Protein AF-0000000077142389 (afdb_homodimer)

pLDDT: mean 87.4, std 12.43, range [19.78, 98.19]

Secondary structure (DSSP, 8-state):
-HHHHHHHHHHHH-HHHHHHHHHHHHHHHHHHHHHHHHSPPPB---TTPBPSS-EE-SSBEE-HHHHHHHHHHHHHHPPPPEEE-HHHHHHHHHHHHHHHHHHHHHHHS-S-HHHHHHHHHHH-SS---HHHHHHHHHS-HHHHHHHHHHHHHHHHHHHTS---TTTHHHHHHHHHHHHHHSSS-TTTHHHHHHHHHHH----EEE-HHHHHHHHHHHHHHPPPPEEPTT-EEE-TTSBPPHHHHHHHHHTT-BTT-----HHHHHHHHHHHHHHHHHHHHHHHHH---HHHHHHHHHHHHHHHHHHHHHHHHHHTT-GGGS-TTHHHHHHHHHT-HHHHHHHHHHHHHHHHHHTTT-HHHHHHHHHHHHHHHHHTSS--SHHHHHHHHHHHHHHHHHHHHHHHHHHBS-HHHHHHHHHHHHHHHHHHHHHHHHHHHHHHHHHT---HHHHHHHT-TTSHHHHHHHHH-HHHHHHHHHHHHHHHHHHHHHTS-HHHHHHHHHHTTGGGGGSGGGSGGG--SS--GGGGS-HHHHHHHHHHHHHHHHHHHHHTT--HHHHHHHHHTTTT-B-HHHHHHHHHT-SS---GGGGB---PPP-SHHHHHHHHHHHHHHHHHT-SS--HHHHHHHHHHHHHHHHHTTTTTTS--BHHHHHHHHHHHHHHHHHHHHHHHT----------STT-/-HHHHHHHHHHHH-HHHHHHHHHHHHHHHHHHHHHHHHSPPPB---TTPBPSS-EE-SSBEE-HHHHHHHHHHHHHHPPPPEEE-HHHHHHHHHHHHHHHHHHHHHHHS-S-HHHHHHHHHHH-SS---HHHHHHHHHS-HHHHHHHHHHHHHHHHHHHTS---TTTHHHHHHHHHHHHHHSSS-TTTHHHHHHHHHHH----EEE-HHHHHHHHHHHHHHPPPPEEPTT-EEE-TTSBPPHHHHHHHHHTT-BTT-----HHHHHHHHHHHHHHHHHHHHHHHHH---HHHHHHHHHHHHHHHHHHHHHHHHHHTT-GGGS-TTHHHHHHHHHT-HHHHHHHHHHHHHHHHHHTT--HHHHHHHHHHHHHHHHHTSS--SHHHHHHHHHHHHHHHHHHHHHHHHHHBS-HHHHHHHHHHHHHHHHHHHHHHHHHHHHHHHHHT---HHHHHHHT-TTSHHHHHHHHH-HHHHHHHHHHHHHHHHHHHHHTS-HHHHHHHHHHTTGGGGGSGGGSGGG--SS--GGGGS-HHHHHHHHHHHHHHHHHHHHHTT--HHHHHHHHHTTTT-B-HHHHHHHHHT-SS---GGGGB---PPP-SHHHHHHHHHHHHHHHHHT-SS--HHHHHHHHHHHHHHHHHTTTTTTS--BHHHHHHHHHHHHHHHHHHHHHHHT----------TTT-

Organism: Thermoanaerobacter italicus (strain DSM 9252 / Ab9) (NCBI:txid580331)

Radius of gyration: 52.57 Å; Cα contacts (8 Å, |Δi|>4): 1943; chains: 2; bounding box: 152×154×106 Å

Structure (mmCIF, N/CA/C/O backbone):
data_AF-0000000077142389-model_v1
#
loop_
_entity.id
_entity.type
_entity.pdbx_description
1 polymer '7TM receptor with intracellular metal dependent phosphohydrolase'
#
loop_
_atom_site.group_PDB
_atom_site.id
_atom_site.type_symbol
_atom_site.label_atom_id
_atom_site.label_alt_id
_atom_site.label_comp_id
_atom_site.label_asym_id
_atom_site.label_entity_id
_atom_site.label_seq_id
_atom_site.pdbx_PDB_ins_code
_atom_site.Cartn_x
_atom_site.Cartn_y
_atom_site.Cartn_z
_atom_site.occupancy
_atom_site.B_iso_or_equiv
_atom_site.auth_seq_id
_atom_site.auth_comp_id
_atom_site.auth_asym_id
_atom_site.auth_atom_id
_atom_site.pdbx_PDB_model_num
ATOM 1 N N . MET A 1 1 ? 1.376 25.281 -39.562 1 39.75 1 MET A N 1
ATOM 2 C CA . MET A 1 1 ? 2.404 25.109 -38.531 1 39.75 1 MET A CA 1
ATOM 3 C C . MET A 1 1 ? 2.197 26.094 -37.375 1 39.75 1 MET A C 1
ATOM 5 O O . MET A 1 1 ? 2.518 25.781 -36.25 1 39.75 1 MET A O 1
ATOM 9 N N . LYS A 1 2 ? 1.855 27.297 -37.75 1 49.44 2 LYS A N 1
ATOM 10 C CA . LYS A 1 2 ? 1.671 28.359 -36.781 1 49.44 2 LYS A CA 1
ATOM 11 C C . LYS A 1 2 ? 0.353 28.203 -36 1 49.44 2 LYS A C 1
ATOM 13 O O . LYS A 1 2 ? 0.276 28.5 -34.812 1 49.44 2 LYS A O 1
ATOM 18 N N . LYS A 1 3 ? -0.659 27.953 -36.75 1 49.72 3 LYS A N 1
ATOM 19 C CA . LYS A 1 3 ? -1.957 27.781 -36.125 1 49.72 3 LYS A CA 1
ATOM 20 C C . LYS A 1 3 ? -1.981 26.516 -35.25 1 49.72 3 LYS A C 1
ATOM 22 O O . LYS A 1 3 ? -2.674 26.469 -34.219 1 49.72 3 LYS A O 1
ATOM 27 N N . LEU A 1 4 ? -1.353 25.422 -35.781 1 48.75 4 LEU A N 1
ATOM 28 C CA . LEU A 1 4 ? -1.172 24.234 -34.969 1 48.75 4 LEU A CA 1
ATOM 29 C C . LEU A 1 4 ? -0.355 24.562 -33.719 1 48.75 4 LEU A C 1
ATOM 31 O O . LEU A 1 4 ? -0.64 24.047 -32.625 1 48.75 4 LEU A O 1
ATOM 35 N N . ASP A 1 5 ? 0.55 25.469 -33.875 1 48.94 5 ASP A N 1
ATOM 36 C CA . ASP A 1 5 ? 1.398 25.906 -32.781 1 48.94 5 ASP A CA 1
ATOM 37 C C . ASP A 1 5 ? 0.584 26.641 -31.719 1 48.94 5 ASP A C 1
ATOM 39 O O . ASP A 1 5 ? 0.793 26.453 -30.516 1 48.94 5 ASP A O 1
ATOM 43 N N . LYS A 1 6 ? -0.222 27.484 -32.219 1 52.03 6 LYS A N 1
ATOM 44 C CA . LYS A 1 6 ? -0.989 28.266 -31.25 1 52.03 6 LYS A CA 1
ATOM 45 C C . LYS A 1 6 ? -1.994 27.375 -30.5 1 52.03 6 LYS A C 1
ATOM 47 O O . LYS A 1 6 ? -2.193 27.531 -29.297 1 52.03 6 LYS A O 1
ATOM 52 N N . HIS A 1 7 ? -2.668 26.594 -31.203 1 49.22 7 HIS A N 1
ATOM 53 C CA . HIS A 1 7 ? -3.611 25.672 -30.578 1 49.22 7 HIS A CA 1
ATOM 54 C C . HIS A 1 7 ? -2.896 24.672 -29.672 1 49.22 7 HIS A C 1
ATOM 56 O O . HIS A 1 7 ? -3.395 24.359 -28.594 1 49.22 7 HIS A O 1
ATOM 62 N N . ILE A 1 8 ? -1.736 24.25 -30.094 1 49.56 8 ILE A N 1
ATOM 63 C CA . ILE A 1 8 ? -0.907 23.422 -29.219 1 49.56 8 ILE A CA 1
ATOM 64 C C . ILE A 1 8 ? -0.468 24.234 -28 1 49.56 8 ILE A C 1
ATOM 66 O O . ILE A 1 8 ? -0.469 23.719 -26.875 1 49.56 8 ILE A O 1
ATOM 70 N N . LYS A 1 9 ? -0.142 25.422 -28.219 1 53.97 9 LYS A N 1
ATOM 71 C CA . LYS A 1 9 ? 0.261 26.297 -27.109 1 53.97 9 LYS A CA 1
ATOM 72 C C . LYS A 1 9 ? -0.905 26.562 -26.172 1 53.97 9 LYS A C 1
ATOM 74 O O . LYS A 1 9 ? -0.727 26.594 -24.953 1 53.97 9 LYS A O 1
ATOM 79 N N . ASN A 1 10 ? -1.984 26.812 -26.672 1 54.31 10 ASN A N 1
ATOM 80 C CA . ASN A 1 10 ? -3.156 27.031 -25.844 1 54.31 10 ASN A CA 1
ATOM 81 C C . ASN A 1 10 ? -3.604 25.734 -25.156 1 54.31 10 ASN A C 1
ATOM 83 O O . ASN A 1 10 ? -4.09 25.766 -24.031 1 54.31 10 ASN A O 1
ATOM 87 N N . ILE A 1 11 ? -3.592 24.703 -25.875 1 51.25 11 ILE A N 1
ATOM 88 C CA . ILE A 1 11 ? -3.893 23.375 -25.328 1 51.25 11 ILE A CA 1
ATOM 89 C C . ILE A 1 11 ? -2.881 23.031 -24.25 1 51.25 11 ILE A C 1
ATOM 91 O O . ILE A 1 11 ? -3.248 22.484 -23.203 1 51.25 11 ILE A O 1
ATOM 95 N N . ILE A 1 12 ? -1.571 23.406 -24.516 1 55.09 12 ILE A N 1
ATOM 96 C CA . ILE A 1 12 ? -0.504 23.25 -23.531 1 55.09 12 ILE A CA 1
ATOM 97 C C . ILE A 1 12 ? -0.762 24.156 -22.344 1 55.09 12 ILE A C 1
ATOM 99 O O . ILE A 1 12 ? -0.407 23.812 -21.203 1 55.09 12 ILE A O 1
ATOM 103 N N . LYS A 1 13 ? -1.5 25.156 -22.594 1 60.75 13 LYS A N 1
ATOM 104 C CA . LYS A 1 13 ? -1.763 26.109 -21.516 1 60.75 13 LYS A CA 1
ATOM 105 C C . LYS A 1 13 ? -2.906 25.625 -20.625 1 60.75 13 LYS A C 1
ATOM 107 O O . LYS A 1 13 ? -3.021 26.047 -19.469 1 60.75 13 LYS A O 1
ATOM 112 N N . ASN A 1 14 ? -3.713 24.719 -21.203 1 72.69 14 ASN A N 1
ATOM 113 C CA . ASN A 1 14 ? -4.793 24.234 -20.359 1 72.69 14 ASN A CA 1
ATOM 114 C C . ASN A 1 14 ? -4.344 23.062 -19.5 1 72.69 14 ASN A C 1
ATOM 116 O O . ASN A 1 14 ? -4.09 21.969 -20 1 72.69 14 ASN A O 1
ATOM 120 N N . GLU A 1 15 ? -4.094 23.266 -18.312 1 80.5 15 GLU A N 1
ATOM 121 C CA . GLU A 1 15 ? -3.57 22.312 -17.328 1 80.5 15 GLU A CA 1
ATOM 122 C C . GLU A 1 15 ? -4.363 21 -17.359 1 80.5 15 GLU A C 1
ATOM 124 O O . GLU A 1 15 ? -3.793 19.922 -17.219 1 80.5 15 GLU A O 1
ATOM 129 N N . ARG A 1 16 ? -5.625 21.047 -17.719 1 82.38 16 ARG A N 1
ATOM 130 C CA . ARG A 1 16 ? -6.469 19.859 -17.75 1 82.38 16 ARG A CA 1
ATOM 131 C C . ARG A 1 16 ? -6.156 19 -18.969 1 82.38 16 ARG A C 1
ATOM 133 O O . ARG A 1 16 ? -6.133 17.766 -18.875 1 82.38 16 ARG A O 1
ATOM 140 N N . LEU A 1 17 ? -5.91 19.609 -20.094 1 83.62 17 LEU A N 1
ATOM 141 C CA . LEU A 1 17 ? -5.605 18.875 -21.328 1 83.62 17 LEU A CA 1
ATOM 142 C C . LEU A 1 17 ? -4.25 18.188 -21.219 1 83.62 17 LEU A C 1
ATOM 144 O O . LEU A 1 17 ? -4.059 17.109 -21.766 1 83.62 17 LEU A O 1
ATOM 148 N N . ILE A 1 18 ? -3.352 18.797 -20.547 1 84.69 18 ILE A N 1
ATOM 149 C CA . ILE A 1 18 ? -2.031 18.203 -20.359 1 84.69 18 ILE A CA 1
ATOM 150 C C . ILE A 1 18 ? -2.139 16.953 -19.5 1 84.69 18 ILE A C 1
ATOM 152 O O . ILE A 1 18 ? -1.475 15.953 -19.75 1 84.69 18 ILE A O 1
ATOM 156 N N . ILE A 1 19 ? -2.961 17.094 -18.5 1 85.44 19 ILE A N 1
ATOM 157 C CA . ILE A 1 19 ? -3.172 15.945 -17.625 1 85.44 19 ILE A CA 1
ATOM 158 C C . ILE A 1 19 ? -3.762 14.781 -18.422 1 85.44 19 ILE A C 1
ATOM 160 O O . ILE A 1 19 ? -3.303 13.648 -18.297 1 85.44 19 ILE A O 1
ATOM 164 N N . ILE A 1 20 ? -4.711 15.07 -19.281 1 86.38 20 ILE A N 1
ATOM 165 C CA . ILE A 1 20 ? -5.363 14.047 -20.094 1 86.38 20 ILE A CA 1
ATOM 166 C C . ILE A 1 20 ? -4.363 13.461 -21.094 1 86.38 20 ILE A C 1
ATOM 168 O O . ILE A 1 20 ? -4.348 12.25 -21.328 1 86.38 20 ILE A O 1
ATOM 172 N N . PHE A 1 21 ? -3.559 14.305 -21.609 1 88.31 21 PHE A N 1
ATOM 173 C CA . PHE A 1 21 ? -2.547 13.852 -22.562 1 88.31 21 PHE A CA 1
ATOM 174 C C . PHE A 1 21 ? -1.601 12.852 -21.906 1 88.31 21 PHE A C 1
ATOM 176 O O . PHE A 1 21 ? -1.345 11.781 -22.453 1 88.31 21 PHE A O 1
ATOM 183 N N . PHE A 1 22 ? -1.1 13.195 -20.781 1 86.94 22 PHE A N 1
ATOM 184 C CA . PHE A 1 22 ? -0.139 12.328 -20.109 1 86.94 22 PHE A CA 1
ATOM 185 C C . PHE A 1 22 ? -0.806 11.047 -19.641 1 86.94 22 PHE A C 1
ATOM 187 O O . PHE A 1 22 ? -0.187 9.977 -19.641 1 86.94 22 PHE A O 1
ATOM 194 N N . ALA A 1 23 ? -2.041 11.156 -19.234 1 88 23 ALA A N 1
ATOM 195 C CA . ALA A 1 23 ? -2.773 9.961 -18.828 1 88 23 ALA A CA 1
ATOM 196 C C . ALA A 1 23 ? -2.965 9.008 -20 1 88 23 ALA A C 1
ATOM 198 O O . ALA A 1 23 ? -2.756 7.801 -19.859 1 88 23 ALA A O 1
ATOM 199 N N . VAL A 1 24 ? -3.334 9.531 -21.125 1 90.31 24 VAL A N 1
ATOM 200 C CA . VAL A 1 24 ? -3.559 8.719 -22.328 1 90.31 24 VAL A CA 1
ATOM 201 C C . VAL A 1 24 ? -2.227 8.172 -22.828 1 90.31 24 VAL A C 1
ATOM 203 O O . VAL A 1 24 ? -2.135 7.012 -23.234 1 90.31 24 VAL A O 1
ATOM 206 N N . PHE A 1 25 ? -1.287 9.062 -22.812 1 90.88 25 PHE A N 1
ATOM 207 C CA . PHE A 1 25 ? 0.049 8.656 -23.234 1 90.88 25 PHE A CA 1
ATOM 208 C C . PHE A 1 25 ? 0.56 7.512 -22.359 1 90.88 25 PHE A C 1
ATOM 210 O O . PHE A 1 25 ? 1.09 6.523 -22.875 1 90.88 25 PHE A O 1
ATOM 217 N N . TYR A 1 26 ? 0.434 7.656 -21.078 1 90.88 26 TYR A N 1
ATOM 218 C CA . TYR A 1 26 ? 0.847 6.609 -20.141 1 90.88 26 TYR A CA 1
ATOM 219 C C . TYR A 1 26 ? 0.082 5.316 -20.406 1 90.88 26 TYR A C 1
ATOM 221 O O . TYR A 1 26 ? 0.668 4.23 -20.406 1 90.88 26 TYR A O 1
ATOM 229 N N . PHE A 1 27 ? -1.165 5.453 -20.641 1 92.56 27 PHE A N 1
ATOM 230 C CA . PHE A 1 27 ? -2.006 4.281 -20.844 1 92.56 27 PHE A CA 1
ATOM 231 C C . PHE A 1 27 ? -1.594 3.521 -22.094 1 92.56 27 PHE A C 1
ATOM 233 O O . PHE A 1 27 ? -1.421 2.301 -22.062 1 92.56 27 PHE A O 1
ATOM 240 N N . ILE A 1 28 ? -1.375 4.172 -23.141 1 93.44 28 ILE A N 1
ATOM 241 C CA . ILE A 1 28 ? -1.044 3.547 -24.406 1 93.44 28 ILE A CA 1
ATOM 242 C C . ILE A 1 28 ? 0.341 2.91 -24.328 1 93.44 28 ILE A C 1
ATOM 244 O O . ILE A 1 28 ? 0.534 1.771 -24.766 1 93.44 28 ILE A O 1
ATOM 248 N N . PHE A 1 29 ? 1.239 3.609 -23.766 1 93.31 29 PHE A N 1
ATOM 249 C CA . PHE A 1 29 ? 2.607 3.115 -23.672 1 93.31 29 PHE A CA 1
ATOM 250 C C . PHE A 1 29 ? 2.682 1.906 -22.75 1 93.31 29 PHE A C 1
ATOM 252 O O . PHE A 1 29 ? 3.336 0.912 -23.062 1 93.31 29 PHE A O 1
ATOM 259 N N . SER A 1 30 ? 2.086 2.064 -21.578 1 93.19 30 SER A N 1
ATOM 260 C CA . SER A 1 30 ? 2.088 0.957 -20.625 1 93.19 30 SER A CA 1
ATOM 261 C C . SER A 1 30 ? 1.374 -0.264 -21.203 1 93.19 30 SER A C 1
ATOM 263 O O . SER A 1 30 ? 1.812 -1.398 -21 1 93.19 30 SER A O 1
ATOM 265 N N . TYR A 1 31 ? 0.297 0.008 -21.891 1 94 31 TYR A N 1
ATOM 266 C CA . TYR A 1 31 ? -0.438 -1.087 -22.516 1 94 31 TYR A CA 1
ATOM 267 C C . TYR A 1 31 ? 0.435 -1.827 -23.516 1 94 31 TYR A C 1
ATOM 269 O O . TYR A 1 31 ? 0.456 -3.061 -23.547 1 94 31 TYR A O 1
ATOM 277 N N . ALA A 1 32 ? 1.124 -1.112 -24.312 1 93.19 32 ALA A N 1
ATOM 278 C CA . ALA A 1 32 ? 1.985 -1.713 -25.328 1 93.19 32 ALA A CA 1
ATOM 279 C C . ALA A 1 32 ? 3.094 -2.541 -24.688 1 93.19 32 ALA A C 1
ATOM 281 O O . ALA A 1 32 ? 3.375 -3.66 -25.125 1 93.19 32 ALA A O 1
ATOM 282 N N . LEU A 1 33 ? 3.654 -2.041 -23.641 1 92.62 33 LEU A N 1
ATOM 283 C CA . LEU A 1 33 ? 4.766 -2.725 -22.984 1 92.62 33 LEU A CA 1
ATOM 284 C C . LEU A 1 33 ? 4.289 -3.986 -22.281 1 92.62 33 LEU A C 1
ATOM 286 O O . LEU A 1 33 ? 4.918 -5.039 -22.375 1 92.62 33 LEU A O 1
ATOM 290 N N . VAL A 1 34 ? 3.176 -3.902 -21.578 1 92.69 34 VAL A N 1
ATOM 291 C CA . VAL A 1 34 ? 2.664 -5.047 -20.828 1 92.69 34 VAL A CA 1
ATOM 292 C C . VAL A 1 34 ? 2.113 -6.094 -21.797 1 92.69 34 VAL A C 1
ATOM 294 O O . VAL A 1 34 ? 2.316 -7.293 -21.609 1 92.69 34 VAL A O 1
ATOM 297 N N . TYR A 1 35 ? 1.464 -5.609 -22.812 1 90.81 35 TYR A N 1
ATOM 298 C CA . TYR A 1 35 ? 0.887 -6.516 -23.797 1 90.81 35 TYR A CA 1
ATOM 299 C C . TYR A 1 35 ? 1.968 -7.363 -24.453 1 90.81 35 TYR A C 1
ATOM 301 O O . TYR A 1 35 ? 1.815 -8.578 -24.594 1 90.81 35 TYR A O 1
ATOM 309 N N . THR A 1 36 ? 3.016 -6.758 -24.844 1 87.75 36 THR A N 1
ATOM 310 C CA . THR A 1 36 ? 4.098 -7.473 -25.516 1 87.75 36 THR A CA 1
ATOM 311 C C . THR A 1 36 ? 4.77 -8.453 -24.562 1 87.75 36 THR A C 1
ATOM 313 O O . THR A 1 36 ? 5.305 -9.477 -24.984 1 87.75 36 THR A O 1
ATOM 316 N N . SER A 1 37 ? 4.652 -8.133 -23.312 1 87.69 37 SER A N 1
ATOM 317 C CA . SER A 1 37 ? 5.316 -8.969 -22.312 1 87.69 37 SER A CA 1
ATOM 318 C C . SER A 1 37 ? 4.445 -10.156 -21.922 1 87.69 37 SER A C 1
ATOM 320 O O . SER A 1 37 ? 4.957 -11.195 -21.484 1 87.69 37 SER A O 1
ATOM 322 N N . VAL A 1 38 ? 3.166 -10.016 -21.953 1 85.81 38 VAL A N 1
ATOM 323 C CA . VAL A 1 38 ? 2.258 -11.039 -21.469 1 85.81 38 VAL A CA 1
ATOM 324 C C . VAL A 1 38 ? 1.832 -11.953 -22.609 1 85.81 38 VAL A C 1
ATOM 326 O O . VAL A 1 38 ? 1.479 -13.109 -22.391 1 85.81 38 VAL A O 1
ATOM 329 N N . THR A 1 39 ? 1.9 -11.484 -23.828 1 84 39 THR A N 1
ATOM 330 C CA . THR A 1 39 ? 1.477 -12.266 -24.984 1 84 39 THR A CA 1
ATOM 331 C C . THR A 1 39 ? 2.449 -13.406 -25.25 1 84 39 THR A C 1
ATOM 333 O O . THR A 1 39 ? 3.654 -13.188 -25.375 1 84 39 THR A O 1
ATOM 336 N N . PRO A 1 40 ? 1.908 -14.602 -25.266 1 80.62 40 PRO A N 1
ATOM 337 C CA . PRO A 1 40 ? 2.758 -15.766 -25.547 1 80.62 40 PRO A CA 1
ATOM 338 C C . PRO A 1 40 ? 3.225 -15.805 -27 1 80.62 40 PRO A C 1
ATOM 340 O O . PRO A 1 40 ? 2.57 -15.234 -27.875 1 80.62 40 PRO A O 1
ATOM 343 N N . PRO A 1 41 ? 4.289 -16.422 -27.219 1 80.12 41 PRO A N 1
ATOM 344 C CA . PRO A 1 41 ? 4.766 -16.562 -28.594 1 80.12 41 PRO A CA 1
ATOM 345 C C . PRO A 1 41 ? 3.881 -17.484 -29.438 1 80.12 41 PRO A C 1
ATOM 347 O O . PRO A 1 41 ? 3.234 -18.375 -28.891 1 80.12 41 PRO A O 1
ATOM 350 N N . LYS A 1 42 ? 3.824 -17.281 -30.672 1 84.56 42 LYS A N 1
ATOM 351 C CA . LYS A 1 42 ? 3.07 -18.125 -31.609 1 84.56 42 LYS A CA 1
ATOM 352 C C . LYS A 1 42 ? 3.967 -19.172 -32.25 1 84.56 42 LYS A C 1
ATOM 354 O O . LYS A 1 42 ? 5.164 -18.938 -32.438 1 84.56 42 LYS A O 1
ATOM 359 N N . PHE A 1 43 ? 3.35 -20.281 -32.5 1 84.94 43 PHE A N 1
ATOM 360 C CA . PHE A 1 43 ? 4.102 -21.422 -33.031 1 84.94 43 PHE A CA 1
ATOM 361 C C . PHE A 1 43 ? 3.574 -21.844 -34.406 1 84.94 43 PHE A C 1
ATOM 363 O O . PHE A 1 43 ? 2.395 -21.641 -34.688 1 84.94 43 PHE A O 1
ATOM 370 N N . ASP A 1 44 ? 4.473 -22.25 -35.219 1 83.88 44 ASP A N 1
ATOM 371 C CA . ASP A 1 44 ? 4.105 -22.828 -36.5 1 83.88 44 ASP A CA 1
ATOM 372 C C . ASP A 1 44 ? 4.082 -24.344 -36.438 1 83.88 44 ASP A C 1
ATOM 374 O O . ASP A 1 44 ? 5.117 -25 -36.625 1 83.88 44 ASP A O 1
ATOM 378 N N . LEU A 1 45 ? 2.898 -24.875 -36.062 1 86.88 45 LEU A N 1
ATOM 379 C CA . LEU A 1 45 ? 2.76 -26.312 -35.906 1 86.88 45 LEU A CA 1
ATOM 380 C C . LEU A 1 45 ? 1.526 -26.828 -36.625 1 86.88 45 LEU A C 1
ATOM 382 O O . LEU A 1 45 ? 0.499 -26.156 -36.688 1 86.88 45 LEU A O 1
ATOM 386 N N . LYS A 1 46 ? 1.66 -27.953 -37.281 1 85.56 46 LYS A N 1
ATOM 387 C CA . LYS A 1 46 ? 0.56 -28.688 -37.906 1 85.56 46 LYS A CA 1
ATOM 388 C C . LYS A 1 46 ? 0.433 -30.094 -37.344 1 85.56 46 LYS A C 1
ATOM 390 O O . LYS A 1 46 ? 1.377 -30.609 -36.75 1 85.56 46 LYS A O 1
ATOM 395 N N . ALA A 1 47 ? -0.75 -30.562 -37.469 1 89.12 47 ALA A N 1
ATOM 396 C CA . ALA A 1 47 ? -0.954 -31.938 -37.031 1 89.12 47 ALA A CA 1
ATOM 397 C C . ALA A 1 47 ? -0.015 -32.875 -37.75 1 89.12 47 ALA A C 1
ATOM 399 O O . ALA A 1 47 ? 0.128 -32.812 -38.969 1 89.12 47 ALA A O 1
ATOM 400 N N . GLY A 1 48 ? 0.679 -33.688 -36.969 1 84.44 48 GLY A N 1
ATOM 401 C CA . GLY A 1 48 ? 1.622 -34.625 -37.562 1 84.44 48 GLY A CA 1
ATOM 402 C C . GLY A 1 48 ? 3.068 -34.188 -37.375 1 84.44 48 GLY A C 1
ATOM 403 O O . GLY A 1 48 ? 3.979 -35.031 -37.5 1 84.44 48 GLY A O 1
ATOM 404 N N . ASP A 1 49 ? 3.258 -32.938 -37.125 1 86.62 49 ASP A N 1
ATOM 405 C CA . ASP A 1 49 ? 4.605 -32.438 -36.906 1 86.62 49 ASP A CA 1
ATOM 406 C C . ASP A 1 49 ? 5.176 -32.938 -35.594 1 86.62 49 ASP A C 1
ATOM 408 O O . ASP A 1 49 ? 4.422 -33.281 -34.656 1 86.62 49 ASP A O 1
ATOM 412 N N . VAL A 1 50 ? 6.441 -33.125 -35.5 1 85 50 VAL A N 1
ATOM 413 C CA . VAL A 1 50 ? 7.105 -33.406 -34.25 1 85 50 VAL A CA 1
ATOM 414 C C . VAL A 1 50 ? 7.438 -32.125 -33.5 1 85 50 VAL A C 1
ATOM 416 O O . VAL A 1 50 ? 8.109 -31.25 -34.062 1 85 50 VAL A O 1
ATOM 419 N N . ALA A 1 51 ? 6.926 -32.031 -32.375 1 84.5 51 ALA A N 1
ATOM 420 C CA . ALA A 1 51 ? 7.117 -30.797 -31.609 1 84.5 51 ALA A CA 1
ATOM 421 C C . ALA A 1 51 ? 8.578 -30.609 -31.234 1 84.5 51 ALA A C 1
ATOM 423 O O . ALA A 1 51 ? 9.227 -31.547 -30.75 1 84.5 51 ALA A O 1
ATOM 424 N N . THR A 1 52 ? 9.133 -29.453 -31.469 1 79.88 52 THR A N 1
ATOM 425 C CA . THR A 1 52 ? 10.531 -29.156 -31.188 1 79.88 52 THR A CA 1
ATOM 426 C C . THR A 1 52 ? 10.695 -28.625 -29.75 1 79.88 52 THR A C 1
ATOM 428 O O . THR A 1 52 ? 11.805 -28.625 -29.219 1 79.88 52 THR A O 1
ATOM 431 N N . GLN A 1 53 ? 9.586 -28.141 -29.203 1 82.69 53 GLN A N 1
ATOM 432 C CA . GLN A 1 53 ? 9.609 -27.625 -27.844 1 82.69 53 GLN A CA 1
ATOM 433 C C . GLN A 1 53 ? 8.297 -27.922 -27.109 1 82.69 53 GLN A C 1
ATOM 435 O O . GLN A 1 53 ? 7.289 -28.234 -27.75 1 82.69 53 GLN A O 1
ATOM 440 N N . ASP A 1 54 ? 8.398 -27.891 -25.797 1 81.81 54 ASP A N 1
ATOM 441 C CA . ASP A 1 54 ? 7.18 -28.016 -25 1 81.81 54 ASP A CA 1
ATOM 442 C C . ASP A 1 54 ? 6.324 -26.75 -25.109 1 81.81 54 ASP A C 1
ATOM 444 O O . ASP A 1 54 ? 6.852 -25.641 -25.141 1 81.81 54 ASP A O 1
ATOM 448 N N . ILE A 1 55 ? 5.125 -26.969 -25.344 1 85.69 55 ILE A N 1
ATOM 449 C CA . ILE A 1 55 ? 4.191 -25.844 -25.375 1 85.69 55 ILE A CA 1
ATOM 450 C C . ILE A 1 55 ? 3.203 -25.969 -24.203 1 85.69 55 ILE A C 1
ATOM 452 O O . ILE A 1 55 ? 2.412 -26.922 -24.156 1 85.69 55 ILE A O 1
ATOM 456 N N . LYS A 1 56 ? 3.27 -25.062 -23.328 1 81.56 56 LYS A N 1
ATOM 457 C CA . LYS A 1 56 ? 2.406 -25.047 -22.141 1 81.56 56 LYS A CA 1
ATOM 458 C C . LYS A 1 56 ? 1.212 -24.125 -22.344 1 81.56 56 LYS A C 1
ATOM 460 O O . LYS A 1 56 ? 1.295 -23.156 -23.094 1 81.56 56 LYS A O 1
ATOM 465 N N . ALA A 1 57 ? 0.126 -24.516 -21.734 1 78.69 57 ALA A N 1
ATOM 466 C CA . ALA A 1 57 ? -1.074 -23.688 -21.797 1 78.69 57 ALA A CA 1
ATOM 467 C C . ALA A 1 57 ? -0.866 -22.359 -21.047 1 78.69 57 ALA A C 1
ATOM 469 O O . ALA A 1 57 ? -0.545 -22.359 -19.859 1 78.69 57 ALA A O 1
ATOM 470 N N . PRO A 1 58 ? -1.033 -21.297 -21.828 1 78.62 58 PRO A N 1
ATOM 471 C CA . PRO A 1 58 ? -0.868 -20 -21.156 1 78.62 58 PRO A CA 1
ATOM 472 C C . PRO A 1 58 ? -2.047 -19.656 -20.266 1 78.62 58 PRO A C 1
ATOM 474 O O . PRO A 1 58 ? -1.929 -18.766 -19.406 1 78.62 58 PRO A O 1
ATOM 477 N N . LYS A 1 59 ? -3.186 -20.266 -20.469 1 80.88 59 LYS A N 1
ATOM 478 C CA . LYS A 1 59 ? -4.391 -20.094 -19.672 1 80.88 59 LYS A CA 1
ATOM 479 C C . LYS A 1 59 ? -5.246 -21.344 -19.672 1 80.88 59 LYS A C 1
ATOM 481 O O . LYS A 1 59 ? -4.969 -22.297 -20.422 1 80.88 59 LYS A O 1
ATOM 486 N N . ASP A 1 60 ? -6.215 -21.297 -18.766 1 78.06 60 ASP A N 1
ATOM 487 C CA . ASP A 1 60 ? -7.145 -22.422 -18.75 1 78.06 60 ASP A CA 1
ATOM 488 C C . ASP A 1 60 ? -7.926 -22.5 -20.062 1 78.06 60 ASP A C 1
ATOM 490 O O . ASP A 1 60 ? -8.344 -21.469 -20.594 1 78.06 60 ASP A O 1
ATOM 494 N N . VAL A 1 61 ? -7.941 -23.703 -20.656 1 79.94 61 VAL A N 1
ATOM 495 C CA . VAL A 1 61 ? -8.648 -23.859 -21.922 1 79.94 61 VAL A CA 1
ATOM 496 C C . VAL A 1 61 ? -9.391 -25.203 -21.938 1 79.94 61 VAL A C 1
ATOM 498 O O . VAL A 1 61 ? -8.883 -26.203 -21.438 1 79.94 61 VAL A O 1
ATOM 501 N N . VAL A 1 62 ? -10.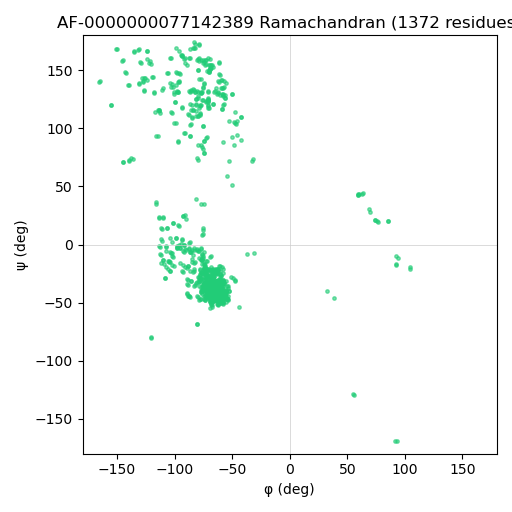633 -25.109 -22.453 1 82.94 62 VAL A N 1
ATOM 502 C CA . VAL A 1 62 ? -11.43 -26.328 -22.562 1 82.94 62 VAL A CA 1
ATOM 503 C C . VAL A 1 62 ? -11.023 -27.094 -23.828 1 82.94 62 VAL A C 1
ATOM 505 O O . VAL A 1 62 ? -10.883 -26.5 -24.906 1 82.94 62 VAL A O 1
ATOM 508 N N . ASP A 1 63 ? -10.703 -28.25 -23.609 1 84.94 63 ASP A N 1
ATOM 509 C CA . ASP A 1 63 ? -10.523 -29.141 -24.75 1 84.94 63 ASP A CA 1
ATOM 510 C C . ASP A 1 63 ? -11.875 -29.562 -25.328 1 84.94 63 ASP A C 1
ATOM 512 O O . ASP A 1 63 ? -12.484 -30.531 -24.859 1 84.94 63 ASP A O 1
ATOM 516 N N . ILE A 1 64 ? -12.203 -28.953 -26.359 1 85 64 ILE A N 1
ATOM 517 C CA . ILE A 1 64 ? -13.539 -29.141 -26.922 1 85 64 ILE A CA 1
ATOM 518 C C . ILE A 1 64 ? -13.695 -30.562 -27.438 1 85 64 ILE A C 1
ATOM 520 O O . ILE A 1 64 ? -14.727 -31.203 -27.203 1 85 64 ILE A O 1
ATOM 524 N N . ILE A 1 65 ? -12.656 -31.094 -28.016 1 87.12 65 ILE A N 1
ATOM 525 C CA . ILE A 1 65 ? -12.734 -32.438 -28.625 1 87.12 65 ILE A CA 1
ATOM 526 C C . ILE A 1 65 ? -12.812 -33.469 -27.516 1 87.12 65 ILE A C 1
ATOM 528 O O . ILE A 1 65 ? -13.664 -34.375 -27.562 1 87.12 65 ILE A O 1
ATOM 532 N N . ALA A 1 66 ? -11.977 -33.312 -26.562 1 87 66 ALA A N 1
ATOM 533 C CA . ALA A 1 66 ? -11.992 -34.281 -25.453 1 87 66 ALA A CA 1
ATOM 534 C C . ALA A 1 66 ? -13.297 -34.188 -24.672 1 87 66 ALA A C 1
ATOM 536 O O . ALA A 1 66 ? -13.812 -35.188 -24.188 1 87 66 ALA A O 1
ATOM 537 N N . THR A 1 67 ? -13.797 -33.031 -24.578 1 88.38 67 THR A N 1
ATOM 538 C CA . THR A 1 67 ? -15.047 -32.844 -23.859 1 88.38 67 THR A CA 1
ATOM 539 C C . THR A 1 67 ? -16.219 -33.469 -24.625 1 88.38 67 THR A C 1
ATOM 541 O O . THR A 1 67 ? -17.078 -34.094 -24.016 1 88.38 67 THR A O 1
ATOM 544 N N . GLN A 1 68 ? -16.25 -33.25 -25.875 1 89.56 68 GLN A N 1
ATOM 545 C CA . GLN A 1 68 ? -17.312 -33.812 -26.688 1 89.56 68 GLN A CA 1
ATOM 546 C C . GLN A 1 68 ? -17.266 -35.344 -26.656 1 89.56 68 GLN A C 1
ATOM 548 O O . GLN A 1 68 ? -18.312 -36 -26.641 1 89.56 68 GLN A O 1
ATOM 553 N N . LYS A 1 69 ? -16.078 -35.812 -26.656 1 88.81 69 LYS A N 1
ATOM 554 C CA . LYS A 1 69 ? -15.938 -37.25 -26.562 1 88.81 69 LYS A CA 1
ATOM 555 C C . LYS A 1 69 ? -16.469 -37.781 -25.219 1 88.81 69 LYS A C 1
ATOM 557 O O . LYS A 1 69 ? -17.156 -38.781 -25.172 1 88.81 69 LYS A O 1
ATOM 562 N N . LYS A 1 70 ? -16.172 -37.062 -24.234 1 89.19 70 LYS A N 1
ATOM 563 C CA . LYS A 1 70 ? -16.641 -37.438 -22.906 1 89.19 70 LYS A CA 1
ATOM 564 C C . LYS A 1 70 ? -18.172 -37.312 -22.812 1 89.19 70 LYS A C 1
ATOM 566 O O . LYS A 1 70 ? -18.812 -38.156 -22.172 1 89.19 70 LYS A O 1
ATOM 571 N N . ILE A 1 71 ? -18.672 -36.375 -23.422 1 91 71 ILE A N 1
ATOM 572 C CA . ILE A 1 71 ? -20.125 -36.156 -23.438 1 91 71 ILE A CA 1
ATOM 573 C C . ILE A 1 71 ? -20.781 -37.312 -24.203 1 91 71 ILE A C 1
ATOM 575 O O . ILE A 1 71 ? -21.781 -37.875 -23.734 1 91 71 ILE A O 1
ATOM 579 N N . GLN A 1 72 ? -20.203 -37.656 -25.328 1 90.75 72 GLN A N 1
ATOM 580 C CA . GLN A 1 72 ? -20.75 -38.75 -26.125 1 90.75 72 GLN A CA 1
ATOM 581 C C . GLN A 1 72 ? -20.703 -40.062 -25.375 1 90.75 72 GLN A C 1
ATOM 583 O O . GLN A 1 72 ? -21.656 -40.875 -25.406 1 90.75 72 GLN A O 1
ATOM 588 N N . GLU A 1 73 ? -19.672 -40.219 -24.656 1 90.38 73 GLU A N 1
ATOM 589 C CA . GLU A 1 73 ? -19.547 -41.406 -23.859 1 90.38 73 GLU A CA 1
ATOM 590 C C . GLU A 1 73 ? -20.594 -41.469 -22.75 1 90.38 73 GLU A C 1
ATOM 592 O O . GLU A 1 73 ? -21.188 -42.5 -22.484 1 90.38 73 GLU A O 1
ATOM 597 N N . ALA A 1 74 ? -20.844 -40.375 -22.156 1 89.5 74 ALA A N 1
ATOM 598 C CA . ALA A 1 74 ? -21.828 -40.281 -21.078 1 89.5 74 ALA A CA 1
ATOM 599 C C . ALA A 1 74 ? -23.234 -40.469 -21.625 1 89.5 74 ALA A C 1
ATOM 601 O O . ALA A 1 74 ? -24.062 -41.156 -20.984 1 89.5 74 ALA A O 1
ATOM 602 N N . VAL A 1 75 ? -23.453 -39.906 -22.719 1 91.19 75 VAL A N 1
ATOM 603 C CA . VAL A 1 75 ? -24.766 -40.031 -23.344 1 91.19 75 VAL A CA 1
ATOM 604 C C . VAL A 1 75 ? -25.016 -41.469 -23.781 1 91.19 75 VAL A C 1
ATOM 606 O O . VAL A 1 75 ? -26.109 -42 -23.594 1 91.19 75 VAL A O 1
ATOM 609 N N . ASN A 1 76 ? -23.938 -42.125 -24.281 1 89.69 76 ASN A N 1
ATOM 610 C CA . ASN A 1 76 ? -24.047 -43.5 -24.734 1 89.69 76 ASN A CA 1
ATOM 611 C C . ASN A 1 76 ? -24.172 -44.469 -23.578 1 89.69 76 ASN A C 1
ATOM 613 O O . ASN A 1 76 ? -24.688 -45.562 -23.75 1 89.69 76 ASN A O 1
ATOM 617 N N . ALA A 1 77 ? -23.781 -44 -22.453 1 89.38 77 ALA A N 1
ATOM 618 C CA . ALA A 1 77 ? -23.812 -44.875 -21.281 1 89.38 77 ALA A CA 1
ATOM 619 C C . ALA A 1 77 ? -25.188 -44.844 -20.625 1 89.38 77 ALA A C 1
ATOM 621 O O . ALA A 1 77 ? -25.484 -45.719 -19.781 1 89.38 77 ALA A O 1
ATOM 622 N N . VAL A 1 78 ? -26.031 -44.031 -21.062 1 90.69 78 VAL A N 1
ATOM 623 C CA . VAL A 1 78 ? -27.375 -43.969 -20.5 1 90.69 78 VAL A CA 1
ATOM 624 C C . VAL A 1 78 ? -28.219 -45.125 -20.984 1 90.69 78 VAL A C 1
ATOM 626 O O . VAL A 1 78 ? -28.344 -45.344 -22.188 1 90.69 78 VAL A O 1
ATOM 629 N N . ASN A 1 79 ? -28.781 -45.906 -20.031 1 88.25 79 ASN A N 1
ATOM 630 C CA . ASN A 1 79 ? -29.656 -47 -20.375 1 88.25 79 ASN A CA 1
ATOM 631 C C . ASN A 1 79 ? -31.047 -46.5 -20.797 1 88.25 79 ASN A C 1
ATOM 633 O O . ASN A 1 79 ? -31.594 -45.594 -20.172 1 88.25 79 ASN A O 1
ATOM 637 N N . PRO A 1 80 ? -31.516 -47.094 -21.875 1 87 80 PRO A N 1
ATOM 638 C CA . PRO A 1 80 ? -32.875 -46.719 -22.266 1 87 80 PRO A CA 1
ATOM 639 C C . PRO A 1 80 ? -33.906 -46.969 -21.156 1 87 80 PRO A C 1
ATOM 641 O O . PRO A 1 80 ? -33.812 -47.969 -20.422 1 87 80 PRO A O 1
ATOM 644 N N . LYS A 1 81 ? -34.844 -46 -21.047 1 88.94 81 LYS A N 1
ATOM 645 C CA . LYS A 1 81 ? -35.906 -46.094 -20.047 1 88.94 81 LYS A CA 1
ATOM 646 C C . LYS A 1 81 ? -37.188 -46.656 -20.672 1 88.94 81 LYS A C 1
ATOM 648 O O . LYS A 1 81 ? -37.5 -46.375 -21.828 1 88.94 81 LYS A O 1
ATOM 653 N N . TYR A 1 82 ? -37.938 -47.594 -19.875 1 88.69 82 TYR A N 1
ATOM 654 C CA . TYR A 1 82 ? -39.156 -48.25 -20.328 1 88.69 82 TYR A CA 1
ATOM 655 C C . TYR A 1 82 ? -40.281 -48.094 -19.312 1 88.69 82 TYR A C 1
ATOM 657 O O . TYR A 1 82 ? -40.031 -47.969 -18.109 1 88.69 82 TYR A O 1
ATOM 665 N N . ASP A 1 83 ? -41.5 -47.938 -19.797 1 88.88 83 ASP A N 1
ATOM 666 C CA . ASP A 1 83 ? -42.688 -47.906 -18.953 1 88.88 83 ASP A CA 1
ATOM 667 C C . ASP A 1 83 ? -43.438 -49.219 -19.031 1 88.88 83 ASP A C 1
ATOM 669 O O . ASP A 1 83 ? -43.625 -49.781 -20.109 1 88.88 83 ASP A O 1
ATOM 673 N N . TYR A 1 84 ? -43.875 -49.719 -17.812 1 88.12 84 TYR A N 1
ATOM 674 C CA . TYR A 1 84 ? -44.688 -50.938 -17.734 1 88.12 84 TYR A CA 1
ATOM 675 C C . TYR A 1 84 ? -46.125 -50.688 -18.078 1 88.12 84 TYR A C 1
ATOM 677 O O . TYR A 1 84 ? -46.75 -49.75 -17.531 1 88.12 84 TYR A O 1
ATOM 685 N N . ASN A 1 85 ? -46.656 -51.312 -19.156 1 87.19 85 ASN A N 1
ATOM 686 C CA . ASN A 1 85 ? -48.062 -51.219 -19.516 1 87.19 85 ASN A CA 1
ATOM 687 C C . ASN A 1 85 ? -48.844 -52.438 -19.047 1 87.19 85 ASN A C 1
ATOM 689 O O . ASN A 1 85 ? -48.812 -53.5 -19.672 1 87.19 85 ASN A O 1
ATOM 693 N N . GLU A 1 86 ? -49.625 -52.281 -17.969 1 84.81 86 GLU A N 1
ATOM 694 C CA . GLU A 1 86 ? -50.375 -53.344 -17.359 1 84.81 86 GLU A CA 1
ATOM 695 C C . GLU A 1 86 ? -51.5 -53.844 -18.281 1 84.81 86 GLU A C 1
ATOM 697 O O . GLU A 1 86 ? -51.938 -54.969 -18.203 1 84.81 86 GLU A O 1
ATOM 702 N N . ASN A 1 87 ? -51.969 -52.938 -19.125 1 90.5 87 ASN A N 1
ATOM 703 C CA . ASN A 1 87 ? -53.094 -53.281 -20 1 90.5 87 ASN A CA 1
ATOM 704 C C . ASN A 1 87 ? -52.719 -54.344 -21.016 1 90.5 87 ASN A C 1
ATOM 706 O O . ASN A 1 87 ? -53.562 -55.125 -21.453 1 90.5 87 ASN A O 1
ATOM 710 N N . ILE A 1 88 ? -51.438 -54.375 -21.328 1 90.81 88 ILE A N 1
ATOM 711 C CA . ILE A 1 88 ? -50.969 -55.344 -22.312 1 90.81 88 ILE A CA 1
ATOM 712 C C . ILE A 1 88 ? -51.094 -56.75 -21.734 1 90.81 88 ILE A C 1
ATOM 714 O O . ILE A 1 88 ? -51.562 -57.688 -22.422 1 90.81 88 ILE A O 1
ATOM 718 N N . ALA A 1 89 ? -50.812 -56.969 -20.5 1 88.19 89 ALA A N 1
ATOM 719 C CA . ALA A 1 89 ? -50.938 -58.281 -19.844 1 88.19 89 ALA A CA 1
ATOM 720 C C . ALA A 1 89 ? -52.406 -58.688 -19.719 1 88.19 89 ALA A C 1
ATOM 722 O O . ALA A 1 89 ? -52.75 -59.844 -19.938 1 88.19 89 ALA A O 1
ATOM 723 N N . LYS A 1 90 ? -53.25 -57.719 -19.422 1 90.12 90 LYS A N 1
ATOM 724 C CA . LYS A 1 90 ? -54.688 -58 -19.297 1 90.12 90 LYS A CA 1
ATOM 725 C C . LYS A 1 90 ? -55.281 -58.406 -20.641 1 90.12 90 LYS A C 1
ATOM 727 O O . LYS A 1 90 ? -56.094 -59.344 -20.703 1 90.12 90 LYS A O 1
ATOM 732 N N . GLU A 1 91 ? -54.844 -57.656 -21.594 1 91.81 91 GLU A N 1
ATOM 733 C CA . GLU A 1 91 ? -55.344 -57.938 -22.938 1 91.81 91 GLU A CA 1
ATOM 734 C C . GLU A 1 91 ? -54.875 -59.312 -23.406 1 91.81 91 GLU A C 1
ATOM 736 O O . GLU A 1 91 ? -55.656 -60.062 -24 1 91.81 91 GLU A O 1
ATOM 741 N N . SER A 1 92 ? -53.688 -59.656 -23.141 1 91.94 92 SER A N 1
ATOM 742 C CA . SER A 1 92 ? -53.156 -60.969 -23.484 1 91.94 92 SER A CA 1
ATOM 743 C C . SER A 1 92 ? -53.938 -62.062 -22.766 1 91.94 92 SER A C 1
ATOM 745 O O . SER A 1 92 ? -54.344 -63.062 -23.391 1 91.94 92 SER A O 1
ATOM 747 N N . TYR A 1 93 ? -54.25 -61.938 -21.516 1 92.25 93 TYR A N 1
ATOM 748 C CA . TYR A 1 93 ? -54.969 -62.906 -20.719 1 92.25 93 TYR A CA 1
ATOM 749 C C . TYR A 1 93 ? -56.406 -63.031 -21.219 1 92.25 93 TYR A C 1
ATOM 751 O O . TYR A 1 93 ? -56.906 -64.188 -21.359 1 92.25 93 TYR A O 1
ATOM 759 N N . SER A 1 94 ? -56.969 -61.875 -21.5 1 92.88 94 SER A N 1
ATOM 760 C CA . SER A 1 94 ? -58.344 -61.875 -22 1 92.88 94 SER A CA 1
ATOM 761 C C . SER A 1 94 ? -58.469 -62.594 -23.344 1 92.88 94 SER A C 1
ATOM 763 O O . SER A 1 94 ? -59.406 -63.312 -23.594 1 92.88 94 SER A O 1
ATOM 765 N N . LYS A 1 95 ? -57.469 -62.344 -24.125 1 93.88 95 LYS A N 1
ATOM 766 C CA . LYS A 1 95 ? -57.438 -63 -25.438 1 93.88 95 LYS A CA 1
ATOM 767 C C . LYS A 1 95 ? -57.375 -64.5 -25.297 1 93.88 95 LYS A C 1
ATOM 769 O O . LYS A 1 95 ? -58.031 -65.25 -26.031 1 93.88 95 LYS A O 1
ATOM 774 N N . LEU A 1 96 ? -56.688 -65 -24.344 1 93.62 96 LEU A N 1
ATOM 775 C CA . LEU A 1 96 ? -56.531 -66.438 -24.078 1 93.62 96 LEU A CA 1
ATOM 776 C C . LEU A 1 96 ? -57.844 -67 -23.531 1 93.62 96 LEU A C 1
ATOM 778 O O . LEU A 1 96 ? -58.281 -68.062 -23.953 1 93.62 96 LEU A O 1
ATOM 782 N N . VAL A 1 97 ? -58.438 -66.312 -22.641 1 93.31 97 VAL A N 1
ATOM 783 C CA . VAL A 1 97 ? -59.719 -66.75 -22.062 1 93.31 97 VAL A CA 1
ATOM 784 C C . VAL A 1 97 ? -60.781 -66.812 -23.141 1 93.31 97 VAL A C 1
ATOM 786 O O . VAL A 1 97 ? -61.531 -67.75 -23.219 1 93.31 97 VAL A O 1
ATOM 789 N N . ASP A 1 98 ? -60.781 -65.75 -23.953 1 94.19 98 ASP A N 1
ATOM 790 C CA . ASP A 1 98 ? -61.719 -65.75 -25.062 1 94.19 98 ASP A CA 1
ATOM 791 C C . ASP A 1 98 ? -61.469 -66.875 -26.031 1 94.19 98 ASP A C 1
ATOM 793 O O . ASP A 1 98 ? -62.438 -67.5 -26.547 1 94.19 98 ASP A O 1
ATOM 797 N N . PHE A 1 99 ? -60.281 -67.188 -26.219 1 95 99 PHE A N 1
ATOM 798 C CA . PHE A 1 99 ? -59.875 -68.312 -27.078 1 95 99 PHE A CA 1
ATOM 799 C C . PHE A 1 99 ? -60.469 -69.625 -26.578 1 95 99 PHE A C 1
ATOM 801 O O . PHE A 1 99 ? -61.125 -70.312 -27.312 1 95 99 PHE A O 1
ATOM 808 N N . PHE A 1 100 ? -60.406 -69.938 -25.344 1 95 100 PHE A N 1
ATOM 809 C CA . PHE A 1 100 ? -60.844 -71.188 -24.766 1 95 100 PHE A CA 1
ATOM 810 C C . PHE A 1 100 ? -62.375 -71.188 -24.625 1 95 100 PHE A C 1
ATOM 812 O O . PHE A 1 100 ? -63 -72.25 -24.781 1 95 100 PHE A O 1
ATOM 819 N N . ASN A 1 101 ? -62.969 -70 -24.406 1 93.5 101 ASN A N 1
ATOM 820 C CA . ASN A 1 101 ? -64.438 -69.938 -24.359 1 93.5 101 ASN A CA 1
ATOM 821 C C . ASN A 1 101 ? -65.062 -70.188 -25.703 1 93.5 101 ASN A C 1
ATOM 823 O O . ASN A 1 101 ? -66 -71 -25.797 1 93.5 101 ASN A O 1
ATOM 827 N N . LYS A 1 102 ? -64.438 -69.688 -26.672 1 94.31 102 LYS A N 1
ATOM 828 C CA . LYS A 1 102 ? -65 -69.875 -28.016 1 94.31 102 LYS A CA 1
ATOM 829 C C . LYS A 1 102 ? -64.75 -71.312 -28.453 1 94.31 102 LYS A C 1
ATOM 831 O O . LYS A 1 102 ? -65.625 -71.938 -29.109 1 94.31 102 LYS A O 1
ATOM 836 N N . LEU A 1 103 ? -63.656 -71.812 -28.016 1 93.81 103 LEU A N 1
ATOM 837 C CA . LEU A 1 103 ? -63.375 -73.25 -28.297 1 93.81 103 LEU A CA 1
ATOM 838 C C . LEU A 1 103 ? -64.438 -74.125 -27.641 1 93.81 103 LEU A C 1
ATOM 840 O O . LEU A 1 103 ? -64.938 -75.062 -28.281 1 93.81 103 LEU A O 1
ATOM 844 N N . ARG A 1 104 ? -64.812 -73.875 -26.438 1 92.12 104 ARG A N 1
ATOM 845 C CA . ARG A 1 104 ? -65.812 -74.625 -25.703 1 92.12 104 ARG A CA 1
ATOM 846 C C . ARG A 1 104 ? -67.188 -74.5 -26.328 1 92.12 104 ARG A C 1
ATOM 848 O O . ARG A 1 104 ? -67.938 -75.5 -26.422 1 92.12 104 ARG A O 1
ATOM 855 N N . GLU A 1 105 ? -67.438 -73.375 -26.828 1 91.19 105 GLU A N 1
ATOM 856 C CA . GLU A 1 105 ? -68.75 -73.125 -27.453 1 91.19 105 GLU A CA 1
ATOM 857 C C . GLU A 1 105 ? -68.875 -73.875 -28.766 1 91.19 105 GLU A C 1
ATOM 859 O O . GLU A 1 105 ? -69.938 -74.5 -29 1 91.19 105 GLU A O 1
ATOM 864 N N . ILE A 1 106 ? -67.875 -73.875 -29.453 1 92.81 106 ILE A N 1
ATOM 865 C CA . ILE A 1 106 ? -67.938 -74.562 -30.734 1 92.81 106 ILE A CA 1
ATOM 866 C C . ILE A 1 106 ? -67.938 -76.062 -30.516 1 92.81 106 ILE A C 1
ATOM 868 O O . ILE A 1 106 ? -68.562 -76.812 -31.25 1 92.81 106 ILE A O 1
ATOM 872 N N . ARG A 1 107 ? -67.25 -76.5 -29.516 1 91.5 107 ARG A N 1
ATOM 873 C CA . ARG A 1 107 ? -67.188 -77.938 -29.203 1 91.5 107 ARG A CA 1
ATOM 874 C C . ARG A 1 107 ? -68.562 -78.438 -28.766 1 91.5 107 ARG A C 1
ATOM 876 O O . ARG A 1 107 ? -68.875 -79.625 -29.016 1 91.5 107 ARG A O 1
ATOM 883 N N . LYS A 1 108 ? -69.375 -77.625 -28.203 1 87 108 LYS A N 1
ATOM 884 C CA . LYS A 1 108 ? -70.688 -78 -27.719 1 87 108 LYS A CA 1
ATOM 885 C C . LYS A 1 108 ? -71.75 -78 -28.844 1 87 108 LYS A C 1
ATOM 887 O O . LYS A 1 108 ? -72.812 -78.562 -28.703 1 87 108 LYS A O 1
ATOM 892 N N . SER A 1 109 ? -71.375 -77.375 -29.875 1 85.31 109 SER A N 1
ATOM 893 C CA . SER A 1 109 ? -72.312 -77.312 -30.984 1 85.31 109 SER A CA 1
ATOM 894 C C . SER A 1 109 ? -72.5 -78.625 -31.656 1 85.31 109 SER A C 1
ATOM 896 O O . SER A 1 109 ? -71.625 -79.5 -31.625 1 85.31 109 SER A O 1
ATOM 898 N N . GLN A 1 110 ? -73.75 -78.875 -32.219 1 81.5 110 GLN A N 1
ATOM 899 C CA . GLN A 1 110 ? -74.125 -80.125 -32.844 1 81.5 110 GLN A CA 1
ATOM 900 C C . GLN A 1 110 ? -73.812 -80.125 -34.344 1 81.5 110 GLN A C 1
ATOM 902 O O . GLN A 1 110 ? -74.188 -81.062 -35.062 1 81.5 110 GLN A O 1
ATOM 907 N N . GLU A 1 111 ? -72.938 -79.312 -34.781 1 80.94 111 GLU A N 1
ATOM 908 C CA . GLU A 1 111 ? -72.625 -79.188 -36.219 1 80.94 111 GLU A CA 1
ATOM 909 C C . GLU A 1 111 ? -71.625 -80.25 -36.625 1 80.94 111 GLU A C 1
ATOM 911 O O . GLU A 1 111 ? -71.062 -80.938 -35.781 1 80.94 111 GLU A O 1
ATOM 916 N N . ALA A 1 112 ? -71.438 -80.375 -37.969 1 85.25 112 ALA A N 1
ATOM 917 C CA . ALA A 1 112 ? -70.438 -81.312 -38.531 1 85.25 112 ALA A CA 1
ATOM 918 C C . ALA A 1 112 ? -69.062 -80.812 -38.188 1 85.25 112 ALA A C 1
ATOM 920 O O . ALA A 1 112 ? -68.812 -79.625 -38 1 85.25 112 ALA A O 1
ATOM 921 N N . GLU A 1 113 ? -68.062 -81.75 -38.062 1 82.44 113 GLU A N 1
ATOM 922 C CA . GLU A 1 113 ? -66.688 -81.438 -37.656 1 82.44 113 GLU A CA 1
ATOM 923 C C . GLU A 1 113 ? -66 -80.5 -38.594 1 82.44 113 GLU A C 1
ATOM 925 O O . GLU A 1 113 ? -65.25 -79.562 -38.156 1 82.44 113 GLU A O 1
ATOM 930 N N . GLU A 1 114 ? -66.312 -80.562 -39.844 1 84.06 114 GLU A N 1
ATOM 931 C CA . GLU A 1 114 ? -65.688 -79.688 -40.812 1 84.06 114 GLU A CA 1
ATOM 932 C C . GLU A 1 114 ? -66.25 -78.25 -40.656 1 84.06 114 GLU A C 1
ATOM 934 O O . GLU A 1 114 ? -65.438 -77.312 -40.781 1 84.06 114 GLU A O 1
ATOM 939 N N . LYS A 1 115 ? -67.438 -78.062 -40.312 1 86.94 115 LYS A N 1
ATOM 940 C CA . LYS A 1 115 ? -68 -76.75 -40.094 1 86.94 115 LYS A CA 1
ATOM 941 C C . LYS A 1 115 ? -67.5 -76.188 -38.781 1 86.94 115 LYS A C 1
ATOM 943 O O . LYS A 1 115 ? -67.25 -74.938 -38.688 1 86.94 115 LYS A O 1
ATOM 948 N N . LYS A 1 116 ? -67.375 -77 -37.781 1 90.12 116 LYS A N 1
ATOM 949 C CA . LYS A 1 116 ? -66.812 -76.562 -36.5 1 90.12 116 LYS A CA 1
ATOM 950 C C . LYS A 1 116 ? -65.438 -75.938 -36.688 1 90.12 116 LYS A C 1
ATOM 952 O O . LYS A 1 116 ? -65.062 -74.938 -36.125 1 90.12 116 LYS A O 1
ATOM 957 N N . LEU A 1 117 ? -64.625 -76.625 -37.5 1 90.88 117 LEU A N 1
ATOM 958 C CA . LEU A 1 117 ? -63.25 -76.125 -37.781 1 90.88 117 LEU A CA 1
ATOM 959 C C . LEU A 1 117 ? -63.312 -74.812 -38.469 1 90.88 117 LEU A C 1
ATOM 961 O O . LEU A 1 117 ? -62.562 -73.875 -38.062 1 90.88 117 LEU A O 1
ATOM 965 N N . GLN A 1 118 ? -64.125 -74.562 -39.438 1 87.19 118 GLN A N 1
ATOM 966 C CA . GLN A 1 118 ? -64.25 -73.312 -40.188 1 87.19 118 GLN A CA 1
ATOM 967 C C . GLN A 1 118 ? -64.812 -72.188 -39.312 1 87.19 118 GLN A C 1
ATOM 969 O O . GLN A 1 118 ? -64.375 -71.062 -39.344 1 87.19 118 GLN A O 1
ATOM 974 N N . ASP A 1 119 ? -65.688 -72.562 -38.469 1 88.75 119 ASP A N 1
ATOM 975 C CA . ASP A 1 119 ? -66.312 -71.562 -37.562 1 88.75 119 ASP A CA 1
ATOM 976 C C . ASP A 1 119 ? -65.312 -71.062 -36.531 1 88.75 119 ASP A C 1
ATOM 978 O O . ASP A 1 119 ? -65.25 -69.875 -36.25 1 88.75 119 ASP A O 1
ATOM 982 N N . PHE A 1 120 ? -64.562 -72.062 -36.031 1 91.69 120 PHE A N 1
ATOM 983 C CA . PHE A 1 120 ? -63.594 -71.688 -35.031 1 91.69 120 PHE A CA 1
ATOM 984 C C . PHE A 1 120 ? -62.5 -70.875 -35.625 1 91.69 120 PHE A C 1
ATOM 986 O O . PHE A 1 120 ? -62.031 -69.875 -35.031 1 91.69 120 PHE A O 1
ATOM 993 N N . LYS A 1 121 ? -61.969 -71.25 -36.719 1 90.19 121 LYS A N 1
ATOM 994 C CA . LYS A 1 121 ? -60.938 -70.5 -37.406 1 90.19 121 LYS A CA 1
ATOM 995 C C . LYS A 1 121 ? -61.406 -69.062 -37.688 1 90.19 121 LYS A C 1
ATOM 997 O O . LYS A 1 121 ? -60.625 -68.125 -37.594 1 90.19 121 LYS A O 1
ATOM 1002 N N . ALA A 1 122 ? -62.656 -68.938 -37.875 1 84.75 122 ALA A N 1
ATOM 1003 C CA . ALA A 1 122 ? -63.219 -67.625 -38.219 1 84.75 122 ALA A CA 1
ATOM 1004 C C . ALA A 1 122 ? -63.344 -66.75 -36.938 1 84.75 122 ALA A C 1
ATOM 1006 O O . ALA A 1 122 ? -63.188 -65.562 -37 1 84.75 122 ALA A O 1
ATOM 1007 N N . ILE A 1 123 ? -63.5 -67.375 -35.844 1 86.25 123 ILE A N 1
ATOM 1008 C CA . ILE A 1 123 ? -63.844 -66.562 -34.656 1 86.25 123 ILE A CA 1
ATOM 1009 C C . ILE A 1 123 ? -62.688 -66.5 -33.688 1 86.25 123 ILE A C 1
ATOM 1011 O O . ILE A 1 123 ? -62.656 -65.688 -32.781 1 86.25 123 ILE A O 1
ATOM 1015 N N . SER A 1 124 ? -61.812 -67.375 -33.875 1 87.44 124 SER A N 1
ATOM 1016 C CA . SER A 1 124 ? -60.719 -67.5 -32.906 1 87.44 124 SER A CA 1
ATOM 1017 C C . SER A 1 124 ? -59.844 -66.25 -32.875 1 87.44 124 SER A C 1
ATOM 1019 O O . SER A 1 124 ? -59.438 -65.75 -33.938 1 87.44 124 SER A O 1
ATOM 1021 N N . PRO A 1 125 ? -59.5 -65.75 -31.672 1 86.94 125 PRO A N 1
ATOM 1022 C CA . PRO A 1 125 ? -58.625 -64.562 -31.547 1 86.94 125 PRO A CA 1
ATOM 1023 C C . PRO A 1 125 ? -57.156 -64.938 -31.75 1 86.94 125 PRO A C 1
ATOM 1025 O O . PRO A 1 125 ? -56.312 -64 -31.891 1 86.94 125 PRO A O 1
ATOM 1028 N N . ILE A 1 126 ? -56.875 -66.188 -31.766 1 90.56 126 ILE A N 1
ATOM 1029 C CA . ILE A 1 126 ? -55.5 -66.688 -31.938 1 90.56 126 ILE A CA 1
ATOM 1030 C C . ILE A 1 126 ? -55.438 -67.5 -33.188 1 90.56 126 ILE A C 1
ATOM 1032 O O . ILE A 1 126 ? -56.25 -68.438 -33.406 1 90.56 126 ILE A O 1
ATOM 1036 N N . GLY A 1 127 ? -54.469 -67.25 -34.031 1 86.38 127 GLY A N 1
ATOM 1037 C CA . GLY A 1 127 ? -54.312 -67.938 -35.281 1 86.38 127 GLY A CA 1
ATOM 1038 C C . GLY A 1 127 ? -53.531 -69.25 -35.094 1 86.38 127 GLY A C 1
ATOM 1039 O O . GLY A 1 127 ? -52.406 -69.25 -34.656 1 86.38 127 GLY A O 1
ATOM 1040 N N . LEU A 1 128 ? -54.25 -70.375 -35.375 1 90.62 128 LEU A N 1
ATOM 1041 C CA . LEU A 1 128 ? -53.656 -71.75 -35.344 1 90.62 128 LEU A CA 1
ATOM 1042 C C . LEU A 1 128 ? -53.781 -72.438 -36.656 1 90.62 128 LEU A C 1
ATOM 1044 O O . LEU A 1 128 ? -54.656 -72.125 -37.469 1 90.62 128 LEU A O 1
ATOM 1048 N N . GLU A 1 129 ? -53.031 -73.312 -36.875 1 91.12 129 GLU A N 1
ATOM 1049 C CA . GLU A 1 129 ? -53.125 -74.125 -38.062 1 91.12 129 GLU A CA 1
ATOM 1050 C C . GLU A 1 129 ? -54.281 -75.125 -37.969 1 91.12 129 GLU A C 1
ATOM 1052 O O . GLU A 1 129 ? -54.75 -75.438 -36.875 1 91.12 129 GLU A O 1
ATOM 1057 N N . GLU A 1 130 ? -54.688 -75.5 -39.062 1 90.62 130 GLU A N 1
ATOM 1058 C CA . GLU A 1 130 ? -55.844 -76.375 -39.156 1 90.62 130 GLU A CA 1
ATOM 1059 C C . GLU A 1 130 ? -55.656 -77.688 -38.375 1 90.62 130 GLU A C 1
ATOM 1061 O O . GLU A 1 130 ? -56.562 -78.125 -37.688 1 90.62 130 GLU A O 1
ATOM 1066 N N . ASP A 1 131 ? -54.406 -78.062 -38.469 1 92 131 ASP A N 1
ATOM 1067 C CA . ASP A 1 131 ? -54.125 -79.312 -37.781 1 92 131 ASP A CA 1
ATOM 1068 C C . ASP A 1 131 ? -54.219 -79.125 -36.25 1 92 131 ASP A C 1
ATOM 1070 O O . ASP A 1 131 ? -54.719 -80 -35.562 1 92 131 ASP A O 1
ATOM 1074 N N . ASP A 1 132 ? -53.844 -78 -35.875 1 92.81 132 ASP A N 1
ATOM 1075 C CA . ASP A 1 132 ? -53.875 -77.688 -34.438 1 92.81 132 ASP A CA 1
ATOM 1076 C C . ASP A 1 132 ? -55.312 -77.5 -33.969 1 92.81 132 ASP A C 1
ATOM 1078 O O . ASP A 1 132 ? -55.688 -78 -32.875 1 92.81 132 ASP A O 1
ATOM 1082 N N . ILE A 1 133 ? -56.156 -77 -34.75 1 93.19 133 ILE A N 1
ATOM 1083 C CA . ILE A 1 133 ? -57.562 -76.75 -34.406 1 93.19 133 ILE A CA 1
ATOM 1084 C C . ILE A 1 133 ? -58.281 -78.062 -34.375 1 93.19 133 ILE A C 1
ATOM 1086 O O . ILE A 1 133 ? -59.094 -78.312 -33.438 1 93.19 133 ILE A O 1
ATOM 1090 N N . THR A 1 134 ? -58 -78.875 -35.375 1 92.56 134 THR A N 1
ATOM 1091 C CA . THR A 1 134 ? -58.625 -80.188 -35.406 1 92.56 134 THR A CA 1
ATOM 1092 C C . THR A 1 134 ? -58.312 -81 -34.156 1 92.56 134 THR A C 1
ATOM 1094 O O . THR A 1 134 ? -59.188 -81.625 -33.562 1 92.56 134 THR A O 1
ATOM 1097 N N . LEU A 1 135 ? -57.125 -80.875 -33.812 1 93.88 135 LEU A N 1
ATOM 1098 C CA . LEU A 1 135 ? -56.719 -81.5 -32.594 1 93.88 135 LEU A CA 1
ATOM 1099 C C . LEU A 1 135 ? -57.5 -81.062 -31.391 1 93.88 135 LEU A C 1
ATOM 1101 O O . LEU A 1 135 ? -57.969 -81.812 -30.578 1 93.88 135 LEU A O 1
ATOM 1105 N N . LEU A 1 136 ? -57.688 -79.75 -31.219 1 93.75 136 LEU A N 1
ATOM 1106 C CA . LEU A 1 136 ? -58.375 -79.188 -30.078 1 93.75 136 LEU A CA 1
ATOM 1107 C C . LEU A 1 136 ? -59.844 -79.5 -30.062 1 93.75 136 LEU A C 1
ATOM 1109 O O . LEU A 1 136 ? -60.469 -79.625 -29 1 93.75 136 LEU A O 1
ATOM 1113 N N . LEU A 1 137 ? -60.406 -79.875 -31.203 1 91.75 137 LEU A N 1
ATOM 1114 C CA . LEU A 1 137 ? -61.812 -80.25 -31.312 1 91.75 137 LEU A CA 1
ATOM 1115 C C . LEU A 1 137 ? -62 -81.688 -31 1 91.75 137 LEU A C 1
ATOM 1117 O O . LEU A 1 137 ? -63.094 -82.125 -30.578 1 91.75 137 LEU A O 1
ATOM 1121 N N . GLU A 1 138 ? -60.969 -82.5 -31.125 1 89.75 138 GLU A N 1
ATOM 1122 C CA . GLU A 1 138 ? -61.125 -83.938 -31.016 1 89.75 138 GLU A CA 1
ATOM 1123 C C . GLU A 1 138 ? -60.688 -84.438 -29.625 1 89.75 138 GLU A C 1
ATOM 1125 O O . GLU A 1 138 ? -61.094 -85.5 -29.203 1 89.75 138 GLU A O 1
ATOM 1130 N N . ILE A 1 139 ? -59.938 -83.688 -28.906 1 91.44 139 ILE A N 1
ATOM 1131 C CA . ILE A 1 139 ? -59.406 -84.125 -27.625 1 91.44 139 ILE A CA 1
ATOM 1132 C C . ILE A 1 139 ? -60.5 -84.25 -26.594 1 91.44 139 ILE A C 1
ATOM 1134 O O . ILE A 1 139 ? -61.562 -83.625 -26.766 1 91.44 139 ILE A O 1
ATOM 1138 N N . ASP A 1 140 ? -60.25 -85.062 -25.469 1 90.94 140 ASP A N 1
ATOM 1139 C CA . ASP A 1 140 ? -61.281 -85.25 -24.422 1 90.94 140 ASP A CA 1
ATOM 1140 C C . ASP A 1 140 ? -61.375 -84 -23.562 1 90.94 140 ASP A C 1
ATOM 1142 O O . ASP A 1 140 ? -60.438 -83.188 -23.5 1 90.94 140 ASP A O 1
ATOM 1146 N N . ASP A 1 141 ? -62.469 -83.812 -22.891 1 90.25 141 ASP A N 1
ATOM 1147 C CA . ASP A 1 141 ? -62.781 -82.625 -22.109 1 90.25 141 ASP A CA 1
ATOM 1148 C C . ASP A 1 141 ? -61.781 -82.438 -20.969 1 90.25 141 ASP A C 1
ATOM 1150 O O . ASP A 1 141 ? -61.375 -81.312 -20.656 1 90.25 141 ASP A O 1
ATOM 1154 N N . ASN A 1 142 ? -61.344 -83.5 -20.406 1 91.88 142 ASN A N 1
ATOM 1155 C CA . ASN A 1 142 ? -60.406 -83.438 -19.297 1 91.88 142 ASN A CA 1
ATOM 1156 C C . ASN A 1 142 ? -59.031 -82.875 -19.75 1 91.88 142 ASN A C 1
ATOM 1158 O O . ASN A 1 142 ? -58.406 -82.062 -19.078 1 91.88 142 ASN A O 1
ATOM 1162 N N . THR A 1 143 ? -58.656 -83.312 -20.906 1 92.81 143 THR A N 1
ATOM 1163 C CA . THR A 1 143 ? -57.375 -82.875 -21.469 1 92.81 143 THR A CA 1
ATOM 1164 C C . THR A 1 143 ? -57.406 -81.438 -21.844 1 92.81 143 THR A C 1
ATOM 1166 O O . THR A 1 143 ? -56.469 -80.688 -21.594 1 92.81 143 THR A O 1
ATOM 1169 N N . LEU A 1 144 ? -58.5 -81 -22.359 1 94 144 LEU A N 1
ATOM 1170 C CA . LEU A 1 144 ? -58.688 -79.562 -22.734 1 94 144 LEU A CA 1
ATOM 1171 C C . LEU A 1 144 ? -58.688 -78.688 -21.5 1 94 144 LEU A C 1
ATOM 1173 O O . LEU A 1 144 ? -58.062 -77.625 -21.5 1 94 144 LEU A O 1
ATOM 1177 N N . ILE A 1 145 ? -59.312 -79.125 -20.453 1 93.62 145 ILE A N 1
ATOM 1178 C CA . ILE A 1 145 ? -59.375 -78.375 -19.219 1 93.62 145 ILE A CA 1
ATOM 1179 C C . ILE A 1 145 ? -58 -78.25 -18.594 1 93.62 145 ILE A C 1
ATOM 1181 O O . ILE A 1 145 ? -57.594 -77.188 -18.125 1 93.62 145 ILE A O 1
ATOM 1185 N N . ASN A 1 146 ? -57.219 -79.312 -18.641 1 93.56 146 ASN A N 1
ATOM 1186 C CA . ASN A 1 146 ? -55.875 -79.312 -18.094 1 93.56 146 ASN A CA 1
ATOM 1187 C C . ASN A 1 146 ? -54.969 -78.375 -18.906 1 93.56 146 ASN A C 1
ATOM 1189 O O . ASN A 1 146 ? -54.156 -77.625 -18.344 1 93.56 146 ASN A O 1
ATOM 1193 N N . MET A 1 147 ? -55.031 -78.438 -20.234 1 94.38 147 MET A N 1
ATOM 1194 C CA . MET A 1 147 ? -54.25 -77.562 -21.109 1 94.38 147 MET A CA 1
ATOM 1195 C C . MET A 1 147 ? -54.594 -76.125 -20.844 1 94.38 147 MET A C 1
ATOM 1197 O O . MET A 1 147 ? -53.688 -75.25 -20.719 1 94.38 147 MET A O 1
ATOM 1201 N N . GLU A 1 148 ? -55.906 -75.875 -20.766 1 94.5 148 GLU A N 1
ATOM 1202 C CA . GLU A 1 148 ? -56.344 -74.5 -20.484 1 94.5 148 GLU A CA 1
ATOM 1203 C C . GLU A 1 148 ? -55.781 -74 -19.172 1 94.5 148 GLU A C 1
ATOM 1205 O O . GLU A 1 148 ? -55.281 -72.875 -19.109 1 94.5 148 GLU A O 1
ATOM 1210 N N . SER A 1 149 ? -55.812 -74.812 -18.188 1 94.19 149 SER A N 1
ATOM 1211 C CA . SER A 1 149 ? -55.312 -74.438 -16.875 1 94.19 149 SER A CA 1
ATOM 1212 C C . SER A 1 149 ? -53.844 -74.125 -16.922 1 94.19 149 SER A C 1
ATOM 1214 O O . SER A 1 149 ? -53.375 -73.062 -16.391 1 94.19 149 SER A O 1
ATOM 1216 N N . VAL A 1 150 ? -53.062 -74.938 -17.609 1 94.5 150 VAL A N 1
ATOM 1217 C CA . VAL A 1 150 ? -51.625 -74.75 -17.688 1 94.5 150 VAL A CA 1
ATOM 1218 C C . VAL A 1 150 ? -51.312 -73.5 -18.531 1 94.5 150 VAL A C 1
ATOM 1220 O O . VAL A 1 150 ? -50.438 -72.688 -18.156 1 94.5 150 VAL A O 1
ATOM 1223 N N . VAL A 1 151 ? -51.938 -73.312 -19.703 1 95.62 151 VAL A N 1
ATOM 1224 C CA . VAL A 1 151 ? -51.688 -72.188 -20.609 1 95.62 151 VAL A CA 1
ATOM 1225 C C . VAL A 1 151 ? -52.031 -70.875 -19.906 1 95.62 151 VAL A C 1
ATOM 1227 O O . VAL A 1 151 ? -51.25 -69.938 -19.938 1 95.62 151 VAL A O 1
ATOM 1230 N N . LEU A 1 152 ? -53.188 -70.875 -19.188 1 94.5 152 LEU A N 1
ATOM 1231 C CA . LEU A 1 152 ? -53.625 -69.688 -18.484 1 94.5 152 LEU A CA 1
ATOM 1232 C C . LEU A 1 152 ? -52.688 -69.312 -17.328 1 94.5 152 LEU A C 1
ATOM 1234 O O . LEU A 1 152 ? -52.312 -68.188 -17.125 1 94.5 152 LEU A O 1
ATOM 1238 N N . SER A 1 153 ? -52.312 -70.312 -16.562 1 93.81 153 SER A N 1
ATOM 1239 C CA . SER A 1 153 ? -51.406 -70.125 -15.43 1 93.81 153 SER A CA 1
ATOM 1240 C C . SER A 1 153 ? -50.031 -69.688 -15.883 1 93.81 153 SER A C 1
ATOM 1242 O O . SER A 1 153 ? -49.406 -68.812 -15.266 1 93.81 153 SER A O 1
ATOM 1244 N N . THR A 1 154 ? -49.531 -70.25 -16.953 1 94 154 THR A N 1
ATOM 1245 C CA . THR A 1 154 ? -48.219 -69.938 -17.484 1 94 154 THR A CA 1
ATOM 1246 C C . THR A 1 154 ? -48.219 -68.5 -18.031 1 94 154 THR A C 1
ATOM 1248 O O . THR A 1 154 ? -47.281 -67.75 -17.781 1 94 154 THR A O 1
ATOM 1251 N N . GLU A 1 155 ? -49.219 -68.188 -18.812 1 93.81 155 GLU A N 1
ATOM 1252 C CA . GLU A 1 155 ? -49.344 -66.812 -19.344 1 93.81 155 GLU A CA 1
ATOM 1253 C C . GLU A 1 155 ? -49.344 -65.812 -18.219 1 93.81 155 GLU A C 1
ATOM 1255 O O . GLU A 1 155 ? -48.656 -64.75 -18.297 1 93.81 155 GLU A O 1
ATOM 1260 N N . LYS A 1 156 ? -50.156 -66 -17.188 1 92.12 156 LYS A N 1
ATOM 1261 C CA . LYS A 1 156 ? -50.25 -65.125 -16.062 1 92.12 156 LYS A CA 1
ATOM 1262 C C . LYS A 1 156 ? -48.906 -64.938 -15.359 1 92.12 156 LYS A C 1
ATOM 1264 O O . LYS A 1 156 ? -48.531 -63.812 -15.008 1 92.12 156 LYS A O 1
ATOM 1269 N N . ALA A 1 157 ? -48.188 -66 -15.234 1 90.56 157 ALA A N 1
ATOM 1270 C CA . ALA A 1 157 ? -46.906 -66 -14.562 1 90.56 157 ALA A CA 1
ATOM 1271 C C . ALA A 1 157 ? -45.875 -65.25 -15.398 1 90.56 157 ALA A C 1
ATOM 1273 O O . ALA A 1 157 ? -45.062 -64.438 -14.859 1 90.56 157 ALA A O 1
ATOM 1274 N N . ILE A 1 158 ? -45.875 -65.438 -16.656 1 91.81 158 ILE A N 1
ATOM 1275 C CA . ILE A 1 158 ? -44.875 -64.812 -17.547 1 91.81 158 ILE A CA 1
ATOM 1276 C C . ILE A 1 158 ? -45.156 -63.344 -17.75 1 91.81 158 ILE A C 1
ATOM 1278 O O . ILE A 1 158 ? -44.25 -62.531 -17.672 1 91.81 158 ILE A O 1
ATOM 1282 N N . MET A 1 159 ? -46.406 -63.031 -17.969 1 91.12 159 MET A N 1
ATOM 1283 C CA . MET A 1 159 ? -46.781 -61.656 -18.297 1 91.12 159 MET A CA 1
ATOM 1284 C C . MET A 1 159 ? -46.719 -60.781 -17.047 1 91.12 159 MET A C 1
ATOM 1286 O O . MET A 1 159 ? -46.812 -59.531 -17.141 1 91.12 159 MET A O 1
ATOM 1290 N N . ALA A 1 160 ? -46.5 -61.312 -15.898 1 87.5 160 ALA A N 1
ATOM 1291 C CA . ALA A 1 160 ? -46.281 -60.562 -14.664 1 87.5 160 ALA A CA 1
ATOM 1292 C C . ALA A 1 160 ? -44.875 -60 -14.609 1 87.5 160 ALA A C 1
ATOM 1294 O O . ALA A 1 160 ? -44.594 -59.094 -13.852 1 87.5 160 ALA A O 1
ATOM 1295 N N . ARG A 1 161 ? -44.062 -60.469 -15.469 1 87.06 161 ARG A N 1
ATOM 1296 C CA . ARG A 1 161 ? -42.656 -60.031 -15.539 1 87.06 161 ARG A CA 1
ATOM 1297 C C . ARG A 1 161 ? -42.531 -58.844 -16.5 1 87.06 161 ARG A C 1
ATOM 1299 O O . ARG A 1 161 ? -43.438 -58.562 -17.297 1 87.06 161 ARG A O 1
ATOM 1306 N N . GLN A 1 162 ? -41.406 -58.125 -16.312 1 86.88 162 GLN A N 1
ATOM 1307 C CA . GLN A 1 162 ? -41.062 -57.031 -17.266 1 86.88 162 GLN A CA 1
ATOM 1308 C C . GLN A 1 162 ? -40.406 -57.594 -18.516 1 86.88 162 GLN A C 1
ATOM 1310 O O . GLN A 1 162 ? -39.281 -58.156 -18.453 1 86.88 162 GLN A O 1
ATOM 1315 N N . ILE A 1 163 ? -41.156 -57.5 -19.609 1 90.31 163 ILE A N 1
ATOM 1316 C CA . ILE A 1 163 ? -40.688 -58.094 -20.844 1 90.31 163 ILE A CA 1
ATOM 1317 C C . ILE A 1 163 ? -40.406 -56.969 -21.859 1 90.31 163 ILE A C 1
ATOM 1319 O O . ILE A 1 163 ? -41.344 -56.281 -22.266 1 90.31 163 ILE A O 1
ATOM 1323 N N . THR A 1 164 ? -39.125 -56.875 -22.219 1 87.19 164 THR A N 1
ATOM 1324 C CA . THR A 1 164 ? -38.75 -55.969 -23.281 1 87.19 164 THR A CA 1
ATOM 1325 C C . THR A 1 164 ? -38.594 -56.688 -24.609 1 87.19 164 THR A C 1
ATOM 1327 O O . THR A 1 164 ? -38.688 -57.906 -24.656 1 87.19 164 THR A O 1
ATOM 1330 N N . GLU A 1 165 ? -38.469 -55.906 -25.75 1 87.38 165 GLU A N 1
ATOM 1331 C CA . GLU A 1 165 ? -38.312 -56.5 -27.078 1 87.38 165 GLU A CA 1
ATOM 1332 C C . GLU A 1 165 ? -37.062 -57.406 -27.125 1 87.38 165 GLU A C 1
ATOM 1334 O O . GLU A 1 165 ? -37.094 -58.469 -27.734 1 87.38 165 GLU A O 1
ATOM 1339 N N . ASP A 1 166 ? -36.094 -57 -26.359 1 85 166 ASP A N 1
ATOM 1340 C CA . ASP A 1 166 ? -34.812 -57.75 -26.375 1 85 166 ASP A CA 1
ATOM 1341 C C . ASP A 1 166 ? -34.906 -59.031 -25.562 1 85 166 ASP A C 1
ATOM 1343 O O . ASP A 1 166 ? -34.25 -60 -25.875 1 85 166 ASP A O 1
ATOM 1347 N N . THR A 1 167 ? -35.844 -59.062 -24.562 1 88.81 167 THR A N 1
ATOM 1348 C CA . THR A 1 167 ? -35.938 -60.188 -23.672 1 88.81 167 THR A CA 1
ATOM 1349 C C . THR A 1 167 ? -37.031 -61.156 -24.109 1 88.81 167 THR A C 1
ATOM 1351 O O . THR A 1 167 ? -37.188 -62.25 -23.562 1 88.81 167 THR A O 1
ATOM 1354 N N . LEU A 1 168 ? -37.781 -60.875 -25.141 1 90.75 168 LEU A N 1
ATOM 1355 C CA . LEU A 1 168 ? -38.969 -61.625 -25.578 1 90.75 168 LEU A CA 1
ATOM 1356 C C . LEU A 1 168 ? -38.562 -63.031 -25.984 1 90.75 168 LEU A C 1
ATOM 1358 O O . LEU A 1 168 ? -39.188 -64 -25.547 1 90.75 168 LEU A O 1
ATOM 1362 N N . PRO A 1 169 ? -37.406 -63.219 -26.688 1 91.31 169 PRO A N 1
ATOM 1363 C CA . PRO A 1 169 ? -37.031 -64.562 -27.078 1 91.31 169 PRO A CA 1
ATOM 1364 C C . PRO A 1 169 ? -36.719 -65.438 -25.891 1 91.31 169 PRO A C 1
ATOM 1366 O O . PRO A 1 169 ? -37.094 -66.625 -25.859 1 91.31 169 PRO A O 1
ATOM 1369 N N . THR A 1 170 ? -36.188 -64.875 -24.938 1 91.62 170 THR A N 1
ATOM 1370 C CA . THR A 1 170 ? -35.812 -65.625 -23.75 1 91.62 170 THR A CA 1
ATOM 1371 C C . THR A 1 170 ? -37.062 -65.938 -22.938 1 91.62 170 THR A C 1
ATOM 1373 O O . THR A 1 170 ? -37.188 -67.062 -22.422 1 91.62 170 THR A O 1
ATOM 1376 N N . VAL A 1 171 ? -38 -65.125 -22.891 1 92.56 171 VAL A N 1
ATOM 1377 C CA . VAL A 1 171 ? -39.25 -65.312 -22.141 1 92.56 171 VAL A CA 1
ATOM 1378 C C . VAL A 1 171 ? -40.094 -66.375 -22.828 1 92.56 171 VAL A C 1
ATOM 1380 O O . VAL A 1 171 ? -40.719 -67.188 -22.172 1 92.56 171 VAL A O 1
ATOM 1383 N N . LEU A 1 172 ? -40.125 -66.375 -24.141 1 93.31 172 LEU A N 1
ATOM 1384 C CA . LEU A 1 172 ? -40.844 -67.375 -24.906 1 93.31 172 LEU A CA 1
ATOM 1385 C C . LEU A 1 172 ? -40.25 -68.75 -24.703 1 93.31 172 LEU A C 1
ATOM 1387 O O . LEU A 1 172 ? -41 -69.75 -24.594 1 93.31 172 LEU A O 1
ATOM 1391 N N . GLU A 1 173 ? -38.969 -68.75 -24.547 1 92.44 173 GLU A N 1
ATOM 1392 C CA . GLU A 1 173 ? -38.312 -70.062 -24.25 1 92.44 173 GLU A CA 1
ATOM 1393 C C . GLU A 1 173 ? -38.625 -70.5 -22.844 1 92.44 173 GLU A C 1
ATOM 1395 O O . GLU A 1 173 ? -38.812 -71.688 -22.609 1 92.44 173 GLU A O 1
ATOM 1400 N N . ASP A 1 174 ? -38.75 -69.562 -22 1 92.81 174 ASP A N 1
ATOM 1401 C CA . ASP A 1 174 ? -39.156 -69.938 -20.641 1 92.81 174 ASP A CA 1
ATOM 1402 C C . ASP A 1 174 ? -40.594 -70.5 -20.609 1 92.81 174 ASP A C 1
ATOM 1404 O O . ASP A 1 174 ? -40.844 -71.5 -19.922 1 92.81 174 ASP A O 1
ATOM 1408 N N . ALA A 1 175 ? -41.5 -69.938 -21.344 1 93.44 175 ALA A N 1
ATOM 1409 C CA . ALA A 1 175 ? -42.875 -70.438 -21.438 1 93.44 175 ALA A CA 1
ATOM 1410 C C . ALA A 1 175 ? -42.938 -71.875 -22.016 1 93.44 175 ALA A C 1
ATOM 1412 O O . ALA A 1 175 ? -43.688 -72.688 -21.516 1 93.44 175 ALA A O 1
ATOM 1413 N N . LYS A 1 176 ? -42.188 -72.062 -23.016 1 93.5 176 LYS A N 1
ATOM 1414 C CA . LYS A 1 176 ? -42.094 -73.375 -23.609 1 93.5 176 LYS A CA 1
ATOM 1415 C C . LYS A 1 176 ? -41.625 -74.438 -22.594 1 93.5 176 LYS A C 1
ATOM 1417 O O . LYS A 1 176 ? -42.188 -75.5 -22.5 1 93.5 176 LYS A O 1
ATOM 1422 N N . SER A 1 177 ? -40.656 -74 -21.875 1 93.25 177 SER A N 1
ATOM 1423 C CA . SER A 1 177 ? -40.062 -74.875 -20.875 1 93.25 177 SER A CA 1
ATOM 1424 C C . SER A 1 177 ? -41.094 -75.25 -19.797 1 93.25 177 SER A C 1
ATOM 1426 O O . SER A 1 177 ? -41.188 -76.375 -19.359 1 93.25 177 SER A O 1
ATOM 1428 N N . VAL A 1 178 ? -41.906 -74.312 -19.422 1 93.56 178 VAL A N 1
ATOM 1429 C CA . VAL A 1 178 ? -42.906 -74.5 -18.406 1 93.56 178 VAL A CA 1
ATOM 1430 C C . VAL A 1 178 ? -43.969 -75.5 -18.922 1 93.56 178 VAL A C 1
ATOM 1432 O O . VAL A 1 178 ? -44.375 -76.438 -18.203 1 93.56 178 VAL A O 1
ATOM 1435 N N . VAL A 1 179 ? -44.375 -75.375 -20.203 1 94 179 VAL A N 1
ATOM 1436 C CA . VAL A 1 179 ? -45.406 -76.25 -20.812 1 94 179 VAL A CA 1
ATOM 1437 C C . VAL A 1 179 ? -44.844 -77.625 -21 1 94 179 VAL A C 1
ATOM 1439 O O . VAL A 1 179 ? -45.531 -78.625 -20.719 1 94 179 VAL A O 1
ATOM 1442 N N . GLU A 1 180 ? -43.562 -77.688 -21.297 1 92.62 180 GLU A N 1
ATOM 1443 C CA . GLU A 1 180 ? -42.938 -79 -21.516 1 92.62 180 GLU A CA 1
ATOM 1444 C C . GLU A 1 180 ? -42.781 -79.75 -20.203 1 92.62 180 GLU A C 1
ATOM 1446 O O . GLU A 1 180 ? -42.844 -81 -20.188 1 92.62 180 GLU A O 1
ATOM 1451 N N . SER A 1 181 ? -42.656 -79.062 -19.172 1 91.12 181 SER A N 1
ATOM 1452 C CA . SER A 1 181 ? -42.469 -79.688 -17.875 1 91.12 181 SER A CA 1
ATOM 1453 C C . SER A 1 181 ? -43.812 -79.938 -17.172 1 91.12 181 SER A C 1
ATOM 1455 O O . SER A 1 181 ? -43.844 -80.562 -16.109 1 91.12 181 SER A O 1
ATOM 1457 N N . SER A 1 182 ? -44.844 -79.5 -17.766 1 90.56 182 SER A N 1
ATOM 1458 C CA . SER A 1 182 ? -46.156 -79.688 -17.156 1 90.56 182 SER A CA 1
ATOM 1459 C C . SER A 1 182 ? -46.688 -81.062 -17.359 1 90.56 182 SER A C 1
ATOM 1461 O O . SER A 1 182 ? -46.094 -81.875 -18.094 1 90.56 182 SER A O 1
ATOM 1463 N N . ASP A 1 183 ? -47.875 -81.5 -16.719 1 88.44 183 ASP A N 1
ATOM 1464 C CA . ASP A 1 183 ? -48.406 -82.812 -16.719 1 88.44 183 ASP A CA 1
ATOM 1465 C C . ASP A 1 183 ? -49.5 -83 -17.797 1 88.44 183 ASP A C 1
ATOM 1467 O O . ASP A 1 183 ? -50.25 -83.938 -17.781 1 88.44 183 ASP A O 1
ATOM 1471 N N . ILE A 1 184 ? -49.5 -82.062 -18.734 1 91.19 184 ILE A N 1
ATOM 1472 C CA . ILE A 1 184 ? -50.5 -82.188 -19.766 1 91.19 184 ILE A CA 1
ATOM 1473 C C . ILE A 1 184 ? -50.062 -83.188 -20.797 1 91.19 184 ILE A C 1
ATOM 1475 O O . ILE A 1 184 ? -48.875 -83.5 -20.875 1 91.19 184 ILE A O 1
ATOM 1479 N N . SER A 1 185 ? -51.062 -83.688 -21.5 1 91.5 185 SER A N 1
ATOM 1480 C CA . SER A 1 185 ? -50.781 -84.75 -22.469 1 91.5 185 SER A CA 1
ATOM 1481 C C . SER A 1 185 ? -49.781 -84.25 -23.531 1 91.5 185 SER A C 1
ATOM 1483 O O . SER A 1 185 ? -49.812 -83.125 -23.953 1 91.5 185 SER A O 1
ATOM 1485 N N . ALA A 1 186 ? -48.875 -85.125 -23.922 1 91.69 186 ALA A N 1
ATOM 1486 C CA . ALA A 1 186 ? -47.812 -84.812 -24.859 1 91.69 186 ALA A CA 1
ATOM 1487 C C . ALA A 1 186 ? -48.375 -84.375 -26.203 1 91.69 186 ALA A C 1
ATOM 1489 O O . ALA A 1 186 ? -47.75 -83.562 -26.906 1 91.69 186 ALA A O 1
ATOM 1490 N N . GLU A 1 187 ? -49.562 -84.75 -26.484 1 90.12 187 GLU A N 1
ATOM 1491 C CA . GLU A 1 187 ? -50.156 -84.5 -27.781 1 90.12 187 GLU A CA 1
ATOM 1492 C C . GLU A 1 187 ? -50.594 -83 -27.875 1 90.12 187 GLU A C 1
ATOM 1494 O O . GLU A 1 187 ? -50.625 -82.438 -28.969 1 90.12 187 GLU A O 1
ATOM 1499 N N . VAL A 1 188 ? -50.844 -82.375 -26.766 1 93.75 188 VAL A N 1
ATOM 1500 C CA . VAL A 1 188 ? -51.375 -81 -26.812 1 93.75 188 VAL A CA 1
ATOM 1501 C C . VAL A 1 188 ? -50.281 -80 -26.484 1 93.75 188 VAL A C 1
ATOM 1503 O O . VAL A 1 188 ? -50.5 -78.812 -26.609 1 93.75 188 VAL A O 1
ATOM 1506 N N . LYS A 1 189 ? -49.094 -80.5 -26.094 1 94.69 189 LYS A N 1
ATOM 1507 C CA . LYS A 1 189 ? -48 -79.625 -25.656 1 94.69 189 LYS A CA 1
ATOM 1508 C C . LYS A 1 189 ? -47.562 -78.688 -26.766 1 94.69 189 LYS A C 1
ATOM 1510 O O . LYS A 1 189 ? -47.469 -77.438 -26.562 1 94.69 189 LYS A O 1
ATOM 1515 N N . PRO A 1 190 ? -47.406 -79.188 -28.016 1 94.44 190 PRO A N 1
ATOM 1516 C CA . PRO A 1 190 ? -47 -78.25 -29.078 1 94.44 190 PRO A CA 1
ATOM 1517 C C . PRO A 1 190 ? -48.031 -77.188 -29.359 1 94.44 190 PRO A C 1
ATOM 1519 O O . PRO A 1 190 ? -47.688 -76.062 -29.656 1 94.44 190 PRO A O 1
ATOM 1522 N N . VAL A 1 191 ? -49.312 -77.5 -29.25 1 94.31 191 VAL A N 1
ATOM 1523 C CA . VAL A 1 191 ? -50.406 -76.562 -29.5 1 94.31 191 VAL A CA 1
ATOM 1524 C C . VAL A 1 191 ? -50.438 -75.5 -28.375 1 94.31 191 VAL A C 1
ATOM 1526 O O . VAL A 1 191 ? -50.656 -74.312 -28.609 1 94.31 191 VAL A O 1
ATOM 1529 N N . ALA A 1 192 ? -50.188 -76 -27.156 1 95.44 192 ALA A N 1
ATOM 1530 C CA . ALA A 1 192 ? -50.156 -75.125 -26 1 95.44 192 ALA A CA 1
ATOM 1531 C C . ALA A 1 192 ? -49.062 -74.062 -26.125 1 95.44 192 ALA A C 1
ATOM 1533 O O . ALA A 1 192 ? -49.281 -72.875 -25.844 1 95.44 192 ALA A O 1
ATOM 1534 N N . ILE A 1 193 ? -47.906 -74.5 -26.609 1 94.94 193 ILE A N 1
ATOM 1535 C CA . ILE A 1 193 ? -46.781 -73.625 -26.781 1 94.94 193 ILE A CA 1
ATOM 1536 C C . ILE A 1 193 ? -47.094 -72.562 -27.859 1 94.94 193 ILE A C 1
ATOM 1538 O O . ILE A 1 193 ? -46.781 -71.375 -27.703 1 94.94 193 ILE A O 1
ATOM 1542 N N . LYS A 1 194 ? -47.719 -73 -28.922 1 94.25 194 LYS A N 1
ATOM 1543 C CA . LYS A 1 194 ? -48.094 -72.062 -30 1 94.25 194 LYS A CA 1
ATOM 1544 C C . LYS A 1 194 ? -49.094 -71.062 -29.547 1 94.25 194 LYS A C 1
ATOM 1546 O O . LYS A 1 194 ? -49 -69.875 -29.891 1 94.25 194 LYS A O 1
ATOM 1551 N N . VAL A 1 195 ? -50.031 -71.5 -28.75 1 94.38 195 VAL A N 1
ATOM 1552 C CA . VAL A 1 195 ? -51.062 -70.562 -28.219 1 94.38 195 VAL A CA 1
ATOM 1553 C C . VAL A 1 195 ? -50.406 -69.562 -27.312 1 94.38 195 VAL A C 1
ATOM 1555 O O . VAL A 1 195 ? -50.625 -68.312 -27.469 1 94.38 195 VAL A O 1
ATOM 1558 N N . LEU A 1 196 ? -49.562 -70 -26.469 1 94.19 196 LEU A N 1
ATOM 1559 C CA . LEU A 1 196 ? -48.875 -69.125 -25.547 1 94.19 196 LEU A CA 1
ATOM 1560 C C . LEU A 1 196 ? -47.969 -68.125 -26.281 1 94.19 196 LEU A C 1
ATOM 1562 O O . LEU A 1 196 ? -47.969 -66.938 -25.969 1 94.19 196 LEU A O 1
ATOM 1566 N N . SER A 1 197 ? -47.219 -68.625 -27.219 1 93.19 197 SER A N 1
ATOM 1567 C CA . SER A 1 197 ? -46.281 -67.75 -27.969 1 93.19 197 SER A CA 1
ATOM 1568 C C . SER A 1 197 ? -47 -66.688 -28.75 1 93.19 197 SER A C 1
ATOM 1570 O O . SER A 1 197 ? -46.438 -65.625 -29 1 93.19 197 SER A O 1
ATOM 1572 N N . SER A 1 198 ? -48.25 -66.938 -29.094 1 91.56 198 SER A N 1
ATOM 1573 C CA . SER A 1 198 ? -49.031 -65.938 -29.875 1 91.56 198 SER A CA 1
ATOM 1574 C C . SER A 1 198 ? -49.531 -64.812 -29.016 1 91.56 198 SER A C 1
ATOM 1576 O O . SER A 1 198 ? -49.844 -63.719 -29.516 1 91.56 198 SER A O 1
ATOM 1578 N N . VAL A 1 199 ? -49.625 -65 -27.766 1 92.62 199 VAL A N 1
ATOM 1579 C CA . VAL A 1 199 ? -50.25 -64 -26.922 1 92.62 199 VAL A CA 1
ATOM 1580 C C . VAL A 1 199 ? -49.188 -63.25 -26.109 1 92.62 199 VAL A C 1
ATOM 1582 O O . VAL A 1 199 ? -49.406 -62.156 -25.641 1 92.62 199 VAL A O 1
ATOM 1585 N N . ILE A 1 200 ? -48.031 -63.812 -25.922 1 92.31 200 ILE A N 1
ATOM 1586 C CA . ILE A 1 200 ? -46.969 -63.219 -25.125 1 92.31 200 ILE A CA 1
ATOM 1587 C C . ILE A 1 200 ? -46.281 -62.125 -25.953 1 92.31 200 ILE A C 1
ATOM 1589 O O . ILE A 1 200 ? -45.688 -62.406 -26.984 1 92.31 200 ILE A O 1
ATOM 1593 N N . VAL A 1 201 ? -46.438 -60.844 -25.562 1 90.56 201 VAL A N 1
ATOM 1594 C CA . VAL A 1 201 ? -45.875 -59.688 -26.219 1 90.56 201 VAL A CA 1
ATOM 1595 C C . VAL A 1 201 ? -45.156 -58.812 -25.203 1 90.56 201 VAL A C 1
ATOM 1597 O O . VAL A 1 201 ? -45.406 -58.938 -24 1 90.56 201 VAL A O 1
ATOM 1600 N N . PRO A 1 202 ? -44.156 -57.969 -25.672 1 91 202 PRO A N 1
ATOM 1601 C CA . PRO A 1 202 ? -43.469 -57.062 -24.734 1 91 202 PRO A CA 1
ATOM 1602 C C . PRO A 1 202 ? -44.438 -56.125 -24.031 1 91 202 PRO A C 1
ATOM 1604 O O . PRO A 1 202 ? -45.344 -55.562 -24.688 1 91 202 PRO A O 1
ATOM 1607 N N . ASN A 1 203 ? -44.344 -56.094 -22.625 1 91.12 203 ASN A N 1
ATOM 1608 C CA . ASN A 1 203 ? -45.188 -55.219 -21.844 1 91.12 203 ASN A CA 1
ATOM 1609 C C . ASN A 1 203 ? -44.438 -53.969 -21.359 1 91.12 203 ASN A C 1
ATOM 1611 O O . ASN A 1 203 ? -44.969 -53.156 -20.609 1 91.12 203 ASN A O 1
ATOM 1615 N N . MET A 1 204 ? -43.125 -53.812 -21.75 1 89.06 204 MET A N 1
ATOM 1616 C CA . MET A 1 204 ? -42.312 -52.625 -21.5 1 89.06 204 MET A CA 1
ATOM 1617 C C . MET A 1 204 ? -42.188 -51.75 -22.766 1 89.06 204 MET A C 1
ATOM 1619 O O . MET A 1 204 ? -41.625 -52.219 -23.766 1 89.06 204 MET A O 1
ATOM 1623 N N . ILE A 1 205 ? -42.781 -50.531 -22.734 1 86.5 205 ILE A N 1
ATOM 1624 C CA . ILE A 1 205 ? -42.75 -49.656 -23.891 1 86.5 205 ILE A CA 1
ATOM 1625 C C . ILE A 1 205 ? -41.625 -48.625 -23.75 1 86.5 205 ILE A C 1
ATOM 1627 O O . ILE A 1 205 ? -41.469 -48 -22.688 1 86.5 205 ILE A O 1
ATOM 1631 N N . TYR A 1 206 ? -40.812 -48.5 -24.844 1 88.5 206 TYR A N 1
ATOM 1632 C CA . TYR A 1 206 ? -39.719 -47.531 -24.859 1 88.5 206 TYR A CA 1
ATOM 1633 C C . TYR A 1 206 ? -40.219 -46.125 -24.641 1 88.5 206 TYR A C 1
ATOM 1635 O O . TYR A 1 206 ? -41.094 -45.656 -25.328 1 88.5 206 TYR A O 1
ATOM 1643 N N . ASN A 1 207 ? -39.75 -45.531 -23.5 1 88.06 207 ASN A N 1
ATOM 1644 C CA . ASN A 1 207 ? -40.062 -44.156 -23.203 1 88.06 207 ASN A CA 1
ATOM 1645 C C . ASN A 1 207 ? -39 -43.188 -23.766 1 88.06 207 ASN A C 1
ATOM 1647 O O . ASN A 1 207 ? -38 -42.938 -23.109 1 88.06 207 ASN A O 1
ATOM 1651 N N . ALA A 1 208 ? -39.25 -42.656 -24.922 1 89 208 ALA A N 1
ATOM 1652 C CA . ALA A 1 208 ? -38.281 -41.781 -25.625 1 89 208 ALA A CA 1
ATOM 1653 C C . ALA A 1 208 ? -38.062 -40.5 -24.859 1 89 208 ALA A C 1
ATOM 1655 O O . ALA A 1 208 ? -36.938 -40 -24.797 1 89 208 ALA A O 1
ATOM 1656 N N . TYR A 1 209 ? -39.062 -40.062 -24.266 1 88.38 209 TYR A N 1
ATOM 1657 C CA . TYR A 1 209 ? -39 -38.781 -23.562 1 88.38 209 TYR A CA 1
ATOM 1658 C C . TYR A 1 209 ? -38.062 -38.906 -22.344 1 88.38 209 TYR A C 1
ATOM 1660 O O . TYR A 1 209 ? -37.125 -38.125 -22.188 1 88.38 209 TYR A O 1
ATOM 1668 N N . GLU A 1 210 ? -38.312 -39.875 -21.484 1 89.5 210 GLU A N 1
ATOM 1669 C CA . GLU A 1 210 ? -37.5 -40.062 -20.281 1 89.5 210 GLU A CA 1
ATOM 1670 C C . GLU A 1 210 ? -36.062 -40.438 -20.625 1 89.5 210 GLU A C 1
ATOM 1672 O O . GLU A 1 210 ? -35.125 -40.031 -19.922 1 89.5 210 GLU A O 1
ATOM 1677 N N . THR A 1 211 ? -35.969 -41.156 -21.641 1 89.12 211 THR A N 1
ATOM 1678 C CA . THR A 1 211 ? -34.625 -41.5 -22.094 1 89.12 211 THR A CA 1
ATOM 1679 C C . THR A 1 211 ? -33.875 -40.25 -22.547 1 89.12 211 THR A C 1
ATOM 1681 O O . THR A 1 211 ? -32.719 -40.062 -22.188 1 89.12 211 THR A O 1
ATOM 1684 N N . ASN A 1 212 ? -34.5 -39.438 -23.344 1 90.88 212 ASN A N 1
ATOM 1685 C CA . ASN A 1 212 ? -33.844 -38.219 -23.812 1 90.88 212 ASN A CA 1
ATOM 1686 C C . ASN A 1 212 ? -33.562 -37.281 -22.672 1 90.88 212 ASN A C 1
ATOM 1688 O O . ASN A 1 212 ? -32.531 -36.562 -22.688 1 90.88 212 ASN A O 1
ATOM 1692 N N . LEU A 1 213 ? -34.469 -37.25 -21.766 1 90.12 213 LEU A N 1
ATOM 1693 C CA . LEU A 1 213 ? -34.25 -36.406 -20.594 1 90.12 213 LEU A CA 1
ATOM 1694 C C . LEU A 1 213 ? -33.031 -36.906 -19.812 1 90.12 213 LEU A C 1
ATOM 1696 O O . LEU A 1 213 ? -32.25 -36.094 -19.312 1 90.12 213 LEU A O 1
ATOM 1700 N N . ALA A 1 214 ? -32.938 -38.156 -19.688 1 89.5 214 ALA A N 1
ATOM 1701 C CA . ALA A 1 214 ? -31.797 -38.75 -18.984 1 89.5 214 ALA A CA 1
ATOM 1702 C C . ALA A 1 214 ? -30.5 -38.469 -19.734 1 89.5 214 ALA A C 1
ATOM 1704 O O . ALA A 1 214 ? -29.469 -38.219 -19.109 1 89.5 214 ALA A O 1
ATOM 1705 N N . LYS A 1 215 ? -30.578 -38.531 -21 1 89.81 215 LYS A N 1
ATOM 1706 C CA . LYS A 1 215 ? -29.422 -38.219 -21.828 1 89.81 215 LYS A CA 1
ATOM 1707 C C . LYS A 1 215 ? -29 -36.781 -21.672 1 89.81 215 LYS A C 1
ATOM 1709 O O . LYS A 1 215 ? -27.812 -36.469 -21.547 1 89.81 215 LYS A O 1
ATOM 1714 N N . LYS A 1 216 ? -29.922 -35.969 -21.656 1 90.06 216 LYS A N 1
ATOM 1715 C CA . LYS A 1 216 ? -29.641 -34.531 -21.484 1 90.06 216 LYS A CA 1
ATOM 1716 C C . LYS A 1 216 ? -29.031 -34.281 -20.109 1 90.06 216 LYS A C 1
ATOM 1718 O O . LYS A 1 216 ? -28.109 -33.438 -19.984 1 90.06 216 LYS A O 1
ATOM 1723 N N . GLU A 1 217 ? -29.531 -34.906 -19.172 1 90.31 217 GLU A N 1
ATOM 1724 C CA . GLU A 1 217 ? -28.984 -34.781 -17.812 1 90.31 217 GLU A CA 1
ATOM 1725 C C . GLU A 1 217 ? -27.547 -35.281 -17.75 1 90.31 217 GLU A C 1
ATOM 1727 O O . GLU A 1 217 ? -26.703 -34.688 -17.062 1 90.31 217 GLU A O 1
ATOM 1732 N N . ALA A 1 218 ? -27.359 -36.344 -18.406 1 87.88 218 ALA A N 1
ATOM 1733 C CA . ALA A 1 218 ? -26.016 -36.906 -18.453 1 87.88 218 ALA A CA 1
ATOM 1734 C C . ALA A 1 218 ? -25.047 -35.938 -19.141 1 87.88 218 ALA A C 1
ATOM 1736 O O . ALA A 1 218 ? -23.891 -35.812 -18.734 1 87.88 218 ALA A O 1
ATOM 1737 N N . GLU A 1 219 ? -25.5 -35.344 -20.172 1 90.12 219 GLU A N 1
ATOM 1738 C CA . GLU A 1 219 ? -24.703 -34.344 -20.875 1 90.12 219 GLU A CA 1
ATOM 1739 C C . GLU A 1 219 ? -24.344 -33.188 -19.969 1 90.12 219 GLU A C 1
ATOM 1741 O O . GLU A 1 219 ? -23.203 -32.719 -19.984 1 90.12 219 GLU A O 1
ATOM 1746 N N . GLU A 1 220 ? -25.297 -32.75 -19.219 1 87.5 220 GLU A N 1
ATOM 1747 C CA . GLU A 1 220 ? -25.125 -31.578 -18.391 1 87.5 220 GLU A CA 1
ATOM 1748 C C . GLU A 1 220 ? -24.219 -31.875 -17.188 1 87.5 220 GLU A C 1
ATOM 1750 O O . GLU A 1 220 ? -23.547 -30.969 -16.672 1 87.5 220 GLU A O 1
ATOM 1755 N N . LYS A 1 221 ? -24.125 -33.062 -16.828 1 86.19 221 LYS A N 1
ATOM 1756 C CA . LYS A 1 221 ? -23.375 -33.438 -15.641 1 86.19 221 LYS A CA 1
ATOM 1757 C C . LYS A 1 221 ? -21.891 -33.594 -15.969 1 86.19 221 LYS A C 1
ATOM 1759 O O . LYS A 1 221 ? -21.047 -33.594 -15.078 1 86.19 221 LYS A O 1
ATOM 1764 N N . VAL A 1 222 ? -21.562 -33.688 -17.266 1 84.94 222 VAL A N 1
ATOM 1765 C CA . VAL A 1 222 ? -20.172 -33.906 -17.672 1 84.94 222 VAL A CA 1
ATOM 1766 C C . VAL A 1 222 ? -19.359 -32.656 -17.453 1 84.94 222 VAL A C 1
ATOM 1768 O O . VAL A 1 222 ? -19.734 -31.562 -17.922 1 84.94 222 VAL A O 1
ATOM 1771 N N . GLN A 1 223 ? -18.297 -32.781 -16.672 1 82.81 223 GLN A N 1
ATOM 1772 C CA . GLN A 1 223 ? -17.375 -31.672 -16.484 1 82.81 223 GLN A CA 1
ATOM 1773 C C . GLN A 1 223 ? -16.422 -31.547 -17.672 1 82.81 223 GLN A C 1
ATOM 1775 O O . GLN A 1 223 ? -15.883 -32.562 -18.141 1 82.81 223 GLN A O 1
ATOM 1780 N N . PRO A 1 224 ? -16.297 -30.391 -18.156 1 82.62 224 PRO A N 1
ATOM 1781 C CA . PRO A 1 224 ? -15.398 -30.219 -19.312 1 82.62 224 PRO A CA 1
ATOM 1782 C C . PRO A 1 224 ? -13.953 -30.578 -18.984 1 82.62 224 PRO A C 1
ATOM 1784 O O . PRO A 1 224 ? -13.492 -30.375 -17.859 1 82.62 224 PRO A O 1
ATOM 1787 N N . VAL A 1 225 ? -13.344 -31.219 -19.969 1 80.81 225 VAL A N 1
ATOM 1788 C CA . VAL A 1 225 ? -11.922 -31.531 -19.859 1 80.81 225 VAL A CA 1
ATOM 1789 C C . VAL A 1 225 ? -11.109 -30.266 -20.156 1 80.81 225 VAL A C 1
ATOM 1791 O O . VAL A 1 225 ? -11.25 -29.672 -21.234 1 80.81 225 VAL A O 1
ATOM 1794 N N . MET A 1 226 ? -10.352 -29.859 -19.203 1 81.69 226 MET A N 1
ATOM 1795 C CA . MET A 1 226 ? -9.641 -28.609 -19.406 1 81.69 226 MET A CA 1
ATOM 1796 C C . MET A 1 226 ? -8.141 -28.797 -19.219 1 81.69 226 MET A C 1
ATOM 1798 O O . MET A 1 226 ? -7.715 -29.672 -18.453 1 81.69 226 MET A O 1
ATOM 1802 N N . TYR A 1 227 ? -7.344 -28.062 -20.109 1 76.5 227 TYR A N 1
ATOM 1803 C CA . TYR A 1 227 ? -5.934 -27.828 -19.812 1 76.5 227 TYR A CA 1
ATOM 1804 C C . TYR A 1 227 ? -5.75 -26.672 -18.844 1 76.5 227 TYR A C 1
ATOM 1806 O O . TYR A 1 227 ? -6.25 -25.578 -19.078 1 76.5 227 TYR A O 1
ATOM 1814 N N . LYS A 1 228 ? -5.121 -27.047 -17.703 1 76.69 228 LYS A N 1
ATOM 1815 C CA . LYS A 1 228 ? -4.871 -25.984 -16.719 1 76.69 228 LYS A CA 1
ATOM 1816 C C . LYS A 1 228 ? -3.652 -25.156 -17.109 1 76.69 228 LYS A C 1
ATOM 1818 O O . LYS A 1 228 ? -2.76 -25.641 -17.812 1 76.69 228 LYS A O 1
ATOM 1823 N N . LYS A 1 229 ? -3.686 -23.906 -16.719 1 75.94 229 LYS A N 1
ATOM 1824 C CA . LYS A 1 229 ? -2.553 -23.031 -16.984 1 75.94 229 LYS A CA 1
ATOM 1825 C C . LYS A 1 229 ? -1.242 -23.672 -16.531 1 75.94 229 LYS A C 1
ATOM 1827 O O . LYS A 1 229 ? -1.142 -24.156 -15.398 1 75.94 229 LYS A O 1
ATOM 1832 N N . GLY A 1 230 ? -0.265 -23.688 -17.438 1 73.31 230 GLY A N 1
ATOM 1833 C CA . GLY A 1 230 ? 1.046 -24.234 -17.125 1 73.31 230 GLY A CA 1
ATOM 1834 C C . GLY A 1 230 ? 1.184 -25.688 -17.531 1 73.31 230 GLY A C 1
ATOM 1835 O O . GLY A 1 230 ? 2.293 -26.234 -17.562 1 73.31 230 GLY A O 1
ATOM 1836 N N . GLN A 1 231 ? 0.058 -26.266 -17.859 1 71.56 231 GLN A N 1
ATOM 1837 C CA . GLN A 1 231 ? 0.075 -27.672 -18.266 1 71.56 231 GLN A CA 1
ATOM 1838 C C . GLN A 1 231 ? 0.578 -27.828 -19.703 1 71.56 231 GLN A C 1
ATOM 1840 O O . GLN A 1 231 ? 0.271 -27 -20.562 1 71.56 231 GLN A O 1
ATOM 1845 N N . ASN A 1 232 ? 1.326 -28.859 -19.953 1 78.81 232 ASN A N 1
ATOM 1846 C CA . ASN A 1 232 ? 1.821 -29.109 -21.312 1 78.81 232 ASN A CA 1
ATOM 1847 C C . ASN A 1 232 ? 0.698 -29.547 -22.234 1 78.81 232 ASN A C 1
ATOM 1849 O O . ASN A 1 232 ? -0.017 -30.516 -21.953 1 78.81 232 ASN A O 1
ATOM 1853 N N . ILE A 1 233 ? 0.586 -28.828 -23.266 1 85.19 233 ILE A N 1
ATOM 1854 C CA . ILE A 1 233 ? -0.328 -29.234 -24.328 1 85.19 233 ILE A CA 1
ATOM 1855 C C . ILE A 1 233 ? 0.391 -30.172 -25.297 1 85.19 233 ILE A C 1
ATOM 1857 O O . ILE A 1 233 ? -0.157 -31.203 -25.688 1 85.19 233 ILE A O 1
ATOM 1861 N N . VAL A 1 234 ? 1.648 -29.672 -25.578 1 85.38 234 VAL A N 1
ATOM 1862 C CA . VAL A 1 234 ? 2.508 -30.438 -26.469 1 85.38 234 VAL A CA 1
ATOM 1863 C C . VAL A 1 234 ? 3.857 -30.688 -25.812 1 85.38 234 VAL A C 1
ATOM 1865 O O . VAL A 1 234 ? 4.398 -29.797 -25.141 1 85.38 234 VAL A O 1
ATOM 1868 N N . VAL A 1 235 ? 4.324 -31.906 -25.844 1 79.31 235 VAL A N 1
ATOM 1869 C CA . VAL A 1 235 ? 5.617 -32.281 -25.266 1 79.31 235 VAL A CA 1
ATOM 1870 C C . VAL A 1 235 ? 6.648 -32.438 -26.391 1 79.31 235 VAL A C 1
ATOM 1872 O O . VAL A 1 235 ? 6.344 -32.969 -27.453 1 79.31 235 VAL A O 1
ATOM 1875 N N . SER A 1 236 ? 7.805 -31.953 -26.172 1 81.38 236 SER A N 1
ATOM 1876 C CA . SER A 1 236 ? 8.883 -32 -27.156 1 81.38 236 SER A CA 1
ATOM 1877 C C . SER A 1 236 ? 9.18 -33.438 -27.578 1 81.38 236 SER A C 1
ATOM 1879 O O . SER A 1 236 ? 9.219 -34.344 -26.734 1 81.38 236 SER A O 1
ATOM 1881 N N . GLY A 1 237 ? 9.32 -33.594 -28.812 1 75.75 237 GLY A N 1
ATOM 1882 C CA . GLY A 1 237 ? 9.672 -34.906 -29.344 1 75.75 237 GLY A CA 1
ATOM 1883 C C . GLY A 1 237 ? 8.461 -35.719 -29.719 1 75.75 237 GLY A C 1
ATOM 1884 O O . GLY A 1 237 ? 8.586 -36.719 -30.453 1 75.75 237 GLY A O 1
ATOM 1885 N N . GLU A 1 238 ? 7.328 -35.312 -29.203 1 79.62 238 GLU A N 1
ATOM 1886 C CA . GLU A 1 238 ? 6.113 -36.094 -29.5 1 79.62 238 GLU A CA 1
ATOM 1887 C C . GLU A 1 238 ? 5.426 -35.562 -30.75 1 79.62 238 GLU A C 1
ATOM 1889 O O . GLU A 1 238 ? 5.633 -34.406 -31.141 1 79.62 238 GLU A O 1
ATOM 1894 N N . VAL A 1 239 ? 4.652 -36.438 -31.391 1 84.31 239 VAL A N 1
ATOM 1895 C CA . VAL A 1 239 ? 3.879 -36.031 -32.562 1 84.31 239 VAL A CA 1
ATOM 1896 C C . VAL A 1 239 ? 2.639 -35.25 -32.125 1 84.31 239 VAL A C 1
ATOM 1898 O O . VAL A 1 239 ? 1.894 -35.719 -31.25 1 84.31 239 VAL A O 1
ATOM 1901 N N . VAL A 1 240 ? 2.496 -34.188 -32.719 1 88.94 240 VAL A N 1
ATOM 1902 C CA . VAL A 1 240 ? 1.391 -33.312 -32.344 1 88.94 240 VAL A CA 1
ATOM 1903 C C . VAL A 1 240 ? 0.085 -33.844 -32.906 1 88.94 240 VAL A C 1
ATOM 1905 O O . VAL A 1 240 ? 0.004 -34.156 -34.094 1 88.94 240 VAL A O 1
ATOM 1908 N N . THR A 1 241 ? -0.924 -33.938 -32.094 1 88.81 241 THR A N 1
ATOM 1909 C CA . THR A 1 241 ? -2.209 -34.5 -32.5 1 88.81 241 THR A CA 1
ATOM 1910 C C . THR A 1 241 ? -3.15 -33.406 -32.969 1 88.81 241 THR A C 1
ATOM 1912 O O . THR A 1 241 ? -2.895 -32.219 -32.719 1 88.81 241 THR A O 1
ATOM 1915 N N . GLN A 1 242 ? -4.211 -33.844 -33.688 1 87.25 242 GLN A N 1
ATOM 1916 C CA . GLN A 1 242 ? -5.223 -32.875 -34.156 1 87.25 242 GLN A CA 1
ATOM 1917 C C . GLN A 1 242 ? -5.938 -32.25 -32.969 1 87.25 242 GLN A C 1
ATOM 1919 O O . GLN A 1 242 ? -6.309 -31.062 -33 1 87.25 242 GLN A O 1
ATOM 1924 N N . GLN A 1 243 ? -6.125 -33 -32 1 89.44 243 GLN A N 1
ATOM 1925 C CA . GLN A 1 243 ? -6.738 -32.5 -30.781 1 89.44 243 GLN A CA 1
ATOM 1926 C C . GLN A 1 243 ? -5.902 -31.359 -30.172 1 89.44 243 GLN A C 1
ATOM 1928 O O . GLN A 1 243 ? -6.441 -30.328 -29.766 1 89.44 243 GLN A O 1
ATOM 1933 N N . GLN A 1 244 ? -4.672 -31.594 -30.156 1 90.5 244 GLN A N 1
ATOM 1934 C CA . GLN A 1 244 ? -3.76 -30.594 -29.594 1 90.5 244 GLN A CA 1
ATOM 1935 C C . GLN A 1 244 ? -3.734 -29.328 -30.438 1 90.5 244 GLN A C 1
ATOM 1937 O O . GLN A 1 244 ? -3.67 -28.219 -29.906 1 90.5 244 GLN A O 1
ATOM 1942 N N . ILE A 1 245 ? -3.797 -29.5 -31.719 1 87.94 245 ILE A N 1
ATOM 1943 C CA . ILE A 1 245 ? -3.795 -28.375 -32.625 1 87.94 245 ILE A CA 1
ATOM 1944 C C . ILE A 1 245 ? -5.047 -27.531 -32.406 1 87.94 245 ILE A C 1
ATOM 1946 O O . ILE A 1 245 ? -4.988 -26.297 -32.469 1 87.94 245 ILE A O 1
ATOM 1950 N N . GLU A 1 246 ? -6.172 -28.172 -32.25 1 86.5 246 GLU A N 1
ATOM 1951 C CA . GLU A 1 246 ? -7.41 -27.438 -31.984 1 86.5 246 GLU A CA 1
ATOM 1952 C C . GLU A 1 246 ? -7.332 -26.656 -30.688 1 86.5 246 GLU A C 1
ATOM 1954 O O . GLU A 1 246 ? -7.871 -25.547 -30.594 1 86.5 246 GLU A O 1
ATOM 1959 N N . VAL A 1 247 ? -6.738 -27.25 -29.75 1 87.94 247 VAL A N 1
ATOM 1960 C CA . VAL A 1 247 ? -6.543 -26.562 -28.469 1 87.94 247 VAL A CA 1
ATOM 1961 C C . VAL A 1 247 ? -5.633 -25.359 -28.672 1 87.94 247 VAL A C 1
ATOM 1963 O O . VAL A 1 247 ? -5.926 -24.266 -28.172 1 87.94 247 VAL A O 1
ATOM 1966 N N . LEU A 1 248 ? -4.551 -25.531 -29.391 1 87.25 248 LEU A N 1
ATOM 1967 C CA . LEU A 1 248 ? -3.607 -24.453 -29.656 1 87.25 248 LEU A CA 1
ATOM 1968 C C . LEU A 1 248 ? -4.266 -23.344 -30.469 1 87.25 248 LEU A C 1
ATOM 1970 O O . LEU A 1 248 ? -4.004 -22.156 -30.234 1 87.25 248 LEU A O 1
ATOM 1974 N N . LYS A 1 249 ? -5.09 -23.719 -31.406 1 85 249 LYS A N 1
ATOM 1975 C CA . LYS A 1 249 ? -5.836 -22.766 -32.219 1 85 249 LYS A CA 1
ATOM 1976 C C . LYS A 1 249 ? -6.789 -21.938 -31.359 1 85 249 LYS A C 1
ATOM 1978 O O . LYS A 1 249 ? -6.906 -20.719 -31.547 1 85 249 LYS A O 1
ATOM 1983 N N . SER A 1 250 ? -7.453 -22.656 -30.453 1 82.69 250 SER A N 1
ATOM 1984 C CA . SER A 1 250 ? -8.398 -21.969 -29.578 1 82.69 250 SER A CA 1
ATOM 1985 C C . SER A 1 250 ? -7.68 -20.969 -28.672 1 82.69 250 SER A C 1
ATOM 1987 O O . SER A 1 250 ? -8.266 -19.984 -28.234 1 82.69 250 SER A O 1
ATOM 1989 N N . LEU A 1 251 ? -6.422 -21.219 -28.453 1 82.38 251 LEU A N 1
ATOM 1990 C CA . LEU A 1 251 ? -5.617 -20.359 -27.594 1 82.38 251 LEU A CA 1
ATOM 1991 C C . LEU A 1 251 ? -4.91 -19.281 -28.406 1 82.38 251 LEU A C 1
ATOM 1993 O O . LEU A 1 251 ? -4.281 -18.391 -27.844 1 82.38 251 LEU A O 1
ATOM 1997 N N . GLY A 1 252 ? -5.031 -19.359 -29.703 1 79.62 252 GLY A N 1
ATOM 1998 C CA . GLY A 1 252 ? -4.387 -18.406 -30.594 1 79.62 252 GLY A CA 1
ATOM 1999 C C . GLY A 1 252 ? -2.875 -18.547 -30.625 1 79.62 252 GLY A C 1
ATOM 2000 O O . GLY A 1 252 ? -2.158 -17.562 -30.797 1 79.62 252 GLY A O 1
ATOM 2001 N N . LEU A 1 253 ? -2.35 -19.688 -30.391 1 84.38 253 LEU A N 1
ATOM 2002 C CA . LEU A 1 253 ? -0.913 -19.891 -30.281 1 84.38 253 LEU A CA 1
ATOM 2003 C C . LEU A 1 253 ? -0.316 -20.328 -31.609 1 84.38 253 LEU A C 1
ATOM 2005 O O . LEU A 1 253 ? 0.894 -20.547 -31.719 1 84.38 253 LEU A O 1
ATOM 2009 N N . LEU A 1 254 ? -1.198 -20.422 -32.531 1 84.94 254 LEU A N 1
ATOM 2010 C CA . LEU A 1 254 ? -0.728 -20.844 -33.844 1 84.94 254 LEU A CA 1
ATOM 2011 C C . LEU A 1 254 ? -0.583 -19.641 -34.781 1 84.94 254 LEU A C 1
ATOM 2013 O O . LEU A 1 254 ? -1.432 -18.75 -34.781 1 84.94 254 LEU A O 1
ATOM 2017 N N . LYS A 1 255 ? 0.53 -19.531 -35.406 1 80.31 255 LYS A N 1
ATOM 2018 C CA . LYS A 1 255 ? 0.777 -18.438 -36.375 1 80.31 255 LYS A CA 1
ATOM 2019 C C . LYS A 1 255 ? -0.245 -18.453 -37.5 1 80.31 255 LYS A C 1
ATOM 2021 O O . LYS A 1 255 ? -0.585 -17.406 -38.031 1 80.31 255 LYS A O 1
ATOM 2026 N N . SER A 1 256 ? -0.686 -19.625 -37.812 1 73.69 256 SER A N 1
ATOM 2027 C CA . SER A 1 256 ? -1.624 -19.781 -38.938 1 73.69 256 SER A CA 1
ATOM 2028 C C . SER A 1 256 ? -3.014 -19.281 -38.531 1 73.69 256 SER A C 1
ATOM 2030 O O . SER A 1 256 ? -3.826 -18.969 -39.406 1 73.69 256 SER A O 1
ATOM 2032 N N . SER A 1 257 ? -3.312 -19.297 -37.281 1 66.81 257 SER A N 1
ATOM 2033 C CA . SER A 1 257 ? -4.629 -18.828 -36.875 1 66.81 257 SER A CA 1
ATOM 2034 C C . SER A 1 257 ? -4.605 -17.344 -36.5 1 66.81 257 SER A C 1
ATOM 2036 O O . SER A 1 257 ? -3.689 -16.891 -35.812 1 66.81 257 SER A O 1
ATOM 2038 N N . SER A 1 258 ? -5.363 -16.594 -37.25 1 67.56 258 SER A N 1
ATOM 2039 C CA . SER A 1 258 ? -5.473 -15.172 -37 1 67.56 258 SER A CA 1
ATOM 2040 C C . SER A 1 258 ? -6.359 -14.898 -35.781 1 67.56 258 SER A C 1
ATOM 2042 O O . SER A 1 258 ? -6.781 -13.758 -35.562 1 67.56 258 SER A O 1
ATOM 2044 N N . LYS A 1 259 ? -6.625 -15.945 -35.062 1 74.75 259 LYS A N 1
ATOM 2045 C CA . LYS A 1 259 ? -7.543 -15.695 -33.969 1 74.75 259 LYS A CA 1
ATOM 2046 C C . LYS A 1 259 ? -6.887 -14.844 -32.875 1 74.75 259 LYS A C 1
ATOM 2048 O O . LYS A 1 259 ? -5.754 -15.109 -32.469 1 74.75 259 LYS A O 1
ATOM 2053 N N . ILE A 1 260 ? -7.539 -13.695 -32.75 1 76.5 260 ILE A N 1
ATOM 2054 C CA . ILE A 1 260 ? -7.09 -12.734 -31.75 1 76.5 260 ILE A CA 1
ATOM 2055 C C . ILE A 1 260 ? -7.664 -13.109 -30.375 1 76.5 260 ILE A C 1
ATOM 2057 O O . ILE A 1 260 ? -8.812 -13.531 -30.266 1 76.5 260 ILE A O 1
ATOM 2061 N N . ASP A 1 261 ? -6.812 -13.141 -29.359 1 81.75 261 ASP A N 1
ATOM 2062 C CA . ASP A 1 261 ? -7.258 -13.383 -28 1 81.75 261 ASP A CA 1
ATOM 2063 C C . ASP A 1 261 ? -7.895 -12.125 -27.406 1 81.75 261 ASP A C 1
ATOM 2065 O O . ASP A 1 261 ? -7.25 -11.398 -26.641 1 81.75 261 ASP A O 1
ATOM 2069 N N . TYR A 1 262 ? -9.156 -11.922 -27.641 1 83.69 262 TYR A N 1
ATOM 2070 C CA . TYR A 1 262 ? -9.875 -10.75 -27.172 1 83.69 262 TYR A CA 1
ATOM 2071 C C . TYR A 1 262 ? -9.93 -10.719 -25.641 1 83.69 262 TYR A C 1
ATOM 2073 O O . TYR A 1 262 ? -9.953 -9.641 -25.047 1 83.69 262 TYR A O 1
ATOM 2081 N N . GLY A 1 263 ? -9.992 -11.922 -25.078 1 85.31 263 GLY A N 1
ATOM 2082 C CA . GLY A 1 263 ? -9.992 -11.984 -23.625 1 85.31 263 GLY A CA 1
ATOM 2083 C C . GLY A 1 263 ? -8.773 -11.32 -23 1 85.31 263 GLY A C 1
ATOM 2084 O O . GLY A 1 263 ? -8.891 -10.555 -22.047 1 85.31 263 GLY A O 1
ATOM 2085 N N . MET A 1 264 ? -7.703 -11.57 -23.562 1 87.56 264 MET A N 1
ATOM 2086 C CA . MET A 1 264 ? -6.457 -11 -23.047 1 87.56 264 MET A CA 1
ATOM 2087 C C . MET A 1 264 ? -6.43 -9.484 -23.266 1 87.56 264 MET A C 1
ATOM 2089 O O . MET A 1 264 ? -6.016 -8.742 -22.375 1 87.56 264 MET A O 1
ATOM 2093 N N . ILE A 1 265 ? -6.875 -9.023 -24.406 1 90.44 265 ILE A N 1
ATOM 2094 C CA . ILE A 1 265 ? -6.855 -7.605 -24.734 1 90.44 265 ILE A CA 1
ATOM 2095 C C . ILE A 1 265 ? -7.77 -6.84 -23.781 1 90.44 265 ILE A C 1
ATOM 2097 O O . ILE A 1 265 ? -7.363 -5.832 -23.203 1 90.44 265 ILE A O 1
ATOM 2101 N N . ILE A 1 266 ? -8.922 -7.344 -23.594 1 93.12 266 ILE A N 1
ATOM 2102 C CA . ILE A 1 266 ? -9.898 -6.668 -22.75 1 93.12 266 ILE A CA 1
ATOM 2103 C C . ILE A 1 266 ? -9.461 -6.754 -21.297 1 93.12 266 ILE A C 1
ATOM 2105 O O . ILE A 1 266 ? -9.617 -5.793 -20.531 1 93.12 266 ILE A O 1
ATOM 2109 N N . GLY A 1 267 ? -9.039 -7.938 -20.969 1 93.62 267 GLY A N 1
ATOM 2110 C CA . GLY A 1 267 ? -8.57 -8.094 -19.594 1 93.62 267 GLY A CA 1
ATOM 2111 C C . GLY A 1 267 ? -7.465 -7.121 -19.234 1 93.62 267 GLY A C 1
ATOM 2112 O O . GLY A 1 267 ? -7.508 -6.5 -18.172 1 93.62 267 GLY A O 1
ATOM 2113 N N . LEU A 1 268 ? -6.512 -6.98 -20.094 1 93.88 268 LEU A N 1
ATOM 2114 C CA . LEU A 1 268 ? -5.406 -6.062 -19.859 1 93.88 268 LEU A CA 1
ATOM 2115 C C . LEU A 1 268 ? -5.891 -4.617 -19.844 1 93.88 268 LEU A C 1
ATOM 2117 O O . LEU A 1 268 ? -5.41 -3.799 -19.062 1 93.88 268 LEU A O 1
ATOM 2121 N N . PHE A 1 269 ? -6.785 -4.301 -20.703 1 95.12 269 PHE A N 1
ATOM 2122 C CA . PHE A 1 269 ? -7.375 -2.969 -20.75 1 95.12 269 PHE A CA 1
ATOM 2123 C C . PHE A 1 269 ? -8.055 -2.629 -19.438 1 95.12 269 PHE A C 1
ATOM 2125 O O . PHE A 1 269 ? -7.906 -1.519 -18.922 1 95.12 269 PHE A O 1
ATOM 2132 N N . LEU A 1 270 ? -8.742 -3.553 -18.891 1 95.25 270 LEU A N 1
ATOM 2133 C CA . LEU A 1 270 ? -9.469 -3.34 -17.641 1 95.25 270 LEU A CA 1
ATOM 2134 C C . LEU A 1 270 ? -8.508 -3.139 -16.484 1 95.25 270 LEU A C 1
ATOM 2136 O O . LEU A 1 270 ? -8.695 -2.234 -15.664 1 95.25 270 LEU A O 1
ATOM 2140 N N . ILE A 1 271 ? -7.52 -3.961 -16.422 1 95.38 271 ILE A N 1
ATOM 2141 C CA . ILE A 1 271 ? -6.582 -3.893 -15.312 1 95.38 271 ILE A CA 1
ATOM 2142 C C . ILE A 1 271 ? -5.789 -2.592 -15.383 1 95.38 271 ILE A C 1
ATOM 2144 O O . ILE A 1 271 ? -5.586 -1.925 -14.367 1 95.38 271 ILE A O 1
ATOM 2148 N N . LEU A 1 272 ? -5.344 -2.238 -16.562 1 94.94 272 LEU A N 1
ATOM 2149 C CA . LEU A 1 272 ? -4.598 -0.995 -16.719 1 94.94 272 LEU A CA 1
ATOM 2150 C C . LEU A 1 272 ? -5.504 0.214 -16.516 1 94.94 272 LEU A C 1
ATOM 2152 O O . LEU A 1 272 ? -5.074 1.223 -15.945 1 94.94 272 LEU A O 1
ATOM 2156 N N . GLY A 1 273 ? -6.672 0.09 -17.031 1 94.44 273 GLY A N 1
ATOM 2157 C CA . GLY A 1 273 ? -7.637 1.151 -16.797 1 94.44 273 GLY A CA 1
ATOM 2158 C C . GLY A 1 273 ? -7.945 1.356 -15.328 1 94.44 273 GLY A C 1
ATOM 2159 O O . GLY A 1 273 ? -8.023 2.492 -14.852 1 94.44 273 GLY A O 1
ATOM 2160 N N . LEU A 1 274 ? -8.156 0.273 -14.648 1 94.88 274 LEU A N 1
ATOM 2161 C CA . LEU A 1 274 ? -8.406 0.336 -13.211 1 94.88 274 LEU A CA 1
ATOM 2162 C C . LEU A 1 274 ? -7.211 0.939 -12.477 1 94.88 274 LEU A C 1
ATOM 2164 O O . LEU A 1 274 ? -7.383 1.748 -11.562 1 94.88 274 LEU A O 1
ATOM 2168 N N . SER A 1 275 ? -6.023 0.503 -12.867 1 93.12 275 SER A N 1
ATOM 2169 C CA . SER A 1 275 ? -4.801 1.021 -12.266 1 93.12 275 SER A CA 1
ATOM 2170 C C . SER A 1 275 ? -4.688 2.531 -12.453 1 93.12 275 SER A C 1
ATOM 2172 O O . SER A 1 275 ? -4.297 3.248 -11.523 1 93.12 275 SER A O 1
ATOM 2174 N N . LEU A 1 276 ? -4.973 3.006 -13.625 1 90.88 276 LEU A N 1
ATOM 2175 C CA . LEU A 1 276 ? -4.945 4.438 -13.914 1 90.88 276 LEU A CA 1
ATOM 2176 C C . LEU A 1 276 ? -6.012 5.172 -13.109 1 90.88 276 LEU A C 1
ATOM 2178 O O . LEU A 1 276 ? -5.762 6.262 -12.586 1 90.88 276 LEU A O 1
ATOM 2182 N N . PHE A 1 277 ? -7.141 4.633 -13.039 1 92.38 277 PHE A N 1
ATOM 2183 C CA . PHE A 1 277 ? -8.242 5.23 -12.289 1 92.38 277 PHE A CA 1
ATOM 2184 C C . PHE A 1 277 ? -7.867 5.391 -10.82 1 92.38 277 PHE A C 1
ATOM 2186 O O . PHE A 1 277 ? -8.062 6.461 -10.234 1 92.38 277 PHE A O 1
ATOM 2193 N N . LEU A 1 278 ? -7.367 4.316 -10.227 1 92.75 278 LEU A N 1
ATOM 2194 C CA . LEU A 1 278 ? -7.004 4.352 -8.812 1 92.75 278 LEU A CA 1
ATOM 2195 C C . LEU A 1 278 ? -5.898 5.367 -8.562 1 92.75 278 LEU A C 1
ATOM 2197 O O . LEU A 1 278 ? -5.938 6.105 -7.57 1 92.75 278 LEU A O 1
ATOM 2201 N N . SER A 1 279 ? -4.914 5.426 -9.453 1 88.75 279 SER A N 1
ATOM 2202 C CA . SER A 1 279 ? -3.824 6.391 -9.32 1 88.75 279 SER A CA 1
ATOM 2203 C C . SER A 1 279 ? -4.344 7.82 -9.375 1 88.75 279 SER A C 1
ATOM 2205 O O . SER A 1 279 ? -3.951 8.664 -8.562 1 88.75 279 SER A O 1
ATOM 2207 N N . MET A 1 280 ? -5.203 8.078 -10.273 1 85.38 280 MET A N 1
ATOM 2208 C CA . MET A 1 280 ? -5.773 9.414 -10.422 1 85.38 280 MET A CA 1
ATOM 2209 C C . MET A 1 280 ? -6.668 9.758 -9.234 1 85.38 280 MET A C 1
ATOM 2211 O O . MET A 1 280 ? -6.656 10.898 -8.758 1 85.38 280 MET A O 1
ATOM 2215 N N . TYR A 1 281 ? -7.457 8.836 -8.867 1 86.88 281 TYR A N 1
ATOM 2216 C CA . TYR A 1 281 ? -8.359 9.039 -7.742 1 86.88 281 TYR A CA 1
ATOM 2217 C C . TYR A 1 281 ? -7.586 9.43 -6.488 1 86.88 281 TYR A C 1
ATOM 2219 O O . TYR A 1 281 ? -7.98 10.344 -5.766 1 86.88 281 TYR A O 1
ATOM 2227 N N . TYR A 1 282 ? -6.562 8.773 -6.285 1 83.69 282 TYR A N 1
ATOM 2228 C CA . TYR A 1 282 ? -5.766 9.008 -5.086 1 83.69 282 TYR A CA 1
ATOM 2229 C C . TYR A 1 282 ? -5.105 10.375 -5.125 1 83.69 282 TYR A C 1
ATOM 2231 O O . TYR A 1 282 ? -5.047 11.078 -4.109 1 83.69 282 TYR A O 1
ATOM 2239 N N . ILE A 1 283 ? -4.621 10.812 -6.223 1 81.06 283 ILE A N 1
ATOM 2240 C CA . ILE A 1 283 ? -3.967 12.109 -6.371 1 81.06 283 ILE A CA 1
ATOM 2241 C C . ILE A 1 283 ? -4.977 13.227 -6.137 1 81.06 283 ILE A C 1
ATOM 2243 O O . ILE A 1 283 ? -4.664 14.227 -5.484 1 81.06 283 ILE A O 1
ATOM 2247 N N . ILE A 1 284 ? -6.141 13 -6.617 1 79.06 284 ILE A N 1
ATOM 2248 C CA . ILE A 1 284 ? -7.18 14.016 -6.492 1 79.06 284 ILE A CA 1
ATOM 2249 C C . ILE A 1 284 ? -7.617 14.125 -5.031 1 79.06 284 ILE A C 1
ATOM 2251 O O . ILE A 1 284 ? -7.879 15.227 -4.539 1 79.06 284 ILE A O 1
ATOM 2255 N N . LYS A 1 285 ? -7.66 13.039 -4.402 1 76.69 285 LYS A N 1
ATOM 2256 C CA . LYS A 1 285 ? -8.117 13.031 -3.016 1 76.69 285 LYS A CA 1
ATOM 2257 C C . LYS A 1 285 ? -7.047 13.586 -2.08 1 76.69 285 LYS A C 1
ATOM 2259 O O . LYS A 1 285 ? -7.367 14.18 -1.047 1 76.69 285 LYS A O 1
ATOM 2264 N N . LEU A 1 286 ? -5.836 13.43 -2.404 1 68.25 286 LEU A N 1
ATOM 2265 C CA . LEU A 1 286 ? -4.746 13.844 -1.529 1 68.25 286 LEU A CA 1
ATOM 2266 C C . LEU A 1 286 ? -4.496 15.344 -1.648 1 68.25 286 LEU A C 1
ATOM 2268 O O . LEU A 1 286 ? -4.121 15.992 -0.671 1 68.25 286 LEU A O 1
ATOM 2272 N N . ASP A 1 287 ? -4.465 15.922 -2.824 1 64.62 287 ASP A N 1
ATOM 2273 C CA . ASP A 1 287 ? -4.09 17.328 -3.012 1 64.62 287 ASP A CA 1
ATOM 2274 C C . ASP A 1 287 ? -5.156 18.078 -3.807 1 64.62 287 ASP A C 1
ATOM 2276 O O . ASP A 1 287 ? -5.676 17.562 -4.801 1 64.62 287 ASP A O 1
ATOM 2280 N N . LYS A 1 288 ? -5.312 19.203 -3.322 1 62.41 288 LYS A N 1
ATOM 2281 C CA . LYS A 1 288 ? -6.395 19.969 -3.918 1 62.41 288 LYS A CA 1
ATOM 2282 C C . LYS A 1 288 ? -5.867 20.906 -5.012 1 62.41 288 LYS A C 1
ATOM 2284 O O . LYS A 1 288 ? -6.617 21.312 -5.902 1 62.41 288 LYS A O 1
ATOM 2289 N N . LYS A 1 289 ? -4.598 21.188 -5.102 1 68.12 289 LYS A N 1
ATOM 2290 C CA . LYS A 1 289 ? -4.121 22.156 -6.078 1 68.12 289 LYS A CA 1
ATOM 2291 C C . LYS A 1 289 ? -3.867 21.5 -7.43 1 68.12 289 LYS A C 1
ATOM 2293 O O . LYS A 1 289 ? -3.184 20.469 -7.512 1 68.12 289 LYS A O 1
ATOM 2298 N N . ILE A 1 290 ? -4.363 22.125 -8.438 1 60.69 290 ILE A N 1
ATOM 2299 C CA . ILE A 1 290 ? -4.305 21.562 -9.789 1 60.69 290 ILE A CA 1
ATOM 2300 C C . ILE A 1 290 ? -2.861 21.547 -10.281 1 60.69 290 ILE A C 1
ATOM 2302 O O . ILE A 1 290 ? -2.436 20.609 -10.953 1 60.69 290 ILE A O 1
ATOM 2306 N N . THR A 1 291 ? -2.188 22.609 -10.047 1 65.44 291 THR A N 1
ATOM 2307 C CA . THR A 1 291 ? -0.812 22.719 -10.516 1 65.44 291 THR A CA 1
ATOM 2308 C C . THR A 1 291 ? 0.045 21.578 -9.961 1 65.44 291 THR A C 1
ATOM 2310 O O . THR A 1 291 ? 0.868 21.016 -10.68 1 65.44 291 THR A O 1
ATOM 2313 N N . THR A 1 292 ? -0.276 21.406 -8.805 1 75.12 292 THR A N 1
ATOM 2314 C CA . THR A 1 292 ? 0.474 20.312 -8.18 1 75.12 292 THR A CA 1
ATOM 2315 C C . THR A 1 292 ? 0.055 18.969 -8.75 1 75.12 292 THR A C 1
ATOM 2317 O O . THR A 1 292 ? 0.888 18.078 -8.93 1 75.12 292 THR A O 1
ATOM 2320 N N . LYS A 1 293 ? -1.151 18.969 -9.18 1 76.12 293 LYS A N 1
ATOM 2321 C CA . LYS A 1 293 ? -1.662 17.719 -9.75 1 76.12 293 LYS A CA 1
ATOM 2322 C C . LYS A 1 293 ? -1.029 17.438 -11.109 1 76.12 293 LYS A C 1
ATOM 2324 O O . LYS A 1 293 ? -0.741 16.297 -11.438 1 76.12 293 LYS A O 1
ATOM 2329 N N . LYS A 1 294 ? -0.909 18.516 -11.82 1 83.56 294 LYS A N 1
ATOM 2330 C CA . LYS A 1 294 ? -0.292 18.375 -13.133 1 83.56 294 LYS A CA 1
ATOM 2331 C C . LYS A 1 294 ? 1.126 17.828 -13.023 1 83.56 294 LYS A C 1
ATOM 2333 O O . LYS A 1 294 ? 1.486 16.875 -13.719 1 83.56 294 LYS A O 1
ATOM 2338 N N . ILE A 1 295 ? 1.903 18.344 -12.156 1 85.94 295 ILE A N 1
ATOM 2339 C CA . ILE A 1 295 ? 3.289 17.922 -11.969 1 85.94 295 ILE A CA 1
ATOM 2340 C C . ILE A 1 295 ? 3.328 16.484 -11.461 1 85.94 295 ILE A C 1
ATOM 2342 O O . ILE A 1 295 ? 4.145 15.68 -11.922 1 85.94 295 ILE A O 1
ATOM 2346 N N . TYR A 1 296 ? 2.398 16.203 -10.531 1 85.75 296 TYR A N 1
ATOM 2347 C CA . TYR A 1 296 ? 2.342 14.859 -9.977 1 85.75 296 TYR A CA 1
ATOM 2348 C C . TYR A 1 296 ? 2.025 13.836 -11.062 1 85.75 296 TYR A C 1
ATOM 2350 O O . TYR A 1 296 ? 2.627 12.758 -11.102 1 85.75 296 TYR A O 1
ATOM 2358 N N . MET A 1 297 ? 1.114 14.227 -11.938 1 86.38 297 MET A N 1
ATOM 2359 C CA . MET A 1 297 ? 0.705 13.305 -12.992 1 86.38 297 MET A CA 1
ATOM 2360 C C . MET A 1 297 ? 1.83 13.102 -14.008 1 86.38 297 MET A C 1
ATOM 2362 O O . MET A 1 297 ? 2.057 11.984 -14.469 1 86.38 297 MET A O 1
ATOM 2366 N N . GLU A 1 298 ? 2.496 14.172 -14.328 1 89.94 298 GLU A N 1
ATOM 2367 C CA . GLU A 1 298 ? 3.617 14.07 -15.25 1 89.94 298 GLU A CA 1
ATOM 2368 C C . GLU A 1 298 ? 4.73 13.195 -14.688 1 89.94 298 GLU A C 1
ATOM 2370 O O . GLU A 1 298 ? 5.277 12.344 -15.391 1 89.94 298 GLU A O 1
ATOM 2375 N N . LEU A 1 299 ? 4.984 13.43 -13.453 1 91.25 299 LEU A N 1
ATOM 2376 C CA . LEU A 1 299 ? 6.039 12.672 -12.789 1 91.25 299 LEU A CA 1
ATOM 2377 C C . LEU A 1 299 ? 5.684 11.188 -12.711 1 91.25 299 LEU A C 1
ATOM 2379 O O . LEU A 1 299 ? 6.527 10.328 -12.977 1 91.25 299 LEU A O 1
ATOM 2383 N N . LEU A 1 300 ? 4.469 10.891 -12.328 1 90.88 300 LEU A N 1
ATOM 2384 C CA . LEU A 1 300 ? 4.031 9.508 -12.18 1 90.88 300 LEU A CA 1
ATOM 2385 C C . LEU A 1 300 ? 4.059 8.781 -13.531 1 90.88 300 LEU A C 1
ATOM 2387 O O . LEU A 1 300 ? 4.453 7.621 -13.609 1 90.88 300 LEU A O 1
ATOM 2391 N N . CYS A 1 301 ? 3.656 9.484 -14.555 1 91.56 301 CYS A N 1
ATOM 2392 C CA . CYS A 1 301 ? 3.633 8.898 -15.891 1 91.56 301 CYS A CA 1
ATOM 2393 C C . CYS A 1 301 ? 5.047 8.602 -16.375 1 91.56 301 CYS A C 1
ATOM 2395 O O . CYS A 1 301 ? 5.332 7.488 -16.812 1 91.56 301 CYS A O 1
ATOM 2397 N N . LEU A 1 302 ? 5.914 9.586 -16.234 1 94 302 LEU A N 1
ATOM 2398 C CA . LEU A 1 302 ? 7.262 9.438 -16.766 1 94 302 LEU A CA 1
ATOM 2399 C C . LEU A 1 302 ? 8.07 8.453 -15.945 1 94 302 LEU A C 1
ATOM 2401 O O . LEU A 1 302 ? 8.812 7.637 -16.5 1 94 302 LEU A O 1
ATOM 2405 N N . THR A 1 303 ? 7.988 8.547 -14.641 1 95.12 303 THR A N 1
ATOM 2406 C CA . THR A 1 303 ? 8.711 7.602 -13.797 1 95.12 303 THR A CA 1
ATOM 2407 C C . THR A 1 303 ? 8.148 6.191 -13.969 1 95.12 303 THR A C 1
ATOM 2409 O O . THR A 1 303 ? 8.891 5.211 -13.906 1 95.12 303 THR A O 1
ATOM 2412 N N . GLY A 1 304 ? 6.816 6.102 -14.156 1 95.06 304 GLY A N 1
ATOM 2413 C CA . GLY A 1 304 ? 6.199 4.809 -14.43 1 95.06 304 GLY A CA 1
ATOM 2414 C C . GLY A 1 304 ? 6.695 4.168 -15.711 1 95.06 304 GLY A C 1
ATOM 2415 O O . GLY A 1 304 ? 6.996 2.975 -15.734 1 95.06 304 GLY A O 1
ATOM 2416 N N . ILE A 1 305 ? 6.77 4.965 -16.734 1 94.56 305 ILE A N 1
ATOM 2417 C CA . ILE A 1 305 ? 7.262 4.473 -18.016 1 94.56 305 ILE A CA 1
ATOM 2418 C C . ILE A 1 305 ? 8.727 4.062 -17.891 1 94.56 305 ILE A C 1
ATOM 2420 O O . ILE A 1 305 ? 9.133 3.021 -18.406 1 94.56 305 ILE A O 1
ATOM 2424 N N . PHE A 1 306 ? 9.508 4.883 -17.219 1 95.62 306 PHE A N 1
ATOM 2425 C CA . PHE A 1 306 ? 10.906 4.578 -16.953 1 95.62 306 PHE A CA 1
ATOM 2426 C C . PHE A 1 306 ? 11.047 3.229 -16.266 1 95.62 306 PHE A C 1
ATOM 2428 O O . PHE A 1 306 ? 11.867 2.4 -16.656 1 95.62 306 PHE A O 1
ATOM 2435 N N . TYR A 1 307 ? 10.25 2.998 -15.273 1 96.81 307 TYR A N 1
ATOM 2436 C CA . TYR A 1 307 ? 10.289 1.749 -14.516 1 96.81 307 TYR A CA 1
ATOM 2437 C C . TYR A 1 307 ? 9.883 0.571 -15.398 1 96.81 307 TYR A C 1
ATOM 2439 O O . TYR A 1 307 ? 10.508 -0.49 -15.352 1 96.81 307 TYR A O 1
ATOM 2447 N N . LEU A 1 308 ? 8.82 0.705 -16.188 1 96.25 308 LEU A N 1
ATOM 2448 C CA . LEU A 1 308 ? 8.359 -0.386 -17.031 1 96.25 308 LEU A CA 1
ATOM 2449 C C . LEU A 1 308 ? 9.414 -0.739 -18.078 1 96.25 308 LEU A C 1
ATOM 2451 O O . LEU A 1 308 ? 9.555 -1.905 -18.453 1 96.25 308 LEU A O 1
ATOM 2455 N N . LEU A 1 309 ? 10.148 0.243 -18.531 1 95.56 309 LEU A N 1
ATOM 2456 C CA . LEU A 1 309 ? 11.234 -0.018 -19.469 1 95.56 309 LEU A CA 1
ATOM 2457 C C . LEU A 1 309 ? 12.344 -0.83 -18.812 1 95.56 309 LEU A C 1
ATOM 2459 O O . LEU A 1 309 ? 12.93 -1.721 -19.422 1 95.56 309 LEU A O 1
ATOM 2463 N N . LEU A 1 310 ? 12.633 -0.519 -17.562 1 95.56 310 LEU A N 1
ATOM 2464 C CA . LEU A 1 310 ? 13.602 -1.302 -16.797 1 95.56 310 LEU A CA 1
ATOM 2465 C C . LEU A 1 310 ? 13.141 -2.746 -16.656 1 95.56 310 LEU A C 1
ATOM 2467 O O . LEU A 1 310 ? 13.938 -3.676 -16.766 1 95.56 310 LEU A O 1
ATOM 2471 N N . VAL A 1 311 ? 11.867 -2.887 -16.406 1 96.62 311 VAL A N 1
ATOM 2472 C CA . VAL A 1 311 ? 11.297 -4.219 -16.234 1 96.62 311 VAL A CA 1
ATOM 2473 C C . VAL A 1 311 ? 11.492 -5.035 -17.5 1 96.62 311 VAL A C 1
ATOM 2475 O O . VAL A 1 311 ? 11.922 -6.191 -17.438 1 96.62 311 VAL A O 1
ATOM 2478 N N . VAL A 1 312 ? 11.188 -4.461 -18.656 1 94.5 312 VAL A N 1
ATOM 2479 C CA . VAL A 1 312 ? 11.305 -5.156 -19.938 1 94.5 312 VAL A CA 1
ATOM 2480 C C . VAL A 1 312 ? 12.766 -5.516 -20.188 1 94.5 312 VAL A C 1
ATOM 2482 O O . VAL A 1 312 ? 13.062 -6.578 -20.734 1 94.5 312 VAL A O 1
ATOM 2485 N N . ALA A 1 313 ? 13.656 -4.727 -19.719 1 92.81 313 ALA A N 1
ATOM 2486 C CA . ALA A 1 313 ? 15.086 -4.945 -19.938 1 92.81 313 ALA A CA 1
ATOM 2487 C C . ALA A 1 313 ? 15.602 -6.102 -19.078 1 92.81 313 ALA A C 1
ATOM 2489 O O . ALA A 1 313 ? 16.453 -6.875 -19.531 1 92.81 313 ALA A O 1
ATOM 2490 N N . PHE A 1 314 ? 15.023 -6.27 -17.859 1 94 314 PHE A N 1
ATOM 2491 C CA . PHE A 1 314 ? 15.617 -7.207 -16.922 1 94 314 PHE A CA 1
ATOM 2492 C C . PHE A 1 314 ? 14.805 -8.492 -16.844 1 94 314 PHE A C 1
ATOM 2494 O O . PHE A 1 314 ? 15.32 -9.539 -16.453 1 94 314 PHE A O 1
ATOM 2501 N N . LYS A 1 315 ? 13.562 -8.461 -17.188 1 92.5 315 LYS A N 1
ATOM 2502 C CA . LYS A 1 315 ? 12.68 -9.594 -16.953 1 92.5 315 LYS A CA 1
ATOM 2503 C C . LYS A 1 315 ? 13.172 -10.828 -17.703 1 92.5 315 LYS A C 1
ATOM 2505 O O . LYS A 1 315 ? 12.938 -11.961 -17.281 1 92.5 315 LYS A O 1
ATOM 2510 N N . GLU A 1 316 ? 13.852 -10.594 -18.891 1 88.38 316 GLU A N 1
ATOM 2511 C CA . GLU A 1 316 ? 14.32 -11.711 -19.719 1 88.38 316 GLU A CA 1
ATOM 2512 C C . GLU A 1 316 ? 15.57 -12.352 -19.125 1 88.38 316 GLU A C 1
ATOM 2514 O O . GLU A 1 316 ? 15.859 -13.516 -19.375 1 88.38 316 GLU A O 1
ATOM 2519 N N . ILE A 1 317 ? 16.297 -11.609 -18.344 1 91.19 317 ILE A N 1
ATOM 2520 C CA . ILE A 1 317 ? 17.484 -12.133 -17.672 1 91.19 317 ILE A CA 1
ATOM 2521 C C . ILE A 1 317 ? 17.078 -12.914 -16.422 1 91.19 317 ILE A C 1
ATOM 2523 O O . ILE A 1 317 ? 17.234 -14.133 -16.375 1 91.19 317 ILE A O 1
ATOM 2527 N N . GLU A 1 318 ? 16.578 -12.281 -15.438 1 92.56 318 GLU A N 1
ATOM 2528 C CA . GLU A 1 318 ? 16.078 -12.836 -14.188 1 92.56 318 GLU A CA 1
ATOM 2529 C C . GLU A 1 318 ? 15.039 -11.906 -13.555 1 92.56 318 GLU A C 1
ATOM 2531 O O . GLU A 1 318 ? 15.344 -10.766 -13.219 1 92.56 318 GLU A O 1
ATOM 2536 N N . PRO A 1 319 ? 13.859 -12.461 -13.391 1 94.12 319 PRO A N 1
ATOM 2537 C CA . PRO A 1 319 ? 12.812 -11.609 -12.828 1 94.12 319 PRO A CA 1
ATOM 2538 C C . PRO A 1 319 ? 13.195 -11.016 -11.477 1 94.12 319 PRO A C 1
ATOM 2540 O O . PRO A 1 319 ? 12.828 -9.883 -11.172 1 94.12 319 PRO A O 1
ATOM 2543 N N . LEU A 1 320 ? 13.961 -11.75 -10.656 1 96.31 320 LEU A N 1
ATOM 2544 C CA . LEU A 1 320 ? 14.289 -11.305 -9.305 1 96.31 320 LEU A CA 1
ATOM 2545 C C . LEU A 1 320 ? 15.375 -10.234 -9.336 1 96.31 320 LEU A C 1
ATOM 2547 O O . LEU A 1 320 ? 15.633 -9.578 -8.328 1 96.31 320 LEU A O 1
ATOM 2551 N N . LEU A 1 321 ? 15.891 -9.93 -10.57 1 95.62 321 LEU A N 1
ATOM 2552 C CA . LEU A 1 321 ? 16.906 -8.906 -10.766 1 95.62 321 LEU A CA 1
ATOM 2553 C C . LEU A 1 321 ? 16.281 -7.543 -10.992 1 95.62 321 LEU A C 1
ATOM 2555 O O . LEU A 1 321 ? 16.938 -6.512 -10.875 1 95.62 321 LEU A O 1
ATOM 2559 N N . ILE A 1 322 ? 15.031 -7.508 -11.344 1 97.25 322 ILE A N 1
ATOM 2560 C CA . ILE A 1 322 ? 14.328 -6.262 -11.609 1 97.25 322 ILE A CA 1
ATOM 2561 C C . ILE A 1 322 ? 14.43 -5.34 -10.391 1 97.25 322 ILE A C 1
ATOM 2563 O O . ILE A 1 322 ? 14.133 -5.75 -9.266 1 97.25 322 ILE A O 1
ATOM 2567 N N . PRO A 1 323 ? 14.891 -4.125 -10.539 1 97.62 323 PRO A N 1
ATOM 2568 C CA . PRO A 1 323 ? 14.953 -3.18 -9.422 1 97.62 323 PRO A CA 1
ATOM 2569 C C . PRO A 1 323 ? 13.586 -2.629 -9.039 1 97.62 323 PRO A C 1
ATOM 2571 O O . PRO A 1 323 ? 13.312 -1.445 -9.242 1 97.62 323 PRO A O 1
ATOM 2574 N N . SER A 1 324 ? 12.883 -3.428 -8.344 1 96.81 324 SER A N 1
ATOM 2575 C CA . SER A 1 324 ? 11.453 -3.189 -8.141 1 96.81 324 SER A CA 1
ATOM 2576 C C . SER A 1 324 ? 11.219 -2.055 -7.148 1 96.81 324 SER A C 1
ATOM 2578 O O . SER A 1 324 ? 10.164 -1.422 -7.16 1 96.81 324 SER A O 1
ATOM 2580 N N . ALA A 1 325 ? 12.203 -1.711 -6.281 1 97.88 325 ALA A N 1
ATOM 2581 C CA . ALA A 1 325 ? 12 -0.682 -5.262 1 97.88 325 ALA A CA 1
ATOM 2582 C C . ALA A 1 325 ? 12.328 0.704 -5.809 1 97.88 325 ALA A C 1
ATOM 2584 O O . ALA A 1 325 ? 12.086 1.714 -5.145 1 97.88 325 ALA A O 1
ATOM 2585 N N . THR A 1 326 ? 12.812 0.794 -7.062 1 97.88 326 THR A N 1
ATOM 2586 C CA . THR A 1 326 ? 13.227 2.059 -7.656 1 97.88 326 THR A CA 1
ATOM 2587 C C . THR A 1 326 ? 12.055 3.033 -7.734 1 97.88 326 THR A C 1
ATOM 2589 O O . THR A 1 326 ? 12.164 4.18 -7.293 1 97.88 326 THR A O 1
ATOM 2592 N N . LEU A 1 327 ? 10.969 2.533 -8.219 1 97.44 327 LEU A N 1
ATOM 2593 C CA . LEU A 1 327 ? 9.828 3.412 -8.477 1 97.44 327 LEU A CA 1
ATOM 2594 C C . LEU A 1 327 ? 9.242 3.934 -7.164 1 97.44 327 LEU A C 1
ATOM 2596 O O . LEU A 1 327 ? 9.094 5.145 -6.988 1 97.44 327 LEU A O 1
ATOM 2600 N N . PRO A 1 328 ? 8.922 3.049 -6.172 1 96.94 328 PRO A N 1
ATOM 2601 C CA . PRO A 1 328 ? 8.375 3.578 -4.922 1 96.94 328 PRO A CA 1
ATOM 2602 C C . PRO A 1 328 ? 9.352 4.492 -4.191 1 96.94 328 PRO A C 1
ATOM 2604 O O . PRO A 1 328 ? 8.938 5.488 -3.586 1 96.94 328 PRO A O 1
ATOM 2607 N N . MET A 1 329 ? 10.609 4.219 -4.238 1 96.62 329 MET A N 1
ATOM 2608 C CA . MET A 1 329 ? 11.594 5.078 -3.584 1 96.62 329 MET A CA 1
ATOM 2609 C C . MET A 1 329 ? 11.672 6.438 -4.266 1 96.62 329 MET A C 1
ATOM 2611 O O . MET A 1 329 ? 11.727 7.473 -3.596 1 96.62 329 MET A O 1
ATOM 2615 N N . LEU A 1 330 ? 11.641 6.465 -5.551 1 95.69 330 LEU A N 1
ATOM 2616 C CA . LEU A 1 330 ? 11.672 7.707 -6.312 1 95.69 330 LEU A CA 1
ATOM 2617 C C . LEU A 1 330 ? 10.453 8.57 -5.992 1 95.69 330 LEU A C 1
ATOM 2619 O O . LEU A 1 330 ? 10.586 9.773 -5.746 1 95.69 330 LEU A O 1
ATOM 2623 N N . ILE A 1 331 ? 9.312 7.941 -6.012 1 94.31 331 ILE A N 1
ATOM 2624 C CA . ILE A 1 331 ? 8.07 8.672 -5.773 1 94.31 331 ILE A CA 1
ATOM 2625 C C . ILE A 1 331 ? 8.039 9.18 -4.332 1 94.31 331 ILE A C 1
ATOM 2627 O O . ILE A 1 331 ? 7.52 10.266 -4.059 1 94.31 331 ILE A O 1
ATOM 2631 N N . SER A 1 332 ? 8.586 8.398 -3.447 1 93.25 332 SER A N 1
ATOM 2632 C CA . SER A 1 332 ? 8.625 8.812 -2.049 1 93.25 332 SER A CA 1
ATOM 2633 C C . SER A 1 332 ? 9.445 10.086 -1.866 1 93.25 332 SER A C 1
ATOM 2635 O O . SER A 1 332 ? 9.055 10.984 -1.116 1 93.25 332 SER A O 1
ATOM 2637 N N . VAL A 1 333 ? 10.5 10.227 -2.57 1 91.31 333 VAL A N 1
ATOM 2638 C CA . VAL A 1 333 ? 11.406 11.359 -2.436 1 91.31 333 VAL A CA 1
ATOM 2639 C C . VAL A 1 333 ? 10.875 12.555 -3.225 1 91.31 333 VAL A C 1
ATOM 2641 O O . VAL A 1 333 ? 10.977 13.695 -2.777 1 91.31 333 VAL A O 1
ATOM 2644 N N . LEU A 1 334 ? 10.258 12.273 -4.336 1 90.44 334 LEU A N 1
ATOM 2645 C CA . LEU A 1 334 ? 9.898 13.336 -5.266 1 90.44 334 LEU A CA 1
ATOM 2646 C C . LEU A 1 334 ? 8.516 13.891 -4.941 1 90.44 334 LEU A C 1
ATOM 2648 O O . LEU A 1 334 ? 8.234 15.07 -5.191 1 90.44 334 LEU A O 1
ATOM 2652 N N . ILE A 1 335 ? 7.652 12.992 -4.477 1 89.25 335 ILE A N 1
ATOM 2653 C CA . ILE A 1 335 ? 6.27 13.406 -4.293 1 89.25 335 ILE A CA 1
ATOM 2654 C C . ILE A 1 335 ? 5.867 13.242 -2.828 1 89.25 335 ILE A C 1
ATOM 2656 O O . ILE A 1 335 ? 5.797 14.219 -2.08 1 89.25 335 ILE A O 1
ATOM 2660 N N . ASP A 1 336 ? 5.543 11.945 -2.459 1 88.5 336 ASP A N 1
ATOM 2661 C CA . ASP A 1 336 ? 5.035 11.633 -1.125 1 88.5 336 ASP A CA 1
ATOM 2662 C C . ASP A 1 336 ? 5.098 10.133 -0.849 1 88.5 336 ASP A C 1
ATOM 2664 O O . ASP A 1 336 ? 4.836 9.32 -1.741 1 88.5 336 ASP A O 1
ATOM 2668 N N . PRO A 1 337 ? 5.473 9.812 0.394 1 89.12 337 PRO A N 1
ATOM 2669 C CA . PRO A 1 337 ? 5.562 8.383 0.716 1 89.12 337 PRO A CA 1
ATOM 2670 C C . PRO A 1 337 ? 4.215 7.672 0.601 1 89.12 337 PRO A C 1
ATOM 2672 O O . PRO A 1 337 ? 4.168 6.488 0.262 1 89.12 337 PRO A O 1
ATOM 2675 N N . TYR A 1 338 ? 3.125 8.375 0.856 1 87.69 338 TYR A N 1
ATOM 2676 C CA . TYR A 1 338 ? 1.8 7.77 0.775 1 87.69 338 TYR A CA 1
ATOM 2677 C C . TYR A 1 338 ? 1.466 7.379 -0.659 1 87.69 338 TYR A C 1
ATOM 2679 O O . TYR A 1 338 ? 0.994 6.266 -0.911 1 87.69 338 TYR A O 1
ATOM 2687 N N . ILE A 1 339 ? 1.776 8.219 -1.577 1 90.5 339 ILE A N 1
ATOM 2688 C CA . ILE A 1 339 ? 1.555 7.949 -2.992 1 90.5 339 ILE A CA 1
ATOM 2689 C C . ILE A 1 339 ? 2.502 6.844 -3.459 1 90.5 339 ILE A C 1
ATOM 2691 O O . ILE A 1 339 ? 2.129 6.004 -4.285 1 90.5 339 ILE A O 1
ATOM 2695 N N . ALA A 1 340 ? 3.688 6.902 -2.898 1 94.44 340 ALA A N 1
ATOM 2696 C CA . ALA A 1 340 ? 4.695 5.91 -3.258 1 94.44 340 ALA A CA 1
ATOM 2697 C C . ALA A 1 340 ? 4.211 4.496 -2.947 1 94.44 340 ALA A C 1
ATOM 2699 O O . ALA A 1 340 ? 4.398 3.578 -3.748 1 94.44 340 ALA A O 1
ATOM 2700 N N . ILE A 1 341 ? 3.59 4.27 -1.825 1 94 341 ILE A N 1
ATOM 2701 C CA . ILE A 1 341 ? 3.123 2.949 -1.414 1 94 341 ILE A CA 1
ATOM 2702 C C . ILE A 1 341 ? 1.975 2.502 -2.314 1 94 341 ILE A C 1
ATOM 2704 O O . ILE A 1 341 ? 1.9 1.335 -2.703 1 94 341 ILE A O 1
ATOM 2708 N N . MET A 1 342 ? 1.078 3.385 -2.648 1 93.38 342 MET A N 1
ATOM 2709 C CA . MET A 1 342 ? -0.032 3.066 -3.543 1 93.38 342 MET A CA 1
ATOM 2710 C C . MET A 1 342 ? 0.48 2.65 -4.918 1 93.38 342 MET A C 1
ATOM 2712 O O . MET A 1 342 ? 0.009 1.663 -5.488 1 93.38 342 MET A O 1
ATOM 2716 N N . ILE A 1 343 ? 1.438 3.396 -5.387 1 94.19 343 ILE A N 1
ATOM 2717 C CA . ILE A 1 343 ? 2.023 3.105 -6.691 1 94.19 343 ILE A CA 1
ATOM 2718 C C . ILE A 1 343 ? 2.771 1.776 -6.637 1 94.19 343 ILE A C 1
ATOM 2720 O O . ILE A 1 343 ? 2.783 1.024 -7.617 1 94.19 343 ILE A O 1
ATOM 2724 N N . ASP A 1 344 ? 3.363 1.511 -5.484 1 96.75 344 ASP A N 1
ATOM 2725 C CA . ASP A 1 344 ? 4.043 0.234 -5.293 1 96.75 344 ASP A CA 1
ATOM 2726 C C . ASP A 1 344 ? 3.084 -0.936 -5.5 1 96.75 344 ASP A C 1
ATOM 2728 O O . ASP A 1 344 ? 3.432 -1.924 -6.148 1 96.75 344 ASP A O 1
ATOM 2732 N N . ILE A 1 345 ? 1.887 -0.817 -4.977 1 97.25 345 ILE A N 1
ATOM 2733 C CA . ILE A 1 345 ? 0.875 -1.861 -5.098 1 97.25 345 ILE A CA 1
ATOM 2734 C C . ILE A 1 345 ? 0.5 -2.047 -6.566 1 97.25 345 ILE A C 1
ATOM 2736 O O . ILE A 1 345 ? 0.524 -3.166 -7.086 1 97.25 345 ILE A O 1
ATOM 2740 N N . ILE A 1 346 ? 0.273 -0.995 -7.242 1 96 346 ILE A N 1
ATOM 2741 C CA . ILE A 1 346 ? -0.218 -1.013 -8.617 1 96 346 ILE A CA 1
ATOM 2742 C C . ILE A 1 346 ? 0.848 -1.604 -9.539 1 96 346 ILE A C 1
ATOM 2744 O O . ILE A 1 346 ? 0.568 -2.525 -10.312 1 96 346 ILE A O 1
ATOM 2748 N N . TYR A 1 347 ? 2.037 -1.155 -9.398 1 96.38 347 TYR A N 1
ATOM 2749 C CA . TYR A 1 347 ? 3.08 -1.564 -10.336 1 96.38 347 TYR A CA 1
ATOM 2750 C C . TYR A 1 347 ? 3.598 -2.959 -10 1 96.38 347 TYR A C 1
ATOM 2752 O O . TYR A 1 347 ? 4.02 -3.701 -10.891 1 96.38 347 TYR A O 1
ATOM 2760 N N . SER A 1 348 ? 3.584 -3.305 -8.68 1 97.62 348 SER A N 1
ATOM 2761 C CA . SER A 1 348 ? 3.961 -4.672 -8.336 1 97.62 348 SER A CA 1
ATOM 2762 C C . SER A 1 348 ? 3.012 -5.684 -8.969 1 97.62 348 SER A C 1
ATOM 2764 O O . SER A 1 348 ? 3.439 -6.754 -9.414 1 97.62 348 SER A O 1
ATOM 2766 N N . LEU A 1 349 ? 1.737 -5.324 -9.023 1 96.62 349 LEU A N 1
ATOM 2767 C CA . LEU A 1 349 ? 0.741 -6.195 -9.633 1 96.62 349 LEU A CA 1
ATOM 2768 C C . LEU A 1 349 ? 0.916 -6.246 -11.148 1 96.62 349 LEU A C 1
ATOM 2770 O O . LEU A 1 349 ? 0.873 -7.32 -11.75 1 96.62 349 LEU A O 1
ATOM 2774 N N . LEU A 1 350 ? 1.127 -5.105 -11.742 1 95.19 350 LEU A N 1
ATOM 2775 C CA . LEU A 1 350 ? 1.292 -5.039 -13.195 1 95.19 350 LEU A CA 1
ATOM 2776 C C . LEU A 1 350 ? 2.525 -5.82 -13.633 1 95.19 350 LEU A C 1
ATOM 2778 O O . LEU A 1 350 ? 2.461 -6.602 -14.586 1 95.19 350 LEU A O 1
ATOM 2782 N N . VAL A 1 351 ? 3.623 -5.586 -12.945 1 96.31 351 VAL A N 1
ATOM 2783 C CA . VAL A 1 351 ? 4.863 -6.273 -13.305 1 96.31 351 VAL A CA 1
ATOM 2784 C C . VAL A 1 351 ? 4.742 -7.758 -12.977 1 96.31 351 VAL A C 1
ATOM 2786 O O . VAL A 1 351 ? 5.32 -8.602 -13.672 1 96.31 351 VAL A O 1
ATOM 2789 N N . GLY A 1 352 ? 3.984 -8.016 -11.859 1 95.38 352 GLY A N 1
ATOM 2790 C CA . GLY A 1 352 ? 3.701 -9.414 -11.57 1 95.38 352 GLY A CA 1
ATOM 2791 C C . GLY A 1 352 ? 3.102 -10.148 -12.75 1 95.38 352 GLY A C 1
ATOM 2792 O O . GLY A 1 352 ? 3.457 -11.305 -13.016 1 95.38 352 GLY A O 1
ATOM 2793 N N . LEU A 1 353 ? 2.225 -9.539 -13.477 1 92.56 353 LEU A N 1
ATOM 2794 C CA . LEU A 1 353 ? 1.62 -10.133 -14.664 1 92.56 353 LEU A CA 1
ATOM 2795 C C . LEU A 1 353 ? 2.666 -10.359 -15.75 1 92.56 353 LEU A C 1
ATOM 2797 O O . LEU A 1 353 ? 2.613 -11.359 -16.469 1 92.56 353 LEU A O 1
ATOM 2801 N N . MET A 1 354 ? 3.623 -9.477 -15.828 1 92.69 354 MET A N 1
ATOM 2802 C CA . MET A 1 354 ? 4.633 -9.516 -16.891 1 92.69 354 MET A CA 1
ATOM 2803 C C . MET A 1 354 ? 5.625 -10.648 -16.641 1 92.69 354 MET A C 1
ATOM 2805 O O . MET A 1 354 ? 6.266 -11.125 -17.594 1 92.69 354 MET A O 1
ATOM 2809 N N . VAL A 1 355 ? 5.762 -11.047 -15.367 1 92.88 355 VAL A N 1
ATOM 2810 C CA . VAL A 1 355 ? 6.781 -12.047 -15.062 1 92.88 355 VAL A CA 1
ATOM 2811 C C . VAL A 1 355 ? 6.113 -13.367 -14.68 1 92.88 355 VAL A C 1
ATOM 2813 O O . VAL A 1 355 ? 6.676 -14.156 -13.922 1 92.88 355 VAL A O 1
ATOM 2816 N N . GLY A 1 356 ? 4.895 -13.594 -15.102 1 87.94 356 GLY A N 1
ATOM 2817 C CA . GLY A 1 356 ? 4.191 -14.844 -14.875 1 87.94 356 GLY A CA 1
ATOM 2818 C C . GLY A 1 356 ? 3.719 -15.008 -13.438 1 87.94 356 GLY A C 1
ATOM 2819 O O . GLY A 1 356 ? 3.633 -16.125 -12.938 1 87.94 356 GLY A O 1
ATOM 2820 N N . PHE A 1 357 ? 3.594 -13.844 -12.695 1 90.69 357 PHE A N 1
ATOM 2821 C CA . PHE A 1 357 ? 3.088 -13.789 -11.328 1 90.69 357 PHE A CA 1
ATOM 2822 C C . PHE A 1 357 ? 3.951 -14.633 -10.398 1 90.69 357 PHE A C 1
ATOM 2824 O O . PHE A 1 357 ? 3.43 -15.422 -9.609 1 90.69 357 PHE A O 1
ATOM 2831 N N . ASN A 1 358 ? 5.285 -14.469 -10.609 1 91.56 358 ASN A N 1
ATOM 2832 C CA . ASN A 1 358 ? 6.266 -15.086 -9.719 1 91.56 358 ASN A CA 1
ATOM 2833 C C . ASN A 1 358 ? 6.066 -14.648 -8.273 1 91.56 358 ASN A C 1
ATOM 2835 O O . ASN A 1 358 ? 6.105 -13.453 -7.969 1 91.56 358 ASN A O 1
ATOM 2839 N N . GLN A 1 359 ? 5.824 -15.625 -7.371 1 93.75 359 GLN A N 1
ATOM 2840 C CA . GLN A 1 359 ? 5.48 -15.32 -5.988 1 93.75 359 GLN A CA 1
ATOM 2841 C C . GLN A 1 359 ? 6.621 -14.594 -5.285 1 93.75 359 GLN A C 1
ATOM 2843 O O . GLN A 1 359 ? 6.395 -13.641 -4.543 1 93.75 359 GLN A O 1
ATOM 2848 N N . GLU A 1 360 ? 7.875 -15.07 -5.523 1 95.69 360 GLU A N 1
ATOM 2849 C CA . GLU A 1 360 ? 9.039 -14.445 -4.906 1 95.69 360 GLU A CA 1
ATOM 2850 C C . GLU A 1 360 ? 9.156 -12.977 -5.309 1 95.69 360 GLU A C 1
ATOM 2852 O O . GLU A 1 360 ? 9.43 -12.117 -4.469 1 95.69 360 GLU A O 1
ATOM 2857 N N . PHE A 1 361 ? 8.922 -12.734 -6.594 1 96.69 361 PHE A N 1
ATOM 2858 C CA . PHE A 1 361 ? 9 -11.359 -7.078 1 96.69 361 PHE A CA 1
ATOM 2859 C C . PHE A 1 361 ? 7.926 -10.492 -6.43 1 96.69 361 PHE A C 1
ATOM 2861 O O . PHE A 1 361 ? 8.195 -9.359 -6.027 1 96.69 361 PHE A O 1
ATOM 2868 N N . ILE A 1 362 ? 6.684 -10.969 -6.383 1 97.25 362 ILE A N 1
ATOM 2869 C CA . ILE A 1 362 ? 5.57 -10.195 -5.855 1 97.25 362 ILE A CA 1
ATOM 2870 C C . ILE A 1 362 ? 5.844 -9.828 -4.395 1 97.25 362 ILE A C 1
ATOM 2872 O O . ILE A 1 362 ? 5.652 -8.68 -3.992 1 97.25 362 ILE A O 1
ATOM 2876 N N . PHE A 1 363 ? 6.324 -10.75 -3.598 1 97.62 363 PHE A N 1
ATOM 2877 C CA . PHE A 1 363 ? 6.629 -10.492 -2.195 1 97.62 363 PHE A CA 1
ATOM 2878 C C . PHE A 1 363 ? 7.754 -9.477 -2.068 1 97.62 363 PHE A C 1
ATOM 2880 O O . PHE A 1 363 ? 7.637 -8.508 -1.313 1 97.62 363 PHE A O 1
ATOM 2887 N N . MET A 1 364 ? 8.836 -9.68 -2.814 1 97.5 364 MET A N 1
ATOM 2888 C CA . MET A 1 364 ? 9.969 -8.773 -2.678 1 97.5 364 MET A CA 1
ATOM 2889 C C . MET A 1 364 ? 9.609 -7.379 -3.186 1 97.5 364 MET A C 1
ATOM 2891 O O . MET A 1 364 ? 10.047 -6.375 -2.623 1 97.5 364 MET A O 1
ATOM 2895 N N . SER A 1 365 ? 8.828 -7.328 -4.297 1 97.88 365 SER A N 1
ATOM 2896 C CA . SER A 1 365 ? 8.461 -6.039 -4.871 1 97.88 365 SER A CA 1
ATOM 2897 C C . SER A 1 365 ? 7.559 -5.25 -3.926 1 97.88 365 SER A C 1
ATOM 2899 O O . SER A 1 365 ? 7.777 -4.059 -3.699 1 97.88 365 SER A O 1
ATOM 2901 N N . LEU A 1 366 ? 6.551 -5.906 -3.32 1 98.19 366 LEU A N 1
ATOM 2902 C CA . LEU A 1 366 ? 5.59 -5.23 -2.453 1 98.19 366 LEU A CA 1
ATOM 2903 C C . LEU A 1 366 ? 6.227 -4.863 -1.119 1 98.19 366 LEU A C 1
ATOM 2905 O O . LEU A 1 366 ? 6.117 -3.719 -0.669 1 98.19 366 LEU A O 1
ATOM 2909 N N . LEU A 1 367 ? 6.914 -5.82 -0.507 1 97.75 367 LEU A N 1
ATOM 2910 C CA . LEU A 1 367 ? 7.48 -5.574 0.813 1 97.75 367 LEU A CA 1
ATOM 2911 C C . LEU A 1 367 ? 8.742 -4.719 0.712 1 97.75 367 LEU A C 1
ATOM 2913 O O . LEU A 1 367 ? 8.977 -3.854 1.559 1 97.75 367 LEU A O 1
ATOM 2917 N N . GLY A 1 368 ? 9.555 -5.02 -0.301 1 97.31 368 GLY A N 1
ATOM 2918 C CA . GLY A 1 368 ? 10.727 -4.191 -0.533 1 97.31 368 GLY A CA 1
ATOM 2919 C C . GLY A 1 368 ? 10.383 -2.76 -0.898 1 97.31 368 GLY A C 1
ATOM 2920 O O . GLY A 1 368 ? 11.016 -1.819 -0.41 1 97.31 368 GLY A O 1
ATOM 2921 N N . GLY A 1 369 ? 9.43 -2.637 -1.827 1 96.94 369 GLY A N 1
ATOM 2922 C CA . GLY A 1 369 ? 8.961 -1.302 -2.166 1 96.94 369 GLY A CA 1
ATOM 2923 C C . GLY A 1 369 ? 8.398 -0.545 -0.978 1 96.94 369 GLY A C 1
ATOM 2924 O O . GLY A 1 369 ? 8.594 0.666 -0.857 1 96.94 369 GLY A O 1
ATOM 2925 N N . LEU A 1 370 ? 7.695 -1.259 -0.114 1 95.69 370 LEU A N 1
ATOM 2926 C CA . LEU A 1 370 ? 7.09 -0.664 1.072 1 95.69 370 LEU A CA 1
ATOM 2927 C C . LEU A 1 370 ? 8.164 -0.095 1.999 1 95.69 370 LEU A C 1
ATOM 2929 O O . LEU A 1 370 ? 8.102 1.077 2.379 1 95.69 370 LEU A O 1
ATOM 2933 N N . ILE A 1 371 ? 9.172 -0.866 2.355 1 95.88 371 ILE A N 1
ATOM 2934 C CA . ILE A 1 371 ? 10.18 -0.417 3.303 1 95.88 371 ILE A CA 1
ATOM 2935 C C . ILE A 1 371 ? 11.039 0.676 2.664 1 95.88 371 ILE A C 1
ATOM 2937 O O . ILE A 1 371 ? 11.5 1.59 3.352 1 95.88 371 ILE A O 1
ATOM 2941 N N . GLY A 1 372 ? 11.297 0.529 1.354 1 95.56 372 GLY A N 1
ATOM 2942 C CA . GLY A 1 372 ? 12.031 1.569 0.657 1 95.56 372 GLY A CA 1
ATOM 2943 C C . GLY A 1 372 ? 11.336 2.916 0.68 1 95.56 372 GLY A C 1
ATOM 2944 O O . GLY A 1 372 ? 11.969 3.943 0.944 1 95.56 372 GLY A O 1
ATOM 2945 N N . ALA A 1 373 ? 10.039 2.9 0.418 1 94.38 373 ALA A N 1
ATOM 2946 C CA . ALA A 1 373 ? 9.25 4.129 0.41 1 94.38 373 ALA A CA 1
ATOM 2947 C C . ALA A 1 373 ? 9.219 4.77 1.795 1 94.38 373 ALA A C 1
ATOM 2949 O O . ALA A 1 373 ? 9.328 5.992 1.924 1 94.38 373 ALA A O 1
ATOM 2950 N N . VAL A 1 374 ? 9.078 3.99 2.836 1 91.62 374 VAL A N 1
ATOM 2951 C CA . VAL A 1 374 ? 8.945 4.5 4.195 1 91.62 374 VAL A CA 1
ATOM 2952 C C . VAL A 1 374 ? 10.297 5.027 4.684 1 91.62 374 VAL A C 1
ATOM 2954 O O . VAL A 1 374 ? 10.359 6.074 5.332 1 91.62 374 VAL A O 1
ATOM 2957 N N . LYS A 1 375 ? 11.32 4.344 4.371 1 91.56 375 LYS A N 1
ATOM 2958 C CA . LYS A 1 375 ? 12.648 4.738 4.844 1 91.56 375 LYS A CA 1
ATOM 2959 C C . LYS A 1 375 ? 13.094 6.039 4.188 1 91.56 375 LYS A C 1
ATOM 2961 O O . LYS A 1 375 ? 13.805 6.84 4.805 1 91.56 375 LYS A O 1
ATOM 2966 N N . LEU A 1 376 ? 12.609 6.324 2.998 1 90.88 376 LEU A N 1
ATOM 2967 C CA . LEU A 1 376 ? 13.039 7.516 2.275 1 90.88 376 LEU A CA 1
ATOM 2968 C C . LEU A 1 376 ? 12.008 8.625 2.389 1 90.88 376 LEU A C 1
ATOM 2970 O O . LEU A 1 376 ? 11.984 9.555 1.571 1 90.88 376 LEU A O 1
ATOM 2974 N N . SER A 1 377 ? 11.164 8.578 3.291 1 84.69 377 SER A N 1
ATOM 2975 C CA . SER A 1 377 ? 10.141 9.602 3.473 1 84.69 377 SER A CA 1
ATOM 2976 C C . SER A 1 377 ? 10.75 10.906 3.971 1 84.69 377 SER A C 1
ATOM 2978 O O . SER A 1 377 ? 10.297 11.992 3.594 1 84.69 377 SER A O 1
ATOM 2980 N N . HIS A 1 378 ? 11.797 10.898 4.859 1 79.5 378 HIS A N 1
ATOM 2981 C CA . HIS A 1 378 ? 12.422 12.117 5.363 1 79.5 378 HIS A CA 1
ATOM 2982 C C . HIS A 1 378 ? 13.914 11.922 5.574 1 79.5 378 HIS A C 1
ATOM 2984 O O . HIS A 1 378 ? 14.406 12.023 6.703 1 79.5 378 HIS A O 1
ATOM 2990 N N . PRO A 1 379 ? 14.547 11.828 4.375 1 82.38 379 PRO A N 1
ATOM 2991 C CA . PRO A 1 379 ? 15.992 11.648 4.543 1 82.38 379 PRO A CA 1
ATOM 2992 C C . PRO A 1 379 ? 16.703 12.93 4.965 1 82.38 379 PRO A C 1
ATOM 2994 O O . PRO A 1 379 ? 16.359 14.016 4.488 1 82.38 379 PRO A O 1
ATOM 2997 N N . LYS A 1 380 ? 17.625 12.875 5.855 1 76.62 380 LYS A N 1
ATOM 2998 C CA . LYS A 1 380 ? 18.344 14.039 6.383 1 76.62 380 LYS A CA 1
ATOM 2999 C C . LYS A 1 380 ? 19.781 14.07 5.879 1 76.62 380 LYS A C 1
ATOM 3001 O O . LYS A 1 380 ? 20.406 15.133 5.836 1 76.62 380 LYS A O 1
ATOM 3006 N N . GLN A 1 381 ? 20.328 12.844 5.609 1 83.38 381 GLN A N 1
ATOM 3007 C CA . GLN A 1 381 ? 21.719 12.734 5.168 1 83.38 381 GLN A CA 1
ATOM 3008 C C . GLN A 1 381 ? 21.844 11.758 4.004 1 83.38 381 GLN A C 1
ATOM 3010 O O . GLN A 1 381 ? 20.922 10.984 3.729 1 83.38 381 GLN A O 1
ATOM 3015 N N . ARG A 1 382 ? 22.906 11.766 3.363 1 82.5 382 ARG A N 1
ATOM 3016 C CA . ARG A 1 382 ? 23.188 10.883 2.23 1 82.5 382 ARG A CA 1
ATOM 3017 C C . ARG A 1 382 ? 23.172 9.422 2.662 1 82.5 382 ARG A C 1
ATOM 3019 O O . ARG A 1 382 ? 22.766 8.547 1.9 1 82.5 382 ARG A O 1
ATOM 3026 N N . LEU A 1 383 ? 23.641 9.258 3.809 1 88.62 383 LEU A N 1
ATOM 3027 C CA . LEU A 1 383 ? 23.719 7.906 4.34 1 88.62 383 LEU A CA 1
ATOM 3028 C C . LEU A 1 383 ? 22.344 7.281 4.469 1 88.62 383 LEU A C 1
ATOM 3030 O O . LEU A 1 383 ? 22.203 6.059 4.453 1 88.62 383 LEU A O 1
ATOM 3034 N N . ASP A 1 384 ? 21.328 8.047 4.535 1 89.56 384 ASP A N 1
ATOM 3035 C CA . ASP A 1 384 ? 19.953 7.543 4.645 1 89.56 384 ASP A CA 1
ATOM 3036 C C . ASP A 1 384 ? 19.531 6.84 3.359 1 89.56 384 ASP A C 1
ATOM 3038 O O . ASP A 1 384 ? 18.734 5.895 3.398 1 89.56 384 ASP A O 1
ATOM 3042 N N . PHE A 1 385 ? 20.078 7.289 2.299 1 91.06 385 PHE A N 1
ATOM 3043 C CA . PHE A 1 385 ? 19.781 6.641 1.026 1 91.06 385 PHE A CA 1
ATOM 3044 C C . PHE A 1 385 ? 20.422 5.258 0.966 1 91.06 385 PHE A C 1
ATOM 3046 O O . PHE A 1 385 ? 19.781 4.285 0.578 1 91.06 385 PHE A O 1
ATOM 3053 N N . VAL A 1 386 ? 21.625 5.203 1.436 1 92.62 386 VAL A N 1
ATOM 3054 C CA . VAL A 1 386 ? 22.359 3.936 1.439 1 92.62 386 VAL A CA 1
ATOM 3055 C C . VAL A 1 386 ? 21.656 2.949 2.381 1 92.62 386 VAL A C 1
ATOM 3057 O O . VAL A 1 386 ? 21.5 1.774 2.045 1 92.62 386 VAL A O 1
ATOM 3060 N N . LYS A 1 387 ? 21.266 3.41 3.488 1 94.69 387 LYS A N 1
ATOM 3061 C CA . LYS A 1 387 ? 20.562 2.561 4.441 1 94.69 387 LYS A CA 1
ATOM 3062 C C . LYS A 1 387 ? 19.266 2.027 3.84 1 94.69 387 LYS A C 1
ATOM 3064 O O . LYS A 1 387 ? 18.875 0.88 4.086 1 94.69 387 LYS A O 1
ATOM 3069 N N . ALA A 1 388 ? 18.594 2.896 3.113 1 95.19 388 ALA A N 1
ATOM 3070 C CA . ALA A 1 388 ? 17.359 2.459 2.463 1 95.19 388 ALA A CA 1
ATOM 3071 C C . ALA A 1 388 ? 17.625 1.288 1.52 1 95.19 388 ALA A C 1
ATOM 3073 O O . ALA A 1 388 ? 16.844 0.328 1.479 1 95.19 388 ALA A O 1
ATOM 3074 N N . GLY A 1 389 ? 18.719 1.36 0.749 1 95.94 389 GLY A N 1
ATOM 3075 C CA . GLY A 1 389 ? 19.109 0.263 -0.125 1 95.94 389 GLY A CA 1
ATOM 3076 C C . GLY A 1 389 ? 19.375 -1.027 0.623 1 95.94 389 GLY A C 1
ATOM 3077 O O . GLY A 1 389 ? 19 -2.109 0.165 1 95.94 389 GLY A O 1
ATOM 3078 N N . LEU A 1 390 ? 20.016 -0.912 1.73 1 96.19 390 LEU A N 1
ATOM 3079 C CA . LEU A 1 390 ? 20.328 -2.074 2.553 1 96.19 390 LEU A CA 1
ATOM 3080 C C . LEU A 1 390 ? 19.062 -2.701 3.115 1 96.19 390 LEU A C 1
ATOM 3082 O O . LEU A 1 390 ? 18.938 -3.928 3.16 1 96.19 390 LEU A O 1
ATOM 3086 N N . TYR A 1 391 ? 18.156 -1.854 3.58 1 96.5 391 TYR A N 1
ATOM 3087 C CA . TYR A 1 391 ? 16.891 -2.352 4.098 1 96.5 391 TYR A CA 1
ATOM 3088 C C . TYR A 1 391 ? 16.109 -3.088 3.016 1 96.5 391 TYR A C 1
ATOM 3090 O O . TYR A 1 391 ? 15.547 -4.156 3.266 1 96.5 391 TYR A O 1
ATOM 3098 N N . VAL A 1 392 ? 16.078 -2.498 1.851 1 97.88 392 VAL A N 1
ATOM 3099 C CA . VAL A 1 392 ? 15.375 -3.133 0.745 1 97.88 392 VAL A CA 1
ATOM 3100 C C . VAL A 1 392 ? 16.031 -4.473 0.413 1 97.88 392 VAL A C 1
ATOM 3102 O O . VAL A 1 392 ? 15.336 -5.477 0.219 1 97.88 392 VAL A O 1
ATOM 3105 N N . SER A 1 393 ? 17.359 -4.504 0.351 1 98.06 393 SER A N 1
ATOM 3106 C CA . SER A 1 393 ? 18.094 -5.734 0.068 1 98.06 393 SER A CA 1
ATOM 3107 C C . SER A 1 393 ? 17.797 -6.805 1.116 1 98.06 393 SER A C 1
ATOM 3109 O O . SER A 1 393 ? 17.625 -7.977 0.782 1 98.06 393 SER A O 1
ATOM 3111 N N . GLY A 1 394 ? 17.781 -6.402 2.318 1 97.38 394 GLY A N 1
ATOM 3112 C CA . GLY A 1 394 ? 17.469 -7.328 3.395 1 97.38 394 GLY A CA 1
ATOM 3113 C C . GLY A 1 394 ? 16.062 -7.895 3.299 1 97.38 394 GLY A C 1
ATOM 3114 O O . GLY A 1 394 ? 15.859 -9.102 3.467 1 97.38 394 GLY A O 1
ATOM 3115 N N . VAL A 1 395 ? 15.086 -7.078 3.07 1 97.75 395 VAL A N 1
ATOM 3116 C CA . VAL A 1 395 ? 13.695 -7.504 2.953 1 97.75 395 VAL A CA 1
ATOM 3117 C C . VAL A 1 395 ? 13.531 -8.422 1.744 1 97.75 395 VAL A C 1
ATOM 3119 O O . VAL A 1 395 ? 12.805 -9.414 1.804 1 97.75 395 VAL A O 1
ATOM 3122 N N . ASN A 1 396 ? 14.219 -8.047 0.61 1 97.94 396 ASN A N 1
ATOM 3123 C CA . ASN A 1 396 ? 14.195 -8.914 -0.564 1 97.94 396 ASN A CA 1
ATOM 3124 C C . ASN A 1 396 ? 14.734 -10.305 -0.247 1 97.94 396 ASN A C 1
ATOM 3126 O O . ASN A 1 396 ? 14.148 -11.312 -0.642 1 97.94 396 ASN A O 1
ATOM 3130 N N . LEU A 1 397 ? 15.852 -10.312 0.452 1 97.44 397 LEU A N 1
ATOM 3131 C CA . LEU A 1 397 ? 16.5 -11.57 0.818 1 97.44 397 LEU A CA 1
ATOM 3132 C C . LEU A 1 397 ? 15.547 -12.445 1.632 1 97.44 397 LEU A C 1
ATOM 3134 O O . LEU A 1 397 ? 15.328 -13.609 1.297 1 97.44 397 LEU A O 1
ATOM 3138 N N . VAL A 1 398 ? 14.938 -11.914 2.643 1 97.31 398 VAL A N 1
ATOM 3139 C CA . VAL A 1 398 ? 14.07 -12.672 3.539 1 97.31 398 VAL A CA 1
ATOM 3140 C C . VAL A 1 398 ? 12.805 -13.102 2.795 1 97.31 398 VAL A C 1
ATOM 3142 O O . VAL A 1 398 ? 12.312 -14.219 2.99 1 97.31 398 VAL A O 1
ATOM 3145 N N . SER A 1 399 ? 12.273 -12.227 1.96 1 97.56 399 SER A N 1
ATOM 3146 C CA . SER A 1 399 ? 11.078 -12.547 1.189 1 97.56 399 SER A CA 1
ATOM 3147 C C . SER A 1 399 ? 11.328 -13.719 0.246 1 97.56 399 SER A C 1
ATOM 3149 O O . SER A 1 399 ? 10.523 -14.656 0.188 1 97.56 399 SER A O 1
ATOM 3151 N N . ILE A 1 400 ? 12.453 -13.656 -0.483 1 96.94 400 ILE A N 1
ATOM 3152 C CA . ILE A 1 400 ? 12.758 -14.68 -1.475 1 96.94 400 ILE A CA 1
ATOM 3153 C C . ILE A 1 400 ? 13.07 -16 -0.774 1 96.94 400 ILE A C 1
ATOM 3155 O O . ILE A 1 400 ? 12.594 -17.062 -1.192 1 96.94 400 ILE A O 1
ATOM 3159 N N . VAL A 1 401 ? 13.812 -15.93 0.311 1 96.38 401 VAL A N 1
ATOM 3160 C CA . VAL A 1 401 ? 14.148 -17.156 1.043 1 96.38 401 VAL A CA 1
ATOM 3161 C C . VAL A 1 401 ? 12.891 -17.734 1.672 1 96.38 401 VAL A C 1
ATOM 3163 O O . VAL A 1 401 ? 12.672 -18.953 1.614 1 96.38 401 VAL A O 1
ATOM 3166 N N . GLY A 1 402 ? 12.109 -16.922 2.275 1 95.81 402 GLY A N 1
ATOM 3167 C CA . GLY A 1 402 ? 10.883 -17.391 2.893 1 95.81 402 GLY A CA 1
ATOM 3168 C C . GLY A 1 402 ? 9.953 -18.094 1.916 1 95.81 402 GLY A C 1
ATOM 3169 O O . GLY A 1 402 ? 9.539 -19.219 2.148 1 95.81 402 GLY A O 1
ATOM 3170 N N . ILE A 1 403 ? 9.664 -17.469 0.802 1 94.38 403 ILE A N 1
ATOM 3171 C CA . ILE A 1 403 ? 8.75 -18.016 -0.192 1 94.38 403 ILE A CA 1
ATOM 3172 C C . ILE A 1 403 ? 9.406 -19.188 -0.913 1 94.38 403 ILE A C 1
ATOM 3174 O O . ILE A 1 403 ? 8.75 -20.188 -1.235 1 94.38 403 ILE A O 1
ATOM 3178 N N . GLY A 1 404 ? 10.711 -19.016 -1.227 1 92.31 404 GLY A N 1
ATOM 3179 C CA . GLY A 1 404 ? 11.438 -20.094 -1.872 1 92.31 404 GLY A CA 1
ATOM 3180 C C . GLY A 1 404 ? 11.391 -21.391 -1.092 1 92.31 404 GLY A C 1
ATOM 3181 O O . GLY A 1 404 ? 11.219 -22.469 -1.673 1 92.31 404 GLY A O 1
ATOM 3182 N N . LEU A 1 405 ? 11.484 -21.312 0.2 1 89.88 405 LEU A N 1
ATOM 3183 C CA . LEU A 1 405 ? 11.461 -22.484 1.049 1 89.88 405 LEU A CA 1
ATOM 3184 C C . LEU A 1 405 ? 10.055 -23.094 1.106 1 89.88 405 LEU A C 1
ATOM 3186 O O . LEU A 1 405 ? 9.898 -24.297 1.3 1 89.88 405 LEU A O 1
ATOM 3190 N N . LEU A 1 406 ? 9.094 -22.297 0.896 1 87.81 406 LEU A N 1
ATOM 3191 C CA . LEU A 1 406 ? 7.715 -22.781 0.881 1 87.81 406 LEU A CA 1
ATOM 3192 C C . LEU A 1 406 ? 7.402 -23.484 -0.429 1 87.81 406 LEU A C 1
ATOM 3194 O O . LEU A 1 406 ? 6.59 -24.422 -0.455 1 87.81 406 LEU A O 1
ATOM 3198 N N . ASN A 1 407 ? 8.102 -23.047 -1.475 1 86.31 407 ASN A N 1
ATOM 3199 C CA . ASN A 1 407 ? 7.723 -23.5 -2.803 1 86.31 407 ASN A CA 1
ATOM 3200 C C . ASN A 1 407 ? 8.703 -24.547 -3.334 1 86.31 407 ASN A C 1
ATOM 3202 O O . ASN A 1 407 ? 8.43 -25.219 -4.332 1 86.31 407 ASN A O 1
ATOM 3206 N N . SER A 1 408 ? 9.875 -24.672 -2.701 1 82.25 408 SER A N 1
ATOM 3207 C CA . SER A 1 408 ? 10.883 -25.578 -3.219 1 82.25 408 SER A CA 1
ATOM 3208 C C . SER A 1 408 ? 11.633 -26.281 -2.086 1 82.25 408 SER A C 1
ATOM 3210 O O . SER A 1 408 ? 11.805 -25.703 -1.008 1 82.25 408 SER A O 1
ATOM 3212 N N . ASN A 1 409 ? 12.047 -27.5 -2.336 1 80.5 409 ASN A N 1
ATOM 3213 C CA . ASN A 1 409 ? 12.852 -28.234 -1.364 1 80.5 409 ASN A CA 1
ATOM 3214 C C . ASN A 1 409 ? 14.344 -28.109 -1.661 1 80.5 409 ASN A C 1
ATOM 3216 O O . ASN A 1 409 ? 15.18 -28.578 -0.887 1 80.5 409 ASN A O 1
ATOM 3220 N N . ASP A 1 410 ? 14.672 -27.406 -2.777 1 79.75 410 ASP A N 1
ATOM 3221 C CA . ASP A 1 410 ? 16.062 -27.156 -3.129 1 79.75 410 ASP A CA 1
ATOM 3222 C C . ASP A 1 410 ? 16.578 -25.906 -2.441 1 79.75 410 ASP A C 1
ATOM 3224 O O . ASP A 1 410 ? 16.547 -24.812 -3.02 1 79.75 410 ASP A O 1
ATOM 3228 N N . ILE A 1 411 ? 17.172 -26.062 -1.323 1 85 411 ILE A N 1
ATOM 3229 C CA . ILE A 1 411 ? 17.594 -24.953 -0.478 1 85 411 ILE A CA 1
ATOM 3230 C C . ILE A 1 411 ? 18.703 -24.156 -1.176 1 85 411 ILE A C 1
ATOM 3232 O O . ILE A 1 411 ? 18.75 -22.938 -1.086 1 85 411 ILE A O 1
ATOM 3236 N N . ILE A 1 412 ? 19.609 -24.844 -1.892 1 86.75 412 ILE A N 1
ATOM 3237 C CA . ILE A 1 412 ? 20.734 -24.203 -2.549 1 86.75 412 ILE A CA 1
ATOM 3238 C C . ILE A 1 412 ? 20.234 -23.281 -3.66 1 86.75 412 ILE A C 1
ATOM 3240 O O . ILE A 1 412 ? 20.703 -22.156 -3.803 1 86.75 412 ILE A O 1
ATOM 3244 N N . SER A 1 413 ? 19.312 -23.781 -4.387 1 86.31 413 SER A N 1
ATOM 3245 C CA . SER A 1 413 ? 18.734 -22.969 -5.449 1 86.31 413 SER A CA 1
ATOM 3246 C C . SER A 1 413 ? 18.016 -21.75 -4.883 1 86.31 413 SER A C 1
ATOM 3248 O O . SER A 1 413 ? 18.062 -20.656 -5.473 1 86.31 413 SER A O 1
ATOM 3250 N N . VAL A 1 414 ? 17.359 -21.938 -3.746 1 91.25 414 VAL A N 1
ATOM 3251 C CA . VAL A 1 414 ? 16.641 -20.844 -3.1 1 91.25 414 VAL A CA 1
ATOM 3252 C C . VAL A 1 414 ? 17.625 -19.781 -2.631 1 91.25 414 VAL A C 1
ATOM 3254 O O . VAL A 1 414 ? 17.406 -18.594 -2.84 1 91.25 414 VAL A O 1
ATOM 3257 N N . LEU A 1 415 ? 18.719 -20.172 -2.07 1 93 415 LEU A N 1
ATOM 3258 C CA . LEU A 1 415 ? 19.719 -19.25 -1.563 1 93 415 LEU A CA 1
ATOM 3259 C C . LEU A 1 415 ? 20.391 -18.5 -2.707 1 93 415 LEU A C 1
ATOM 3261 O O . LEU A 1 415 ? 20.672 -17.297 -2.594 1 93 415 LEU A O 1
ATOM 3265 N N . LYS A 1 416 ? 20.609 -19.219 -3.797 1 91.94 416 LYS A N 1
ATOM 3266 C CA . LYS A 1 416 ? 21.188 -18.562 -4.969 1 91.94 416 LYS A CA 1
ATOM 3267 C C . LYS A 1 416 ? 20.25 -17.5 -5.535 1 91.94 416 LYS A C 1
ATOM 3269 O O . LYS A 1 416 ? 20.688 -16.422 -5.926 1 91.94 416 LYS A O 1
ATOM 3274 N N . SER A 1 417 ? 19 -17.812 -5.543 1 92.94 417 SER A N 1
ATOM 3275 C CA . SER A 1 417 ? 18 -16.875 -6.035 1 92.94 417 SER A CA 1
ATOM 3276 C C . SER A 1 417 ? 17.922 -15.641 -5.141 1 92.94 417 SER A C 1
ATOM 3278 O O . SER A 1 417 ? 17.625 -14.539 -5.617 1 92.94 417 SER A O 1
ATOM 3280 N N . SER A 1 418 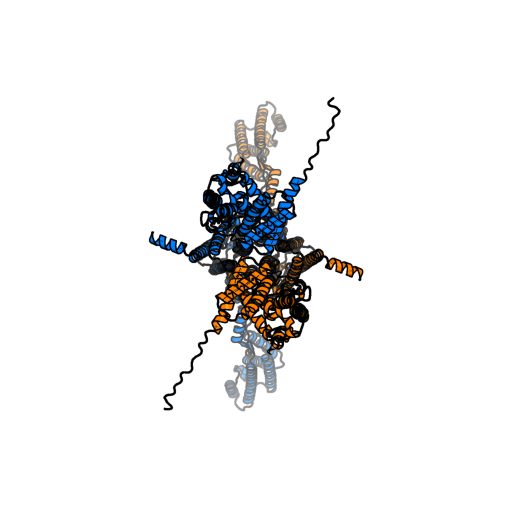? 18.094 -15.852 -3.84 1 95.38 418 SER A N 1
ATOM 3281 C CA . SER A 1 418 ? 17.984 -14.75 -2.891 1 95.38 418 SER A CA 1
ATOM 3282 C C . SER A 1 418 ? 19.078 -13.719 -3.107 1 95.38 418 SER A C 1
ATOM 3284 O O . SER A 1 418 ? 18.922 -12.547 -2.771 1 95.38 418 SER A O 1
ATOM 3286 N N . LEU A 1 419 ? 20.172 -14.102 -3.732 1 95.62 419 LEU A N 1
ATOM 3287 C CA . LEU A 1 419 ? 21.234 -13.164 -4.055 1 95.62 419 LEU A CA 1
ATOM 3288 C C . LEU A 1 419 ? 20.781 -12.156 -5.102 1 95.62 419 LEU A C 1
ATOM 3290 O O . LEU A 1 419 ? 21.203 -10.992 -5.07 1 95.62 419 LEU A O 1
ATOM 3294 N N . TRP A 1 420 ? 20 -12.617 -5.977 1 94.81 420 TRP A N 1
ATOM 3295 C CA . TRP A 1 420 ? 19.438 -11.695 -6.957 1 94.81 420 TRP A CA 1
ATOM 3296 C C . TRP A 1 420 ? 18.609 -10.609 -6.273 1 94.81 420 TRP A C 1
ATOM 3298 O O . TRP A 1 420 ? 18.562 -9.469 -6.742 1 94.81 420 TRP A O 1
ATOM 3308 N N . GLY A 1 421 ? 17.953 -11 -5.145 1 96.12 421 GLY A N 1
ATOM 3309 C CA . GLY A 1 421 ? 17.203 -10.016 -4.383 1 96.12 421 GLY A CA 1
ATOM 3310 C C . GLY A 1 421 ? 18.078 -8.93 -3.781 1 96.12 421 GLY A C 1
ATOM 3311 O O . GLY A 1 421 ? 17.688 -7.758 -3.748 1 96.12 421 GLY A O 1
ATOM 3312 N N . ILE A 1 422 ? 19.234 -9.32 -3.354 1 96.81 422 ILE A N 1
ATOM 3313 C CA . ILE A 1 422 ? 20.172 -8.367 -2.789 1 96.81 422 ILE A CA 1
ATOM 3314 C C . ILE A 1 422 ? 20.656 -7.406 -3.879 1 96.81 422 ILE A C 1
ATOM 3316 O O . ILE A 1 422 ? 20.688 -6.191 -3.674 1 96.81 422 ILE A O 1
ATOM 3320 N N . VAL A 1 423 ? 20.953 -7.949 -5 1 96.44 423 VAL A N 1
ATOM 3321 C CA . VAL A 1 423 ? 21.422 -7.148 -6.125 1 96.44 423 VAL A CA 1
ATOM 3322 C C . VAL A 1 423 ? 20.312 -6.191 -6.574 1 96.44 423 VAL A C 1
ATOM 3324 O O . VAL A 1 423 ? 20.594 -5.023 -6.871 1 96.44 423 VAL A O 1
ATOM 3327 N N . SER A 1 424 ? 19.156 -6.664 -6.613 1 97.06 424 SER A N 1
ATOM 3328 C CA . SER A 1 424 ? 18 -5.844 -7 1 97.06 424 SER A CA 1
ATOM 3329 C C . SER A 1 424 ? 17.844 -4.648 -6.07 1 97.06 424 SER A C 1
ATOM 3331 O O . SER A 1 424 ? 17.609 -3.529 -6.523 1 97.06 424 SER A O 1
ATOM 3333 N N . GLY A 1 425 ? 17.953 -4.906 -4.77 1 97.06 425 GLY A N 1
ATOM 3334 C CA . GLY A 1 425 ? 17.844 -3.832 -3.799 1 97.06 425 GLY A CA 1
ATOM 3335 C C . GLY A 1 425 ? 18.938 -2.795 -3.924 1 97.06 425 GLY A C 1
ATOM 3336 O O . GLY A 1 425 ? 18.672 -1.592 -3.906 1 97.06 425 GLY A O 1
ATOM 3337 N N . THR A 1 426 ? 20.125 -3.252 -4.094 1 96.31 426 THR A N 1
ATOM 3338 C CA . THR A 1 426 ? 21.281 -2.363 -4.242 1 96.31 426 THR A CA 1
ATOM 3339 C C . THR A 1 426 ? 21.188 -1.569 -5.543 1 96.31 426 THR A C 1
ATOM 3341 O O . THR A 1 426 ? 21.422 -0.361 -5.559 1 96.31 426 THR A O 1
ATOM 3344 N N . PHE A 1 427 ? 20.797 -2.262 -6.496 1 96.75 427 PHE A N 1
ATOM 3345 C CA . PHE A 1 427 ? 20.672 -1.612 -7.797 1 96.75 427 PHE A CA 1
ATOM 3346 C C . PHE A 1 427 ? 19.562 -0.573 -7.781 1 96.75 427 PHE A C 1
ATOM 3348 O O . PHE A 1 427 ? 19.672 0.469 -8.43 1 96.75 427 PHE A O 1
ATOM 3355 N N . SER A 1 428 ? 18.516 -0.847 -7.102 1 97.75 428 SER A N 1
ATOM 3356 C CA . SER A 1 428 ? 17.391 0.089 -7.004 1 97.75 428 SER A CA 1
ATOM 3357 C C . SER A 1 428 ? 17.844 1.426 -6.422 1 97.75 428 SER A C 1
ATOM 3359 O O . SER A 1 428 ? 17.484 2.486 -6.938 1 97.75 428 SER A O 1
ATOM 3361 N N . ILE A 1 429 ? 18.656 1.388 -5.363 1 96.38 429 ILE A N 1
ATOM 3362 C CA . ILE A 1 429 ? 19.062 2.627 -4.707 1 96.38 429 ILE A CA 1
ATOM 3363 C C . ILE A 1 429 ? 20.062 3.367 -5.586 1 96.38 429 ILE A C 1
ATOM 3365 O O . ILE A 1 429 ? 20.094 4.602 -5.613 1 96.38 429 ILE A O 1
ATOM 3369 N N . ILE A 1 430 ? 20.875 2.66 -6.293 1 95.88 430 ILE A N 1
ATOM 3370 C CA . ILE A 1 430 ? 21.828 3.266 -7.219 1 95.88 430 ILE A CA 1
ATOM 3371 C C . ILE A 1 430 ? 21.078 4.023 -8.312 1 95.88 430 ILE A C 1
ATOM 3373 O O . ILE A 1 430 ? 21.438 5.145 -8.664 1 95.88 430 ILE A O 1
ATOM 3377 N N . LEU A 1 431 ? 20.062 3.426 -8.781 1 96.31 431 LEU A N 1
ATOM 3378 C CA . LEU A 1 431 ? 19.25 4.066 -9.82 1 96.31 431 LEU A CA 1
ATOM 3379 C C . LEU A 1 431 ? 18.547 5.297 -9.266 1 96.31 431 LEU A C 1
ATOM 3381 O O . LEU A 1 431 ? 18.406 6.309 -9.969 1 96.31 431 LEU A O 1
ATOM 3385 N N . VAL A 1 432 ? 18.062 5.227 -8.047 1 96 432 VAL A N 1
ATOM 3386 C CA . VAL A 1 432 ? 17.391 6.359 -7.426 1 96 432 VAL A CA 1
ATOM 3387 C C . VAL A 1 432 ? 18.344 7.531 -7.289 1 96 432 VAL A C 1
ATOM 3389 O O . VAL A 1 432 ? 18.062 8.641 -7.758 1 96 432 VAL A O 1
ATOM 3392 N N . ILE A 1 433 ? 19.5 7.285 -6.719 1 92.62 433 ILE A N 1
ATOM 3393 C CA . ILE A 1 433 ? 20.5 8.328 -6.496 1 92.62 433 ILE A CA 1
ATOM 3394 C C . ILE A 1 433 ? 20.984 8.867 -7.836 1 92.62 433 ILE A C 1
ATOM 3396 O O . ILE A 1 433 ? 21.141 10.078 -8.008 1 92.62 433 ILE A O 1
ATOM 3400 N N . GLY A 1 434 ? 21.156 7.988 -8.781 1 93.25 434 GLY A N 1
ATOM 3401 C CA . GLY A 1 434 ? 21.719 8.359 -10.07 1 93.25 434 GLY A CA 1
ATOM 3402 C C . GLY A 1 434 ? 20.75 9.156 -10.93 1 93.25 434 GLY A C 1
ATOM 3403 O O . GLY A 1 434 ? 21.172 10.016 -11.703 1 93.25 434 GLY A O 1
ATOM 3404 N N . THR A 1 435 ? 19.406 8.953 -10.789 1 94.88 435 THR A N 1
ATOM 3405 C CA . THR A 1 435 ? 18.453 9.594 -11.688 1 94.88 435 THR A CA 1
ATOM 3406 C C . THR A 1 435 ? 17.797 10.797 -11 1 94.88 435 THR A C 1
ATOM 3408 O O . THR A 1 435 ? 17.188 11.633 -11.664 1 94.88 435 THR A O 1
ATOM 3411 N N . LEU A 1 436 ? 18 10.938 -9.797 1 91.69 436 LEU A N 1
ATOM 3412 C CA . LEU A 1 436 ? 17.328 11.961 -9.016 1 91.69 436 LEU A CA 1
ATOM 3413 C C . LEU A 1 436 ? 17.625 13.359 -9.555 1 91.69 436 LEU A C 1
ATOM 3415 O O . LEU A 1 436 ? 16.734 14.188 -9.695 1 91.69 436 LEU A O 1
ATOM 3419 N N . PRO A 1 437 ? 18.922 13.672 -9.852 1 88.88 437 PRO A N 1
ATOM 3420 C CA . PRO A 1 437 ? 19.234 15.008 -10.359 1 88.88 437 PRO A CA 1
ATOM 3421 C C . PRO A 1 437 ? 18.484 15.328 -11.656 1 88.88 437 PRO A C 1
ATOM 3423 O O . PRO A 1 437 ? 18.141 16.484 -11.898 1 88.88 437 PRO A O 1
ATOM 3426 N N . PHE A 1 438 ? 18.281 14.312 -12.406 1 92.06 438 PHE A N 1
ATOM 3427 C CA . PHE A 1 438 ? 17.531 14.492 -13.648 1 92.06 438 PHE A CA 1
ATOM 3428 C C . PHE A 1 438 ? 16.094 14.922 -13.367 1 92.06 438 PHE A C 1
ATOM 3430 O O . PHE A 1 438 ? 15.609 15.891 -13.953 1 92.06 438 PHE A O 1
ATOM 3437 N N . TRP A 1 439 ? 15.406 14.312 -12.461 1 91.88 439 TRP A N 1
ATOM 3438 C CA . TRP A 1 439 ? 14.023 14.633 -12.109 1 91.88 439 TRP A CA 1
ATOM 3439 C C . TRP A 1 439 ? 13.93 16 -11.453 1 91.88 439 TRP A C 1
ATOM 3441 O O . TRP A 1 439 ? 12.984 16.75 -11.703 1 91.88 439 TRP A O 1
ATOM 3451 N N . GLU A 1 440 ? 14.953 16.297 -10.68 1 88.19 440 GLU A N 1
ATOM 3452 C CA . GLU A 1 440 ? 15.016 17.594 -10.008 1 88.19 440 GLU A CA 1
ATOM 3453 C C . GLU A 1 440 ? 15.109 18.734 -11.016 1 88.19 440 GLU A C 1
ATOM 3455 O O . GLU A 1 440 ? 14.414 19.75 -10.883 1 88.19 440 GLU A O 1
ATOM 3460 N N . ALA A 1 441 ? 15.891 18.516 -11.961 1 86.5 441 ALA A N 1
ATOM 3461 C CA . ALA A 1 441 ? 16.156 19.562 -12.953 1 86.5 441 ALA A CA 1
ATOM 3462 C C . ALA A 1 441 ? 14.969 19.75 -13.883 1 86.5 441 ALA A C 1
ATOM 3464 O O . ALA A 1 441 ? 14.602 20.891 -14.195 1 86.5 441 ALA A O 1
ATOM 3465 N N . VAL A 1 442 ? 14.312 18.703 -14.289 1 87.75 442 VAL A N 1
ATOM 3466 C CA . VAL A 1 442 ? 13.25 18.75 -15.289 1 87.75 442 VAL A CA 1
ATOM 3467 C C . VAL A 1 442 ? 11.984 19.328 -14.664 1 87.75 442 VAL A C 1
ATOM 3469 O O . VAL A 1 442 ? 11.266 20.094 -15.312 1 87.75 442 VAL A O 1
ATOM 3472 N N . PHE A 1 443 ? 11.75 19.062 -13.391 1 87.62 443 PHE A N 1
ATOM 3473 C CA . PHE A 1 443 ? 10.477 19.469 -12.797 1 87.62 443 PHE A CA 1
ATOM 3474 C C . PHE A 1 443 ? 10.688 20.547 -11.75 1 87.62 443 PHE A C 1
ATOM 3476 O O . PHE A 1 443 ? 9.727 21.047 -11.156 1 87.62 443 PHE A O 1
ATOM 3483 N N . ASP A 1 444 ? 11.93 20.922 -11.516 1 83.94 444 ASP A N 1
ATOM 3484 C CA . ASP A 1 444 ? 12.281 21.969 -10.555 1 83.94 444 ASP A CA 1
ATOM 3485 C C . ASP A 1 444 ? 11.797 21.594 -9.148 1 83.94 444 ASP A C 1
ATOM 3487 O O . ASP A 1 444 ? 11.109 22.375 -8.5 1 83.94 444 ASP A O 1
ATOM 3491 N N . ILE A 1 445 ? 12.016 20.328 -8.828 1 86.75 445 ILE A N 1
ATOM 3492 C CA . ILE A 1 445 ? 11.641 19.844 -7.508 1 86.75 445 ILE A CA 1
ATOM 3493 C C . ILE A 1 445 ? 12.859 19.859 -6.59 1 86.75 445 ILE A C 1
ATOM 3495 O O . ILE A 1 445 ? 13.961 19.469 -6.996 1 86.75 445 ILE A O 1
ATOM 3499 N N . LEU A 1 446 ? 12.656 20.391 -5.477 1 87.56 446 LEU A N 1
ATOM 3500 C CA . LEU A 1 446 ? 13.719 20.438 -4.477 1 87.56 446 LEU A CA 1
ATOM 3501 C C . LEU A 1 446 ? 13.695 19.172 -3.609 1 87.56 446 LEU A C 1
ATOM 3503 O O . LEU A 1 446 ? 12.734 18.938 -2.881 1 87.56 446 LEU A O 1
ATOM 3507 N N . THR A 1 447 ? 14.688 18.344 -3.715 1 87.75 447 THR A N 1
ATOM 3508 C CA . THR A 1 447 ? 14.805 17.125 -2.928 1 87.75 447 THR A CA 1
ATOM 3509 C C . THR A 1 447 ? 15.828 17.297 -1.807 1 87.75 447 THR A C 1
ATOM 3511 O O . THR A 1 447 ? 16.625 18.234 -1.835 1 87.75 447 THR A O 1
ATOM 3514 N N . PRO A 1 448 ? 15.758 16.438 -0.795 1 86.38 448 PRO A N 1
ATOM 3515 C CA . PRO A 1 448 ? 16.75 16.484 0.28 1 86.38 448 PRO A CA 1
ATOM 3516 C C . PRO A 1 448 ? 18.188 16.312 -0.229 1 86.38 448 PRO A C 1
ATOM 3518 O O . PRO A 1 448 ? 19.109 16.922 0.31 1 86.38 448 PRO A O 1
ATOM 3521 N N . LEU A 1 449 ? 18.359 15.633 -1.232 1 84.88 449 LEU A N 1
ATOM 3522 C CA . LEU A 1 449 ? 19.688 15.453 -1.791 1 84.88 449 LEU A CA 1
ATOM 3523 C C . LEU A 1 449 ? 20.219 16.75 -2.393 1 84.88 449 LEU A C 1
ATOM 3525 O O . LEU A 1 449 ? 21.406 17.078 -2.258 1 84.88 449 LEU A O 1
ATOM 3529 N N . LYS A 1 450 ? 19.344 17.406 -3.057 1 88.25 450 LYS A N 1
ATOM 3530 C CA . LYS A 1 450 ? 19.719 18.703 -3.604 1 88.25 450 LYS A CA 1
ATOM 3531 C C . LYS A 1 450 ? 20.031 19.703 -2.492 1 88.25 450 LYS A C 1
ATOM 3533 O O . LYS A 1 450 ? 20.953 20.5 -2.613 1 88.25 450 LYS A O 1
ATOM 3538 N N . LEU A 1 451 ? 19.281 19.656 -1.498 1 90.81 451 LEU A N 1
ATOM 3539 C CA . LEU A 1 451 ? 19.516 20.516 -0.345 1 90.81 451 LEU A CA 1
ATOM 3540 C C . LEU A 1 451 ? 20.875 20.219 0.283 1 90.81 451 LEU A C 1
ATOM 3542 O O . LEU A 1 451 ? 21.594 21.141 0.683 1 90.81 451 LEU A O 1
ATOM 3546 N N . LEU A 1 452 ? 21.203 19.016 0.322 1 86 452 LEU A N 1
ATOM 3547 C CA . LEU A 1 452 ? 22.484 18.609 0.874 1 86 452 LEU A CA 1
ATOM 3548 C C . LEU A 1 452 ? 23.641 19.094 -0.007 1 86 452 LEU A C 1
ATOM 3550 O O . LEU A 1 452 ? 24.688 19.5 0.498 1 86 452 LEU A O 1
ATOM 3554 N N . GLU A 1 453 ? 23.453 19.094 -1.224 1 87.38 453 GLU A N 1
ATOM 3555 C CA . GLU A 1 453 ? 24.438 19.625 -2.156 1 87.38 453 GLU A CA 1
ATOM 3556 C C . GLU A 1 453 ? 24.625 21.125 -1.967 1 87.38 453 GLU A C 1
ATOM 3558 O O . GLU A 1 453 ? 25.75 21.625 -2.023 1 87.38 453 GLU A O 1
ATOM 3563 N N . LEU A 1 454 ? 23.5 21.797 -1.756 1 91.25 454 LEU A N 1
ATOM 3564 C CA . LEU A 1 454 ? 23.531 23.25 -1.585 1 91.25 454 LEU A CA 1
ATOM 3565 C C . LEU A 1 454 ? 24.125 23.625 -0.231 1 91.25 454 LEU A C 1
ATOM 3567 O O . LEU A 1 454 ? 24.594 24.75 -0.045 1 91.25 454 LEU A O 1
ATOM 3571 N N . SER A 1 455 ? 24.078 22.688 0.681 1 90.56 455 SER A N 1
ATOM 3572 C CA . SER A 1 455 ? 24.594 22.938 2.025 1 90.56 455 SER A CA 1
ATOM 3573 C C . SER A 1 455 ? 26.109 22.797 2.076 1 90.56 455 SER A C 1
ATOM 3575 O O . SER A 1 455 ? 26.734 23.172 3.066 1 90.56 455 SER A O 1
ATOM 3577 N N . ASN A 1 456 ? 26.672 22.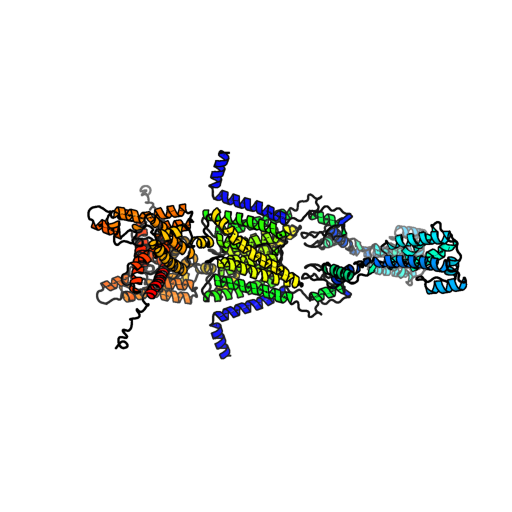391 0.966 1 86.88 456 ASN A N 1
ATOM 3578 C CA . ASN A 1 456 ? 28.125 22.219 0.892 1 86.88 456 ASN A CA 1
ATOM 3579 C C . ASN A 1 456 ? 28.844 23.562 0.904 1 86.88 456 ASN A C 1
ATOM 3581 O O . ASN A 1 456 ? 28.562 24.438 0.072 1 86.88 456 ASN A O 1
ATOM 3585 N N . PRO A 1 457 ? 29.797 23.766 1.847 1 82.94 457 PRO A N 1
ATOM 3586 C CA . PRO A 1 457 ? 30.516 25.031 1.952 1 82.94 457 PRO A CA 1
ATOM 3587 C C . PRO A 1 457 ? 31.297 25.375 0.688 1 82.94 457 PRO A C 1
ATOM 3589 O O . PRO A 1 457 ? 31.625 26.531 0.453 1 82.94 457 PRO A O 1
ATOM 3592 N N . ASN A 1 458 ? 31.547 24.328 -0.16 1 85.75 458 ASN A N 1
ATOM 3593 C CA . ASN A 1 458 ? 32.312 24.547 -1.377 1 85.75 458 ASN A CA 1
ATOM 3594 C C . ASN A 1 458 ? 31.438 24.984 -2.539 1 85.75 458 ASN A C 1
ATOM 3596 O O . ASN A 1 458 ? 31.922 25.203 -3.648 1 85.75 458 ASN A O 1
ATOM 3600 N N . ASN A 1 459 ? 30.203 25.125 -2.24 1 90.25 459 ASN A N 1
ATOM 3601 C CA . ASN A 1 459 ? 29.328 25.672 -3.264 1 90.25 459 ASN A CA 1
ATOM 3602 C C . ASN A 1 459 ? 29.781 27.078 -3.691 1 90.25 459 ASN A C 1
ATOM 3604 O O . ASN A 1 459 ? 30.156 27.891 -2.852 1 90.25 459 ASN A O 1
ATOM 3608 N N . PRO A 1 460 ? 29.844 27.391 -4.883 1 91.75 460 PRO A N 1
ATOM 3609 C CA . PRO A 1 460 ? 30.438 28.625 -5.398 1 91.75 460 PRO A CA 1
ATOM 3610 C C . PRO A 1 460 ? 29.812 29.875 -4.762 1 91.75 460 PRO A C 1
ATOM 3612 O O . PRO A 1 460 ? 30.547 30.812 -4.406 1 91.75 460 PRO A O 1
ATOM 3615 N N . LEU A 1 461 ? 28.562 29.844 -4.633 1 94.06 461 LEU A N 1
ATOM 3616 C CA . LEU A 1 461 ? 27.906 31.031 -4.09 1 94.06 461 LEU A CA 1
ATOM 3617 C C . LEU A 1 461 ? 28.172 31.172 -2.596 1 94.06 461 LEU A C 1
ATOM 3619 O O . LEU A 1 461 ? 28.344 32.281 -2.086 1 94.06 461 LEU A O 1
ATOM 3623 N N . LEU A 1 462 ? 28.172 30.078 -1.896 1 91.25 462 LEU A N 1
ATOM 3624 C CA . LEU A 1 462 ? 28.484 30.109 -0.47 1 91.25 462 LEU A CA 1
ATOM 3625 C C . LEU A 1 462 ? 29.938 30.484 -0.233 1 91.25 462 LEU A C 1
ATOM 3627 O O . LEU A 1 462 ? 30.25 31.188 0.729 1 91.25 462 LEU A O 1
ATOM 3631 N N . LYS A 1 463 ? 30.828 30.016 -1.1 1 89.19 463 LYS A N 1
ATOM 3632 C CA . LYS A 1 463 ? 32.25 30.391 -1.028 1 89.19 463 LYS A CA 1
ATOM 3633 C C . LYS A 1 463 ? 32.438 31.891 -1.266 1 89.19 463 LYS A C 1
ATOM 3635 O O . LYS A 1 463 ? 33.25 32.531 -0.595 1 89.19 463 LYS A O 1
ATOM 3640 N N . ARG A 1 464 ? 31.703 32.344 -2.191 1 93.25 464 ARG A N 1
ATOM 3641 C CA . ARG A 1 464 ? 31.75 33.75 -2.471 1 93.25 464 ARG A CA 1
ATOM 3642 C C . ARG A 1 464 ? 31.281 34.562 -1.264 1 93.25 464 ARG A C 1
ATOM 3644 O O . ARG A 1 464 ? 31.875 35.594 -0.932 1 93.25 464 ARG A O 1
ATOM 3651 N N . LEU A 1 465 ? 30.25 34.094 -0.636 1 94.12 465 LEU A N 1
ATOM 3652 C CA . LEU A 1 465 ? 29.766 34.781 0.565 1 94.12 465 LEU A CA 1
ATOM 3653 C C . LEU A 1 465 ? 30.812 34.75 1.663 1 94.12 465 LEU A C 1
ATOM 3655 O O . LEU A 1 465 ? 31.047 35.781 2.316 1 94.12 465 LEU A O 1
ATOM 3659 N N . MET A 1 466 ? 31.5 33.688 1.816 1 89.38 466 MET A N 1
ATOM 3660 C CA . MET A 1 466 ? 32.531 33.5 2.838 1 89.38 466 MET A CA 1
ATOM 3661 C C . MET A 1 466 ? 33.719 34.438 2.578 1 89.38 466 MET A C 1
ATOM 3663 O O . MET A 1 466 ? 34.281 35 3.514 1 89.38 466 MET A O 1
ATOM 3667 N N . MET A 1 467 ? 33.938 34.688 1.34 1 89.81 467 MET A N 1
ATOM 3668 C CA . MET A 1 467 ? 35.125 35.469 0.967 1 89.81 467 MET A CA 1
ATOM 3669 C C . MET A 1 467 ? 34.812 36.969 0.955 1 89.81 467 MET A C 1
ATOM 3671 O O . MET A 1 467 ? 35.562 37.781 1.494 1 89.81 467 MET A O 1
ATOM 3675 N N . ASP A 1 468 ? 33.688 37.312 0.423 1 91.5 468 ASP A N 1
ATOM 3676 C CA . ASP A 1 468 ? 33.344 38.688 0.188 1 91.5 468 ASP A CA 1
ATOM 3677 C C . ASP A 1 468 ? 32.656 39.312 1.413 1 91.5 468 ASP A C 1
ATOM 3679 O O . ASP A 1 468 ? 32.781 40.531 1.644 1 91.5 468 ASP A O 1
ATOM 3683 N N . ALA A 1 469 ? 31.969 38.531 2.133 1 92.5 469 ALA A N 1
ATOM 3684 C CA . ALA A 1 469 ? 31.266 39 3.316 1 92.5 469 ALA A CA 1
ATOM 3685 C C . ALA A 1 469 ? 31.359 38 4.457 1 92.5 469 ALA A C 1
ATOM 3687 O O . ALA A 1 469 ? 30.359 37.406 4.855 1 92.5 469 ALA A O 1
ATOM 3688 N N . PRO A 1 470 ? 32.5 37.875 5.059 1 88.75 470 PRO A N 1
ATOM 3689 C CA . PRO A 1 470 ? 32.75 36.844 6.066 1 88.75 470 PRO A CA 1
ATOM 3690 C C . PRO A 1 470 ? 31.859 37.031 7.309 1 88.75 470 PRO A C 1
ATOM 3692 O O . PRO A 1 470 ? 31.438 36.031 7.91 1 88.75 470 PRO A O 1
ATOM 3695 N N . GLY A 1 471 ? 31.672 38.25 7.738 1 88.19 471 GLY A N 1
ATOM 3696 C CA . GLY A 1 471 ? 30.781 38.469 8.867 1 88.19 471 GLY A CA 1
ATOM 3697 C C . GLY A 1 471 ? 29.375 37.969 8.625 1 88.19 471 GLY A C 1
ATOM 3698 O O . GLY A 1 471 ? 28.766 37.375 9.523 1 88.19 471 GLY A O 1
ATOM 3699 N N . THR A 1 472 ? 28.891 38.281 7.402 1 93.81 472 THR A N 1
ATOM 3700 C CA . THR A 1 472 ? 27.562 37.812 7.02 1 93.81 472 THR A CA 1
ATOM 3701 C C . THR A 1 472 ? 27.516 36.281 6.965 1 93.81 472 THR A C 1
ATOM 3703 O O . THR A 1 472 ? 26.516 35.688 7.344 1 93.81 472 THR A O 1
ATOM 3706 N N . TYR A 1 473 ? 28.625 35.688 6.484 1 91.19 473 TYR A N 1
ATOM 3707 C CA . TYR A 1 473 ? 28.703 34.25 6.422 1 91.19 473 TYR A CA 1
ATOM 3708 C C . TYR A 1 473 ? 28.578 33.625 7.812 1 91.19 473 TYR A C 1
ATOM 3710 O O . TYR A 1 473 ? 27.812 32.688 8.008 1 91.19 473 TYR A O 1
ATOM 3718 N N . HIS A 1 474 ? 29.281 34.156 8.734 1 85.94 474 HIS A N 1
ATOM 3719 C CA . HIS A 1 474 ? 29.234 33.625 10.102 1 85.94 474 HIS A CA 1
ATOM 3720 C C . HIS A 1 474 ? 27.844 33.812 10.703 1 85.94 474 HIS A C 1
ATOM 3722 O O . HIS A 1 474 ? 27.328 32.906 11.367 1 85.94 474 HIS A O 1
ATOM 3728 N N . HIS A 1 475 ? 27.312 35 10.492 1 91 475 HIS A N 1
ATOM 3729 C CA . HIS A 1 475 ? 25.953 35.25 10.922 1 91 475 HIS A CA 1
ATOM 3730 C C . HIS A 1 475 ? 24.984 34.219 10.367 1 91 475 HIS A C 1
ATOM 3732 O O . HIS A 1 475 ? 24.156 33.688 11.109 1 91 475 HIS A O 1
ATOM 3738 N N . SER A 1 476 ? 25.078 33.938 9.102 1 95.5 476 SER A N 1
ATOM 3739 C CA . SER A 1 476 ? 24.188 33 8.422 1 95.5 476 SER A CA 1
ATOM 3740 C C . SER A 1 476 ? 24.312 31.609 9.016 1 95.5 476 SER A C 1
ATOM 3742 O O . SER A 1 476 ? 23.328 30.875 9.109 1 95.5 476 SER A O 1
ATOM 3744 N N . MET A 1 477 ? 25.516 31.25 9.477 1 90.19 477 MET A N 1
ATOM 3745 C CA . MET A 1 477 ? 25.75 29.922 10.062 1 90.19 477 MET A CA 1
ATOM 3746 C C . MET A 1 477 ? 25.062 29.812 11.422 1 90.19 477 MET A C 1
ATOM 3748 O O . MET A 1 477 ? 24.484 28.781 11.742 1 90.19 477 MET A O 1
ATOM 3752 N N . VAL A 1 478 ? 25.156 30.828 12.18 1 90.06 478 VAL A N 1
ATOM 3753 C CA . VAL A 1 478 ? 24.516 30.828 13.492 1 90.06 478 VAL A CA 1
ATOM 3754 C C . VAL A 1 478 ? 23 30.797 13.336 1 90.06 478 VAL A C 1
ATOM 3756 O O . VAL A 1 478 ? 22.312 30.062 14.031 1 90.06 478 VAL A O 1
ATOM 3759 N N . VAL A 1 479 ? 22.516 31.625 12.383 1 95.81 479 VAL A N 1
ATOM 3760 C CA . VAL A 1 479 ? 21.094 31.641 12.094 1 95.81 479 VAL A CA 1
ATOM 3761 C C . VAL A 1 479 ? 20.625 30.25 11.672 1 95.81 479 VAL A C 1
ATOM 3763 O O . VAL A 1 479 ? 19.531 29.812 12.055 1 95.81 479 VAL A O 1
ATOM 3766 N N . ALA A 1 480 ? 21.469 29.578 10.867 1 95.38 480 ALA A N 1
ATOM 3767 C CA . ALA A 1 480 ? 21.141 28.25 10.398 1 95.38 480 ALA A CA 1
ATOM 3768 C C . ALA A 1 480 ? 20.984 27.266 11.562 1 95.38 480 ALA A C 1
ATOM 3770 O O . ALA A 1 480 ? 20.062 26.438 11.562 1 95.38 480 ALA A O 1
ATOM 3771 N N . ASN A 1 481 ? 21.828 27.391 12.531 1 90.19 481 ASN A N 1
ATOM 3772 C CA . ASN A 1 481 ? 21.766 26.516 13.695 1 90.19 481 ASN A CA 1
ATOM 3773 C C . ASN A 1 481 ? 20.484 26.75 14.5 1 90.19 481 ASN A C 1
ATOM 3775 O O . ASN A 1 481 ? 19.828 25.797 14.93 1 90.19 481 ASN A O 1
ATOM 3779 N N . LEU A 1 482 ? 20.172 28 14.734 1 94.75 482 LEU A N 1
ATOM 3780 C CA . LEU A 1 482 ? 18.969 28.359 15.469 1 94.75 482 LEU A CA 1
ATOM 3781 C C . LEU A 1 482 ? 17.719 27.875 14.734 1 94.75 482 LEU A C 1
ATOM 3783 O O . LEU A 1 482 ? 16.844 27.234 15.328 1 94.75 482 LEU A O 1
ATOM 3787 N N . ALA A 1 483 ? 17.688 28.188 13.43 1 97 483 ALA A N 1
ATOM 3788 C CA . ALA A 1 483 ? 16.531 27.875 12.617 1 97 483 ALA A CA 1
ATOM 3789 C C . ALA A 1 483 ? 16.344 26.359 12.484 1 97 483 ALA A C 1
ATOM 3791 O O . ALA A 1 483 ? 15.211 25.859 12.492 1 97 483 ALA A O 1
ATOM 3792 N N . GLU A 1 484 ? 17.484 25.656 12.344 1 93.25 484 GLU A N 1
ATOM 3793 C CA . GLU A 1 484 ? 17.422 24.203 12.234 1 93.25 484 GLU A CA 1
ATOM 3794 C C . GLU A 1 484 ? 16.875 23.578 13.516 1 93.25 484 GLU A C 1
ATOM 3796 O O . GLU A 1 484 ? 16.016 22.703 13.469 1 93.25 484 GLU A O 1
ATOM 3801 N N . ALA A 1 485 ? 17.328 23.984 14.641 1 92.31 485 ALA A N 1
ATOM 3802 C CA . ALA A 1 485 ? 16.891 23.453 15.93 1 92.31 485 ALA A CA 1
ATOM 3803 C C . ALA A 1 485 ? 15.398 23.719 16.141 1 92.31 485 ALA A C 1
ATOM 3805 O O . ALA A 1 485 ? 14.672 22.844 16.625 1 92.31 485 ALA A O 1
ATOM 3806 N N . ALA A 1 486 ? 14.992 24.922 15.828 1 96.31 486 ALA A N 1
ATOM 3807 C CA . ALA A 1 486 ? 13.586 25.281 15.977 1 96.31 486 ALA A CA 1
ATOM 3808 C C . ALA A 1 486 ? 12.711 24.469 15.031 1 96.31 486 ALA A C 1
ATOM 3810 O O . ALA A 1 486 ? 11.617 24.031 15.398 1 96.31 486 ALA A O 1
ATOM 3811 N N . SER A 1 487 ? 13.188 24.312 13.797 1 95.19 487 SER A N 1
ATOM 3812 C CA . SER A 1 487 ? 12.445 23.547 12.812 1 95.19 487 SER A CA 1
ATOM 3813 C C . SER A 1 487 ? 12.297 22.094 13.242 1 95.19 487 SER A C 1
ATOM 3815 O O . SER A 1 487 ? 11.227 21.484 13.078 1 95.19 487 SER A O 1
ATOM 3817 N N . ASP A 1 488 ? 13.305 21.531 13.781 1 90.38 488 ASP A N 1
ATOM 3818 C CA . ASP A 1 488 ? 13.266 20.156 14.273 1 90.38 488 ASP A CA 1
ATOM 3819 C C . ASP A 1 488 ? 12.258 20.016 15.414 1 90.38 488 ASP A C 1
ATOM 3821 O O . ASP A 1 488 ? 11.547 19.016 15.5 1 90.38 488 ASP A O 1
ATOM 3825 N N . ALA A 1 489 ? 12.195 21 16.234 1 90.06 489 ALA A N 1
ATOM 3826 C CA . ALA A 1 489 ? 11.344 20.969 17.422 1 90.06 489 ALA A CA 1
ATOM 3827 C C . ALA A 1 489 ? 9.867 20.969 17.047 1 90.06 489 ALA A C 1
ATOM 3829 O O . ALA A 1 489 ? 9.039 20.375 17.734 1 90.06 489 ALA A O 1
ATOM 3830 N N . ILE A 1 490 ? 9.594 21.609 15.922 1 90.25 490 ILE A N 1
ATOM 3831 C CA . ILE A 1 490 ? 8.172 21.734 15.594 1 90.25 490 ILE A CA 1
ATOM 3832 C C . ILE A 1 490 ? 7.828 20.812 14.43 1 90.25 490 ILE A C 1
ATOM 3834 O O . ILE A 1 490 ? 6.691 20.812 13.945 1 90.25 490 ILE A O 1
ATOM 3838 N N . GLY A 1 491 ? 8.828 20.125 13.906 1 85.25 491 GLY A N 1
ATOM 3839 C CA . GLY A 1 491 ? 8.594 19.141 12.859 1 85.25 491 GLY A CA 1
ATOM 3840 C C . GLY A 1 491 ? 8.562 19.75 11.469 1 85.25 491 GLY A C 1
ATOM 3841 O O . GLY A 1 491 ? 7.918 19.203 10.57 1 85.25 491 GLY A O 1
ATOM 3842 N N . ALA A 1 492 ? 9.133 20.938 11.289 1 89.94 492 ALA A N 1
ATOM 3843 C CA . ALA A 1 492 ? 9.266 21.562 9.977 1 89.94 492 ALA A CA 1
ATOM 3844 C C . ALA A 1 492 ? 10.484 21.016 9.234 1 89.94 492 ALA A C 1
ATOM 3846 O O . ALA A 1 492 ? 11.203 20.156 9.75 1 89.94 492 ALA A O 1
ATOM 3847 N N . ASN A 1 493 ? 10.617 21.391 7.996 1 90.12 493 ASN A N 1
ATOM 3848 C CA . ASN A 1 493 ? 11.742 20.938 7.18 1 90.12 493 ASN A CA 1
ATOM 3849 C C . ASN A 1 493 ? 13.047 21.609 7.609 1 90.12 493 ASN A C 1
ATOM 3851 O O . ASN A 1 493 ? 13.43 22.641 7.066 1 90.12 493 ASN A O 1
ATOM 3855 N N . SER A 1 494 ? 13.75 20.938 8.5 1 92.81 494 SER A N 1
ATOM 3856 C CA . SER A 1 494 ? 14.93 21.531 9.125 1 92.81 494 SER A CA 1
ATOM 3857 C C . SER A 1 494 ? 16.047 21.719 8.109 1 92.81 494 SER A C 1
ATOM 3859 O O . SER A 1 494 ? 16.781 22.703 8.156 1 92.81 494 SER A O 1
ATOM 3861 N N . LEU A 1 495 ? 16.125 20.797 7.164 1 90.62 495 LEU A N 1
ATOM 3862 C CA . LEU A 1 495 ? 17.172 20.891 6.16 1 90.62 495 LEU A CA 1
ATOM 3863 C C . LEU A 1 495 ? 16.953 22.078 5.23 1 90.62 495 LEU A C 1
ATOM 3865 O O . LEU A 1 495 ? 17.891 22.781 4.879 1 90.62 495 LEU A O 1
ATOM 3869 N N . LEU A 1 496 ? 15.734 22.25 4.863 1 94.19 496 LEU A N 1
ATOM 3870 C CA . LEU A 1 496 ? 15.391 23.375 4.004 1 94.19 496 LEU A CA 1
ATOM 3871 C C . LEU A 1 496 ? 15.711 24.703 4.691 1 94.19 496 LEU A C 1
ATOM 3873 O O . LEU A 1 496 ? 16.266 25.609 4.066 1 94.19 496 LEU A O 1
ATOM 3877 N N . VAL A 1 497 ? 15.336 24.812 5.945 1 96.19 497 VAL A N 1
ATOM 3878 C CA . VAL A 1 497 ? 15.539 26.047 6.691 1 96.19 497 VAL A CA 1
ATOM 3879 C C . VAL A 1 497 ? 17.031 26.297 6.891 1 96.19 497 VAL A C 1
ATOM 3881 O O . VAL A 1 497 ? 17.5 27.438 6.812 1 96.19 497 VAL A O 1
ATOM 3884 N N . ARG A 1 498 ? 17.781 25.266 7.129 1 94.5 498 ARG A N 1
ATOM 3885 C CA . ARG A 1 498 ? 19.219 25.391 7.293 1 94.5 498 ARG A CA 1
ATOM 3886 C C . ARG A 1 498 ? 19.875 25.938 6.027 1 94.5 498 ARG A C 1
ATOM 3888 O O . ARG A 1 498 ? 20.641 26.906 6.086 1 94.5 498 ARG A O 1
ATOM 3895 N N . VAL A 1 499 ? 19.547 25.359 4.949 1 95.62 499 VAL A N 1
ATOM 3896 C CA . VAL A 1 499 ? 20.141 25.781 3.68 1 95.62 499 VAL A CA 1
ATOM 3897 C C . VAL A 1 499 ? 19.641 27.172 3.322 1 95.62 499 VAL A C 1
ATOM 3899 O O . VAL A 1 499 ? 20.406 28 2.822 1 95.62 499 VAL A O 1
ATOM 3902 N N . GLY A 1 500 ? 18.344 27.406 3.537 1 97.12 500 GLY A N 1
ATOM 3903 C CA . GLY A 1 500 ? 17.828 28.75 3.344 1 97.12 500 GLY A CA 1
ATOM 3904 C C . GLY A 1 500 ? 18.562 29.797 4.145 1 97.12 500 GLY A C 1
ATOM 3905 O O . GLY A 1 500 ? 18.797 30.906 3.662 1 97.12 500 GLY A O 1
ATOM 3906 N N . ALA A 1 501 ? 18.891 29.469 5.363 1 97.38 501 ALA A N 1
ATOM 3907 C CA . ALA A 1 501 ? 19.625 30.375 6.238 1 97.38 501 ALA A CA 1
ATOM 3908 C C . ALA A 1 501 ? 21.016 30.656 5.684 1 97.38 501 ALA A C 1
ATOM 3910 O O . ALA A 1 501 ? 21.547 31.781 5.832 1 97.38 501 ALA A O 1
ATOM 3911 N N . TYR A 1 502 ? 21.656 29.688 5.047 1 96.38 502 TYR A N 1
ATOM 3912 C CA . TYR A 1 502 ? 22.969 29.875 4.449 1 96.38 502 TYR A CA 1
ATOM 3913 C C . TYR A 1 502 ? 22.922 30.953 3.373 1 96.38 502 TYR A C 1
ATOM 3915 O O . TYR A 1 502 ? 23.891 31.703 3.205 1 96.38 502 TYR A O 1
ATOM 3923 N N . TYR A 1 503 ? 21.766 31.031 2.727 1 97.38 503 TYR A N 1
ATOM 3924 C CA . TYR A 1 503 ? 21.75 31.828 1.504 1 97.38 503 TYR A CA 1
ATOM 3925 C C . TYR A 1 503 ? 20.906 33.094 1.682 1 97.38 503 TYR A C 1
ATOM 3927 O O . TYR A 1 503 ? 20.859 33.938 0.802 1 97.38 503 TYR A O 1
ATOM 3935 N N . HIS A 1 504 ? 20.172 33.219 2.799 1 98.06 504 HIS A N 1
ATOM 3936 C CA . HIS A 1 504 ? 19.156 34.25 2.922 1 98.06 504 HIS A CA 1
ATOM 3937 C C . HIS A 1 504 ? 19.766 35.656 2.766 1 98.06 504 HIS A C 1
ATOM 3939 O O . HIS A 1 504 ? 19.109 36.562 2.275 1 98.06 504 HIS A O 1
ATOM 3945 N N . ASP A 1 505 ? 21.047 35.844 3.08 1 97.38 505 ASP A N 1
ATOM 3946 C CA . ASP A 1 505 ? 21.703 37.125 3.113 1 97.38 505 ASP A CA 1
ATOM 3947 C C . ASP A 1 505 ? 22.766 37.25 2.031 1 97.38 505 ASP A C 1
ATOM 3949 O O . ASP A 1 505 ? 23.672 38.094 2.125 1 97.38 505 ASP A O 1
ATOM 3953 N N . ILE A 1 506 ? 22.734 36.531 0.986 1 97.25 506 ILE A N 1
ATOM 3954 C CA . ILE A 1 506 ? 23.766 36.5 -0.048 1 97.25 506 ILE A CA 1
ATOM 3955 C C . ILE A 1 506 ? 23.781 37.844 -0.791 1 97.25 506 ILE A C 1
ATOM 3957 O O . ILE A 1 506 ? 24.797 38.188 -1.395 1 97.25 506 ILE A O 1
ATOM 3961 N N . GLY A 1 507 ? 22.734 38.531 -0.77 1 97.19 507 GLY A N 1
ATOM 3962 C CA . GLY A 1 507 ? 22.688 39.812 -1.426 1 97.19 507 GLY A CA 1
ATOM 3963 C C . GLY A 1 507 ? 23.625 40.844 -0.822 1 97.19 507 GLY A C 1
ATOM 3964 O O . GLY A 1 507 ? 23.984 41.812 -1.47 1 97.19 507 GLY A O 1
ATOM 3965 N N . LYS A 1 508 ? 24.031 40.656 0.388 1 95.94 508 LYS A N 1
ATOM 3966 C CA . LYS A 1 508 ? 24.922 41.594 1.082 1 95.94 508 LYS A CA 1
ATOM 3967 C C . LYS A 1 508 ? 26.312 41.562 0.458 1 95.94 508 LYS A C 1
ATOM 3969 O O . LYS A 1 508 ? 27.125 42.469 0.719 1 95.94 508 LYS A O 1
ATOM 3974 N N . ILE A 1 509 ? 26.547 40.625 -0.382 1 94.81 509 ILE A N 1
ATOM 3975 C CA . ILE A 1 509 ? 27.828 40.5 -1.066 1 94.81 509 ILE A CA 1
ATOM 3976 C C . ILE A 1 509 ? 28.062 41.719 -1.948 1 94.81 509 ILE A C 1
ATOM 3978 O O . ILE A 1 509 ? 29.203 42.125 -2.146 1 94.81 509 ILE A O 1
ATOM 3982 N N . LYS A 1 510 ? 26.984 42.25 -2.43 1 94.06 510 LYS A N 1
ATOM 3983 C CA . LYS A 1 510 ? 27.109 43.375 -3.361 1 94.06 510 LYS A CA 1
ATOM 3984 C C . LYS A 1 510 ? 27.688 44.594 -2.676 1 94.06 510 LYS A C 1
ATOM 3986 O O . LYS A 1 510 ? 28.391 45.406 -3.309 1 94.06 510 LYS A O 1
ATOM 3991 N N . ARG A 1 511 ? 27.266 44.844 -1.427 1 92.38 511 ARG A N 1
ATOM 3992 C CA . ARG A 1 511 ? 27.766 45.969 -0.63 1 92.38 511 ARG A CA 1
ATOM 3993 C C . ARG A 1 511 ? 28.016 45.531 0.81 1 92.38 511 ARG A C 1
ATOM 3995 O O . ARG A 1 511 ? 27.375 46 1.736 1 92.38 511 ARG A O 1
ATOM 4002 N N . PRO A 1 512 ? 29.094 44.781 1.018 1 91.56 512 PRO A N 1
ATOM 4003 C CA . PRO A 1 512 ? 29.297 44.156 2.324 1 91.56 512 PRO A CA 1
ATOM 4004 C C . PRO A 1 512 ? 29.609 45.156 3.422 1 91.56 512 PRO A C 1
ATOM 4006 O O . PRO A 1 512 ? 29.188 45 4.566 1 91.56 512 PRO A O 1
ATOM 4009 N N . TYR A 1 513 ? 30.188 46.312 3.082 1 87.88 513 TYR A N 1
ATOM 4010 C CA . TYR A 1 513 ? 30.688 47.25 4.09 1 87.88 513 TYR A CA 1
ATOM 4011 C C . TYR A 1 513 ? 29.562 48.125 4.613 1 87.88 513 TYR A C 1
ATOM 4013 O O . TYR A 1 513 ? 29.766 48.875 5.578 1 87.88 513 TYR A O 1
ATOM 4021 N N . PHE A 1 514 ? 28.422 48 4.07 1 89.94 514 PHE A N 1
ATOM 4022 C CA . PHE A 1 514 ? 27.266 48.75 4.57 1 89.94 514 PHE A CA 1
ATOM 4023 C C . PHE A 1 514 ? 26.578 48 5.699 1 89.94 514 PHE A C 1
ATOM 4025 O O . PHE A 1 514 ? 25.719 48.562 6.379 1 89.94 514 PHE A O 1
ATOM 4032 N N . PHE A 1 515 ? 27.016 46.844 5.934 1 90 515 PHE A N 1
ATOM 4033 C CA . PHE A 1 515 ? 26.438 46.031 6.992 1 90 515 PHE A CA 1
ATOM 4034 C C . PHE A 1 515 ? 27.406 45.844 8.148 1 90 515 PHE A C 1
ATOM 4036 O O . PHE A 1 515 ? 28.578 45.5 7.941 1 90 515 PHE A O 1
ATOM 4043 N N . LYS A 1 516 ? 26.922 46.031 9.32 1 82.81 516 LYS A N 1
ATOM 4044 C CA . LYS A 1 516 ? 27.734 46.156 10.523 1 82.81 516 LYS A CA 1
ATOM 4045 C C . LYS A 1 516 ? 28.594 44.938 10.742 1 82.81 516 LYS A C 1
ATOM 4047 O O . LYS A 1 516 ? 29.734 45.062 11.234 1 82.81 516 LYS A O 1
ATOM 4052 N N . GLU A 1 517 ? 28.188 43.781 10.352 1 84.94 517 GLU A N 1
ATOM 4053 C CA . GLU A 1 517 ? 28.906 42.562 10.609 1 84.94 517 GLU A CA 1
ATOM 4054 C C . GLU A 1 517 ? 30.125 42.406 9.703 1 84.94 517 GLU A C 1
ATOM 4056 O O . GLU A 1 517 ? 31.016 41.625 9.984 1 84.94 517 GLU A O 1
ATOM 4061 N N . ASN A 1 518 ? 30.125 43.25 8.711 1 86.44 518 ASN A N 1
ATOM 4062 C CA . ASN A 1 518 ? 31.234 43.156 7.766 1 86.44 518 ASN A CA 1
ATOM 4063 C C . ASN A 1 518 ? 32.156 44.375 7.863 1 86.44 518 ASN A C 1
ATOM 4065 O O . ASN A 1 518 ? 33.094 44.5 7.082 1 86.44 518 ASN A O 1
ATOM 4069 N N . GLN A 1 519 ? 31.812 45.188 8.789 1 78.06 519 GLN A N 1
ATOM 4070 C CA . GLN A 1 519 ? 32.625 46.406 8.922 1 78.06 519 GLN A CA 1
ATOM 4071 C C . GLN A 1 519 ? 33.875 46.156 9.758 1 78.06 519 GLN A C 1
ATOM 4073 O O . GLN A 1 519 ? 33.812 45.469 10.781 1 78.06 519 GLN A O 1
ATOM 4078 N N . LEU A 1 520 ? 35 46.281 9.148 1 61.31 520 LEU A N 1
ATOM 4079 C CA . LEU A 1 520 ? 36.281 46.094 9.82 1 61.31 520 LEU A CA 1
ATOM 4080 C C . LEU A 1 520 ? 36.656 47.312 10.641 1 61.31 520 LEU A C 1
ATOM 4082 O O . LEU A 1 520 ? 37.25 47.188 11.719 1 61.31 520 LEU A O 1
ATOM 4086 N N . SER A 1 521 ? 36.5 48.562 9.922 1 63.91 521 SER A N 1
ATOM 4087 C CA . SER A 1 521 ? 37.031 49.781 10.539 1 63.91 521 SER A CA 1
ATOM 4088 C C . SER A 1 521 ? 35.938 50.531 11.289 1 63.91 521 SER A C 1
ATOM 4090 O O . SER A 1 521 ? 34.75 50.25 11.109 1 63.91 521 SER A O 1
ATOM 4092 N N . GLY A 1 522 ? 36.125 51.156 12.5 1 62 522 GLY A N 1
ATOM 4093 C CA . GLY A 1 522 ? 35.375 51.969 13.422 1 62 522 GLY A CA 1
ATOM 4094 C C . GLY A 1 522 ? 34.438 52.938 12.727 1 62 522 GLY A C 1
ATOM 4095 O O . GLY A 1 522 ? 33.625 53.594 13.367 1 62 522 GLY A O 1
ATOM 4096 N N . GLU A 1 523 ? 34.469 53.125 11.289 1 69.62 523 GLU A N 1
ATOM 4097 C CA . GLU A 1 523 ? 33.625 54.156 10.695 1 69.62 523 GLU A CA 1
ATOM 4098 C C . GLU A 1 523 ? 32.344 53.531 10.117 1 69.62 523 GLU A C 1
ATOM 4100 O O . GLU A 1 523 ? 32.406 52.531 9.406 1 69.62 523 GLU A O 1
ATOM 4105 N N . ASN A 1 524 ? 31.172 53.906 10.484 1 78.06 524 ASN A N 1
ATOM 4106 C CA . ASN A 1 524 ? 29.859 53.5 9.961 1 78.06 524 ASN A CA 1
ATOM 4107 C C . ASN A 1 524 ? 29.469 54.344 8.734 1 78.06 524 ASN A C 1
ATOM 4109 O O . ASN A 1 524 ? 29.234 55.531 8.844 1 78.06 524 ASN A O 1
ATOM 4113 N N . LEU A 1 525 ? 29.453 53.781 7.535 1 82.81 525 LEU A N 1
ATOM 4114 C CA . LEU A 1 525 ? 29.156 54.438 6.262 1 82.81 525 LEU A CA 1
ATOM 4115 C C . LEU A 1 525 ? 27.766 55.062 6.285 1 82.81 525 LEU A C 1
ATOM 4117 O O . LEU A 1 525 ? 27.5 56 5.535 1 82.81 525 LEU A O 1
ATOM 4121 N N . HIS A 1 526 ? 26.953 54.656 7.145 1 87.38 526 HIS A N 1
ATOM 4122 C CA . HIS A 1 526 ? 25.578 55.156 7.219 1 87.38 526 HIS A CA 1
ATOM 4123 C C . HIS A 1 526 ? 25.531 56.531 7.832 1 87.38 526 HIS A C 1
ATOM 4125 O O . HIS A 1 526 ? 24.547 57.25 7.668 1 87.38 526 HIS A O 1
ATOM 4131 N N . ASP A 1 527 ? 26.625 56.875 8.492 1 83.75 527 ASP A N 1
ATOM 4132 C CA . ASP A 1 527 ? 26.688 58.219 9.109 1 83.75 527 ASP A CA 1
ATOM 4133 C C . ASP A 1 527 ? 26.875 59.312 8.055 1 83.75 527 ASP A C 1
ATOM 4135 O O . ASP A 1 527 ? 26.609 60.469 8.305 1 83.75 527 ASP A O 1
ATOM 4139 N N . LYS A 1 528 ? 27.297 58.875 6.914 1 84.62 528 LYS A N 1
ATOM 4140 C CA . LYS A 1 528 ? 27.641 59.844 5.859 1 84.62 528 LYS A CA 1
ATOM 4141 C C . LYS A 1 528 ? 26.469 60 4.883 1 84.62 528 LYS A C 1
ATOM 4143 O O . LYS A 1 528 ? 26.547 60.812 3.963 1 84.62 528 LYS A O 1
ATOM 4148 N N . ILE A 1 529 ? 25.406 59.25 5.137 1 88.62 529 ILE A N 1
ATOM 4149 C CA . ILE A 1 529 ? 24.281 59.312 4.203 1 88.62 529 ILE A CA 1
ATOM 4150 C C . ILE A 1 529 ? 22.969 59.5 4.973 1 88.62 529 ILE A C 1
ATOM 4152 O O . ILE A 1 529 ? 22.938 59.344 6.195 1 88.62 529 ILE A O 1
ATOM 4156 N N . SER A 1 530 ? 21.906 59.844 4.184 1 88.38 530 SER A N 1
ATOM 4157 C CA . SER A 1 530 ? 20.609 60.094 4.805 1 88.38 530 SER A CA 1
ATOM 4158 C C . SER A 1 530 ? 19.953 58.781 5.258 1 88.38 530 SER A C 1
ATOM 4160 O O . SER A 1 530 ? 20.234 57.719 4.699 1 88.38 530 SER A O 1
ATOM 4162 N N . PRO A 1 531 ? 19.125 58.906 6.207 1 90.12 531 PRO A N 1
ATOM 4163 C CA . PRO A 1 531 ? 18.422 57.719 6.68 1 90.12 531 PRO A CA 1
ATOM 4164 C C . PRO A 1 531 ? 17.609 57.031 5.578 1 90.12 531 PRO A C 1
ATOM 4166 O O . PRO A 1 531 ? 17.5 55.812 5.566 1 90.12 531 PRO A O 1
ATOM 4169 N N . ASP A 1 532 ? 17.062 57.781 4.652 1 88.94 532 ASP A N 1
ATOM 4170 C CA . ASP A 1 532 ? 16.297 57.219 3.537 1 88.94 532 ASP A CA 1
ATOM 4171 C C . ASP A 1 532 ? 17.188 56.375 2.631 1 88.94 532 ASP A C 1
ATOM 4173 O O . ASP A 1 532 ? 16.812 55.281 2.238 1 88.94 532 ASP A O 1
ATOM 4177 N N . LEU A 1 533 ? 18.359 57 2.371 1 89.75 533 LEU A N 1
ATOM 4178 C CA . LEU A 1 533 ? 19.297 56.281 1.519 1 89.75 533 LEU A CA 1
ATOM 4179 C C . LEU A 1 533 ? 19.859 55.031 2.232 1 89.75 533 LEU A C 1
ATOM 4181 O O . LEU A 1 533 ? 20.062 54 1.609 1 89.75 533 LEU A O 1
ATOM 4185 N N . SER A 1 534 ? 20.078 55.219 3.525 1 91.94 534 SER A N 1
ATOM 4186 C CA . SER A 1 534 ? 20.547 54.062 4.316 1 91.94 534 SER A CA 1
ATOM 4187 C C . SER A 1 534 ? 19.531 52.938 4.289 1 91.94 534 SER A C 1
ATOM 4189 O O . SER A 1 534 ? 19.891 51.781 4.148 1 91.94 534 SER A O 1
ATOM 4191 N N . THR A 1 535 ? 18.266 53.281 4.418 1 93.06 535 THR A N 1
ATOM 4192 C CA . THR A 1 535 ? 17.188 52.281 4.383 1 93.06 535 THR A CA 1
ATOM 4193 C C . THR A 1 535 ? 17.141 51.594 3.025 1 93.06 535 THR A C 1
ATOM 4195 O O . THR A 1 535 ? 16.969 50.375 2.953 1 93.06 535 THR A O 1
ATOM 4198 N N . LEU A 1 536 ? 17.312 52.312 2.002 1 92.88 536 LEU A N 1
ATOM 4199 C CA . LEU A 1 536 ? 17.266 51.75 0.654 1 92.88 536 LEU A CA 1
ATOM 4200 C C . LEU A 1 536 ? 18.406 50.75 0.447 1 92.88 536 LEU A C 1
ATOM 4202 O O . LEU A 1 536 ? 18.219 49.719 -0.182 1 92.88 536 LEU A O 1
ATOM 4206 N N . VAL A 1 537 ? 19.594 51.031 0.986 1 91.06 537 VAL A N 1
ATOM 4207 C CA . VAL A 1 537 ? 20.75 50.156 0.855 1 91.06 537 VAL A CA 1
ATOM 4208 C C . VAL A 1 537 ? 20.516 48.875 1.628 1 91.06 537 VAL A C 1
ATOM 4210 O O . VAL A 1 537 ? 20.828 47.781 1.142 1 91.06 537 VAL A O 1
ATOM 4213 N N . ILE A 1 538 ? 19.938 49 2.76 1 92.69 538 ILE A N 1
ATOM 4214 C CA . ILE A 1 538 ? 19.719 47.844 3.623 1 92.69 538 ILE A CA 1
ATOM 4215 C C . ILE A 1 538 ? 18.656 46.938 3.014 1 92.69 538 ILE A C 1
ATOM 4217 O O . ILE A 1 538 ? 18.828 45.719 2.949 1 92.69 538 ILE A O 1
ATOM 4221 N N . ILE A 1 539 ? 17.562 47.5 2.48 1 95.06 539 ILE A N 1
ATOM 4222 C CA . ILE A 1 539 ? 16.438 46.719 1.955 1 95.06 539 ILE A CA 1
ATOM 4223 C C . ILE A 1 539 ? 16.828 46.094 0.621 1 95.06 539 ILE A C 1
ATOM 4225 O O . ILE A 1 539 ? 16.328 45.031 0.257 1 95.06 539 ILE A O 1
ATOM 4229 N N . SER A 1 540 ? 17.797 46.656 -0.068 1 95.31 540 SER A N 1
ATOM 4230 C CA . SER A 1 540 ? 18.172 46.219 -1.406 1 95.31 540 SER A CA 1
ATOM 4231 C C . SER A 1 540 ? 18.844 44.844 -1.369 1 95.31 540 SER A C 1
ATOM 4233 O O . SER A 1 540 ? 18.906 44.156 -2.385 1 95.31 540 SER A O 1
ATOM 4235 N N . HIS A 1 541 ? 19.391 44.469 -0.145 1 96.12 541 HIS A N 1
ATOM 4236 C CA . HIS A 1 541 ? 20.094 43.188 -0.108 1 96.12 541 HIS A CA 1
ATOM 4237 C C . HIS A 1 541 ? 19.156 42.031 -0.418 1 96.12 541 HIS A C 1
ATOM 4239 O O . HIS A 1 541 ? 19.594 40.969 -0.899 1 96.12 541 HIS A O 1
ATOM 4245 N N . VAL A 1 542 ? 17.828 42.156 -0.179 1 97.38 542 VAL A N 1
ATOM 4246 C CA . VAL A 1 542 ? 16.859 41.125 -0.482 1 97.38 542 VAL A CA 1
ATOM 4247 C C . VAL A 1 542 ? 16.703 40.969 -1.994 1 97.38 542 VAL A C 1
ATOM 4249 O O . VAL A 1 542 ? 16.75 39.875 -2.531 1 97.38 542 VAL A O 1
ATOM 4252 N N . LYS A 1 543 ? 16.531 42.094 -2.682 1 96.5 543 LYS A N 1
ATOM 4253 C CA . LYS A 1 543 ? 16.422 42.094 -4.137 1 96.5 543 LYS A CA 1
ATOM 4254 C C . LYS A 1 543 ? 17.703 41.594 -4.789 1 96.5 543 LYS A C 1
ATOM 4256 O O . LYS A 1 543 ? 17.656 40.781 -5.727 1 96.5 543 LYS A O 1
ATOM 4261 N N . ASP A 1 544 ? 18.828 42.062 -4.293 1 96.69 544 ASP A N 1
ATOM 4262 C CA . ASP A 1 544 ? 20.125 41.625 -4.801 1 96.69 544 ASP A CA 1
ATOM 4263 C C . ASP A 1 544 ? 20.328 40.125 -4.566 1 96.69 544 ASP A C 1
ATOM 4265 O O . ASP A 1 544 ? 20.922 39.438 -5.398 1 96.69 544 ASP A O 1
ATOM 4269 N N . GLY A 1 545 ? 19.891 39.719 -3.43 1 97.44 545 GLY A N 1
ATOM 4270 C CA . GLY A 1 545 ? 19.984 38.281 -3.129 1 97.44 545 GLY A CA 1
ATOM 4271 C C . GLY A 1 545 ? 19.156 37.438 -4.07 1 97.44 545 GLY A C 1
ATOM 4272 O O . GLY A 1 545 ? 19.625 36.375 -4.504 1 97.44 545 GLY A O 1
ATOM 4273 N N . VAL A 1 546 ? 17.906 37.812 -4.375 1 97.44 546 VAL A N 1
ATOM 4274 C CA . VAL A 1 546 ? 17.031 37.094 -5.293 1 97.44 546 VAL A CA 1
ATOM 4275 C C . VAL A 1 546 ? 17.672 37.062 -6.68 1 97.44 546 VAL A C 1
ATOM 4277 O O . VAL A 1 546 ? 17.641 36 -7.348 1 97.44 546 VAL A O 1
ATOM 4280 N N . GLU A 1 547 ? 18.266 38.125 -7.102 1 96.69 547 GLU A N 1
ATOM 4281 C CA . GLU A 1 547 ? 18.938 38.188 -8.398 1 96.69 547 GLU A CA 1
ATOM 4282 C C . GLU A 1 547 ? 20.125 37.25 -8.461 1 96.69 547 GLU A C 1
ATOM 4284 O O . GLU A 1 547 ? 20.312 36.531 -9.461 1 96.69 547 GLU A O 1
ATOM 4289 N N . LEU A 1 548 ? 20.906 37.25 -7.391 1 96.5 548 LEU A N 1
ATOM 4290 C CA . LEU A 1 548 ? 22.062 36.344 -7.336 1 96.5 548 LEU A CA 1
ATOM 4291 C C . LEU A 1 548 ? 21.625 34.906 -7.316 1 96.5 548 LEU A C 1
ATOM 4293 O O . LEU A 1 548 ? 22.25 34.031 -7.945 1 96.5 548 LEU A O 1
ATOM 4297 N N . ALA A 1 549 ? 20.562 34.625 -6.547 1 96.75 549 ALA A N 1
ATOM 4298 C CA . ALA A 1 549 ? 20.047 33.281 -6.457 1 96.75 549 ALA A CA 1
ATOM 4299 C C . ALA A 1 549 ? 19.578 32.781 -7.82 1 96.75 549 ALA A C 1
ATOM 4301 O O . ALA A 1 549 ? 19.812 31.609 -8.172 1 96.75 549 ALA A O 1
ATOM 4302 N N . LYS A 1 550 ? 18.938 33.625 -8.562 1 95.62 550 LYS A N 1
ATOM 4303 C CA . LYS A 1 550 ? 18.484 33.25 -9.906 1 95.62 550 LYS A CA 1
ATOM 4304 C C . LYS A 1 550 ? 19.672 33.031 -10.844 1 95.62 550 LYS A C 1
ATOM 4306 O O . LYS A 1 550 ? 19.672 32.125 -11.656 1 95.62 550 LYS A O 1
ATOM 4311 N N . LYS A 1 551 ? 20.656 33.906 -10.703 1 94.94 551 LYS A N 1
ATOM 4312 C CA . LYS A 1 551 ? 21.859 33.781 -11.516 1 94.94 551 LYS A CA 1
ATOM 4313 C C . LYS A 1 551 ? 22.562 32.469 -11.297 1 94.94 551 LYS A C 1
ATOM 4315 O O . LYS A 1 551 ? 23.078 31.859 -12.242 1 94.94 551 LYS A O 1
ATOM 4320 N N . TYR A 1 552 ? 22.547 32.094 -10.094 1 94.25 552 TYR A N 1
ATOM 4321 C CA . TYR A 1 552 ? 23.234 30.859 -9.758 1 94.25 552 TYR A CA 1
ATOM 4322 C C . TYR A 1 552 ? 22.266 29.672 -9.797 1 94.25 552 TYR A C 1
ATOM 4324 O O . TYR A 1 552 ? 22.609 28.578 -9.359 1 94.25 552 TYR A O 1
ATOM 4332 N N . LYS A 1 553 ? 21.016 29.891 -10.203 1 91.06 553 LYS A N 1
ATOM 4333 C CA . LYS A 1 553 ? 20 28.875 -10.461 1 91.06 553 LYS A CA 1
ATOM 4334 C C . LYS A 1 553 ? 19.656 28.094 -9.188 1 91.06 553 LYS A C 1
ATOM 4336 O O . LYS A 1 553 ? 19.641 26.875 -9.188 1 91.06 553 LYS A O 1
ATOM 4341 N N . LEU A 1 554 ? 19.5 28.875 -8.055 1 93.75 554 LEU A N 1
ATOM 4342 C CA . LEU A 1 554 ? 18.984 28.25 -6.836 1 93.75 554 LEU A CA 1
ATOM 4343 C C . LEU A 1 554 ? 17.516 27.875 -6.984 1 93.75 554 LEU A C 1
ATOM 4345 O O . LEU A 1 554 ? 16.781 28.5 -7.746 1 93.75 554 LEU A O 1
ATOM 4349 N N . PRO A 1 555 ? 17.125 26.844 -6.277 1 91.56 555 PRO A N 1
ATOM 4350 C CA . PRO A 1 555 ? 15.719 26.438 -6.344 1 91.56 555 PRO A CA 1
ATOM 4351 C C . PRO A 1 555 ? 14.766 27.516 -5.852 1 91.56 555 PRO A C 1
ATOM 4353 O O . PRO A 1 555 ? 15.133 28.328 -5 1 91.56 555 PRO A O 1
ATOM 4356 N N . GLN A 1 556 ? 13.594 27.375 -6.332 1 91.25 556 GLN A N 1
ATOM 4357 C CA . GLN A 1 556 ? 12.586 28.391 -6.039 1 91.25 556 GLN A CA 1
ATOM 4358 C C . GLN A 1 556 ? 12.305 28.469 -4.543 1 91.25 556 GLN A C 1
ATOM 4360 O O . GLN A 1 556 ? 12.062 29.562 -4.008 1 91.25 556 GLN A O 1
ATOM 4365 N N . GLN A 1 557 ? 12.312 27.375 -3.871 1 92.62 557 GLN A N 1
ATOM 4366 C CA . GLN A 1 557 ? 12.023 27.359 -2.441 1 92.62 557 GLN A CA 1
ATOM 4367 C C . GLN A 1 557 ? 13.062 28.172 -1.664 1 92.62 557 GLN A C 1
ATOM 4369 O O . GLN A 1 557 ? 12.742 28.812 -0.667 1 92.62 557 GLN A O 1
ATOM 4374 N N . ILE A 1 558 ? 14.297 28.172 -2.152 1 95.25 558 ILE A N 1
ATOM 4375 C CA . ILE A 1 558 ? 15.367 28.938 -1.519 1 95.25 558 ILE A CA 1
ATOM 4376 C C . ILE A 1 558 ? 15.203 30.422 -1.848 1 95.25 558 ILE A C 1
ATOM 4378 O O . ILE A 1 558 ? 15.391 31.281 -0.981 1 95.25 558 ILE A O 1
ATOM 4382 N N . ILE A 1 559 ? 14.844 30.688 -3.064 1 96.31 559 ILE A N 1
ATOM 4383 C CA . ILE A 1 559 ? 14.609 32.062 -3.496 1 96.31 559 ILE A CA 1
ATOM 4384 C C . ILE A 1 559 ? 13.477 32.688 -2.676 1 96.31 559 ILE A C 1
ATOM 4386 O O . ILE A 1 559 ? 13.555 33.844 -2.277 1 96.31 559 ILE A O 1
ATOM 4390 N N . ASP A 1 560 ? 12.5 31.859 -2.422 1 95.62 560 ASP A N 1
ATOM 4391 C CA . ASP A 1 560 ? 11.375 32.344 -1.62 1 95.62 560 ASP A CA 1
ATOM 4392 C C . ASP A 1 560 ? 11.812 32.656 -0.195 1 95.62 560 ASP A C 1
ATOM 4394 O O . ASP A 1 560 ? 11.328 33.625 0.404 1 95.62 560 ASP A O 1
ATOM 4398 N N . LEU A 1 561 ? 12.672 31.875 0.344 1 97.19 561 LEU A N 1
ATOM 4399 C CA . LEU A 1 561 ? 13.172 32.125 1.688 1 97.19 561 LEU A CA 1
ATOM 4400 C C . LEU A 1 561 ? 13.969 33.438 1.732 1 97.19 561 LEU A C 1
ATOM 4402 O O . LEU A 1 561 ? 13.875 34.188 2.703 1 97.19 561 LEU A O 1
ATOM 4406 N N . ILE A 1 562 ? 14.703 33.75 0.694 1 97.69 562 ILE A N 1
ATOM 4407 C CA . ILE A 1 562 ? 15.461 35 0.588 1 97.69 562 ILE A CA 1
ATOM 4408 C C . ILE A 1 562 ? 14.5 36.188 0.513 1 97.69 562 ILE A C 1
ATOM 4410 O O . ILE A 1 562 ? 14.672 37.188 1.219 1 97.69 562 ILE A O 1
ATOM 4414 N N . LYS A 1 563 ? 13.5 35.969 -0.208 1 96.94 563 LYS A N 1
ATOM 4415 C CA . LYS A 1 563 ? 12.539 37.031 -0.473 1 96.94 563 LYS A CA 1
ATOM 4416 C C . LYS A 1 563 ? 11.703 37.344 0.769 1 96.94 563 LYS A C 1
ATOM 4418 O O . LYS A 1 563 ? 11.328 38.5 0.996 1 96.94 563 LYS A O 1
ATOM 4423 N N . GLU A 1 564 ? 11.477 36.344 1.558 1 97.12 564 GLU A N 1
ATOM 4424 C CA . GLU A 1 564 ? 10.461 36.438 2.6 1 97.12 564 GLU A CA 1
ATOM 4425 C C . GLU A 1 564 ? 11.094 36.656 3.969 1 97.12 564 GLU A C 1
ATOM 4427 O O . GLU A 1 564 ? 10.414 37.031 4.926 1 97.12 564 GLU A O 1
ATOM 4432 N N . HIS A 1 565 ? 12.422 36.594 4.109 1 97.25 565 HIS A N 1
ATOM 4433 C CA . HIS A 1 565 ? 13.016 36.438 5.438 1 97.25 565 HIS A CA 1
ATOM 4434 C C . HIS A 1 565 ? 12.898 37.719 6.238 1 97.25 565 HIS A C 1
ATOM 4436 O O . HIS A 1 565 ? 13.016 37.719 7.465 1 97.25 565 HIS A O 1
ATOM 4442 N N . HIS A 1 566 ? 12.578 38.875 5.605 1 97.06 566 HIS A N 1
ATOM 4443 C CA . HIS A 1 566 ? 12.359 40.125 6.34 1 97.06 566 HIS A CA 1
ATOM 4444 C C . HIS A 1 566 ? 10.891 40.531 6.32 1 97.06 566 HIS A C 1
ATOM 4446 O O . HIS A 1 566 ? 10.484 41.438 7.055 1 97.06 566 HIS A O 1
ATOM 4452 N N . GLY A 1 567 ? 10.086 39.875 5.426 1 96.25 567 GLY A N 1
ATOM 4453 C CA . GLY A 1 567 ? 8.703 40.281 5.27 1 96.25 567 GLY A CA 1
ATOM 4454 C C . GLY A 1 567 ? 8.547 41.75 4.941 1 96.25 567 GLY A C 1
ATOM 4455 O O . GLY A 1 567 ? 9.195 42.25 4.023 1 96.25 567 GLY A O 1
ATOM 4456 N N . THR A 1 568 ? 7.66 42.438 5.742 1 96.62 568 THR A N 1
ATOM 4457 C CA . THR A 1 568 ? 7.461 43.875 5.621 1 96.62 568 THR A CA 1
ATOM 4458 C C . THR A 1 568 ? 7.887 44.594 6.902 1 96.62 568 THR A C 1
ATOM 4460 O O . THR A 1 568 ? 7.227 45.531 7.34 1 96.62 568 THR A O 1
ATOM 4463 N N . SER A 1 569 ? 8.883 44.094 7.496 1 94.69 569 SER A N 1
ATOM 4464 C CA . SER A 1 569 ? 9.328 44.625 8.781 1 94.69 569 SER A CA 1
ATOM 4465 C C . SER A 1 569 ? 9.898 46.031 8.617 1 94.69 569 SER A C 1
ATOM 4467 O O . SER A 1 569 ? 10.359 46.406 7.535 1 94.69 569 SER A O 1
ATOM 4469 N N . LEU A 1 570 ? 9.852 46.781 9.656 1 93.75 570 LEU A N 1
ATOM 4470 C CA . LEU A 1 570 ? 10.32 48.156 9.68 1 93.75 570 LEU A CA 1
ATOM 4471 C C . LEU A 1 570 ? 11.812 48.219 10.008 1 93.75 570 LEU A C 1
ATOM 4473 O O . LEU A 1 570 ? 12.289 47.5 10.898 1 93.75 570 LEU A O 1
ATOM 4477 N N . VAL A 1 571 ? 12.523 49 9.203 1 93.12 571 VAL A N 1
ATOM 4478 C CA . VAL A 1 571 ? 13.906 49.281 9.562 1 93.12 571 VAL A CA 1
ATOM 4479 C C . VAL A 1 571 ? 13.93 50.375 10.641 1 93.12 571 VAL A C 1
ATOM 4481 O O . VAL A 1 571 ? 14.156 51.531 10.352 1 93.12 571 VAL A O 1
ATOM 4484 N N . LYS A 1 572 ? 13.805 49.969 11.766 1 88.12 572 LYS A N 1
ATOM 4485 C CA . LYS A 1 572 ? 13.461 50.781 12.914 1 88.12 572 LYS A CA 1
ATOM 4486 C C . LYS A 1 572 ? 14.547 51.812 13.188 1 88.12 572 LYS A C 1
ATOM 4488 O O . LYS A 1 572 ? 14.25 52.969 13.523 1 88.12 572 LYS A O 1
ATOM 4493 N N . TYR A 1 573 ? 15.797 51.5 13.133 1 85.19 573 TYR A N 1
ATOM 4494 C CA . TYR A 1 573 ? 16.906 52.375 13.469 1 85.19 573 TYR A CA 1
ATOM 4495 C C . TYR A 1 573 ? 16.906 53.625 12.586 1 85.19 573 TYR A C 1
ATOM 4497 O O . TYR A 1 573 ? 16.969 54.75 13.086 1 85.19 573 TYR A O 1
ATOM 4505 N N . PHE A 1 574 ? 16.781 53.469 11.375 1 89 574 PHE A N 1
ATOM 4506 C CA . PHE A 1 574 ? 16.859 54.594 10.445 1 89 574 PHE A CA 1
ATOM 4507 C C . PHE A 1 574 ? 15.547 55.375 10.422 1 89 574 PHE A C 1
ATOM 4509 O O . PHE A 1 574 ? 15.547 56.594 10.203 1 89 574 PHE A O 1
ATOM 4516 N N . TYR A 1 575 ? 14.453 54.656 10.688 1 90.44 575 TYR A N 1
ATOM 4517 C CA . TYR A 1 575 ? 13.18 55.344 10.82 1 90.44 575 TYR A CA 1
ATOM 4518 C C . TYR A 1 575 ? 13.203 56.312 12.008 1 90.44 575 TYR A C 1
ATOM 4520 O O . TYR A 1 575 ? 12.758 57.469 11.898 1 90.44 575 TYR A O 1
ATOM 4528 N N . THR A 1 576 ? 13.695 55.781 13.086 1 87.88 576 THR A N 1
ATOM 4529 C CA . THR A 1 576 ? 13.789 56.594 14.289 1 87.88 576 THR A CA 1
ATOM 4530 C C . THR A 1 576 ? 14.734 57.781 14.055 1 87.88 576 THR A C 1
ATOM 4532 O O . THR A 1 576 ? 14.469 58.906 14.516 1 87.88 576 THR A O 1
ATOM 4535 N N . LYS A 1 577 ? 15.82 57.562 13.391 1 86.56 577 LYS A N 1
ATOM 4536 C CA . LYS A 1 577 ? 16.781 58.594 13.062 1 86.56 577 LYS A CA 1
ATOM 4537 C C . LYS A 1 577 ? 16.141 59.656 12.164 1 86.56 577 LYS A C 1
ATOM 4539 O O . LYS A 1 577 ? 16.406 60.844 12.32 1 86.56 577 LYS A O 1
ATOM 4544 N N . ALA A 1 578 ? 15.32 59.219 11.305 1 87.12 578 ALA A N 1
ATOM 4545 C CA . ALA A 1 578 ? 14.617 60.125 10.398 1 87.12 578 ALA A CA 1
ATOM 4546 C C . ALA A 1 578 ? 13.594 60.969 11.156 1 87.12 578 ALA A C 1
ATOM 4548 O O . ALA A 1 578 ? 13.398 62.125 10.836 1 87.12 578 ALA A O 1
ATOM 4549 N N . LEU A 1 579 ? 12.969 60.344 12.117 1 86.44 579 LEU A N 1
ATOM 4550 C CA . LEU A 1 579 ? 11.969 61.031 12.922 1 86.44 579 LEU A CA 1
ATOM 4551 C C . LEU A 1 579 ? 12.617 62.125 13.766 1 86.44 579 LEU A C 1
ATOM 4553 O O . LEU A 1 579 ? 12.008 63.156 14.023 1 86.44 579 LEU A O 1
ATOM 4557 N N . GLN A 1 580 ? 13.781 61.875 14.18 1 83.5 580 GLN A N 1
ATOM 4558 C CA . GLN A 1 580 ? 14.5 62.844 15.008 1 83.5 580 GLN A CA 1
ATOM 4559 C C . GLN A 1 580 ? 15 64 14.172 1 83.5 580 GLN A C 1
ATOM 4561 O O . GLN A 1 580 ? 15.133 65.125 14.672 1 83.5 580 GLN A O 1
ATOM 4566 N N . ASN A 1 581 ? 15.359 63.75 13.055 1 75.19 581 ASN A N 1
ATOM 4567 C CA . ASN A 1 581 ? 15.883 64.812 12.203 1 75.19 581 ASN A CA 1
ATOM 4568 C C . ASN A 1 581 ? 14.766 65.688 11.648 1 75.19 581 ASN A C 1
ATOM 4570 O O . ASN A 1 581 ? 15.031 66.688 10.953 1 75.19 581 ASN A O 1
ATOM 4574 N N . GLU A 1 582 ? 13.523 66 12.461 1 60.53 582 GLU A N 1
ATOM 4575 C CA . GLU A 1 582 ? 12.375 66.938 12.453 1 60.53 582 GLU A CA 1
ATOM 4576 C C . GLU A 1 582 ? 11.883 67.188 11.031 1 60.53 582 GLU A C 1
ATOM 4578 O O . GLU A 1 582 ? 10.758 67.625 10.836 1 60.53 582 GLU A O 1
ATOM 4583 N N . GLU A 1 583 ? 12.656 67.438 10.055 1 51.53 583 GLU A N 1
ATOM 4584 C CA . GLU A 1 583 ? 12.242 68.25 8.93 1 51.53 583 GLU A CA 1
ATOM 4585 C C . GLU A 1 583 ? 11.25 67.5 8.031 1 51.53 583 GLU A C 1
ATOM 4587 O O . GLU A 1 583 ? 10.422 68.125 7.367 1 51.53 583 GLU A O 1
ATOM 4592 N N . GLU A 1 584 ? 11.344 66.312 7.664 1 53.44 584 GLU A N 1
ATOM 4593 C CA . GLU A 1 584 ? 10.586 65.75 6.527 1 53.44 584 GLU A CA 1
ATOM 4594 C C . GLU A 1 584 ? 9.586 64.688 6.961 1 53.44 584 GLU A C 1
ATOM 4596 O O . GLU A 1 584 ? 9.82 64 7.93 1 53.44 584 GLU A O 1
ATOM 4601 N N . SER A 1 585 ? 8.25 64.938 6.781 1 60.91 585 SER A N 1
ATOM 4602 C CA . SER A 1 585 ? 7.109 64.062 6.879 1 60.91 585 SER A CA 1
ATOM 4603 C C . SER A 1 585 ? 7.488 62.656 6.453 1 60.91 585 SER A C 1
ATOM 4605 O O . SER A 1 585 ? 7.727 62.375 5.27 1 60.91 585 SER A O 1
ATOM 4607 N N . CYS A 1 586 ? 8.281 61.906 7.273 1 72.56 586 CYS A N 1
ATOM 4608 C CA . CYS A 1 586 ? 8.734 60.562 6.844 1 72.56 586 CYS A CA 1
ATOM 4609 C C . CYS A 1 586 ? 7.633 59.531 7.008 1 72.56 586 CYS A C 1
ATOM 4611 O O . CYS A 1 586 ? 7.031 59.438 8.078 1 72.56 586 CYS A O 1
ATOM 4613 N N . GLU A 1 587 ? 7.141 59.031 5.91 1 84.88 587 GLU A N 1
ATOM 4614 C CA . GLU A 1 587 ? 6.156 57.969 5.887 1 84.88 587 GLU A CA 1
ATOM 4615 C C . GLU A 1 587 ? 6.773 56.656 6.312 1 84.88 587 GLU A C 1
ATOM 4617 O O . GLU A 1 587 ? 7.809 56.219 5.777 1 84.88 587 GLU A O 1
ATOM 4622 N N . GLU A 1 588 ? 6.301 56.062 7.336 1 89.62 588 GLU A N 1
ATOM 4623 C CA . GLU A 1 588 ? 6.77 54.781 7.875 1 89.62 588 GLU A CA 1
ATOM 4624 C C . GLU A 1 588 ? 6.922 53.75 6.77 1 89.62 588 GLU A C 1
ATOM 4626 O O . GLU A 1 588 ? 7.832 52.906 6.816 1 89.62 588 GLU A O 1
ATOM 4631 N N . GLU A 1 589 ? 6.09 53.875 5.77 1 90.62 589 GLU A N 1
ATOM 4632 C CA . GLU A 1 589 ? 6.039 52.875 4.695 1 90.62 589 GLU A CA 1
ATOM 4633 C C . GLU A 1 589 ? 7.328 52.875 3.881 1 90.62 589 GLU A C 1
ATOM 4635 O O . GLU A 1 589 ? 7.742 51.844 3.352 1 90.62 589 GLU A O 1
ATOM 4640 N N . SER A 1 590 ? 7.988 54.062 3.832 1 89.75 590 SER A N 1
ATOM 4641 C CA . SER A 1 590 ? 9.211 54.188 3.049 1 89.75 590 SER A CA 1
ATOM 4642 C C . SER A 1 590 ? 10.391 53.531 3.754 1 89.75 590 SER A C 1
ATOM 4644 O O . SER A 1 590 ? 11.43 53.25 3.137 1 89.75 590 SER A O 1
ATOM 4646 N N . PHE A 1 591 ? 10.18 53.156 4.98 1 93.44 591 PHE A N 1
ATOM 4647 C CA . PHE A 1 591 ? 11.258 52.562 5.758 1 93.44 591 PHE A CA 1
ATOM 4648 C C . PHE A 1 591 ? 10.969 51.094 6.016 1 93.44 591 PHE A C 1
ATOM 4650 O O . PHE A 1 591 ? 11.617 50.469 6.859 1 93.44 591 PHE A O 1
ATOM 4657 N N . ARG A 1 592 ? 9.992 50.469 5.297 1 95.56 592 ARG A N 1
ATOM 4658 C CA . ARG A 1 592 ? 9.648 49.062 5.449 1 95.56 592 ARG A CA 1
ATOM 4659 C C . ARG A 1 592 ? 10.148 48.25 4.266 1 95.56 592 ARG A C 1
ATOM 4661 O O . ARG A 1 592 ? 10.203 48.75 3.139 1 95.56 592 ARG A O 1
ATOM 4668 N N . TYR A 1 593 ? 10.5 47.031 4.539 1 96.06 593 TYR A N 1
ATOM 4669 C CA . TYR A 1 593 ? 10.797 46.094 3.461 1 96.06 593 TYR A CA 1
ATOM 4670 C C . TYR A 1 593 ? 9.57 45.875 2.572 1 96.06 593 TYR A C 1
ATOM 4672 O O . TYR A 1 593 ? 8.438 45.875 3.057 1 96.06 593 TYR A O 1
ATOM 4680 N N . PRO A 1 594 ? 9.742 45.656 1.337 1 92.88 594 PRO A N 1
ATOM 4681 C CA . PRO A 1 594 ? 8.609 45.531 0.415 1 92.88 594 PRO A CA 1
ATOM 4682 C C . PRO A 1 594 ? 7.871 44.188 0.588 1 92.88 594 PRO A C 1
ATOM 4684 O O . PRO A 1 594 ? 6.691 44.094 0.234 1 92.88 594 PRO A O 1
ATOM 4687 N N . GLY A 1 595 ? 8.469 43.219 1.139 1 91.5 595 GLY A N 1
ATOM 4688 C CA . GLY A 1 595 ? 7.844 41.938 1.282 1 91.5 595 GLY A CA 1
ATOM 4689 C C . GLY A 1 595 ? 8.156 41 0.129 1 91.5 595 GLY A C 1
ATOM 4690 O O . GLY A 1 595 ? 9.148 41.156 -0.575 1 91.5 595 GLY A O 1
ATOM 4691 N N . PRO A 1 596 ? 7.418 39.906 0.109 1 94.25 596 PRO A N 1
ATOM 4692 C CA . PRO A 1 596 ? 6.223 39.5 0.848 1 94.25 596 PRO A CA 1
ATOM 4693 C C . PRO A 1 596 ? 6.547 38.938 2.236 1 94.25 596 PRO A C 1
ATOM 4695 O O . PRO A 1 596 ? 7.711 38.688 2.549 1 94.25 596 PRO A O 1
ATOM 4698 N N . LYS A 1 597 ? 5.484 38.75 3.094 1 95.44 597 LYS A N 1
ATOM 4699 C CA . LYS A 1 597 ? 5.59 38.156 4.414 1 95.44 597 LYS A CA 1
ATOM 4700 C C . LYS A 1 597 ? 5.812 36.625 4.309 1 95.44 597 LYS A C 1
ATOM 4702 O O . LYS A 1 597 ? 5.531 36.031 3.27 1 95.44 597 LYS A O 1
ATOM 4707 N N . PRO A 1 598 ? 6.348 36.062 5.355 1 95.12 598 PRO A N 1
ATOM 4708 C CA . PRO A 1 598 ? 6.551 34.625 5.324 1 95.12 598 PRO A CA 1
ATOM 4709 C C . PRO A 1 598 ? 5.254 33.844 5.098 1 95.12 598 PRO A C 1
ATOM 4711 O O . PRO A 1 598 ? 4.254 34.094 5.77 1 95.12 598 PRO A O 1
ATOM 4714 N N . SER A 1 599 ? 5.332 32.969 4.137 1 91.38 599 SER A N 1
ATOM 4715 C CA . SER A 1 599 ? 4.141 32.219 3.756 1 91.38 599 SER A CA 1
ATOM 4716 C C . SER A 1 599 ? 4.207 30.781 4.273 1 91.38 599 SER A C 1
ATOM 4718 O O . SER A 1 599 ? 3.201 30.062 4.285 1 91.38 599 SER A O 1
ATOM 4720 N N . THR A 1 600 ? 5.367 30.328 4.703 1 91.75 600 THR A N 1
ATOM 4721 C CA . THR A 1 600 ? 5.551 28.969 5.184 1 91.75 600 THR A CA 1
ATOM 4722 C C . THR A 1 600 ? 6.125 28.953 6.598 1 91.75 600 THR A C 1
ATOM 4724 O O . THR A 1 600 ? 6.605 29.984 7.078 1 91.75 600 THR A O 1
ATOM 4727 N N . LYS A 1 601 ? 6.074 27.766 7.25 1 93.56 601 LYS A N 1
ATOM 4728 C CA . LYS A 1 601 ? 6.699 27.625 8.562 1 93.56 601 LYS A CA 1
ATOM 4729 C C . LYS A 1 601 ? 8.203 27.875 8.492 1 93.56 601 LYS A C 1
ATOM 4731 O O . LYS A 1 601 ? 8.773 28.5 9.383 1 93.56 601 LYS A O 1
ATOM 4736 N N . GLU A 1 602 ? 8.75 27.438 7.395 1 95.56 602 GLU A N 1
ATOM 4737 C CA . GLU A 1 602 ? 10.195 27.531 7.227 1 95.56 602 GLU A CA 1
ATOM 4738 C C . GLU A 1 602 ? 10.656 28.984 7.078 1 95.56 602 GLU A C 1
ATOM 4740 O O . GLU A 1 602 ? 11.633 29.391 7.703 1 95.56 602 GLU A O 1
ATOM 4745 N N . SER A 1 603 ? 9.93 29.719 6.281 1 96.56 603 SER A N 1
ATOM 4746 C CA . SER A 1 603 ? 10.281 31.125 6.082 1 96.56 603 SER A CA 1
ATOM 4747 C C . SER A 1 603 ? 10.078 31.938 7.363 1 96.56 603 SER A C 1
ATOM 4749 O O . SER A 1 603 ? 10.852 32.844 7.66 1 96.56 603 SER A O 1
ATOM 4751 N N . ALA A 1 604 ? 9.016 31.578 8.07 1 96.44 604 ALA A N 1
ATOM 4752 C CA . ALA A 1 604 ? 8.734 32.281 9.328 1 96.44 604 ALA A CA 1
ATOM 4753 C C . ALA A 1 604 ? 9.82 31.984 10.359 1 96.44 604 ALA A C 1
ATOM 4755 O O . ALA A 1 604 ? 10.25 32.906 11.078 1 96.44 604 ALA A O 1
ATOM 4756 N N . ILE A 1 605 ? 10.242 30.766 10.438 1 97.31 605 ILE A N 1
ATOM 4757 C CA . ILE A 1 605 ? 11.297 30.375 11.375 1 97.31 605 ILE A CA 1
ATOM 4758 C C . ILE A 1 605 ? 12.586 31.109 11.031 1 97.31 605 ILE A C 1
ATOM 4760 O O . ILE A 1 605 ? 13.305 31.578 11.922 1 97.31 605 ILE A O 1
ATOM 4764 N N . LEU A 1 606 ? 12.867 31.188 9.727 1 98 606 LEU A N 1
ATOM 4765 C CA . LEU A 1 606 ? 14.07 31.891 9.273 1 98 606 LEU A CA 1
ATOM 4766 C C . LEU A 1 606 ? 14.031 33.344 9.664 1 98 606 LEU A C 1
ATOM 4768 O O . LEU A 1 606 ? 15.023 33.906 10.133 1 98 606 LEU A O 1
ATOM 4772 N N . MET A 1 607 ? 12.914 33.969 9.492 1 97.88 607 MET A N 1
ATOM 4773 C CA . MET A 1 607 ? 12.734 35.375 9.875 1 97.88 607 MET A CA 1
ATOM 4774 C C . MET A 1 607 ? 12.984 35.562 11.367 1 97.88 607 MET A C 1
ATOM 4776 O O . MET A 1 607 ? 13.711 36.469 11.766 1 97.88 607 MET A O 1
ATOM 4780 N N . LEU A 1 608 ? 12.414 34.719 12.164 1 97.56 608 LEU A N 1
ATOM 4781 C CA . LEU A 1 608 ? 12.539 34.812 13.609 1 97.56 608 LEU A CA 1
ATOM 4782 C C . LEU A 1 608 ? 13.977 34.562 14.055 1 97.56 608 LEU A C 1
ATOM 4784 O O . LEU A 1 608 ? 14.5 35.281 14.914 1 97.56 608 LEU A O 1
ATOM 4788 N N . ALA A 1 609 ? 14.57 33.594 13.477 1 97.56 609 ALA A N 1
ATOM 4789 C CA . ALA A 1 609 ? 15.953 33.25 13.828 1 97.56 609 ALA A CA 1
ATOM 4790 C C . ALA A 1 609 ? 16.906 34.406 13.469 1 97.56 609 ALA A C 1
ATOM 4792 O O . ALA A 1 609 ? 17.812 34.719 14.227 1 97.56 609 ALA A O 1
ATOM 4793 N N . ASP A 1 610 ? 16.719 34.938 12.289 1 97.25 610 ASP A N 1
ATOM 4794 C CA . ASP A 1 610 ? 17.531 36.062 11.812 1 97.25 610 ASP A CA 1
ATOM 4795 C C . ASP A 1 610 ? 17.438 37.25 12.75 1 97.25 610 ASP A C 1
ATOM 4797 O O . ASP A 1 610 ? 18.453 37.844 13.133 1 97.25 610 ASP A O 1
ATOM 4801 N N . SER A 1 611 ? 16.234 37.562 13.172 1 95.75 611 SER A N 1
ATOM 4802 C CA . SER A 1 611 ? 15.969 38.688 14.039 1 95.75 611 SER A CA 1
ATOM 4803 C C . SER A 1 611 ? 16.5 38.469 15.445 1 95.75 611 SER A C 1
ATOM 4805 O O . SER A 1 611 ? 17.078 39.375 16.047 1 95.75 611 SER A O 1
ATOM 4807 N N . VAL A 1 612 ? 16.297 37.281 15.906 1 95.38 612 VAL A N 1
ATOM 4808 C CA . VAL A 1 612 ? 16.703 36.969 17.266 1 95.38 612 VAL A CA 1
ATOM 4809 C C . VAL A 1 612 ? 18.234 36.969 17.359 1 95.38 612 VAL A C 1
ATOM 4811 O O . VAL A 1 612 ? 18.797 37.5 18.328 1 95.38 612 VAL A O 1
ATOM 4814 N N . GLU A 1 613 ? 18.859 36.344 16.422 1 93.56 613 GLU A N 1
ATOM 4815 C CA . GLU A 1 613 ? 20.328 36.312 16.422 1 93.56 613 GLU A CA 1
ATOM 4816 C C . GLU A 1 613 ? 20.906 37.719 16.406 1 93.56 613 GLU A C 1
ATOM 4818 O O . GLU A 1 613 ? 21.844 38.031 17.156 1 93.56 613 GLU A O 1
ATOM 4823 N N . ALA A 1 614 ? 20.406 38.562 15.586 1 89.75 614 ALA A N 1
ATOM 4824 C CA . ALA A 1 614 ? 20.875 39.938 15.461 1 89.75 614 ALA A CA 1
ATOM 4825 C C . ALA A 1 614 ? 20.672 40.719 16.75 1 89.75 614 ALA A C 1
ATOM 4827 O O . ALA A 1 614 ? 21.531 41.5 17.172 1 89.75 614 ALA A O 1
ATOM 4828 N N . ALA A 1 615 ? 19.547 40.469 17.359 1 90.25 615 ALA A N 1
ATOM 4829 C CA . ALA A 1 615 ? 19.203 41.188 18.578 1 90.25 615 ALA A CA 1
ATOM 4830 C C . ALA A 1 615 ? 20.031 40.688 19.75 1 90.25 615 ALA A C 1
ATOM 4832 O O . ALA A 1 615 ? 20.484 41.5 20.578 1 90.25 615 ALA A O 1
ATOM 4833 N N . VAL A 1 616 ? 20.25 39.469 19.828 1 88.38 616 VAL A N 1
ATOM 4834 C CA . VAL A 1 616 ? 20.953 38.875 20.969 1 88.38 616 VAL A CA 1
ATOM 4835 C C . VAL A 1 616 ? 22.438 39.25 20.891 1 88.38 616 VAL A C 1
ATOM 4837 O O . VAL A 1 616 ? 23.078 39.438 21.922 1 88.38 616 VAL A O 1
ATOM 4840 N N . ARG A 1 617 ? 22.969 39.344 19.766 1 81 617 ARG A N 1
ATOM 4841 C CA . ARG A 1 617 ? 24.359 39.719 19.578 1 81 617 ARG A CA 1
ATOM 4842 C C . ARG A 1 617 ? 24.641 41.125 20.109 1 81 617 ARG A C 1
ATOM 4844 O O . ARG A 1 617 ? 25.766 41.438 20.469 1 81 617 ARG A O 1
ATOM 4851 N N . SER A 1 618 ? 23.562 41.844 20.203 1 79.75 618 SER A N 1
ATOM 4852 C CA . SER A 1 618 ? 23.719 43.25 20.609 1 79.75 618 SER A CA 1
ATOM 4853 C C . SER A 1 618 ? 23.594 43.375 22.125 1 79.75 618 SER A C 1
ATOM 4855 O O . SER A 1 618 ? 23.859 44.438 22.688 1 79.75 618 SER A O 1
ATOM 4857 N N . ILE A 1 619 ? 23.375 42.312 22.781 1 82.56 619 ILE A N 1
ATOM 4858 C CA . ILE A 1 619 ? 23.219 42.375 24.234 1 82.56 619 ILE A CA 1
ATOM 4859 C C . ILE A 1 619 ? 24.578 42.469 24.906 1 82.56 619 ILE A C 1
ATOM 4861 O O . ILE A 1 619 ? 25.453 41.625 24.672 1 82.56 619 ILE A O 1
ATOM 4865 N N . PRO A 1 620 ? 24.766 43.406 25.75 1 77.25 620 PRO A N 1
ATOM 4866 C CA . PRO A 1 620 ? 26.062 43.562 26.406 1 77.25 620 PRO A CA 1
ATOM 4867 C C . PRO A 1 620 ? 26.359 42.406 27.391 1 77.25 620 PRO A C 1
ATOM 4869 O O . PRO A 1 620 ? 27.469 41.875 27.422 1 77.25 620 PRO A O 1
ATOM 4872 N N . GLU A 1 621 ? 25.312 42.094 28.297 1 80.25 621 GLU A N 1
ATOM 4873 C CA . GLU A 1 621 ? 25.453 40.969 29.234 1 80.25 621 GLU A CA 1
ATOM 4874 C C . GLU A 1 621 ? 24.453 39.844 28.938 1 80.25 621 GLU A C 1
ATOM 4876 O O . GLU A 1 621 ? 23.359 39.844 29.484 1 80.25 621 GLU A O 1
ATOM 4881 N N . PRO A 1 622 ? 24.938 38.938 28.172 1 81.75 622 PRO A N 1
ATOM 4882 C CA . PRO A 1 622 ? 24 37.906 27.719 1 81.75 622 PRO A CA 1
ATOM 4883 C C . PRO A 1 622 ? 23.734 36.812 28.781 1 81.75 622 PRO A C 1
ATOM 4885 O O . PRO A 1 622 ? 24.141 35.688 28.625 1 81.75 622 PRO A O 1
ATOM 4888 N N . THR A 1 623 ? 22.969 37.188 29.828 1 83 623 THR A N 1
ATOM 4889 C CA . THR A 1 623 ? 22.453 36.188 30.766 1 83 623 THR A CA 1
ATOM 4890 C C . THR A 1 623 ? 21.25 35.469 30.188 1 83 623 THR A C 1
ATOM 4892 O O . THR A 1 623 ? 20.672 35.906 29.203 1 83 623 THR A O 1
ATOM 4895 N N . GLU A 1 624 ? 21.016 34.406 30.719 1 88 624 GLU A N 1
ATOM 4896 C CA . GLU A 1 624 ? 19.875 33.625 30.25 1 88 624 GLU A CA 1
ATOM 4897 C C . GLU A 1 624 ? 18.594 34.406 30.297 1 88 624 GLU A C 1
ATOM 4899 O O . GLU A 1 624 ? 17.766 34.312 29.375 1 88 624 GLU A O 1
ATOM 4904 N N . GLU A 1 625 ? 18.438 35.156 31.312 1 90.31 625 GLU A N 1
ATOM 4905 C CA . GLU A 1 625 ? 17.234 35.938 31.469 1 90.31 625 GLU A CA 1
ATOM 4906 C C . GLU A 1 625 ? 17.156 37.062 30.422 1 90.31 625 GLU A C 1
ATOM 4908 O O . GLU A 1 625 ? 16.094 37.312 29.859 1 90.31 625 GLU A O 1
ATOM 4913 N N . ASN A 1 626 ? 18.328 37.719 30.188 1 90.81 626 ASN A N 1
ATOM 4914 C CA . ASN A 1 626 ? 18.375 38.781 29.203 1 90.81 626 ASN A CA 1
ATOM 4915 C C . ASN A 1 626 ? 18.109 38.25 27.797 1 90.81 626 ASN A C 1
ATOM 4917 O O . ASN A 1 626 ? 17.469 38.906 26.969 1 90.81 626 ASN A O 1
ATOM 4921 N N . ILE A 1 627 ? 18.641 37.094 27.609 1 92.19 627 ILE A N 1
ATOM 4922 C CA . ILE A 1 627 ? 18.453 36.469 26.312 1 92.19 627 ILE A CA 1
ATOM 4923 C C . ILE A 1 627 ? 16.984 36.094 26.125 1 92.19 627 ILE A C 1
ATOM 4925 O O . ILE A 1 627 ? 16.406 36.344 25.062 1 92.19 627 ILE A O 1
ATOM 4929 N N . LYS A 1 628 ? 16.359 35.531 27.141 1 93.94 628 LYS A N 1
ATOM 4930 C CA . LYS A 1 628 ? 14.945 35.156 27.094 1 93.94 628 LYS A CA 1
ATOM 4931 C C . LYS A 1 628 ? 14.062 36.375 26.844 1 93.94 628 LYS A C 1
ATOM 4933 O O . LYS A 1 628 ? 13.141 36.312 26.016 1 93.94 628 LYS A O 1
ATOM 4938 N N . ASN A 1 629 ? 14.344 37.406 27.5 1 92.81 629 ASN A N 1
ATOM 4939 C CA . ASN A 1 629 ? 13.562 38.625 27.344 1 92.81 629 ASN A CA 1
ATOM 4940 C C . ASN A 1 629 ? 13.688 39.188 25.938 1 92.81 629 ASN A C 1
ATOM 4942 O O . ASN A 1 629 ? 12.711 39.688 25.375 1 92.81 629 ASN A O 1
ATOM 4946 N N . MET A 1 630 ? 14.898 39.125 25.469 1 92.94 630 MET A N 1
ATOM 4947 C CA . MET A 1 630 ? 15.125 39.656 24.125 1 92.94 630 MET A CA 1
ATOM 4948 C C . MET A 1 630 ? 14.375 38.812 23.094 1 92.94 630 MET A C 1
ATOM 4950 O O . MET A 1 630 ? 13.758 39.375 22.172 1 92.94 630 MET A O 1
ATOM 4954 N N . ILE A 1 631 ? 14.406 37.531 23.266 1 95.69 631 ILE A N 1
ATOM 4955 C CA . ILE A 1 631 ? 13.688 36.625 22.375 1 95.69 631 ILE A CA 1
ATOM 4956 C C . ILE A 1 631 ? 12.195 36.938 22.406 1 95.69 631 ILE A C 1
ATOM 4958 O O . ILE A 1 631 ? 11.555 37.062 21.359 1 95.69 631 ILE A O 1
ATOM 4962 N N . ASP A 1 632 ? 11.648 37.062 23.562 1 93.88 632 ASP A N 1
ATOM 4963 C CA . ASP A 1 632 ? 10.227 37.344 23.734 1 93.88 632 ASP A CA 1
ATOM 4964 C C . ASP A 1 632 ? 9.844 38.688 23.094 1 93.88 632 ASP A C 1
ATOM 4966 O O . ASP A 1 632 ? 8.789 38.781 22.469 1 93.88 632 ASP A O 1
ATOM 4970 N N . LYS A 1 633 ? 10.695 39.594 23.312 1 93.19 633 LYS A N 1
ATOM 4971 C CA . LYS A 1 633 ? 10.438 40.938 22.766 1 93.19 633 LYS A CA 1
ATOM 4972 C C . LYS A 1 633 ? 10.422 40.906 21.25 1 93.19 633 LYS A C 1
ATOM 4974 O O . LYS A 1 633 ? 9.516 41.469 20.625 1 93.19 633 LYS A O 1
ATOM 4979 N N . ILE A 1 634 ? 11.359 40.312 20.672 1 94.38 634 ILE A N 1
ATOM 4980 C CA . ILE A 1 634 ? 11.492 40.281 19.219 1 94.38 634 ILE A CA 1
ATOM 4981 C C . ILE A 1 634 ? 10.305 39.531 18.609 1 94.38 634 ILE A C 1
ATOM 4983 O O . ILE A 1 634 ? 9.734 39.969 17.609 1 94.38 634 ILE A O 1
ATOM 4987 N N . ILE A 1 635 ? 9.953 38.406 19.172 1 94.44 635 ILE A N 1
ATOM 4988 C CA . ILE A 1 635 ? 8.867 37.594 18.641 1 94.44 635 ILE A CA 1
ATOM 4989 C C . ILE A 1 635 ? 7.539 38.312 18.812 1 94.44 635 ILE A C 1
ATOM 4991 O O . ILE A 1 635 ? 6.691 38.281 17.906 1 94.44 635 ILE A O 1
ATOM 4995 N N . ALA A 1 636 ? 7.383 38.938 19.938 1 90.31 636 ALA A N 1
ATOM 4996 C CA . ALA A 1 636 ? 6.18 39.719 20.172 1 90.31 636 ALA A CA 1
ATOM 4997 C C . ALA A 1 636 ? 6.07 40.844 19.156 1 90.31 636 ALA A C 1
ATOM 4999 O O . ALA A 1 636 ? 4.977 41.156 18.688 1 90.31 636 ALA A O 1
ATOM 5000 N N . ASP A 1 637 ? 7.199 41.5 18.906 1 92.19 637 ASP A N 1
ATOM 5001 C CA . ASP A 1 637 ? 7.234 42.594 17.938 1 92.19 637 ASP A CA 1
ATOM 5002 C C . ASP A 1 637 ? 6.805 42.094 16.547 1 92.19 637 ASP A C 1
ATOM 5004 O O . ASP A 1 637 ? 6.074 42.812 15.844 1 92.19 637 ASP A O 1
ATOM 5008 N N . ARG A 1 638 ? 7.27 41 16.172 1 93.94 638 ARG A N 1
ATOM 5009 C CA . ARG A 1 638 ? 6.934 40.438 14.859 1 93.94 638 ARG A CA 1
ATOM 5010 C C . ARG A 1 638 ? 5.465 40.031 14.789 1 93.94 638 ARG A C 1
ATOM 5012 O O . ARG A 1 638 ? 4.828 40.188 13.75 1 93.94 638 ARG A O 1
ATOM 5019 N N . LEU A 1 639 ? 4.961 39.469 15.867 1 87.75 639 LEU A N 1
ATOM 5020 C CA . LEU A 1 639 ? 3.555 39.094 15.953 1 87.75 639 LEU A CA 1
ATOM 5021 C C . LEU A 1 639 ? 2.658 40.312 15.867 1 87.75 639 LEU A C 1
ATOM 5023 O O . LEU A 1 639 ? 1.666 40.312 15.133 1 87.75 639 LEU A O 1
ATOM 5027 N N . ASP A 1 640 ? 3.066 41.312 16.609 1 86.94 640 ASP A N 1
ATOM 5028 C CA . ASP A 1 640 ? 2.277 42.562 16.688 1 86.94 640 ASP A CA 1
ATOM 5029 C C . ASP A 1 640 ? 2.283 43.281 15.336 1 86.94 640 ASP A C 1
ATOM 5031 O O . ASP A 1 640 ? 1.297 43.938 14.977 1 86.94 640 ASP A O 1
ATOM 5035 N N . ASP A 1 641 ? 3.441 43.156 14.625 1 91.81 641 ASP A N 1
ATOM 5036 C CA . ASP A 1 641 ? 3.588 43.781 13.328 1 91.81 641 ASP A CA 1
ATOM 5037 C C . ASP A 1 641 ? 2.895 43 12.234 1 91.81 641 ASP A C 1
ATOM 5039 O O . ASP A 1 641 ? 2.922 43.375 11.062 1 91.81 641 ASP A O 1
ATOM 5043 N N . GLY A 1 642 ? 2.365 41.844 12.547 1 89.19 642 GLY A N 1
ATOM 5044 C CA . GLY A 1 642 ? 1.61 41.031 11.617 1 89.19 642 GLY A CA 1
ATOM 5045 C C . GLY A 1 642 ? 2.49 40.281 10.625 1 89.19 642 GLY A C 1
ATOM 5046 O O . GLY A 1 642 ? 2.021 39.844 9.57 1 89.19 642 GLY A O 1
ATOM 5047 N N . GLN A 1 643 ? 3.748 40.125 10.922 1 93.38 643 GLN A N 1
ATOM 5048 C CA . GLN A 1 643 ? 4.695 39.5 9.984 1 93.38 643 GLN A CA 1
ATOM 5049 C C . GLN A 1 643 ? 4.449 38.031 9.836 1 93.38 643 GLN A C 1
ATOM 5051 O O . GLN A 1 643 ? 4.809 37.406 8.812 1 93.38 643 GLN A O 1
ATOM 5056 N N . LEU A 1 644 ? 3.77 37.406 10.859 1 91.94 644 LEU A N 1
ATOM 5057 C CA . LEU A 1 644 ? 3.631 35.969 10.859 1 91.94 644 LEU A CA 1
ATOM 5058 C C . LEU A 1 644 ? 2.207 35.562 10.5 1 91.94 644 LEU A C 1
ATOM 5060 O O . LEU A 1 644 ? 1.858 34.375 10.578 1 91.94 644 LEU A O 1
ATOM 5064 N N . GLU A 1 645 ? 1.433 36.438 10 1 85.81 645 GLU A N 1
ATOM 5065 C CA . GLU A 1 645 ? 0.006 36.219 9.789 1 85.81 645 GLU A CA 1
ATOM 5066 C C . GLU A 1 645 ? -0.234 35.25 8.617 1 85.81 645 GLU A C 1
ATOM 5068 O O . GLU A 1 645 ? -1.249 34.562 8.57 1 85.81 645 GLU A O 1
ATOM 5073 N N . ASP A 1 646 ? 0.695 35.25 7.688 1 86.56 646 ASP A N 1
ATOM 5074 C CA . ASP A 1 646 ? 0.512 34.438 6.492 1 86.56 646 ASP A CA 1
ATOM 5075 C C . ASP A 1 646 ? 1.264 33.125 6.613 1 86.56 646 ASP A C 1
ATOM 5077 O O . ASP A 1 646 ? 1.265 32.312 5.684 1 86.56 646 ASP A O 1
ATOM 5081 N N . SER A 1 647 ? 1.819 32.938 7.809 1 87.94 647 SER A N 1
ATOM 5082 C CA . SER A 1 647 ? 2.623 31.719 7.98 1 87.94 647 SER A CA 1
ATOM 5083 C C . SER A 1 647 ? 1.791 30.578 8.555 1 87.94 647 SER A C 1
ATOM 5085 O O . SER A 1 647 ? 0.704 30.812 9.094 1 87.94 647 SER A O 1
ATOM 5087 N N . ASP A 1 648 ? 2.305 29.375 8.414 1 86.19 648 ASP A N 1
ATOM 5088 C CA . ASP A 1 648 ? 1.627 28.188 8.914 1 86.19 648 ASP A CA 1
ATOM 5089 C C . ASP A 1 648 ? 2.094 27.844 10.328 1 86.19 648 ASP A C 1
ATOM 5091 O O . ASP A 1 648 ? 2.004 26.688 10.758 1 86.19 648 ASP A O 1
ATOM 5095 N N . LEU A 1 649 ? 2.58 28.812 11.07 1 89.44 649 LEU A N 1
ATOM 5096 C CA . LEU A 1 649 ? 3.027 28.578 12.438 1 89.44 649 LEU A CA 1
ATOM 5097 C C . LEU A 1 649 ? 1.854 28.625 13.414 1 89.44 649 LEU A C 1
ATOM 5099 O O . LEU A 1 649 ? 0.973 29.484 13.289 1 89.44 649 LEU A O 1
ATOM 5103 N N . THR A 1 650 ? 1.812 27.625 14.281 1 85.06 650 THR A N 1
ATOM 5104 C CA . THR A 1 650 ? 0.837 27.656 15.367 1 85.06 650 THR A CA 1
ATOM 5105 C C . THR A 1 650 ? 1.378 28.422 16.562 1 85.06 650 THR A C 1
ATOM 5107 O O . THR A 1 650 ? 2.582 28.672 16.656 1 85.06 650 THR A O 1
ATOM 5110 N N . LEU A 1 651 ? 0.479 28.828 17.391 1 81.25 651 LEU A N 1
ATOM 5111 C CA . LEU A 1 651 ? 0.91 29.516 18.609 1 81.25 651 LEU A CA 1
ATOM 5112 C C . LEU A 1 651 ? 1.758 28.578 19.469 1 81.25 651 LEU A C 1
ATOM 5114 O O . LEU A 1 651 ? 2.689 29.031 20.141 1 81.25 651 LEU A O 1
ATOM 5118 N N . LYS A 1 652 ? 1.4 27.359 19.453 1 85.62 652 LYS A N 1
ATOM 5119 C CA . LYS A 1 652 ? 2.219 26.359 20.141 1 85.62 652 LYS A CA 1
ATOM 5120 C C . LYS A 1 652 ? 3.619 26.297 19.547 1 85.62 652 LYS A C 1
ATOM 5122 O O . LYS A 1 652 ? 4.605 26.125 20.266 1 85.62 652 LYS A O 1
ATOM 5127 N N . ASN A 1 653 ? 3.607 26.406 18.25 1 90.94 653 ASN A N 1
ATOM 5128 C CA . ASN A 1 653 ? 4.898 26.438 17.578 1 90.94 653 ASN A CA 1
ATOM 5129 C C . ASN A 1 653 ? 5.766 27.578 18.062 1 90.94 653 ASN A C 1
ATOM 5131 O O . ASN A 1 653 ? 6.969 27.422 18.266 1 90.94 653 ASN A O 1
ATOM 5135 N N . ILE A 1 654 ? 5.141 28.703 18.219 1 91.06 654 ILE A N 1
ATOM 5136 C CA . ILE A 1 654 ? 5.871 29.906 18.609 1 91.06 654 ILE A CA 1
ATOM 5137 C C . ILE A 1 654 ? 6.508 29.688 19.984 1 91.06 654 ILE A C 1
ATOM 5139 O O . ILE A 1 654 ? 7.672 30.031 20.203 1 91.06 654 ILE A O 1
ATOM 5143 N N . LYS A 1 655 ? 5.723 29.094 20.859 1 88.62 655 LYS A N 1
ATOM 5144 C CA . LYS A 1 655 ? 6.254 28.797 22.188 1 88.62 655 LYS A CA 1
ATOM 5145 C C . LYS A 1 655 ? 7.438 27.828 22.094 1 88.62 655 LYS A C 1
ATOM 5147 O O . LYS A 1 655 ? 8.461 28.031 22.75 1 88.62 655 LYS A O 1
ATOM 5152 N N . THR A 1 656 ? 7.293 26.875 21.297 1 93.44 656 THR A N 1
ATOM 5153 C CA . THR A 1 656 ? 8.336 25.875 21.125 1 93.44 656 THR A CA 1
ATOM 5154 C C . THR A 1 656 ? 9.578 26.484 20.484 1 93.44 656 THR A C 1
ATOM 5156 O O . THR A 1 656 ? 10.703 26.141 20.844 1 93.44 656 THR A O 1
ATOM 5159 N N . ILE A 1 657 ? 9.352 27.344 19.531 1 95.94 657 ILE A N 1
ATOM 5160 C CA . ILE A 1 657 ? 10.445 28.016 18.844 1 95.94 657 ILE A CA 1
ATOM 5161 C C . ILE A 1 657 ? 11.227 28.891 19.828 1 95.94 657 ILE A C 1
ATOM 5163 O O . ILE A 1 657 ? 12.461 28.875 19.828 1 95.94 657 ILE A O 1
ATOM 5167 N N . LYS A 1 658 ? 10.516 29.578 20.688 1 95.06 658 LYS A N 1
ATOM 5168 C CA . LYS A 1 658 ? 11.156 30.422 21.703 1 95.06 658 LYS A CA 1
ATOM 5169 C C . LYS A 1 658 ? 12.078 29.594 22.594 1 95.06 658 LYS A C 1
ATOM 5171 O O . LYS A 1 658 ? 13.219 29.984 22.844 1 95.06 658 LYS A O 1
ATOM 5176 N N . ASN A 1 659 ? 11.523 28.531 23 1 94.12 659 ASN A N 1
ATOM 5177 C CA . ASN A 1 659 ? 12.297 27.656 23.875 1 94.12 659 ASN A CA 1
ATOM 5178 C C . ASN A 1 659 ? 13.516 27.078 23.172 1 94.12 659 ASN A C 1
ATOM 5180 O O . ASN A 1 659 ? 14.578 26.922 23.781 1 94.12 659 ASN A O 1
ATOM 5184 N N . SER A 1 660 ? 13.328 26.766 21.938 1 95.38 660 SER A N 1
ATOM 5185 C CA . SER A 1 660 ? 14.43 26.219 21.156 1 95.38 660 SER A CA 1
ATOM 5186 C C . SER A 1 660 ? 15.539 27.25 20.969 1 95.38 660 SER A C 1
ATOM 5188 O O . SER A 1 660 ? 16.719 26.922 21.062 1 95.38 660 SER A O 1
ATOM 5190 N N . PHE A 1 661 ? 15.125 28.453 20.672 1 96.31 661 PHE A N 1
ATOM 5191 C CA . PHE A 1 661 ? 16.094 29.531 20.531 1 96.31 661 PHE A CA 1
ATOM 5192 C C . PHE A 1 661 ? 16.875 29.75 21.828 1 96.31 661 PHE A C 1
ATOM 5194 O O . PHE A 1 661 ? 18.094 29.906 21.812 1 96.31 661 PHE A O 1
ATOM 5201 N N . LEU A 1 662 ? 16.141 29.703 22.891 1 93.5 662 LEU A N 1
ATOM 5202 C CA . LEU A 1 662 ? 16.766 29.938 24.203 1 93.5 662 LEU A CA 1
ATOM 5203 C C . LEU A 1 662 ? 17.797 28.859 24.5 1 93.5 662 LEU A C 1
ATOM 5205 O O . LEU A 1 662 ? 18.906 29.156 24.922 1 93.5 662 LEU A O 1
ATOM 5209 N N . THR A 1 663 ? 17.469 27.641 24.281 1 92 663 THR A N 1
ATOM 5210 C CA . THR A 1 663 ? 18.359 26.516 24.531 1 92 663 THR A CA 1
ATOM 5211 C C . THR A 1 663 ? 19.594 26.609 23.641 1 92 663 THR A C 1
ATOM 5213 O O . THR A 1 663 ? 20.719 26.375 24.109 1 92 663 THR A O 1
ATOM 5216 N N . ALA A 1 664 ? 19.375 26.922 22.359 1 90.44 664 ALA A N 1
ATOM 5217 C CA . ALA A 1 664 ? 20.484 26.984 21.406 1 90.44 664 ALA A CA 1
ATOM 5218 C C . ALA A 1 664 ? 21.422 28.141 21.75 1 90.44 664 ALA A C 1
ATOM 5220 O O . ALA A 1 664 ? 22.656 27.984 21.688 1 90.44 664 ALA A O 1
ATOM 5221 N N . LEU A 1 665 ? 20.875 29.266 22.062 1 90.38 665 LEU A N 1
ATOM 5222 C CA . LEU A 1 665 ? 21.672 30.453 22.328 1 90.38 665 LEU A CA 1
ATOM 5223 C C . LEU A 1 665 ? 22.391 30.344 23.672 1 90.38 665 LEU A C 1
ATOM 5225 O O . LEU A 1 665 ? 23.531 30.781 23.812 1 90.38 665 LEU A O 1
ATOM 5229 N N . THR A 1 666 ? 21.672 29.781 24.656 1 84.75 666 THR A N 1
ATOM 5230 C CA . THR A 1 666 ? 22.312 29.578 25.953 1 84.75 666 THR A CA 1
ATOM 5231 C C . THR A 1 666 ? 23.484 28.609 25.828 1 84.75 666 THR A C 1
ATOM 5233 O O . THR A 1 666 ? 24.516 28.781 26.484 1 84.75 666 THR A O 1
ATOM 5236 N N . GLY A 1 667 ? 23.391 27.641 25.047 1 75.44 667 GLY A N 1
ATOM 5237 C CA . GLY A 1 667 ? 24.484 26.703 24.797 1 75.44 667 GLY A CA 1
ATOM 5238 C C . GLY A 1 667 ? 25.672 27.344 24.109 1 75.44 667 GLY A C 1
ATOM 5239 O O . GLY A 1 667 ? 26.828 27 24.406 1 75.44 667 GLY A O 1
ATOM 5240 N N . MET A 1 668 ? 25.375 28.25 23.219 1 73 668 MET A N 1
ATOM 5241 C CA . MET A 1 668 ? 26.422 28.922 22.453 1 73 668 MET A CA 1
ATOM 5242 C C . MET A 1 668 ? 27.203 29.891 23.344 1 73 668 MET A C 1
ATOM 5244 O O . MET A 1 668 ? 28.422 30.016 23.219 1 73 668 MET A O 1
ATOM 5248 N N . PHE A 1 669 ? 26.516 30.578 24.281 1 65.56 669 PHE A N 1
ATOM 5249 C CA . PHE A 1 669 ? 27.156 31.594 25.125 1 65.56 669 PHE A CA 1
ATOM 5250 C C . PHE A 1 669 ? 27.781 30.953 26.359 1 65.56 669 PHE A C 1
ATOM 5252 O O . PHE A 1 669 ? 28.75 31.469 26.906 1 65.56 669 PHE A O 1
ATOM 5259 N N . HIS A 1 670 ? 27.062 30.031 27.047 1 53.22 670 HIS A N 1
ATOM 5260 C CA . HIS A 1 670 ? 27.672 29.344 28.188 1 53.22 670 HIS A CA 1
ATOM 5261 C C . HIS A 1 670 ? 29 28.703 27.797 1 53.22 670 HIS A C 1
ATOM 5263 O O . HIS A 1 670 ? 29.938 28.672 28.594 1 53.22 670 HIS A O 1
ATOM 5269 N N . LYS A 1 671 ? 29.094 28.203 26.703 1 49.41 671 LYS A N 1
ATOM 5270 C CA . LYS A 1 671 ? 30.344 27.609 26.297 1 49.41 671 LYS A CA 1
ATOM 5271 C C . LYS A 1 671 ? 31.438 28.672 26.141 1 49.41 671 LYS A C 1
ATOM 5273 O O . LYS A 1 671 ? 32.625 28.391 26.359 1 49.41 671 LYS A O 1
ATOM 5278 N N . ARG A 1 672 ? 31.125 29.906 25.953 1 43.41 672 ARG A N 1
ATOM 5279 C CA . ARG A 1 672 ? 32.156 30.922 25.797 1 43.41 672 ARG A CA 1
ATOM 5280 C C . ARG A 1 672 ? 32.688 31.359 27.156 1 43.41 672 ARG A C 1
ATOM 5282 O O . ARG A 1 672 ? 33.844 31.75 27.281 1 43.41 672 ARG A O 1
ATOM 5289 N N . ILE A 1 673 ? 31.891 31.391 28.203 1 38.44 673 ILE A N 1
ATOM 5290 C CA . ILE A 1 673 ? 32.312 31.984 29.469 1 38.44 673 ILE A CA 1
ATOM 5291 C C . ILE A 1 673 ? 33.25 31.016 30.188 1 38.44 673 ILE A C 1
ATOM 5293 O O . ILE A 1 673 ? 34.188 31.438 30.891 1 38.44 673 ILE A O 1
ATOM 5297 N N . GLU A 1 674 ? 33.031 29.781 30.109 1 39.69 674 GLU A N 1
ATOM 5298 C CA . GLU A 1 674 ? 33.688 29.016 31.141 1 39.69 674 GLU A CA 1
ATOM 5299 C C . GLU A 1 674 ? 35.188 28.875 30.844 1 39.69 674 GLU A C 1
ATOM 5301 O O . GLU A 1 674 ? 35.875 28.062 31.484 1 39.69 674 GLU A O 1
ATOM 5306 N N . TYR A 1 675 ? 35.719 29.531 29.875 1 33.25 675 TYR A N 1
ATOM 5307 C CA . TYR A 1 675 ? 37.156 29.219 29.984 1 33.25 675 TYR A CA 1
ATOM 5308 C C . TYR A 1 675 ? 37.781 29.969 31.156 1 33.25 675 TYR A C 1
ATOM 5310 O O . TYR A 1 675 ? 37.75 31.188 31.219 1 33.25 675 TYR A O 1
ATOM 5318 N N . PRO A 1 676 ? 37.781 29.438 32.312 1 35.06 676 PRO A N 1
ATOM 5319 C CA . PRO A 1 676 ? 38.469 30.109 33.406 1 35.06 676 PRO A CA 1
ATOM 5320 C C . PRO A 1 676 ? 39.844 30.703 33 1 35.06 676 PRO A C 1
ATOM 5322 O O . PRO A 1 676 ? 40.531 30.125 32.188 1 35.06 676 PRO A O 1
ATOM 5325 N N . ASP A 1 677 ? 39.938 31.953 32.938 1 34.22 677 ASP A N 1
ATOM 5326 C CA . ASP A 1 677 ? 41.25 32.594 32.875 1 34.22 677 ASP A CA 1
ATOM 5327 C C . ASP A 1 677 ? 42.219 31.938 33.844 1 34.22 677 ASP A C 1
ATOM 5329 O O . ASP A 1 677 ? 41.969 31.875 35.062 1 34.22 677 ASP A O 1
ATOM 5333 N N . ILE A 1 678 ? 42.938 30.984 33.531 1 37.91 678 ILE A N 1
ATOM 5334 C CA . ILE A 1 678 ? 44.094 30.5 34.312 1 37.91 678 ILE A CA 1
ATOM 5335 C C . ILE A 1 678 ? 45 31.672 34.688 1 37.91 678 ILE A C 1
ATOM 5337 O O . ILE A 1 678 ? 45.562 32.312 33.812 1 37.91 678 ILE A O 1
ATOM 5341 N N . GLU A 1 679 ? 44.75 32.375 35.75 1 34.34 679 GLU A N 1
ATOM 5342 C CA . GLU A 1 679 ? 45.688 33.312 36.312 1 34.34 679 GLU A CA 1
ATOM 5343 C C . GLU A 1 679 ? 47.094 32.719 36.406 1 34.34 679 GLU A C 1
ATOM 5345 O O . GLU A 1 679 ? 47.281 31.594 36.875 1 34.34 679 GLU A O 1
ATOM 5350 N N . PRO A 1 680 ? 48 33.156 35.531 1 36.03 680 PRO A N 1
ATOM 5351 C CA . PRO A 1 680 ? 49.406 32.781 35.688 1 36.03 680 PRO A CA 1
ATOM 5352 C C . PRO A 1 680 ? 49.875 32.969 37.125 1 36.03 680 PRO A C 1
ATOM 5354 O O . PRO A 1 680 ? 49.562 34 37.75 1 36.03 680 PRO A O 1
ATOM 5357 N N . ASN A 1 681 ? 50.031 32.031 37.906 1 31.66 681 ASN A N 1
ATOM 5358 C CA . ASN A 1 681 ? 50.781 32.094 39.156 1 31.66 681 ASN A CA 1
ATOM 5359 C C . ASN A 1 681 ? 52.125 32.75 38.969 1 31.66 681 ASN A C 1
ATOM 5361 O O . ASN A 1 681 ? 52.844 32.438 38.031 1 31.66 681 ASN A O 1
ATOM 5365 N N . GLN A 1 682 ? 52.438 33.938 39.531 1 30.62 682 GLN A N 1
ATOM 5366 C CA . GLN A 1 682 ? 53.656 34.688 39.781 1 30.62 682 GLN A CA 1
ATOM 5367 C C . GLN A 1 682 ? 54.719 33.812 40.469 1 30.62 682 GLN A C 1
ATOM 5369 O O . GLN A 1 682 ? 54.594 33.531 41.656 1 30.62 682 GLN A O 1
ATOM 5374 N N . ASN A 1 683 ? 55.094 32.656 40.062 1 27.23 683 ASN A N 1
ATOM 5375 C CA . ASN A 1 683 ? 56.406 32.219 40.562 1 27.23 683 ASN A CA 1
ATOM 5376 C C . ASN A 1 683 ? 57.5 33.188 40.188 1 27.23 683 ASN A C 1
ATOM 5378 O O . ASN A 1 683 ? 57.812 33.375 39 1 27.23 683 ASN A O 1
ATOM 5382 N N . LYS A 1 684 ? 57.781 34.25 41.031 1 30.36 684 LYS A N 1
ATOM 5383 C CA . LYS A 1 684 ? 58.875 35.156 41.219 1 30.36 684 LYS A CA 1
ATOM 5384 C C . LYS A 1 684 ? 60.219 34.438 41.188 1 30.36 684 LYS A C 1
ATOM 5386 O O . LYS A 1 684 ? 61.25 35.031 40.844 1 30.36 684 LYS A O 1
ATOM 5391 N N . GLU A 1 685 ? 60.5 33.344 42 1 26.48 685 GLU A N 1
ATOM 5392 C CA . GLU A 1 685 ? 61.844 33.188 42.469 1 26.48 685 GLU A CA 1
ATOM 5393 C C . GLU A 1 685 ? 62.812 32.812 41.344 1 26.48 685 GLU A C 1
ATOM 5395 O O . GLU A 1 685 ? 63.969 33.25 41.375 1 26.48 685 GLU A O 1
ATOM 5400 N N . VAL A 1 686 ? 62.656 31.781 40.531 1 27 686 VAL A N 1
ATOM 5401 C CA . VAL A 1 686 ? 63.969 31.234 40.156 1 27 686 VAL A CA 1
ATOM 5402 C C . VAL A 1 686 ? 64.625 32.156 39.156 1 27 686 VAL A C 1
ATOM 5404 O O . VAL A 1 686 ? 65.812 31.922 38.75 1 27 686 VAL A O 1
ATOM 5407 N N . LEU A 1 687 ? 63.906 33.094 38.375 1 23.67 687 LEU A N 1
ATOM 5408 C CA . LEU A 1 687 ? 64.812 33.906 37.562 1 23.67 687 LEU A CA 1
ATOM 5409 C C . LEU A 1 687 ? 65.438 35.062 38.375 1 23.67 687 LEU A C 1
ATOM 5411 O O . LEU A 1 687 ? 66 35.969 37.812 1 23.67 687 LEU A O 1
ATOM 5415 N N . GLU A 1 688 ? 65.812 34.75 39.719 1 19.78 688 GLU A N 1
ATOM 5416 C CA . GLU A 1 688 ? 67.188 35.281 39.938 1 19.78 688 GLU A CA 1
ATOM 5417 C C . GLU A 1 688 ? 68.25 34.438 39.188 1 19.78 688 GLU A C 1
ATOM 5419 O O . GLU A 1 688 ? 68.125 33.188 39.188 1 19.78 688 GLU A O 1
ATOM 5424 N N . MET B 1 1 ? -1.295 -16.859 43.906 1 39.56 1 MET B N 1
ATOM 5425 C CA . MET B 1 1 ? -2.312 -16.156 43.125 1 39.56 1 MET B CA 1
ATOM 5426 C C . MET B 1 1 ? -2.131 -14.641 43.25 1 39.56 1 MET B C 1
ATOM 5428 O O . MET B 1 1 ? -2.494 -13.898 42.344 1 39.56 1 MET B O 1
ATOM 5432 N N . LYS B 1 2 ? -1.787 -14.219 44.406 1 50.5 2 LYS B N 1
ATOM 5433 C CA . LYS B 1 2 ? -1.628 -12.797 44.688 1 50.5 2 LYS B CA 1
ATOM 5434 C C . LYS B 1 2 ? -0.314 -12.258 44.125 1 50.5 2 LYS B C 1
ATOM 5436 O O . LYS B 1 2 ? -0.249 -11.117 43.688 1 50.5 2 LYS B O 1
ATOM 5441 N N . LYS B 1 3 ? 0.72 -12.992 44.375 1 51.06 3 LYS B N 1
ATOM 5442 C CA . LYS B 1 3 ? 2.016 -12.539 43.875 1 51.06 3 LYS B CA 1
ATOM 5443 C C . LYS B 1 3 ? 2.061 -12.578 42.344 1 51.06 3 LYS B C 1
ATOM 5445 O O . LYS B 1 3 ? 2.756 -11.773 41.719 1 51.06 3 LYS B O 1
ATOM 5450 N N . LEU B 1 4 ? 1.477 -13.641 41.781 1 49.12 4 LEU B N 1
ATOM 5451 C CA . LEU B 1 4 ? 1.312 -13.68 40.344 1 49.12 4 LEU B CA 1
ATOM 5452 C C . LEU B 1 4 ? 0.469 -12.5 39.844 1 49.12 4 LEU B C 1
ATOM 5454 O O . LEU B 1 4 ? 0.744 -11.922 38.781 1 49.12 4 LEU B O 1
ATOM 5458 N N . ASP B 1 5 ? -0.445 -12.156 40.656 1 49.47 5 ASP B N 1
ATOM 5459 C CA . ASP B 1 5 ? -1.326 -11.031 40.344 1 49.47 5 ASP B CA 1
ATOM 5460 C C . ASP B 1 5 ? -0.553 -9.719 40.312 1 49.47 5 ASP B C 1
ATOM 5462 O O . ASP B 1 5 ? -0.782 -8.875 39.469 1 49.47 5 ASP B O 1
ATOM 5466 N N . LYS B 1 6 ? 0.216 -9.594 41.281 1 52.31 6 LYS B N 1
ATOM 5467 C CA . LYS B 1 6 ? 0.941 -8.328 41.344 1 52.31 6 LYS B CA 1
ATOM 5468 C C . LYS B 1 6 ? 1.962 -8.227 40.219 1 52.31 6 LYS B C 1
ATOM 5470 O O . LYS B 1 6 ? 2.135 -7.152 39.656 1 52.31 6 LYS B O 1
ATOM 5475 N N . HIS B 1 7 ? 2.68 -9.211 40.031 1 49.31 7 HIS B N 1
ATOM 5476 C CA . HIS B 1 7 ? 3.645 -9.227 38.938 1 49.31 7 HIS B CA 1
ATOM 5477 C C . HIS B 1 7 ? 2.949 -9.094 37.594 1 49.31 7 HIS B C 1
ATOM 5479 O O . HIS B 1 7 ? 3.441 -8.391 36.688 1 49.31 7 HIS B O 1
ATOM 5485 N N . ILE B 1 8 ? 1.818 -9.719 37.469 1 49.59 8 ILE B N 1
ATOM 5486 C CA . ILE B 1 8 ? 1.004 -9.539 36.281 1 49.59 8 ILE B CA 1
ATOM 5487 C C . ILE B 1 8 ? 0.522 -8.094 36.188 1 49.59 8 ILE B C 1
ATOM 5489 O O . ILE B 1 8 ? 0.525 -7.488 35.125 1 49.59 8 ILE B O 1
ATOM 5493 N N . LYS B 1 9 ? 0.166 -7.566 37.281 1 54.06 9 LYS B N 1
ATOM 5494 C CA . LYS B 1 9 ? -0.284 -6.18 37.312 1 54.06 9 LYS B CA 1
ATOM 5495 C C . LYS B 1 9 ? 0.855 -5.219 37 1 54.06 9 LYS B C 1
ATOM 5497 O O . LYS B 1 9 ? 0.653 -4.223 36.281 1 54.06 9 LYS B O 1
ATOM 5502 N N . ASN B 1 10 ? 1.927 -5.449 37.5 1 54.41 10 ASN B N 1
ATOM 5503 C CA . ASN B 1 10 ? 3.076 -4.605 37.188 1 54.41 10 ASN B CA 1
ATOM 5504 C C . ASN B 1 10 ? 3.547 -4.809 35.75 1 54.41 10 ASN B C 1
ATOM 5506 O O . ASN B 1 10 ? 4.012 -3.863 35.125 1 54.41 10 ASN B O 1
ATOM 5510 N N . ILE B 1 11 ? 3.584 -5.992 35.344 1 51.53 11 ILE B N 1
ATOM 5511 C CA . ILE B 1 11 ? 3.918 -6.324 33.969 1 51.53 11 ILE B CA 1
ATOM 5512 C C . ILE B 1 11 ? 2.904 -5.68 33 1 51.53 11 ILE B C 1
ATOM 5514 O O . ILE B 1 11 ? 3.275 -5.145 31.969 1 51.53 11 ILE B O 1
ATOM 5518 N N . ILE B 1 12 ? 1.584 -5.707 33.438 1 55.59 12 ILE B N 1
ATOM 5519 C CA . ILE B 1 12 ? 0.51 -5.047 32.719 1 55.59 12 ILE B CA 1
ATOM 5520 C C . ILE B 1 12 ? 0.723 -3.535 32.75 1 55.59 12 ILE B C 1
ATOM 5522 O O . ILE B 1 12 ? 0.355 -2.834 31.797 1 55.59 12 ILE B O 1
ATOM 5526 N N . LYS B 1 13 ? 1.434 -3.125 33.719 1 61 13 LYS B N 1
ATOM 5527 C CA . LYS B 1 13 ? 1.647 -1.687 33.875 1 61 13 LYS B CA 1
ATOM 5528 C C . LYS B 1 13 ? 2.795 -1.219 32.969 1 61 13 LYS B C 1
ATOM 5530 O O . LYS B 1 13 ? 2.871 -0.042 32.625 1 61 13 LYS B O 1
ATOM 5535 N N . ASN B 1 14 ? 3.639 -2.203 32.625 1 72.81 14 ASN B N 1
ATOM 5536 C CA . ASN B 1 14 ? 4.723 -1.77 31.734 1 72.81 14 ASN B CA 1
ATOM 5537 C C . ASN B 1 14 ? 4.309 -1.793 30.266 1 72.81 14 ASN B C 1
ATOM 5539 O O . ASN B 1 14 ? 4.105 -2.863 29.688 1 72.81 14 ASN B O 1
ATOM 5543 N N . GLU B 1 15 ? 4.047 -0.738 29.703 1 80.81 15 GLU B N 1
ATOM 5544 C CA . GLU B 1 15 ? 3.541 -0.545 28.344 1 80.81 15 GLU B CA 1
ATOM 5545 C C . GLU B 1 15 ? 4.387 -1.304 27.328 1 80.81 15 GLU B C 1
ATOM 5547 O O . GLU B 1 15 ? 3.859 -1.861 26.359 1 80.81 15 GLU B O 1
ATOM 5552 N N . ARG B 1 16 ? 5.664 -1.524 27.625 1 82.31 16 ARG B N 1
ATOM 5553 C CA . ARG B 1 16 ? 6.551 -2.227 26.703 1 82.31 16 ARG B CA 1
ATOM 5554 C C . ARG B 1 16 ? 6.297 -3.73 26.734 1 82.31 16 ARG B C 1
ATOM 5556 O O . ARG B 1 16 ? 6.316 -4.391 25.688 1 82.31 16 ARG B O 1
ATOM 5563 N N . LEU B 1 17 ? 6.039 -4.277 27.906 1 83.38 17 LEU B N 1
ATOM 5564 C CA . LEU B 1 17 ? 5.781 -5.707 28.031 1 83.38 17 LEU B CA 1
ATOM 5565 C C . LEU B 1 17 ? 4.457 -6.086 27.391 1 83.38 17 LEU B C 1
ATOM 5567 O O . LEU B 1 17 ? 4.316 -7.18 26.828 1 83.38 17 LEU B O 1
ATOM 5571 N N . ILE B 1 18 ? 3.525 -5.227 27.453 1 84.5 18 ILE B N 1
ATOM 5572 C CA . ILE B 1 18 ? 2.227 -5.48 26.844 1 84.5 18 ILE B CA 1
ATOM 5573 C C . ILE B 1 18 ? 2.373 -5.527 25.328 1 84.5 18 ILE B C 1
ATOM 5575 O O . ILE B 1 18 ? 1.754 -6.359 24.656 1 84.5 18 ILE B O 1
ATOM 5579 N N . ILE B 1 19 ? 3.174 -4.602 24.859 1 85.12 19 ILE B N 1
ATOM 5580 C CA . ILE B 1 19 ? 3.416 -4.574 23.422 1 85.12 19 ILE B CA 1
ATOM 5581 C C . ILE B 1 19 ? 4.066 -5.883 22.984 1 85.12 19 ILE B C 1
ATOM 5583 O O . ILE B 1 19 ? 3.652 -6.488 21.984 1 85.12 19 ILE B O 1
ATOM 5587 N N . ILE B 1 20 ? 5.027 -6.379 23.75 1 86 20 ILE B N 1
ATOM 5588 C CA . ILE B 1 20 ? 5.73 -7.613 23.422 1 86 20 ILE B CA 1
ATOM 5589 C C . ILE B 1 20 ? 4.773 -8.797 23.516 1 86 20 ILE B C 1
ATOM 5591 O O . ILE B 1 20 ? 4.809 -9.703 22.688 1 86 20 ILE B O 1
ATOM 5595 N N . PHE B 1 21 ? 3.951 -8.75 24.5 1 87.88 21 PHE B N 1
ATOM 5596 C CA . PHE B 1 21 ? 2.975 -9.82 24.672 1 87.88 21 PHE B CA 1
ATOM 5597 C C . PHE B 1 21 ? 2.059 -9.922 23.453 1 87.88 21 PHE B C 1
ATOM 5599 O O . PHE B 1 21 ? 1.855 -11.008 22.922 1 87.88 21 PHE B O 1
ATOM 5606 N N . PHE B 1 22 ? 1.525 -8.836 23.047 1 86.62 22 PHE B N 1
ATOM 5607 C CA . PHE B 1 22 ? 0.588 -8.852 21.938 1 86.62 22 PHE B CA 1
ATOM 5608 C C . PHE B 1 22 ? 1.299 -9.211 20.641 1 86.62 22 PHE B C 1
ATOM 5610 O O . PHE B 1 22 ? 0.725 -9.875 19.766 1 86.62 22 PHE B O 1
ATOM 5617 N N . ALA B 1 23 ? 2.521 -8.758 20.516 1 87.62 23 ALA B N 1
ATOM 5618 C CA . ALA B 1 23 ? 3.295 -9.109 19.328 1 87.62 23 ALA B CA 1
ATOM 5619 C C . ALA B 1 23 ? 3.543 -10.617 19.266 1 87.62 23 ALA B C 1
ATOM 5621 O O . ALA B 1 23 ? 3.377 -11.234 18.203 1 87.62 23 ALA B O 1
ATOM 5622 N N . VAL B 1 24 ? 3.908 -11.195 20.359 1 89.88 24 VAL B N 1
ATOM 5623 C CA . VAL B 1 24 ? 4.184 -12.625 20.422 1 89.88 24 VAL B CA 1
ATOM 5624 C C . VAL B 1 24 ? 2.887 -13.414 20.25 1 89.88 24 VAL B C 1
ATOM 5626 O O . VAL B 1 24 ? 2.85 -14.422 19.547 1 89.88 24 VAL B O 1
ATOM 5629 N N . PHE B 1 25 ? 1.905 -12.906 20.938 1 90.5 25 PHE B N 1
ATOM 5630 C CA . PHE B 1 25 ? 0.595 -13.539 20.828 1 90.5 25 PHE B CA 1
ATOM 5631 C C . PHE B 1 25 ? 0.114 -13.539 19.391 1 90.5 25 PHE B C 1
ATOM 5633 O O . PHE B 1 25 ? -0.37 -14.562 18.891 1 90.5 25 PHE B O 1
ATOM 5640 N N . TYR B 1 26 ? 0.216 -12.414 18.75 1 90.56 26 TYR B N 1
ATOM 5641 C CA . TYR B 1 26 ? -0.172 -12.305 17.344 1 90.56 26 TYR B CA 1
ATOM 5642 C C . TYR B 1 26 ? 0.646 -13.25 16.484 1 90.56 26 TYR B C 1
ATOM 5644 O O . TYR B 1 26 ? 0.103 -13.922 15.594 1 90.56 26 TYR B O 1
ATOM 5652 N N . PHE B 1 27 ? 1.892 -13.312 16.766 1 92.25 27 PHE B N 1
ATOM 5653 C CA . PHE B 1 27 ? 2.781 -14.141 15.945 1 92.25 27 PHE B CA 1
ATOM 5654 C C . PHE B 1 27 ? 2.422 -15.617 16.078 1 92.25 27 PHE B C 1
ATOM 5656 O O . PHE B 1 27 ? 2.301 -16.312 15.078 1 92.25 27 PHE B O 1
ATOM 5663 N N . ILE B 1 28 ? 2.197 -16.078 17.219 1 93.25 28 ILE B N 1
ATOM 5664 C CA . ILE B 1 28 ? 1.915 -17.484 17.469 1 93.25 28 ILE B CA 1
ATOM 5665 C C . ILE B 1 28 ? 0.555 -17.844 16.875 1 93.25 28 ILE B C 1
ATOM 5667 O O . ILE B 1 28 ? 0.416 -18.875 16.203 1 93.25 28 ILE B O 1
ATOM 5671 N N . PHE B 1 29 ? -0.38 -17.016 17.094 1 93.12 29 PHE B N 1
ATOM 5672 C CA . PHE B 1 29 ? -1.729 -17.297 16.609 1 93.12 29 PHE B CA 1
ATOM 5673 C C . PHE B 1 29 ? -1.775 -17.266 15.086 1 93.12 29 PHE B C 1
ATOM 5675 O O . PHE B 1 29 ? -2.381 -18.141 14.461 1 93.12 29 PHE B O 1
ATOM 5682 N N . SER B 1 30 ? -1.212 -16.203 14.531 1 93.06 30 SER B N 1
ATOM 5683 C CA . SER B 1 30 ? -1.189 -16.094 13.078 1 93.06 30 SER B CA 1
ATOM 5684 C C . SER B 1 30 ? -0.419 -17.25 12.445 1 93.06 30 SER B C 1
ATOM 5686 O O . SER B 1 30 ? -0.817 -17.781 11.406 1 93.06 30 SER B O 1
ATOM 5688 N N . TYR B 1 31 ? 0.659 -17.609 13.102 1 93.94 31 TYR B N 1
ATOM 5689 C CA . TYR B 1 31 ? 1.449 -18.734 12.602 1 93.94 31 TYR B CA 1
ATOM 5690 C C . TYR B 1 31 ? 0.626 -20.016 12.594 1 93.94 31 TYR B C 1
ATOM 5692 O O . TYR B 1 31 ? 0.651 -20.766 11.617 1 93.94 31 TYR B O 1
ATOM 5700 N N . ALA B 1 32 ? -0.075 -20.25 13.617 1 93 32 ALA B N 1
ATOM 5701 C CA . ALA B 1 32 ? -0.892 -21.453 13.719 1 93 32 ALA B CA 1
ATOM 5702 C C . ALA B 1 32 ? -1.98 -21.484 12.656 1 93 32 ALA B C 1
ATOM 5704 O O . ALA B 1 32 ? -2.209 -22.516 12.008 1 93 32 ALA B O 1
ATOM 5705 N N . LEU B 1 33 ? -2.58 -20.375 12.43 1 92.5 33 LEU B N 1
ATOM 5706 C CA . LEU B 1 33 ? -3.678 -20.297 11.469 1 92.5 33 LEU B CA 1
ATOM 5707 C C . LEU B 1 33 ? -3.164 -20.453 10.047 1 92.5 33 LEU B C 1
ATOM 5709 O O . LEU B 1 33 ? -3.75 -21.188 9.25 1 92.5 33 LEU B O 1
ATOM 5713 N N . VAL B 1 34 ? -2.07 -19.797 9.711 1 92.62 34 VAL B N 1
ATOM 5714 C CA . VAL B 1 34 ? -1.53 -19.859 8.359 1 92.62 34 VAL B CA 1
ATOM 5715 C C . VAL B 1 34 ? -0.918 -21.234 8.109 1 92.62 34 VAL B C 1
ATOM 5717 O O . VAL B 1 34 ? -1.078 -21.812 7.027 1 92.62 34 VAL B O 1
ATOM 5720 N N . TYR B 1 35 ? -0.267 -21.734 9.109 1 90.81 35 TYR B N 1
ATOM 5721 C CA . TYR B 1 35 ? 0.365 -23.047 8.984 1 90.81 35 TYR B CA 1
ATOM 5722 C C . TYR B 1 35 ? -0.667 -24.109 8.672 1 90.81 35 TYR B C 1
ATOM 5724 O O . TYR B 1 35 ? -0.464 -24.938 7.777 1 90.81 35 TYR B O 1
ATOM 5732 N N . THR B 1 36 ? -1.732 -24.109 9.367 1 87.56 36 THR B N 1
ATOM 5733 C CA . THR B 1 36 ? -2.771 -25.125 9.172 1 87.56 36 THR B CA 1
ATOM 5734 C C . THR B 1 36 ? -3.426 -24.969 7.801 1 87.56 36 THR B C 1
ATOM 5736 O O . THR B 1 36 ? -3.916 -25.938 7.227 1 87.56 36 THR B O 1
ATOM 5739 N N . SER B 1 37 ? -3.34 -23.766 7.309 1 87.56 37 SER B N 1
ATOM 5740 C CA . SER B 1 37 ? -3.99 -23.484 6.031 1 87.56 37 SER B CA 1
ATOM 5741 C C . SER B 1 37 ? -3.08 -23.844 4.859 1 87.56 37 SER B C 1
ATOM 5743 O O . SER B 1 37 ? -3.559 -24.125 3.758 1 87.56 37 SER B O 1
ATOM 5745 N N . VAL B 1 38 ? -1.811 -23.734 5.027 1 85.75 38 VAL B N 1
ATOM 5746 C CA . VAL B 1 38 ? -0.871 -23.922 3.924 1 85.75 38 VAL B CA 1
ATOM 5747 C C . VAL B 1 38 ? -0.388 -25.359 3.883 1 85.75 38 VAL B C 1
ATOM 5749 O O . VAL B 1 38 ? 0.004 -25.859 2.828 1 85.75 38 VAL B O 1
ATOM 5752 N N . THR B 1 39 ? -0.45 -26.078 4.977 1 83.88 39 THR B N 1
ATOM 5753 C CA . THR B 1 39 ? 0.029 -27.453 5.051 1 83.88 39 THR B CA 1
ATOM 5754 C C . THR B 1 39 ? -0.894 -28.391 4.273 1 83.88 39 THR B C 1
ATOM 5756 O O . THR B 1 39 ? -2.105 -28.406 4.504 1 83.88 39 THR B O 1
ATOM 5759 N N . PRO B 1 40 ? -0.302 -29.078 3.328 1 80.44 40 PRO B N 1
ATOM 5760 C CA . PRO B 1 40 ? -1.102 -30.031 2.555 1 80.44 40 PRO B CA 1
ATOM 5761 C C . PRO B 1 40 ? -1.536 -31.234 3.377 1 80.44 40 PRO B C 1
ATOM 5763 O O . PRO B 1 40 ? -0.889 -31.578 4.371 1 80.44 40 PRO B O 1
ATOM 5766 N N . PRO B 1 41 ? -2.58 -31.828 2.99 1 79.94 41 PRO B N 1
ATOM 5767 C CA . PRO B 1 41 ? -3.02 -33.031 3.688 1 79.94 41 PRO B CA 1
ATOM 5768 C C . PRO B 1 41 ? -2.082 -34.219 3.457 1 79.94 41 PRO B C 1
ATOM 5770 O O . PRO B 1 41 ? -1.411 -34.281 2.424 1 79.94 41 PRO B O 1
ATOM 5773 N N . LYS B 1 42 ? -2.004 -35.094 4.352 1 84.44 42 LYS B N 1
ATOM 5774 C CA . LYS B 1 42 ? -1.197 -36.312 4.23 1 84.44 42 LYS B CA 1
ATOM 5775 C C . LYS B 1 42 ? -2.041 -37.5 3.748 1 84.44 42 LYS B C 1
ATOM 5777 O O . LYS B 1 42 ? -3.238 -37.562 4.031 1 84.44 42 LYS B O 1
ATOM 5782 N N . PHE B 1 43 ? -1.375 -38.344 3.008 1 84.88 43 PHE B N 1
ATOM 5783 C CA . PHE B 1 43 ? -2.072 -39.469 2.389 1 84.88 43 PHE B CA 1
ATOM 5784 C C . PHE B 1 43 ? -1.503 -40.781 2.873 1 84.88 43 PHE B C 1
ATOM 5786 O O . PHE B 1 43 ? -0.325 -40.875 3.229 1 84.88 43 PHE B O 1
ATOM 5793 N N . ASP B 1 44 ? -2.365 -41.719 3.01 1 83.75 44 ASP B N 1
ATOM 5794 C CA . ASP B 1 44 ? -1.951 -43.094 3.318 1 83.75 44 ASP B CA 1
ATOM 5795 C C . ASP B 1 44 ? -1.878 -43.938 2.055 1 83.75 44 ASP B C 1
ATOM 5797 O O . ASP B 1 44 ? -2.887 -44.5 1.614 1 83.75 44 ASP B O 1
ATOM 5801 N N . LEU B 1 45 ? -0.678 -43.906 1.42 1 86.81 45 LEU B N 1
ATOM 5802 C CA . LEU B 1 45 ? -0.493 -44.625 0.164 1 86.81 45 LEU B CA 1
ATOM 5803 C C . LEU B 1 45 ? 0.774 -45.469 0.204 1 86.81 45 LEU B C 1
ATOM 5805 O O . LEU B 1 45 ? 1.778 -45.062 0.793 1 86.81 45 LEU B O 1
ATOM 5809 N N . LYS B 1 46 ? 0.704 -46.656 -0.325 1 85.44 46 LYS B N 1
ATOM 5810 C CA . LYS B 1 46 ? 1.844 -47.531 -0.516 1 85.44 46 LYS B CA 1
ATOM 5811 C C . LYS B 1 46 ? 2.01 -47.906 -1.986 1 85.44 46 LYS B C 1
ATOM 5813 O O . LYS B 1 46 ? 1.072 -47.781 -2.777 1 85.44 46 LYS B O 1
ATOM 5818 N N . ALA B 1 47 ? 3.215 -48.25 -2.273 1 89.19 47 ALA B N 1
ATOM 5819 C CA . ALA B 1 47 ? 3.457 -48.688 -3.645 1 89.19 47 ALA B CA 1
ATOM 5820 C C . ALA B 1 47 ? 2.568 -49.875 -4.004 1 89.19 47 ALA B C 1
ATOM 5822 O O . ALA B 1 47 ? 2.449 -50.844 -3.229 1 89.19 47 ALA B O 1
ATOM 5823 N N . GLY B 1 48 ? 1.891 -49.75 -5.113 1 84.25 48 GLY B N 1
ATOM 5824 C CA . GLY B 1 48 ? 0.994 -50.812 -5.543 1 84.25 48 GLY B CA 1
ATOM 5825 C C . GLY B 1 48 ? -0.47 -50.469 -5.32 1 84.25 48 GLY B C 1
ATOM 5826 O O . GLY B 1 48 ? -1.348 -51.094 -5.945 1 84.25 48 GLY B O 1
ATOM 5827 N N . ASP B 1 49 ? -0.714 -49.531 -4.469 1 86.69 49 ASP B N 1
ATOM 5828 C CA . ASP B 1 49 ? -2.084 -49.094 -4.207 1 86.69 49 ASP B CA 1
ATOM 5829 C C . ASP B 1 49 ? -2.662 -48.344 -5.41 1 86.69 49 ASP B C 1
ATOM 5831 O O . ASP B 1 49 ? -1.917 -47.812 -6.219 1 86.69 49 ASP B O 1
ATOM 5835 N N . VAL B 1 50 ? -3.926 -48.438 -5.613 1 85 50 VAL B N 1
ATOM 5836 C CA . VAL B 1 50 ? -4.605 -47.625 -6.613 1 85 50 VAL B CA 1
ATOM 5837 C C . VAL B 1 50 ? -5.004 -46.281 -6.008 1 85 50 VAL B C 1
ATOM 5839 O O . VAL B 1 50 ? -5.695 -46.25 -4.988 1 85 50 VAL B O 1
ATOM 5842 N N . ALA B 1 51 ? -4.508 -45.312 -6.594 1 84.56 51 ALA B N 1
ATOM 5843 C CA . ALA B 1 51 ? -4.762 -43.969 -6.062 1 84.56 51 ALA B CA 1
ATOM 5844 C C . ALA B 1 51 ? -6.238 -43.625 -6.164 1 84.56 51 ALA B C 1
ATOM 5846 O O . ALA B 1 51 ? -6.863 -43.812 -7.211 1 84.56 51 ALA B O 1
ATOM 5847 N N . THR B 1 52 ? -6.828 -43.125 -5.094 1 79.81 52 THR B N 1
ATOM 5848 C CA . THR B 1 52 ? -8.242 -42.781 -5.043 1 79.81 52 THR B CA 1
ATOM 5849 C C . THR B 1 52 ? -8.453 -41.312 -5.465 1 79.81 52 THR B C 1
ATOM 5851 O O . THR B 1 52 ? -9.57 -40.938 -5.797 1 79.81 52 THR B O 1
ATOM 5854 N N . GLN B 1 53 ? -7.383 -40.562 -5.398 1 82.69 53 GLN B N 1
ATOM 5855 C CA . GLN B 1 53 ? -7.453 -39.156 -5.777 1 82.69 53 GLN B CA 1
ATOM 5856 C C . GLN B 1 53 ? -6.152 -38.688 -6.426 1 82.69 53 GLN B C 1
ATOM 5858 O O . GLN B 1 53 ? -5.117 -39.344 -6.285 1 82.69 53 GLN B O 1
ATOM 5863 N N . ASP B 1 54 ? -6.273 -37.625 -7.176 1 81.56 54 ASP B N 1
ATOM 5864 C CA . ASP B 1 54 ? -5.066 -37 -7.727 1 81.56 54 ASP B CA 1
ATOM 5865 C C . ASP B 1 54 ? -4.258 -36.312 -6.637 1 81.56 54 ASP B C 1
ATOM 5867 O O . ASP B 1 54 ? -4.824 -35.688 -5.727 1 81.56 54 ASP B O 1
ATOM 5871 N N . ILE B 1 55 ? -3.045 -36.594 -6.652 1 85.75 55 ILE B N 1
ATOM 5872 C CA . ILE B 1 55 ? -2.154 -35.906 -5.715 1 85.75 55 ILE B CA 1
ATOM 5873 C C . ILE B 1 55 ? -1.185 -35 -6.484 1 85.75 55 ILE B C 1
ATOM 5875 O O . ILE B 1 55 ? -0.36 -35.5 -7.258 1 85.75 55 ILE B O 1
ATOM 5879 N N . LYS B 1 56 ? -1.302 -33.75 -6.273 1 81.56 56 LYS B N 1
ATOM 5880 C CA . LYS B 1 56 ? -0.464 -32.781 -6.949 1 81.56 56 LYS B CA 1
ATOM 5881 C C . LYS B 1 56 ? 0.7 -32.344 -6.066 1 81.56 56 LYS B C 1
ATOM 5883 O O . LYS B 1 56 ? 0.596 -32.375 -4.836 1 81.56 56 LYS B O 1
ATOM 5888 N N . ALA B 1 57 ? 1.787 -32.031 -6.723 1 78.69 57 ALA B N 1
ATOM 5889 C CA . ALA B 1 57 ? 2.955 -31.531 -5.996 1 78.69 57 ALA B CA 1
ATOM 5890 C C . ALA B 1 57 ? 2.684 -30.172 -5.379 1 78.69 57 ALA B C 1
ATOM 5892 O O . ALA B 1 57 ? 2.338 -29.219 -6.086 1 78.69 57 ALA B O 1
ATOM 5893 N N . PRO B 1 58 ? 2.818 -30.156 -4.062 1 78.62 58 PRO B N 1
ATOM 5894 C CA . PRO B 1 58 ? 2.592 -28.859 -3.412 1 78.62 58 PRO B CA 1
ATOM 5895 C C . PRO B 1 58 ? 3.736 -27.875 -3.641 1 78.62 58 PRO B C 1
ATOM 5897 O O . PRO B 1 58 ? 3.568 -26.672 -3.438 1 78.62 58 PRO B O 1
ATOM 5900 N N . LYS B 1 59 ? 4.906 -28.375 -3.975 1 80.75 59 LYS B N 1
ATOM 5901 C CA . LYS B 1 59 ? 6.086 -27.562 -4.293 1 80.75 59 LYS B CA 1
ATOM 5902 C C . LYS B 1 59 ? 6.984 -28.281 -5.289 1 80.75 59 LYS B C 1
ATOM 5904 O O . LYS B 1 59 ? 6.758 -29.453 -5.605 1 80.75 59 LYS B O 1
ATOM 5909 N N . ASP B 1 60 ? 7.926 -27.484 -5.793 1 77.88 60 ASP B N 1
ATOM 5910 C CA . ASP B 1 60 ? 8.898 -28.109 -6.688 1 77.88 60 ASP B CA 1
ATOM 5911 C C . ASP B 1 60 ? 9.703 -29.172 -5.953 1 77.88 60 ASP B C 1
ATOM 5913 O O . ASP B 1 60 ? 10.109 -28.969 -4.805 1 77.88 60 ASP B O 1
ATOM 5917 N N . VAL B 1 61 ? 9.781 -30.359 -6.574 1 79.94 61 VAL B N 1
ATOM 5918 C CA . VAL B 1 61 ? 10.516 -31.453 -5.938 1 79.94 61 VAL B CA 1
ATOM 5919 C C . VAL B 1 61 ? 11.305 -32.219 -6.992 1 79.94 61 VAL B C 1
ATOM 5921 O O . VAL B 1 61 ? 10.828 -32.438 -8.109 1 79.94 61 VAL B O 1
ATOM 5924 N N . VAL B 1 62 ? 12.562 -32.531 -6.594 1 82.75 62 VAL B N 1
ATOM 5925 C CA . VAL B 1 62 ? 13.406 -33.312 -7.492 1 82.75 62 VAL B CA 1
ATOM 5926 C C . VAL B 1 62 ? 13.062 -34.781 -7.371 1 82.75 62 VAL B C 1
ATOM 5928 O O . VAL B 1 62 ? 12.93 -35.312 -6.262 1 82.75 62 VAL B O 1
ATOM 5931 N N . ASP B 1 63 ? 12.773 -35.344 -8.438 1 85 63 ASP B N 1
ATOM 5932 C CA . ASP B 1 63 ? 12.656 -36.781 -8.484 1 85 63 ASP B CA 1
ATOM 5933 C C . ASP B 1 63 ? 14.031 -37.438 -8.469 1 85 63 ASP B C 1
ATOM 5935 O O . ASP B 1 63 ? 14.656 -37.625 -9.516 1 85 63 ASP B O 1
ATOM 5939 N N . ILE B 1 64 ? 14.359 -37.906 -7.363 1 85 64 ILE B N 1
ATOM 5940 C CA . ILE B 1 64 ? 15.719 -38.406 -7.156 1 85 64 ILE B CA 1
ATOM 5941 C C . ILE B 1 64 ? 15.938 -39.656 -8 1 85 64 ILE B C 1
ATOM 5943 O O . ILE B 1 64 ? 16.984 -39.812 -8.633 1 85 64 ILE B O 1
ATOM 5947 N N . ILE B 1 65 ? 14.938 -40.5 -8.094 1 87.06 65 ILE B N 1
ATOM 5948 C CA . ILE B 1 65 ? 15.078 -41.75 -8.812 1 87.06 65 ILE B CA 1
ATOM 5949 C C . ILE B 1 65 ? 15.164 -41.5 -10.312 1 87.06 65 ILE B C 1
ATOM 5951 O O . ILE B 1 65 ? 16.047 -42.031 -10.992 1 87.06 65 ILE B O 1
ATOM 5955 N N . ALA B 1 66 ? 14.305 -40.656 -10.758 1 87 66 ALA B N 1
ATOM 5956 C CA . ALA B 1 66 ? 14.328 -40.312 -12.18 1 87 66 ALA B CA 1
ATOM 5957 C C . ALA B 1 66 ? 15.609 -39.594 -12.555 1 87 66 ALA B C 1
ATOM 5959 O O . ALA B 1 66 ? 16.141 -39.781 -13.641 1 87 66 ALA B O 1
ATOM 5960 N N . THR B 1 67 ? 16.062 -38.812 -11.68 1 88.5 67 THR B N 1
ATOM 5961 C CA . THR B 1 67 ? 17.281 -38.062 -11.93 1 88.5 67 THR B CA 1
ATOM 5962 C C . THR B 1 67 ? 18.484 -39 -11.961 1 88.5 67 THR B C 1
ATOM 5964 O O . THR B 1 67 ? 19.359 -38.844 -12.82 1 88.5 67 THR B O 1
ATOM 5967 N N . GLN B 1 68 ? 18.562 -39.875 -11.062 1 89.56 68 GLN B N 1
ATOM 5968 C CA . GLN B 1 68 ? 19.656 -40.844 -11.023 1 89.56 68 GLN B CA 1
ATOM 5969 C C . GLN B 1 68 ? 19.672 -41.719 -12.273 1 89.56 68 GLN B C 1
ATOM 5971 O O . GLN B 1 68 ? 20.734 -42.031 -12.805 1 89.56 68 GLN B O 1
ATOM 5976 N N . LYS B 1 69 ? 18.5 -42.031 -12.656 1 88.81 69 LYS B N 1
ATOM 5977 C CA . LYS B 1 69 ? 18.391 -42.812 -13.883 1 88.81 69 LYS B CA 1
ATOM 5978 C C . LYS B 1 69 ? 18.906 -42.031 -15.078 1 88.81 69 LYS B C 1
ATOM 5980 O O . LYS B 1 69 ? 19.625 -42.562 -15.922 1 88.81 69 LYS B O 1
ATOM 5985 N N . LYS B 1 70 ? 18.578 -40.812 -15.102 1 89.31 70 LYS B N 1
ATOM 5986 C CA . LYS B 1 70 ? 19.031 -39.969 -16.188 1 89.31 70 LYS B CA 1
ATOM 5987 C C . LYS B 1 70 ? 20.547 -39.75 -16.125 1 89.31 70 LYS B C 1
ATOM 5989 O O . LYS B 1 70 ? 21.203 -39.688 -17.172 1 89.31 70 LYS B O 1
ATOM 5994 N N . ILE B 1 71 ? 21.031 -39.656 -15 1 90.94 71 ILE B N 1
ATOM 5995 C CA . ILE B 1 71 ? 22.469 -39.5 -14.805 1 90.94 71 ILE B CA 1
ATOM 5996 C C . ILE B 1 71 ? 23.188 -40.781 -15.281 1 90.94 71 ILE B C 1
ATOM 5998 O O . ILE B 1 71 ? 24.188 -40.688 -16 1 90.94 71 ILE B O 1
ATOM 6002 N N . GLN B 1 72 ? 22.656 -41.906 -14.898 1 90.81 72 GLN B N 1
ATOM 6003 C CA . GLN B 1 72 ? 23.266 -43.156 -15.289 1 90.81 72 GLN B CA 1
ATOM 6004 C C . GLN B 1 72 ? 23.234 -43.344 -16.797 1 90.81 72 GLN B C 1
ATOM 6006 O O . GLN B 1 72 ? 24.203 -43.781 -17.406 1 90.81 72 GLN B O 1
ATOM 6011 N N . GLU B 1 73 ? 22.188 -42.906 -17.344 1 90.38 73 GLU B N 1
ATOM 6012 C CA . GLU B 1 73 ? 22.078 -42.969 -18.797 1 90.38 73 GLU B CA 1
ATOM 6013 C C . GLU B 1 73 ? 23.109 -42.062 -19.484 1 90.38 73 GLU B C 1
ATOM 6015 O O . GLU B 1 73 ? 23.734 -42.438 -20.469 1 90.38 73 GLU B O 1
ATOM 6020 N N . ALA B 1 74 ? 23.312 -40.938 -18.938 1 89.56 74 ALA B N 1
ATOM 6021 C CA . ALA B 1 74 ? 24.266 -39.969 -19.484 1 89.56 74 ALA B CA 1
ATOM 6022 C C . ALA B 1 74 ? 25.688 -40.469 -19.328 1 89.56 74 ALA B C 1
ATOM 6024 O O . ALA B 1 74 ? 26.516 -40.312 -20.234 1 89.56 74 ALA B O 1
ATOM 6025 N N . VAL B 1 75 ? 25.922 -41 -18.219 1 91.31 75 VAL B N 1
ATOM 6026 C CA . VAL B 1 75 ? 27.25 -41.531 -17.922 1 91.31 75 VAL B CA 1
ATOM 6027 C C . VAL B 1 75 ? 27.547 -42.719 -18.812 1 91.31 75 VAL B C 1
ATOM 6029 O O . VAL B 1 75 ? 28.656 -42.844 -19.344 1 91.31 75 VAL B O 1
ATOM 6032 N N . ASN B 1 76 ? 26.516 -43.531 -19.047 1 89.75 76 ASN B N 1
ATOM 6033 C CA . ASN B 1 76 ? 26.688 -44.719 -19.891 1 89.75 76 ASN B CA 1
ATOM 6034 C C . ASN B 1 76 ? 26.812 -44.375 -21.359 1 89.75 76 ASN B C 1
ATOM 6036 O O . ASN B 1 76 ? 27.359 -45.125 -22.141 1 89.75 76 ASN B O 1
ATOM 6040 N N . ALA B 1 77 ? 26.359 -43.188 -21.641 1 89.56 77 ALA B N 1
ATOM 6041 C CA . ALA B 1 77 ? 26.391 -42.75 -23.047 1 89.56 77 ALA B CA 1
ATOM 6042 C C . ALA B 1 77 ? 27.75 -42.188 -23.406 1 89.56 77 ALA B C 1
ATOM 6044 O O . ALA B 1 77 ? 28.062 -42 -24.594 1 89.56 77 ALA B O 1
ATOM 6045 N N . VAL B 1 78 ? 28.594 -42 -22.484 1 90.94 78 VAL B N 1
ATOM 6046 C CA . VAL B 1 78 ? 29.906 -41.438 -22.75 1 90.94 78 VAL B CA 1
ATOM 6047 C C . VAL B 1 78 ? 30.797 -42.5 -23.391 1 90.94 78 VAL B C 1
ATOM 6049 O O . VAL B 1 78 ? 30.969 -43.594 -22.859 1 90.94 78 VAL B O 1
ATOM 6052 N N . ASN B 1 79 ? 31.344 -42.156 -24.578 1 88.31 79 ASN B N 1
ATOM 6053 C CA . ASN B 1 79 ? 32.281 -43.062 -25.25 1 88.31 79 ASN B CA 1
ATOM 6054 C C . ASN B 1 79 ? 33.656 -43.062 -24.594 1 88.31 79 ASN B C 1
ATOM 6056 O O . ASN B 1 79 ? 34.156 -42 -24.203 1 88.31 79 ASN B O 1
ATOM 6060 N N . PRO B 1 80 ? 34.156 -44.25 -24.422 1 87.06 80 PRO B N 1
ATOM 6061 C CA . PRO B 1 80 ? 35.531 -44.312 -23.875 1 87.06 80 PRO B CA 1
ATOM 6062 C C . PRO B 1 80 ? 36.531 -43.5 -24.719 1 87.06 80 PRO B C 1
ATOM 6064 O O . PRO B 1 80 ? 36.438 -43.5 -25.953 1 87.06 80 PRO B O 1
ATOM 6067 N N . LYS B 1 81 ? 37.438 -42.781 -23.984 1 89.25 81 LYS B N 1
ATOM 6068 C CA . LYS B 1 81 ? 38.469 -42 -24.656 1 89.25 81 LYS B CA 1
ATOM 6069 C C . LYS B 1 81 ? 39.781 -42.781 -24.734 1 89.25 81 LYS B C 1
ATOM 6071 O O . LYS B 1 81 ? 40.125 -43.531 -23.812 1 89.25 81 LYS B O 1
ATOM 6076 N N . TYR B 1 82 ? 40.531 -42.688 -25.953 1 88.75 82 TYR B N 1
ATOM 6077 C CA . TYR B 1 82 ? 41.781 -43.375 -26.203 1 88.75 82 TYR B CA 1
ATOM 6078 C C . TYR B 1 82 ? 42.875 -42.438 -26.656 1 88.75 82 TYR B C 1
ATOM 6080 O O . TYR B 1 82 ? 42.594 -41.406 -27.266 1 88.75 82 TYR B O 1
ATOM 6088 N N . ASP B 1 83 ? 44.094 -42.688 -26.219 1 89.06 83 ASP B N 1
ATOM 6089 C CA . ASP B 1 83 ? 45.281 -41.938 -26.688 1 89.06 83 ASP B CA 1
ATOM 6090 C C . ASP B 1 83 ? 46.062 -42.75 -27.719 1 89.06 83 ASP B C 1
ATOM 6092 O O . ASP B 1 83 ? 46.281 -43.938 -27.531 1 89.06 83 ASP B O 1
ATOM 6096 N N . TYR B 1 84 ? 46.469 -42.031 -28.844 1 88.38 84 TYR B N 1
ATOM 6097 C CA . TYR B 1 84 ? 47.312 -42.656 -29.875 1 88.38 84 TYR B CA 1
ATOM 6098 C C . TYR B 1 84 ? 48.75 -42.719 -29.438 1 88.38 84 TYR B C 1
ATOM 6100 O O . TYR B 1 84 ? 49.312 -41.719 -29.016 1 88.38 84 TYR B O 1
ATOM 6108 N N . ASN B 1 85 ? 49.312 -43.938 -29.328 1 87.38 85 ASN B N 1
ATOM 6109 C CA . ASN B 1 85 ? 50.75 -44.125 -29.031 1 87.38 85 ASN B CA 1
ATOM 6110 C C . ASN B 1 85 ? 51.531 -44.438 -30.281 1 87.38 85 ASN B C 1
ATOM 6112 O O . ASN B 1 85 ? 51.531 -45.562 -30.766 1 87.38 85 ASN B O 1
ATOM 6116 N N . GLU B 1 86 ? 52.281 -43.438 -30.781 1 85 86 GLU B N 1
ATOM 6117 C CA . GLU B 1 86 ? 53.062 -43.531 -32 1 85 86 GLU B CA 1
ATOM 6118 C C . GLU B 1 86 ? 54.219 -44.531 -31.844 1 85 86 GLU B C 1
ATOM 6120 O O . GLU B 1 86 ? 54.688 -45.125 -32.812 1 85 86 GLU B O 1
ATOM 6125 N N . ASN B 1 87 ? 54.688 -44.656 -30.609 1 90.62 87 ASN B N 1
ATOM 6126 C CA . ASN B 1 87 ? 55.844 -45.531 -30.359 1 90.62 87 ASN B CA 1
ATOM 6127 C C . ASN B 1 87 ? 55.5 -47 -30.641 1 90.62 87 ASN B C 1
ATOM 6129 O O . ASN B 1 87 ? 56.406 -47.781 -31 1 90.62 87 ASN B O 1
ATOM 6133 N N . ILE B 1 88 ? 54.25 -47.312 -30.5 1 90.81 88 ILE B N 1
ATOM 6134 C CA . ILE B 1 88 ? 53.844 -48.688 -30.703 1 90.81 88 ILE B CA 1
ATOM 6135 C C . ILE B 1 88 ? 54 -49.062 -32.188 1 90.81 88 ILE B C 1
ATOM 6137 O O . ILE B 1 88 ? 54.5 -50.125 -32.5 1 90.81 88 ILE B O 1
ATOM 6141 N N . ALA B 1 89 ? 53.656 -48.219 -33.094 1 88.12 89 ALA B N 1
ATOM 6142 C CA . ALA B 1 89 ? 53.812 -48.438 -34.531 1 88.12 89 ALA B CA 1
ATOM 6143 C C . ALA B 1 89 ? 55.281 -48.5 -34.938 1 88.12 89 ALA B C 1
ATOM 6145 O O . ALA B 1 89 ? 55.656 -49.375 -35.719 1 88.12 89 ALA B O 1
ATOM 6146 N N . LYS B 1 90 ? 56.094 -47.656 -34.281 1 90.25 90 LYS B N 1
ATOM 6147 C CA . LYS B 1 90 ? 57.531 -47.656 -34.594 1 90.25 90 LYS B CA 1
ATOM 6148 C C . LYS B 1 90 ? 58.188 -48.938 -34.125 1 90.25 90 LYS B C 1
ATOM 6150 O O . LYS B 1 90 ? 59.031 -49.531 -34.844 1 90.25 90 LYS B O 1
ATOM 6155 N N . GLU B 1 91 ? 57.719 -49.312 -32.969 1 91.88 91 GLU B N 1
ATOM 6156 C CA . GLU B 1 91 ? 58.281 -50.562 -32.406 1 91.88 91 GLU B CA 1
ATOM 6157 C C . GLU B 1 91 ? 57.875 -51.781 -33.25 1 91.88 91 GLU B C 1
ATOM 6159 O O . GLU B 1 91 ? 58.719 -52.656 -33.5 1 91.88 91 GLU B O 1
ATOM 6164 N N . SER B 1 92 ? 56.719 -51.781 -33.688 1 91.88 92 SER B N 1
ATOM 6165 C CA . SER B 1 92 ? 56.25 -52.875 -34.562 1 91.88 92 SER B CA 1
ATOM 6166 C C . SER B 1 92 ? 57 -52.906 -35.875 1 91.88 92 SER B C 1
ATOM 6168 O O . SER B 1 92 ? 57.469 -53.969 -36.312 1 91.88 92 SER B O 1
ATOM 6170 N N . TYR B 1 93 ? 57.281 -51.812 -36.469 1 92.19 93 TYR B N 1
ATOM 6171 C CA . TYR B 1 93 ? 58 -51.688 -37.719 1 92.19 93 TYR B CA 1
ATOM 6172 C C . TYR B 1 93 ? 59.469 -52.125 -37.531 1 92.19 93 TYR B C 1
ATOM 6174 O O . TYR B 1 93 ? 60 -52.875 -38.344 1 92.19 93 TYR B O 1
ATOM 6182 N N . SER B 1 94 ? 60 -51.656 -36.406 1 92.81 94 SER B N 1
ATOM 6183 C CA . SER B 1 94 ? 61.406 -52 -36.125 1 92.81 94 SER B CA 1
ATOM 6184 C C . SER B 1 94 ? 61.562 -53.5 -35.906 1 92.81 94 SER B C 1
ATOM 6186 O O . SER B 1 94 ? 62.531 -54.094 -36.344 1 92.81 94 SER B O 1
ATOM 6188 N N . LYS B 1 95 ? 60.594 -54.031 -35.25 1 93.88 95 LYS B N 1
ATOM 6189 C CA . LYS B 1 95 ? 60.594 -55.469 -35.031 1 93.88 95 LYS B CA 1
ATOM 6190 C C . LYS B 1 95 ? 60.562 -56.25 -36.344 1 93.88 95 LYS B C 1
ATOM 6192 O O . LYS B 1 95 ? 61.281 -57.25 -36.5 1 93.88 95 LYS B O 1
ATOM 6197 N N . LEU B 1 96 ? 59.875 -55.781 -37.281 1 93.62 96 LEU B N 1
ATOM 6198 C CA . LEU B 1 96 ? 59.781 -56.406 -38.594 1 93.62 96 LEU B CA 1
ATOM 6199 C C . LEU B 1 96 ? 61.062 -56.25 -39.375 1 93.62 96 LEU B C 1
ATOM 6201 O O . LEU B 1 96 ? 61.562 -57.219 -40 1 93.62 96 LEU B O 1
ATOM 6205 N N . VAL B 1 97 ? 61.656 -55.094 -39.312 1 93.25 97 VAL B N 1
ATOM 6206 C CA . VAL B 1 97 ? 62.906 -54.844 -40 1 93.25 97 VAL B CA 1
ATOM 6207 C C . VAL B 1 97 ? 64 -55.719 -39.406 1 93.25 97 VAL B C 1
ATOM 6209 O O . VAL B 1 97 ? 64.812 -56.312 -40.125 1 93.25 97 VAL B O 1
ATOM 6212 N N . ASP B 1 98 ? 63.969 -55.781 -38.125 1 94.25 98 ASP B N 1
ATOM 6213 C CA . ASP B 1 98 ? 64.938 -56.594 -37.438 1 94.25 98 ASP B CA 1
ATOM 6214 C C . ASP B 1 98 ? 64.75 -58.094 -37.781 1 94.25 98 ASP B C 1
ATOM 6216 O O . ASP B 1 98 ? 65.75 -58.812 -37.969 1 94.25 98 ASP B O 1
ATOM 6220 N N . PHE B 1 99 ? 63.594 -58.469 -37.938 1 95 99 PHE B N 1
ATOM 6221 C CA . PHE B 1 99 ? 63.25 -59.812 -38.344 1 95 99 PHE B CA 1
ATOM 6222 C C . PHE B 1 99 ? 63.844 -60.156 -39.719 1 95 99 PHE B C 1
ATOM 6224 O O . PHE B 1 99 ? 64.562 -61.156 -39.844 1 95 99 PHE B O 1
ATOM 6231 N N . PHE B 1 100 ? 63.75 -59.344 -40.656 1 95.06 100 PHE B N 1
ATOM 6232 C CA . PHE B 1 100 ? 64.25 -59.594 -42.031 1 95.06 100 PHE B CA 1
ATOM 6233 C C . PHE B 1 100 ? 65.75 -59.438 -42.125 1 95.06 100 PHE B C 1
ATOM 6235 O O . PHE B 1 100 ? 66.438 -60.156 -42.844 1 95.06 100 PHE B O 1
ATOM 6242 N N . ASN B 1 101 ? 66.312 -58.531 -41.25 1 93.62 101 ASN B N 1
ATOM 6243 C CA . ASN B 1 101 ? 67.75 -58.375 -41.219 1 93.62 101 ASN B CA 1
ATOM 6244 C C . ASN B 1 101 ? 68.438 -59.625 -40.656 1 93.62 101 ASN B C 1
ATOM 6246 O O . ASN B 1 101 ? 69.438 -60.125 -41.25 1 93.62 101 ASN B O 1
ATOM 6250 N N . LYS B 1 102 ? 67.875 -60.094 -39.656 1 94.38 102 LYS B N 1
ATOM 6251 C CA . LYS B 1 102 ? 68.438 -61.312 -39.062 1 94.38 102 LYS B CA 1
ATOM 6252 C C . LYS B 1 102 ? 68.25 -62.531 -39.969 1 94.38 102 LYS B C 1
ATOM 6254 O O . LYS B 1 102 ? 69.125 -63.375 -40.062 1 94.38 102 LYS B O 1
ATOM 6259 N N . LEU B 1 103 ? 67.188 -62.5 -40.625 1 93.81 103 LEU B N 1
ATOM 6260 C CA . LEU B 1 103 ? 66.938 -63.562 -41.594 1 93.81 103 LEU B CA 1
ATOM 6261 C C . LEU B 1 103 ? 67.938 -63.531 -42.719 1 93.81 103 LEU B C 1
ATOM 6263 O O . LEU B 1 103 ? 68.5 -64.562 -43.094 1 93.81 103 LEU B O 1
ATOM 6267 N N . ARG B 1 104 ? 68.312 -62.375 -43.188 1 92.19 104 ARG B N 1
ATOM 6268 C CA . ARG B 1 104 ? 69.312 -62.188 -44.25 1 92.19 104 ARG B CA 1
ATOM 6269 C C . ARG B 1 104 ? 70.688 -62.562 -43.781 1 92.19 104 ARG B C 1
ATOM 6271 O O . ARG B 1 104 ? 71.5 -63.188 -44.5 1 92.19 104 ARG B O 1
ATOM 6278 N N . GLU B 1 105 ? 70.938 -62.281 -42.531 1 91.31 105 GLU B N 1
ATOM 6279 C CA . GLU B 1 105 ? 72.25 -62.594 -41.969 1 91.31 105 GLU B CA 1
ATOM 6280 C C . GLU B 1 105 ? 72.438 -64.125 -41.844 1 91.31 105 GLU B C 1
ATOM 6282 O O . GLU B 1 105 ? 73.5 -64.625 -42.188 1 91.31 105 GLU B O 1
ATOM 6287 N N . ILE B 1 106 ? 71.5 -64.688 -41.406 1 92.88 106 ILE B N 1
ATOM 6288 C CA . ILE B 1 106 ? 71.562 -66.125 -41.219 1 92.88 106 ILE B CA 1
ATOM 6289 C C . ILE B 1 106 ? 71.562 -66.812 -42.562 1 92.88 106 ILE B C 1
ATOM 6291 O O . ILE B 1 106 ? 72.25 -67.812 -42.719 1 92.88 106 ILE B O 1
ATOM 6295 N N . ARG B 1 107 ? 70.938 -66.312 -43.531 1 91.69 107 ARG B N 1
ATOM 6296 C CA . ARG B 1 107 ? 70.875 -66.875 -44.875 1 91.69 107 ARG B CA 1
ATOM 6297 C C . ARG B 1 107 ? 72.25 -66.812 -45.531 1 91.69 107 ARG B C 1
ATOM 6299 O O . ARG B 1 107 ? 72.625 -67.625 -46.344 1 91.69 107 ARG B O 1
ATOM 6306 N N . LYS B 1 108 ? 73.062 -65.812 -45.188 1 87.12 108 LYS B N 1
ATOM 6307 C CA . LYS B 1 108 ? 74.375 -65.625 -45.781 1 87.12 108 LYS B CA 1
ATOM 6308 C C . LYS B 1 108 ? 75.438 -66.438 -45.094 1 87.12 108 LYS B C 1
ATOM 6310 O O . LYS B 1 108 ? 76.5 -66.625 -45.625 1 87.12 108 LYS B O 1
ATOM 6315 N N . SER B 1 109 ? 75.062 -66.938 -44 1 85.44 109 SER B N 1
ATOM 6316 C CA . SER B 1 109 ? 76.062 -67.75 -43.25 1 85.44 109 SER B CA 1
ATOM 6317 C C . SER B 1 109 ? 76.312 -69.125 -43.969 1 85.44 109 SER B C 1
ATOM 6319 O O . SER B 1 109 ? 75.438 -69.625 -44.688 1 85.44 109 SER B O 1
ATOM 6321 N N . GLN B 1 110 ? 77.562 -69.625 -43.812 1 81.62 110 GLN B N 1
ATOM 6322 C CA . GLN B 1 110 ? 77.938 -70.875 -44.469 1 81.62 110 GLN B CA 1
ATOM 6323 C C . GLN B 1 110 ? 77.688 -72.062 -43.594 1 81.62 110 GLN B C 1
ATOM 6325 O O . GLN B 1 110 ? 78.062 -73.188 -43.938 1 81.62 110 GLN B O 1
ATOM 6330 N N . GLU B 1 111 ? 76.812 -72 -42.688 1 81.12 111 GLU B N 1
ATOM 6331 C CA . GLU B 1 111 ? 76.562 -73.062 -41.781 1 81.12 111 GLU B CA 1
ATOM 6332 C C . GLU B 1 111 ? 75.562 -74.062 -42.375 1 81.12 111 GLU B C 1
ATOM 6334 O O . GLU B 1 111 ? 75 -73.812 -43.438 1 81.12 111 GLU B O 1
ATOM 6339 N N . ALA B 1 112 ? 75.438 -75.25 -41.688 1 85.44 112 ALA B N 1
ATOM 6340 C CA . ALA B 1 112 ? 74.438 -76.25 -42.125 1 85.44 112 ALA B CA 1
ATOM 6341 C C . ALA B 1 112 ? 73 -75.75 -41.938 1 85.44 112 ALA B C 1
ATOM 6343 O O . ALA B 1 112 ? 72.75 -74.938 -41.062 1 85.44 112 ALA B O 1
ATOM 6344 N N . GLU B 1 113 ? 72.125 -76.25 -42.75 1 82.38 113 GLU B N 1
ATOM 6345 C CA . GLU B 1 113 ? 70.688 -75.812 -42.781 1 82.38 113 GLU B CA 1
ATOM 6346 C C . GLU B 1 113 ? 70 -76 -41.406 1 82.38 113 GLU B C 1
ATOM 6348 O O . GLU B 1 113 ? 69.25 -75.188 -40.969 1 82.38 113 GLU B O 1
ATOM 6353 N N . GLU B 1 114 ? 70.375 -77.062 -40.781 1 84.25 114 GLU B N 1
ATOM 6354 C CA . GLU B 1 114 ? 69.75 -77.375 -39.469 1 84.25 114 GLU B CA 1
ATOM 6355 C C . GLU B 1 114 ? 70.25 -76.375 -38.406 1 84.25 114 GLU B C 1
ATOM 6357 O O . GLU B 1 114 ? 69.438 -75.938 -37.562 1 84.25 114 GLU B O 1
ATOM 6362 N N . LYS B 1 115 ? 71.438 -75.938 -38.469 1 86.88 115 LYS B N 1
ATOM 6363 C CA . LYS B 1 115 ? 72 -75 -37.531 1 86.88 115 LYS B CA 1
ATOM 6364 C C . LYS B 1 115 ? 71.438 -73.562 -37.812 1 86.88 115 LYS B C 1
ATOM 6366 O O . LYS B 1 115 ? 71.125 -72.812 -36.875 1 86.88 115 LYS B O 1
ATOM 6371 N N . LYS B 1 116 ? 71.25 -73.25 -39.062 1 90.19 116 LYS B N 1
ATOM 6372 C CA . LYS B 1 116 ? 70.625 -72 -39.438 1 90.19 116 LYS B CA 1
ATOM 6373 C C . LYS B 1 116 ? 69.25 -71.875 -38.844 1 90.19 116 LYS B C 1
ATOM 6375 O O . LYS B 1 116 ? 68.875 -70.812 -38.375 1 90.19 116 LYS B O 1
ATOM 6380 N N . LEU B 1 117 ? 68.5 -72.938 -38.938 1 90.81 117 LEU B N 1
ATOM 6381 C CA . LEU B 1 117 ? 67.125 -72.938 -38.375 1 90.81 117 LEU B CA 1
ATOM 6382 C C . LEU B 1 117 ? 67.188 -72.688 -36.875 1 90.81 117 LEU B C 1
ATOM 6384 O O . LEU B 1 117 ? 66.375 -71.875 -36.375 1 90.81 117 LEU B O 1
ATOM 6388 N N . GLN B 1 118 ? 68 -73.312 -36.156 1 87.38 118 GLN B N 1
ATOM 6389 C CA . GLN B 1 118 ? 68.125 -73.188 -34.719 1 87.38 118 GLN B CA 1
ATOM 6390 C C . GLN B 1 118 ? 68.625 -71.812 -34.312 1 87.38 118 GLN B C 1
ATOM 6392 O O . GLN B 1 118 ? 68.125 -71.188 -33.375 1 87.38 118 GLN B O 1
ATOM 6397 N N . ASP B 1 119 ? 69.5 -71.312 -35.062 1 88.81 119 ASP B N 1
ATOM 6398 C CA . ASP B 1 119 ? 70.062 -70 -34.781 1 88.81 119 ASP B CA 1
ATOM 6399 C C . ASP B 1 119 ? 69.062 -68.875 -35 1 88.81 119 ASP B C 1
ATOM 6401 O O . ASP B 1 119 ? 68.938 -67.938 -34.219 1 88.81 119 ASP B O 1
ATOM 6405 N N . PHE B 1 120 ? 68.312 -69.125 -36.125 1 91.69 120 PHE B N 1
ATOM 6406 C CA . PHE B 1 120 ? 67.25 -68.062 -36.406 1 91.69 120 PHE B CA 1
ATOM 6407 C C . PHE B 1 120 ? 66.125 -68.125 -35.375 1 91.69 120 PHE B C 1
ATOM 6409 O O . PHE B 1 120 ? 65.688 -67.125 -34.938 1 91.69 120 PHE B O 1
ATOM 6416 N N . LYS B 1 121 ? 65.688 -69.25 -35.062 1 90.12 121 LYS B N 1
ATOM 6417 C CA . LYS B 1 121 ? 64.688 -69.438 -34.062 1 90.12 121 LYS B CA 1
ATOM 6418 C C . LYS B 1 121 ? 65.125 -68.75 -32.719 1 90.12 121 LYS B C 1
ATOM 6420 O O . LYS B 1 121 ? 64.25 -68.188 -32.031 1 90.12 121 LYS B O 1
ATOM 6425 N N . ALA B 1 122 ? 66.312 -68.812 -32.5 1 85 122 ALA B N 1
ATOM 6426 C CA . ALA B 1 122 ? 66.875 -68.312 -31.234 1 85 122 ALA B CA 1
ATOM 6427 C C . ALA B 1 122 ? 66.938 -66.75 -31.266 1 85 122 ALA B C 1
ATOM 6429 O O . ALA B 1 122 ? 66.75 -66.125 -30.25 1 85 122 ALA B O 1
ATOM 6430 N N . ILE B 1 123 ? 67.062 -66.188 -32.438 1 86.19 123 ILE B N 1
ATOM 6431 C CA . ILE B 1 123 ? 67.375 -64.75 -32.469 1 86.19 123 ILE B CA 1
ATOM 6432 C C . ILE B 1 123 ? 66.188 -64 -33 1 86.19 123 ILE B C 1
ATOM 6434 O O . ILE B 1 123 ? 66.125 -62.781 -32.875 1 86.19 123 ILE B O 1
ATOM 6438 N N . SER B 1 124 ? 65.312 -64.688 -33.594 1 87.38 124 SER B N 1
ATOM 6439 C CA . SER B 1 124 ? 64.188 -64.062 -34.25 1 87.38 124 SER B CA 1
ATOM 6440 C C . SER B 1 124 ? 63.312 -63.312 -33.281 1 87.38 124 SER B C 1
ATOM 6442 O O . SER B 1 124 ? 62.938 -63.875 -32.25 1 87.38 124 SER B O 1
ATOM 6444 N N . PRO B 1 125 ? 62.938 -62.031 -33.562 1 86.94 125 PRO B N 1
ATOM 6445 C CA . PRO B 1 125 ? 62.031 -61.281 -32.688 1 86.94 125 PRO B CA 1
ATOM 6446 C C . PRO B 1 125 ? 60.562 -61.719 -32.844 1 86.94 125 PRO B C 1
ATOM 6448 O O . PRO B 1 125 ? 59.719 -61.344 -32.031 1 86.94 125 PRO B O 1
ATOM 6451 N N . ILE B 1 126 ? 60.312 -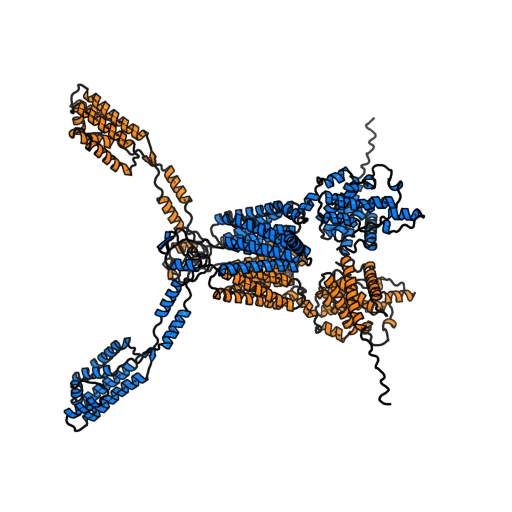62.5 -33.906 1 90.56 126 ILE B N 1
ATOM 6452 C CA . ILE B 1 126 ? 58.969 -62.969 -34.188 1 90.56 126 ILE B CA 1
ATOM 6453 C C . ILE B 1 126 ? 58.938 -64.5 -34.125 1 90.56 126 ILE B C 1
ATOM 6455 O O . ILE B 1 126 ? 59.781 -65.125 -34.719 1 90.56 126 ILE B O 1
ATOM 6459 N N . GLY B 1 127 ? 58 -65 -33.406 1 86.31 127 GLY B N 1
ATOM 6460 C CA . GLY B 1 127 ? 57.875 -66.438 -33.281 1 86.31 127 GLY B CA 1
ATOM 6461 C C . GLY B 1 127 ? 57.156 -67.125 -34.438 1 86.31 127 GLY B C 1
ATOM 6462 O O . GLY B 1 127 ? 56 -66.812 -34.719 1 86.31 127 GLY B O 1
ATOM 6463 N N . LEU B 1 128 ? 57.938 -68 -35.188 1 90.62 128 LEU B N 1
ATOM 6464 C CA . LEU B 1 128 ? 57.344 -68.75 -36.312 1 90.62 128 LEU B CA 1
ATOM 6465 C C . LEU B 1 128 ? 57.562 -70.25 -36.094 1 90.62 128 LEU B C 1
ATOM 6467 O O . LEU B 1 128 ? 58.438 -70.625 -35.344 1 90.62 128 LEU B O 1
ATOM 6471 N N . GLU B 1 129 ? 56.844 -70.938 -36.688 1 91.19 129 GLU B N 1
ATOM 6472 C CA . GLU B 1 129 ? 56.969 -72.375 -36.656 1 91.19 129 GLU B CA 1
ATOM 6473 C C . GLU B 1 129 ? 58.156 -72.812 -37.5 1 91.19 129 GLU B C 1
ATOM 6475 O O . GLU B 1 129 ? 58.625 -72.125 -38.375 1 91.19 129 GLU B O 1
ATOM 6480 N N . GLU B 1 130 ? 58.594 -73.938 -37.156 1 90.81 130 GLU B N 1
ATOM 6481 C CA . GLU B 1 130 ? 59.812 -74.5 -37.812 1 90.81 130 GLU B CA 1
ATOM 6482 C C . GLU B 1 130 ? 59.594 -74.625 -39.312 1 90.81 130 GLU B C 1
ATOM 6484 O O . GLU B 1 130 ? 60.5 -74.312 -40.094 1 90.81 130 GLU B O 1
ATOM 6489 N N . ASP B 1 131 ? 58.406 -75 -39.594 1 91.88 131 ASP B N 1
ATOM 6490 C CA . ASP B 1 131 ? 58.125 -75.188 -41 1 91.88 131 ASP B CA 1
ATOM 6491 C C . ASP B 1 131 ? 58.156 -73.812 -41.75 1 91.88 131 ASP B C 1
ATOM 6493 O O . ASP B 1 131 ? 58.656 -73.75 -42.875 1 91.88 131 ASP B O 1
ATOM 6497 N N . ASP B 1 132 ? 57.75 -72.875 -41.062 1 92.94 132 ASP B N 1
ATOM 6498 C CA . ASP B 1 132 ? 57.719 -71.5 -41.656 1 92.94 132 ASP B CA 1
ATOM 6499 C C . ASP B 1 132 ? 59.156 -70.938 -41.781 1 92.94 132 ASP B C 1
ATOM 6501 O O . ASP B 1 132 ? 59.5 -70.375 -42.812 1 92.94 132 ASP B O 1
ATOM 6505 N N . ILE B 1 133 ? 60 -71.25 -40.875 1 93.19 133 ILE B N 1
ATOM 6506 C CA . ILE B 1 133 ? 61.375 -70.812 -40.906 1 93.19 133 ILE B CA 1
ATOM 6507 C C . ILE B 1 133 ? 62.156 -71.5 -42 1 93.19 133 ILE B C 1
ATOM 6509 O O . ILE B 1 133 ? 62.906 -70.875 -42.719 1 93.19 133 ILE B O 1
ATOM 6513 N N . THR B 1 134 ? 61.906 -72.812 -42.062 1 92.62 134 THR B N 1
ATOM 6514 C CA . THR B 1 134 ? 62.594 -73.562 -43.094 1 92.62 134 THR B CA 1
ATOM 6515 C C . THR B 1 134 ? 62.219 -73.062 -44.469 1 92.62 134 THR B C 1
ATOM 6517 O O . THR B 1 134 ? 63.094 -72.938 -45.344 1 92.62 134 THR B O 1
ATOM 6520 N N . LEU B 1 135 ? 61.062 -72.75 -44.562 1 93.94 135 LEU B N 1
ATOM 6521 C CA . LEU B 1 135 ? 60.625 -72.188 -45.812 1 93.94 135 LEU B CA 1
ATOM 6522 C C . LEU B 1 135 ? 61.344 -70.875 -46.125 1 93.94 135 LEU B C 1
ATOM 6524 O O . LEU B 1 135 ? 61.844 -70.688 -47.25 1 93.94 135 LEU B O 1
ATOM 6528 N N . LEU B 1 136 ? 61.5 -70 -45.219 1 93.81 136 LEU B N 1
ATOM 6529 C CA . LEU B 1 136 ? 62.125 -68.688 -45.406 1 93.81 136 LEU B CA 1
ATOM 6530 C C . LEU B 1 136 ? 63.625 -68.812 -45.688 1 93.81 136 LEU B C 1
ATOM 6532 O O . LEU B 1 136 ? 64.188 -68 -46.375 1 93.81 136 LEU B O 1
ATOM 6536 N N . LEU B 1 137 ? 64.188 -69.938 -45.281 1 91.81 137 LEU B N 1
ATOM 6537 C CA . LEU B 1 137 ? 65.625 -70.188 -45.5 1 91.81 137 LEU B CA 1
ATOM 6538 C C . LEU B 1 137 ? 65.875 -70.75 -46.875 1 91.81 137 LEU B C 1
ATOM 6540 O O . LEU B 1 137 ? 66.938 -70.625 -47.438 1 91.81 137 LEU B O 1
ATOM 6544 N N . GLU B 1 138 ? 64.875 -71.375 -47.469 1 89.75 138 GLU B N 1
ATOM 6545 C CA . GLU B 1 138 ? 65.062 -72.125 -48.688 1 89.75 138 GLU B CA 1
ATOM 6546 C C . GLU B 1 138 ? 64.562 -71.312 -49.906 1 89.75 138 GLU B C 1
ATOM 6548 O O . GLU B 1 138 ? 65 -71.562 -51.031 1 89.75 138 GLU B O 1
ATOM 6553 N N . ILE B 1 139 ? 63.781 -70.312 -49.75 1 91.44 139 ILE B N 1
ATOM 6554 C CA . ILE B 1 139 ? 63.219 -69.562 -50.875 1 91.44 139 ILE B CA 1
ATOM 6555 C C . ILE B 1 139 ? 64.312 -68.75 -51.531 1 91.44 139 ILE B C 1
ATOM 6557 O O . ILE B 1 139 ? 65.375 -68.5 -50.938 1 91.44 139 ILE B O 1
ATOM 6561 N N . ASP B 1 140 ? 64.062 -68.312 -52.844 1 90.81 140 ASP B N 1
ATOM 6562 C CA . ASP B 1 140 ? 65.062 -67.562 -53.594 1 90.81 140 ASP B CA 1
ATOM 6563 C C . ASP B 1 140 ? 65.062 -66.125 -53.094 1 90.81 140 ASP B C 1
ATOM 6565 O O . ASP B 1 140 ? 64.125 -65.625 -52.5 1 90.81 140 ASP B O 1
ATOM 6569 N N . ASP B 1 141 ? 66.188 -65.438 -53.344 1 90.38 141 ASP B N 1
ATOM 6570 C CA . ASP B 1 141 ? 66.375 -64.062 -52.812 1 90.38 141 ASP B CA 1
ATOM 6571 C C . ASP B 1 141 ? 65.375 -63.094 -53.344 1 90.38 141 ASP B C 1
ATOM 6573 O O . ASP B 1 141 ? 64.938 -62.188 -52.625 1 90.38 141 ASP B O 1
ATOM 6577 N N . ASN B 1 142 ? 64.938 -63.281 -54.562 1 91.88 142 ASN B N 1
ATOM 6578 C CA . ASN B 1 142 ? 63.969 -62.375 -55.156 1 91.88 142 ASN B CA 1
ATOM 6579 C C . ASN B 1 142 ? 62.594 -62.5 -54.469 1 91.88 142 ASN B C 1
ATOM 6581 O O . ASN B 1 142 ? 61.938 -61.469 -54.219 1 91.88 142 ASN B O 1
ATOM 6585 N N . THR B 1 143 ? 62.281 -63.688 -54.156 1 92.81 143 THR B N 1
ATOM 6586 C CA . THR B 1 143 ? 61 -63.938 -53.469 1 92.81 143 THR B CA 1
ATOM 6587 C C . THR B 1 143 ? 61 -63.344 -52.062 1 92.81 143 THR B C 1
ATOM 6589 O O . THR B 1 143 ? 60.031 -62.781 -51.625 1 92.81 143 THR B O 1
ATOM 6592 N N . LEU B 1 144 ? 62.094 -63.5 -51.375 1 94.06 144 LEU B N 1
ATOM 6593 C CA . LEU B 1 144 ? 62.25 -62.969 -50.031 1 94.06 144 LEU B CA 1
ATOM 6594 C C . LEU B 1 144 ? 62.188 -61.438 -50.031 1 94.06 144 LEU B C 1
ATOM 6596 O O . LEU B 1 144 ? 61.531 -60.844 -49.156 1 94.06 144 LEU B O 1
ATOM 6600 N N . ILE B 1 145 ? 62.812 -60.844 -51.031 1 93.69 145 ILE B N 1
ATOM 6601 C CA . ILE B 1 145 ? 62.812 -59.375 -51.125 1 93.69 145 ILE B CA 1
ATOM 6602 C C . ILE B 1 145 ? 61.406 -58.875 -51.406 1 93.69 145 ILE B C 1
ATOM 6604 O O . ILE B 1 145 ? 60.969 -57.875 -50.812 1 93.69 145 ILE B O 1
ATOM 6608 N N . ASN B 1 146 ? 60.688 -59.562 -52.25 1 93.56 146 ASN B N 1
ATOM 6609 C CA . ASN B 1 146 ? 59.312 -59.156 -52.562 1 93.56 146 ASN B CA 1
ATOM 6610 C C . ASN B 1 146 ? 58.375 -59.344 -51.344 1 93.56 146 ASN B C 1
ATOM 6612 O O . ASN B 1 146 ? 57.562 -58.469 -51.094 1 93.56 146 ASN B O 1
ATOM 6616 N N . MET B 1 147 ? 58.5 -60.438 -50.625 1 94.44 147 MET B N 1
ATOM 6617 C CA . MET B 1 147 ? 57.719 -60.656 -49.406 1 94.44 147 MET B CA 1
ATOM 6618 C C . MET B 1 147 ? 58 -59.562 -48.375 1 94.44 147 MET B C 1
ATOM 6620 O O . MET B 1 147 ? 57.094 -59.031 -47.75 1 94.44 147 MET B O 1
ATOM 6624 N N . GLU B 1 148 ? 59.312 -59.312 -48.188 1 94.5 148 GLU B N 1
ATOM 6625 C CA . GLU B 1 148 ? 59.719 -58.25 -47.25 1 94.5 148 GLU B CA 1
ATOM 6626 C C . GLU B 1 148 ? 59.094 -56.906 -47.594 1 94.5 148 GLU B C 1
ATOM 6628 O O . GLU B 1 148 ? 58.562 -56.219 -46.719 1 94.5 148 GLU B O 1
ATOM 6633 N N . SER B 1 149 ? 59.125 -56.594 -48.875 1 94.25 149 SER B N 1
ATOM 6634 C CA . SER B 1 149 ? 58.594 -55.344 -49.312 1 94.25 149 SER B CA 1
ATOM 6635 C C . SER B 1 149 ? 57.094 -55.25 -49.062 1 94.25 149 SER B C 1
ATOM 6637 O O . SER B 1 149 ? 56.594 -54.25 -48.531 1 94.25 149 SER B O 1
ATOM 6639 N N . VAL B 1 150 ? 56.375 -56.312 -49.312 1 94.5 150 VAL B N 1
ATOM 6640 C CA . VAL B 1 150 ? 54.906 -56.344 -49.125 1 94.5 150 VAL B CA 1
ATOM 6641 C C . VAL B 1 150 ? 54.594 -56.281 -47.625 1 94.5 150 VAL B C 1
ATOM 6643 O O . VAL B 1 150 ? 53.688 -55.562 -47.219 1 94.5 150 VAL B O 1
ATOM 6646 N N . VAL B 1 151 ? 55.25 -57.125 -46.781 1 95.62 151 VAL B N 1
ATOM 6647 C CA . VAL B 1 151 ? 55 -57.188 -45.375 1 95.62 151 VAL B CA 1
ATOM 6648 C C . VAL B 1 151 ? 55.281 -55.844 -44.719 1 95.62 151 VAL B C 1
ATOM 6650 O O . VAL B 1 151 ? 54.469 -55.344 -43.938 1 95.62 151 VAL B O 1
ATOM 6653 N N . LEU B 1 152 ? 56.438 -55.219 -45.094 1 94.5 152 LEU B N 1
ATOM 6654 C CA . LEU B 1 152 ? 56.812 -53.906 -44.531 1 94.5 152 LEU B CA 1
ATOM 6655 C C . LEU B 1 152 ? 55.844 -52.812 -44.969 1 94.5 152 LEU B C 1
ATOM 6657 O O . LEU B 1 152 ? 55.406 -52 -44.125 1 94.5 152 LEU B O 1
ATOM 6661 N N . SER B 1 153 ? 55.438 -52.812 -46.219 1 93.88 153 SER B N 1
ATOM 6662 C CA . SER B 1 153 ? 54.531 -51.781 -46.719 1 93.88 153 SER B CA 1
ATOM 6663 C C . SER B 1 153 ? 53.125 -51.969 -46.094 1 93.88 153 SER B C 1
ATOM 6665 O O . SER B 1 153 ? 52.469 -50.969 -45.75 1 93.88 153 SER B O 1
ATOM 6667 N N . THR B 1 154 ? 52.688 -53.219 -45.969 1 94 154 THR B N 1
ATOM 6668 C CA . THR B 1 154 ? 51.375 -53.5 -45.375 1 94 154 THR B CA 1
ATOM 6669 C C . THR B 1 154 ? 51.375 -53.094 -43.906 1 94 154 THR B C 1
ATOM 6671 O O . THR B 1 154 ? 50.406 -52.469 -43.438 1 94 154 THR B O 1
ATOM 6674 N N . GLU B 1 155 ? 52.375 -53.5 -43.156 1 93.75 155 GLU B N 1
ATOM 6675 C CA . GLU B 1 155 ? 52.469 -53.125 -41.75 1 93.75 155 GLU B CA 1
ATOM 6676 C C . GLU B 1 155 ? 52.406 -51.594 -41.562 1 93.75 155 GLU B C 1
ATOM 6678 O O . GLU B 1 155 ? 51.688 -51.094 -40.719 1 93.75 155 GLU B O 1
ATOM 6683 N N . LYS B 1 156 ? 53.188 -50.875 -42.375 1 92.06 156 LYS B N 1
ATOM 6684 C CA . LYS B 1 156 ? 53.25 -49.406 -42.281 1 92.06 156 LYS B CA 1
ATOM 6685 C C . LYS B 1 156 ? 51.875 -48.812 -42.562 1 92.06 156 LYS B C 1
ATOM 6687 O O . LYS B 1 156 ? 51.438 -47.875 -41.875 1 92.06 156 LYS B O 1
ATOM 6692 N N . ALA B 1 157 ? 51.188 -49.344 -43.5 1 90.56 157 ALA B N 1
ATOM 6693 C CA . ALA B 1 157 ? 49.875 -48.844 -43.906 1 90.56 157 ALA B CA 1
ATOM 6694 C C . ALA B 1 157 ? 48.844 -49.125 -42.812 1 90.56 157 ALA B C 1
ATOM 6696 O O . ALA B 1 157 ? 48 -48.281 -42.5 1 90.56 157 ALA B O 1
ATOM 6697 N N . ILE B 1 158 ? 48.875 -50.25 -42.219 1 91.88 158 ILE B N 1
ATOM 6698 C CA . ILE B 1 158 ? 47.875 -50.688 -41.25 1 91.88 158 ILE B CA 1
ATOM 6699 C C . ILE B 1 158 ? 48.125 -49.969 -39.906 1 91.88 158 ILE B C 1
ATOM 6701 O O . ILE B 1 158 ? 47.188 -49.438 -39.312 1 91.88 158 ILE B O 1
ATOM 6705 N N . MET B 1 159 ? 49.375 -49.875 -39.5 1 91.12 159 MET B N 1
ATOM 6706 C CA . MET B 1 159 ? 49.719 -49.312 -38.188 1 91.12 159 MET B CA 1
ATOM 6707 C C . MET B 1 159 ? 49.594 -47.812 -38.219 1 91.12 159 MET B C 1
ATOM 6709 O O . MET B 1 159 ? 49.656 -47.156 -37.156 1 91.12 159 MET B O 1
ATOM 6713 N N . ALA B 1 160 ? 49.375 -47.219 -39.344 1 87.44 160 ALA B N 1
ATOM 6714 C CA . ALA B 1 160 ? 49.094 -45.781 -39.469 1 87.44 160 ALA B CA 1
ATOM 6715 C C . ALA B 1 160 ? 47.656 -45.469 -39.062 1 87.44 160 ALA B C 1
ATOM 6717 O O . ALA B 1 160 ? 47.312 -44.312 -38.75 1 87.44 160 ALA B O 1
ATOM 6718 N N . ARG B 1 161 ? 46.906 -46.469 -38.938 1 87.25 161 ARG B N 1
ATOM 6719 C CA . ARG B 1 161 ? 45.5 -46.312 -38.531 1 87.25 161 ARG B CA 1
ATOM 6720 C C . ARG B 1 161 ? 45.344 -46.406 -37.031 1 87.25 161 ARG B C 1
ATOM 6722 O O . ARG B 1 161 ? 46.25 -46.844 -36.312 1 87.25 161 ARG B O 1
ATOM 6729 N N . GLN B 1 162 ? 44.188 -45.844 -36.531 1 86.94 162 GLN B N 1
ATOM 6730 C CA . GLN B 1 162 ? 43.844 -46 -35.125 1 86.94 162 GLN B CA 1
ATOM 6731 C C . GLN B 1 162 ? 43.219 -47.375 -34.844 1 86.94 162 GLN B C 1
ATOM 6733 O O . GLN B 1 162 ? 42.156 -47.688 -35.344 1 86.94 162 GLN B O 1
ATOM 6738 N N . ILE B 1 163 ? 44.031 -48.156 -34.125 1 90.44 163 ILE B N 1
ATOM 6739 C CA . ILE B 1 163 ? 43.625 -49.531 -33.844 1 90.44 163 ILE B CA 1
ATOM 6740 C C . ILE B 1 163 ? 43.344 -49.719 -32.344 1 90.44 163 ILE B C 1
ATOM 6742 O O . ILE B 1 163 ? 44.25 -49.594 -31.531 1 90.44 163 ILE B O 1
ATOM 6746 N N . THR B 1 164 ? 42.062 -49.969 -32.094 1 87.19 164 THR B N 1
ATOM 6747 C CA . THR B 1 164 ? 41.656 -50.312 -30.719 1 87.19 164 THR B CA 1
ATOM 6748 C C . THR B 1 164 ? 41.562 -51.812 -30.516 1 87.19 164 THR B C 1
ATOM 6750 O O . THR B 1 164 ? 41.688 -52.562 -31.484 1 87.19 164 THR B O 1
ATOM 6753 N N . GLU B 1 165 ? 41.469 -52.281 -29.219 1 87.31 165 GLU B N 1
ATOM 6754 C CA . GLU B 1 165 ? 41.344 -53.719 -28.922 1 87.31 165 GLU B CA 1
ATOM 6755 C C . GLU B 1 165 ? 40.125 -54.344 -29.625 1 87.31 165 GLU B C 1
ATOM 6757 O O . GLU B 1 165 ? 40.219 -55.469 -30.125 1 87.31 165 GLU B O 1
ATOM 6762 N N . ASP B 1 166 ? 39.125 -53.531 -29.766 1 85 166 ASP B N 1
ATOM 6763 C CA . ASP B 1 166 ? 37.875 -54 -30.359 1 85 166 ASP B CA 1
ATOM 6764 C C . ASP B 1 166 ? 37.969 -54.094 -31.875 1 85 166 ASP B C 1
ATOM 6766 O O . ASP B 1 166 ? 37.375 -54.969 -32.5 1 85 166 ASP B O 1
ATOM 6770 N N . THR B 1 167 ? 38.875 -53.281 -32.5 1 89 167 THR B N 1
ATOM 6771 C CA . THR B 1 167 ? 39 -53.219 -33.938 1 89 167 THR B CA 1
ATOM 6772 C C . THR B 1 167 ? 40.156 -54.094 -34.438 1 89 167 THR B C 1
ATOM 6774 O O . THR B 1 167 ? 40.312 -54.281 -35.656 1 89 167 THR B O 1
ATOM 6777 N N . LEU B 1 168 ? 40.906 -54.75 -33.594 1 90.81 168 LEU B N 1
ATOM 6778 C CA . LEU B 1 168 ? 42.125 -55.5 -33.938 1 90.81 168 LEU B CA 1
ATOM 6779 C C . LEU B 1 168 ? 41.781 -56.688 -34.844 1 90.81 168 LEU B C 1
ATOM 6781 O O . LEU B 1 168 ? 42.438 -56.875 -35.875 1 90.81 168 LEU B O 1
ATOM 6785 N N . PRO B 1 169 ? 40.625 -57.375 -34.594 1 91.19 169 PRO B N 1
ATOM 6786 C CA . PRO B 1 169 ? 40.344 -58.531 -35.469 1 91.19 169 PRO B CA 1
ATOM 6787 C C . PRO B 1 169 ? 40 -58.094 -36.906 1 91.19 169 PRO B C 1
ATOM 6789 O O . PRO B 1 169 ? 40.406 -58.75 -37.844 1 91.19 169 PRO B O 1
ATOM 6792 N N . THR B 1 170 ? 39.406 -57 -36.969 1 91.75 170 THR B N 1
ATOM 6793 C CA . THR B 1 170 ? 39.062 -56.469 -38.281 1 91.75 170 THR B CA 1
ATOM 6794 C C . THR B 1 170 ? 40.281 -56 -39.031 1 91.75 170 THR B C 1
ATOM 6796 O O . THR B 1 170 ? 40.438 -56.219 -40.219 1 91.75 170 THR B O 1
ATOM 6799 N N . VAL B 1 171 ? 41.188 -55.406 -38.375 1 92.62 171 VAL B N 1
ATOM 6800 C CA . VAL B 1 171 ? 42.406 -54.875 -38.969 1 92.62 171 VAL B CA 1
ATOM 6801 C C . VAL B 1 171 ? 43.312 -56.031 -39.406 1 92.62 171 VAL B C 1
ATOM 6803 O O . VAL B 1 171 ? 43.969 -55.938 -40.469 1 92.62 171 VAL B O 1
ATOM 6806 N N . LEU B 1 172 ? 43.375 -57.094 -38.656 1 93.31 172 LEU B N 1
ATOM 6807 C CA . LEU B 1 172 ? 44.156 -58.281 -39 1 93.31 172 LEU B CA 1
ATOM 6808 C C . LEU B 1 172 ? 43.594 -58.938 -40.25 1 93.31 172 LEU B C 1
ATOM 6810 O O . LEU B 1 172 ? 44.375 -59.406 -41.094 1 93.31 172 LEU B O 1
ATOM 6814 N N . GLU B 1 173 ? 42.312 -58.875 -40.344 1 92.44 173 GLU B N 1
ATOM 6815 C CA . GLU B 1 173 ? 41.688 -59.406 -41.531 1 92.44 173 GLU B CA 1
ATOM 6816 C C . GLU B 1 173 ? 41.969 -58.531 -42.75 1 92.44 173 GLU B C 1
ATOM 6818 O O . GLU B 1 173 ? 42.188 -59.031 -43.875 1 92.44 173 GLU B O 1
ATOM 6823 N N . ASP B 1 174 ? 42.062 -57.312 -42.5 1 92.94 174 ASP B N 1
ATOM 6824 C CA . ASP B 1 174 ? 42.438 -56.375 -43.562 1 92.94 174 ASP B CA 1
ATOM 6825 C C . ASP B 1 174 ? 43.875 -56.625 -44.031 1 92.94 174 ASP B C 1
ATOM 6827 O O . ASP B 1 174 ? 44.125 -56.656 -45.25 1 92.94 174 ASP B O 1
ATOM 6831 N N . ALA B 1 175 ? 44.781 -56.906 -43.188 1 93.44 175 ALA B N 1
ATOM 6832 C CA . ALA B 1 175 ? 46.188 -57.188 -43.5 1 93.44 175 ALA B CA 1
ATOM 6833 C C . ALA B 1 175 ? 46.312 -58.469 -44.312 1 93.44 175 ALA B C 1
ATOM 6835 O O . ALA B 1 175 ? 47.062 -58.531 -45.281 1 93.44 175 ALA B O 1
ATOM 6836 N N . LYS B 1 176 ? 45.562 -59.438 -43.875 1 93.56 176 LYS B N 1
ATOM 6837 C CA . LYS B 1 176 ? 45.531 -60.688 -44.594 1 93.56 176 LYS B CA 1
ATOM 6838 C C . LYS B 1 176 ? 45.062 -60.5 -46.062 1 93.56 176 LYS B C 1
ATOM 6840 O O . LYS B 1 176 ? 45.656 -61.062 -46.969 1 93.56 176 LYS B O 1
ATOM 6845 N N . SER B 1 177 ? 44.062 -59.719 -46.125 1 93.25 177 SER B N 1
ATOM 6846 C CA . SER B 1 177 ? 43.5 -59.469 -47.469 1 93.25 177 SER B CA 1
ATOM 6847 C C . SER B 1 177 ? 44.5 -58.75 -48.375 1 93.25 177 SER B C 1
ATOM 6849 O O . SER B 1 177 ? 44.594 -59.062 -49.562 1 93.25 177 SER B O 1
ATOM 6851 N N . VAL B 1 178 ? 45.25 -57.875 -47.844 1 93.62 178 VAL B N 1
ATOM 6852 C CA . VAL B 1 178 ? 46.25 -57.125 -48.594 1 93.62 178 VAL B CA 1
ATOM 6853 C C . VAL B 1 178 ? 47.344 -58.094 -49.094 1 93.62 178 VAL B C 1
ATOM 6855 O O . VAL B 1 178 ? 47.781 -58.031 -50.25 1 93.62 178 VAL B O 1
ATOM 6858 N N . VAL B 1 179 ? 47.781 -59.031 -48.25 1 94.06 179 VAL B N 1
ATOM 6859 C CA . VAL B 1 179 ? 48.844 -59.969 -48.562 1 94.06 179 VAL B CA 1
ATOM 6860 C C . VAL B 1 179 ? 48.312 -60.969 -49.594 1 94.06 179 VAL B C 1
ATOM 6862 O O . VAL B 1 179 ? 49.031 -61.312 -50.562 1 94.06 179 VAL B O 1
ATOM 6865 N N . GLU B 1 180 ? 47.094 -61.312 -49.469 1 92.75 180 GLU B N 1
ATOM 6866 C CA . GLU B 1 180 ? 46.5 -62.281 -50.406 1 92.75 180 GLU B CA 1
ATOM 6867 C C . GLU B 1 180 ? 46.344 -61.688 -51.812 1 92.75 180 GLU B C 1
ATOM 6869 O O . GLU B 1 180 ? 46.438 -62.406 -52.812 1 92.75 180 GLU B O 1
ATOM 6874 N N . SER B 1 181 ? 46.156 -60.438 -51.844 1 91 181 SER B N 1
ATOM 6875 C CA . SER B 1 181 ? 45.938 -59.75 -53.125 1 91 181 SER B CA 1
ATOM 6876 C C . SER B 1 181 ? 47.25 -59.281 -53.719 1 91 181 SER B C 1
ATOM 6878 O O . SER B 1 181 ? 47.281 -58.812 -54.875 1 91 181 SER B O 1
ATOM 6880 N N . SER B 1 182 ? 48.281 -59.469 -53 1 90.56 182 SER B N 1
ATOM 6881 C CA . SER B 1 182 ? 49.594 -59.031 -53.469 1 90.56 182 SER B CA 1
ATOM 6882 C C . SER B 1 182 ? 50.188 -60 -54.5 1 90.56 182 SER B C 1
ATOM 6884 O O . SER B 1 182 ? 49.625 -61.062 -54.719 1 90.56 182 SER B O 1
ATOM 6886 N N . ASP B 1 183 ? 51.344 -59.656 -55.188 1 88.44 183 ASP B N 1
ATOM 6887 C CA . ASP B 1 183 ? 51.938 -60.438 -56.281 1 88.44 183 ASP B CA 1
ATOM 6888 C C . ASP B 1 183 ? 53.031 -61.344 -55.781 1 88.44 183 ASP B C 1
ATOM 6890 O O . ASP B 1 183 ? 53.812 -61.875 -56.562 1 88.44 183 ASP B O 1
ATOM 6894 N N . ILE B 1 184 ? 53.031 -61.531 -54.438 1 91.38 184 ILE B N 1
ATOM 6895 C CA . ILE B 1 184 ? 54.062 -62.406 -53.938 1 91.38 184 ILE B CA 1
ATOM 6896 C C . ILE B 1 184 ? 53.688 -63.875 -54.156 1 91.38 184 ILE B C 1
ATOM 6898 O O . ILE B 1 184 ? 52.531 -64.188 -54.375 1 91.38 184 ILE B O 1
ATOM 6902 N N . SER B 1 185 ? 54.719 -64.688 -54.156 1 91.5 185 SER B N 1
ATOM 6903 C CA . SER B 1 185 ? 54.5 -66.062 -54.438 1 91.5 185 SER B CA 1
ATOM 6904 C C . SER B 1 185 ? 53.531 -66.688 -53.438 1 91.5 185 SER B C 1
ATOM 6906 O O . SER B 1 185 ? 53.531 -66.375 -52.25 1 91.5 185 SER B O 1
ATOM 6908 N N . ALA B 1 186 ? 52.656 -67.562 -53.906 1 91.44 186 ALA B N 1
ATOM 6909 C CA . ALA B 1 186 ? 51.594 -68.188 -53.125 1 91.44 186 ALA B CA 1
ATOM 6910 C C . ALA B 1 186 ? 52.188 -69 -51.969 1 91.44 186 ALA B C 1
ATOM 6912 O O . ALA B 1 186 ? 51.562 -69.125 -50.906 1 91.44 186 ALA B O 1
ATOM 6913 N N . GLU B 1 187 ? 53.406 -69.438 -52.125 1 90.44 187 GLU B N 1
ATOM 6914 C CA . GLU B 1 187 ? 54.031 -70.25 -51.125 1 90.44 187 GLU B CA 1
ATOM 6915 C C . GLU B 1 187 ? 54.406 -69.5 -49.875 1 90.44 187 GLU B C 1
ATOM 6917 O O . GLU B 1 187 ? 54.469 -70.062 -48.781 1 90.44 187 GLU B O 1
ATOM 6922 N N . VAL B 1 188 ? 54.594 -68.188 -49.969 1 93.94 188 VAL B N 1
ATOM 6923 C CA . VAL B 1 188 ? 55.125 -67.438 -48.844 1 93.94 188 VAL B CA 1
ATOM 6924 C C . VAL B 1 188 ? 54 -66.625 -48.25 1 93.94 188 VAL B C 1
ATOM 6926 O O . VAL B 1 188 ? 54.156 -66 -47.188 1 93.94 188 VAL B O 1
ATOM 6929 N N . LYS B 1 189 ? 52.781 -66.625 -48.875 1 94.62 189 LYS B N 1
ATOM 6930 C CA . LYS B 1 189 ? 51.688 -65.75 -48.406 1 94.62 189 LYS B CA 1
ATOM 6931 C C . LYS B 1 189 ? 51.25 -66.125 -47 1 94.62 189 LYS B C 1
ATOM 6933 O O . LYS B 1 189 ? 51.094 -65.25 -46.156 1 94.62 189 LYS B O 1
ATOM 6938 N N . PRO B 1 190 ? 51.125 -67.438 -46.688 1 94.44 190 PRO B N 1
ATOM 6939 C CA . PRO B 1 190 ? 50.719 -67.812 -45.312 1 94.44 190 PRO B CA 1
ATOM 6940 C C . PRO B 1 190 ? 51.75 -67.375 -44.25 1 94.44 190 PRO B C 1
ATOM 6942 O O . PRO B 1 190 ? 51.375 -66.938 -43.156 1 94.44 190 PRO B O 1
ATOM 6945 N N . VAL B 1 191 ? 53.031 -67.375 -44.562 1 94.38 191 VAL B N 1
ATOM 6946 C CA . VAL B 1 191 ? 54.062 -67 -43.625 1 94.38 191 VAL B CA 1
ATOM 6947 C C . VAL B 1 191 ? 54.062 -65.5 -43.469 1 94.38 191 VAL B C 1
ATOM 6949 O O . VAL B 1 191 ? 54.25 -64.938 -42.344 1 94.38 191 VAL B O 1
ATOM 6952 N N . ALA B 1 192 ? 53.812 -64.812 -44.594 1 95.5 192 ALA B N 1
ATOM 6953 C CA . ALA B 1 192 ? 53.719 -63.344 -44.562 1 95.5 192 ALA B CA 1
ATOM 6954 C C . ALA B 1 192 ? 52.594 -62.875 -43.656 1 95.5 192 ALA B C 1
ATOM 6956 O O . ALA B 1 192 ? 52.75 -61.938 -42.875 1 95.5 192 ALA B O 1
ATOM 6957 N N . ILE B 1 193 ? 51.469 -63.562 -43.688 1 94.94 193 ILE B N 1
ATOM 6958 C CA . ILE B 1 193 ? 50.312 -63.219 -42.875 1 94.94 193 ILE B CA 1
ATOM 6959 C C . ILE B 1 193 ? 50.625 -63.469 -41.406 1 94.94 193 ILE B C 1
ATOM 6961 O O . ILE B 1 193 ? 50.25 -62.656 -40.562 1 94.94 193 ILE B O 1
ATOM 6965 N N . LYS B 1 194 ? 51.281 -64.562 -41.125 1 94.25 194 LYS B N 1
ATOM 6966 C CA . LYS B 1 194 ? 51.656 -64.875 -39.75 1 94.25 194 LYS B CA 1
ATOM 6967 C C . LYS B 1 194 ? 52.625 -63.844 -39.188 1 94.25 194 LYS B C 1
ATOM 6969 O O . LYS B 1 194 ? 52.5 -63.469 -38.031 1 94.25 194 LYS B O 1
ATOM 6974 N N . VAL B 1 195 ? 53.562 -63.438 -39.969 1 94.38 195 VAL B N 1
ATOM 6975 C CA . VAL B 1 195 ? 54.531 -62.438 -39.562 1 94.38 195 VAL B CA 1
ATOM 6976 C C . VAL B 1 195 ? 53.812 -61.125 -39.25 1 94.38 195 VAL B C 1
ATOM 6978 O O . VAL B 1 195 ? 54.031 -60.531 -38.188 1 94.38 195 VAL B O 1
ATOM 6981 N N . LEU B 1 196 ? 53 -60.719 -40.125 1 94.19 196 LEU B N 1
ATOM 6982 C CA . LEU B 1 196 ? 52.25 -59.469 -39.969 1 94.19 196 LEU B CA 1
ATOM 6983 C C . LEU B 1 196 ? 51.344 -59.531 -38.719 1 94.19 196 LEU B C 1
ATOM 6985 O O . LEU B 1 196 ? 51.281 -58.594 -37.969 1 94.19 196 LEU B O 1
ATOM 6989 N N . SER B 1 197 ? 50.625 -60.594 -38.562 1 93.19 197 SER B N 1
ATOM 6990 C CA . SER B 1 197 ? 49.656 -60.781 -37.469 1 93.19 197 SER B CA 1
ATOM 6991 C C . SER B 1 197 ? 50.375 -60.719 -36.125 1 93.19 197 SER B C 1
ATOM 6993 O O . SER B 1 197 ? 49.781 -60.312 -35.125 1 93.19 197 SER B O 1
ATOM 6995 N N . SER B 1 198 ? 51.656 -61.094 -36.094 1 91.69 198 SER B N 1
ATOM 6996 C CA . SER B 1 198 ? 52.406 -61.156 -34.844 1 91.69 198 SER B CA 1
ATOM 6997 C C . SER B 1 198 ? 52.844 -59.75 -3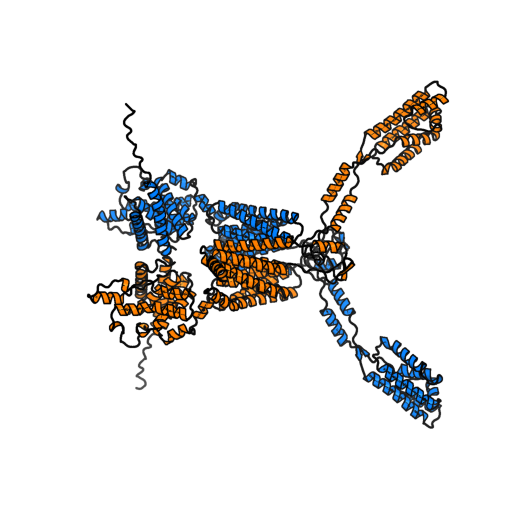4.406 1 91.69 198 SER B C 1
ATOM 6999 O O . SER B 1 198 ? 53.156 -59.531 -33.25 1 91.69 198 SER B O 1
ATOM 7001 N N . VAL B 1 199 ? 52.906 -58.844 -35.312 1 92.62 199 VAL B N 1
ATOM 7002 C CA . VAL B 1 199 ? 53.5 -57.562 -34.969 1 92.62 199 VAL B CA 1
ATOM 7003 C C . VAL B 1 199 ? 52.375 -56.5 -34.875 1 92.62 199 VAL B C 1
ATOM 7005 O O . VAL B 1 199 ? 52.562 -55.469 -34.25 1 92.62 199 VAL B O 1
ATOM 7008 N N . ILE B 1 200 ? 51.25 -56.719 -35.438 1 92.31 200 ILE B N 1
ATOM 7009 C CA . ILE B 1 200 ? 50.156 -55.75 -35.438 1 92.31 200 ILE B CA 1
ATOM 7010 C C . ILE B 1 200 ? 49.469 -55.812 -34.062 1 92.31 200 ILE B C 1
ATOM 7012 O O . ILE B 1 200 ? 48.906 -56.844 -33.688 1 92.31 200 ILE B O 1
ATOM 7016 N N . VAL B 1 201 ? 49.562 -54.75 -33.25 1 90.56 201 VAL B N 1
ATOM 7017 C CA . VAL B 1 201 ? 49 -54.625 -31.938 1 90.56 201 VAL B CA 1
ATOM 7018 C C . VAL B 1 201 ? 48.219 -53.312 -31.844 1 90.56 201 VAL B C 1
ATOM 7020 O O . VAL B 1 201 ? 48.438 -52.375 -32.625 1 90.56 201 VAL B O 1
ATOM 7023 N N . PRO B 1 202 ? 47.219 -53.219 -30.875 1 91.06 202 PRO B N 1
ATOM 7024 C CA . PRO B 1 202 ? 46.469 -51.969 -30.703 1 91.06 202 PRO B CA 1
ATOM 7025 C C . PRO B 1 202 ? 47.406 -50.812 -30.328 1 91.06 202 PRO B C 1
ATOM 7027 O O . PRO B 1 202 ? 48.281 -50.938 -29.484 1 91.06 202 PRO B O 1
ATOM 7030 N N . ASN B 1 203 ? 47.25 -49.656 -31.156 1 91.25 203 ASN B N 1
ATOM 7031 C CA . ASN B 1 203 ? 48.062 -48.469 -30.875 1 91.25 203 ASN B CA 1
ATOM 7032 C C . ASN B 1 203 ? 47.25 -47.375 -30.188 1 91.25 203 ASN B C 1
ATOM 7034 O O . ASN B 1 203 ? 47.75 -46.281 -29.969 1 91.25 203 ASN B O 1
ATOM 7038 N N . MET B 1 204 ? 45.938 -47.656 -29.812 1 89.12 204 MET B N 1
ATOM 7039 C CA . MET B 1 204 ? 45.094 -46.781 -29 1 89.12 204 MET B CA 1
ATOM 7040 C C . MET B 1 204 ? 45 -47.281 -27.578 1 89.12 204 MET B C 1
ATOM 7042 O O . MET B 1 204 ? 44.469 -48.375 -27.344 1 89.12 204 MET B O 1
ATOM 7046 N N . ILE B 1 205 ? 45.531 -46.531 -26.594 1 86.56 205 ILE B N 1
ATOM 7047 C CA . ILE B 1 205 ? 45.5 -46.938 -25.188 1 86.56 205 ILE B CA 1
ATOM 7048 C C . ILE B 1 205 ? 44.344 -46.25 -24.469 1 86.56 205 ILE B C 1
ATOM 7050 O O . ILE B 1 205 ? 44.156 -45.031 -24.594 1 86.56 205 ILE B O 1
ATOM 7054 N N . TYR B 1 206 ? 43.562 -47.094 -23.703 1 88.56 206 TYR B N 1
ATOM 7055 C CA . TYR B 1 206 ? 42.438 -46.594 -22.938 1 88.56 206 TYR B CA 1
ATOM 7056 C C . TYR B 1 206 ? 42.875 -45.531 -21.922 1 88.56 206 TYR B C 1
ATOM 7058 O O . TYR B 1 206 ? 43.781 -45.812 -21.125 1 88.56 206 TYR B O 1
ATOM 7066 N N . ASN B 1 207 ? 42.375 -44.312 -22.109 1 88.19 207 ASN B N 1
ATOM 7067 C CA . ASN B 1 207 ? 42.656 -43.219 -21.172 1 88.19 207 ASN B CA 1
ATOM 7068 C C . ASN B 1 207 ? 41.562 -43.156 -20.078 1 88.19 207 ASN B C 1
ATOM 7070 O O . ASN B 1 207 ? 40.531 -42.5 -20.266 1 88.19 207 ASN B O 1
ATOM 7074 N N . ALA B 1 208 ? 41.812 -43.75 -18.953 1 89.12 208 ALA B N 1
ATOM 7075 C CA . ALA B 1 208 ? 40.844 -43.844 -17.859 1 89.12 208 ALA B CA 1
ATOM 7076 C C . ALA B 1 208 ? 40.562 -42.469 -17.281 1 89.12 208 ALA B C 1
ATOM 7078 O O . ALA B 1 208 ? 39.438 -42.188 -16.906 1 89.12 208 ALA B O 1
ATOM 7079 N N . TYR B 1 209 ? 41.562 -41.688 -17.266 1 88.56 209 TYR B N 1
ATOM 7080 C CA . TYR B 1 209 ? 41.406 -40.375 -16.656 1 88.56 209 TYR B CA 1
ATOM 7081 C C . TYR B 1 209 ? 40.469 -39.5 -17.469 1 88.56 209 TYR B C 1
ATOM 7083 O O . TYR B 1 209 ? 39.5 -38.938 -16.938 1 88.56 209 TYR B O 1
ATOM 7091 N N . GLU B 1 210 ? 40.719 -39.375 -18.781 1 89.5 210 GLU B N 1
ATOM 7092 C CA . GLU B 1 210 ? 39.875 -38.562 -19.641 1 89.5 210 GLU B CA 1
ATOM 7093 C C . GLU B 1 210 ? 38.469 -39.094 -19.75 1 89.5 210 GLU B C 1
ATOM 7095 O O . GLU B 1 210 ? 37.5 -38.344 -19.859 1 89.5 210 GLU B O 1
ATOM 7100 N N . THR B 1 211 ? 38.438 -40.344 -19.719 1 89.31 211 THR B N 1
ATOM 7101 C CA . THR B 1 211 ? 37.125 -40.969 -19.75 1 89.31 211 THR B CA 1
ATOM 7102 C C . THR B 1 211 ? 36.344 -40.656 -18.5 1 89.31 211 THR B C 1
ATOM 7104 O O . THR B 1 211 ? 35.156 -40.281 -18.562 1 89.31 211 THR B O 1
ATOM 7107 N N . ASN B 1 212 ? 36.938 -40.781 -17.359 1 90.88 212 ASN B N 1
ATOM 7108 C CA . ASN B 1 212 ? 36.281 -40.469 -16.109 1 90.88 212 ASN B CA 1
ATOM 7109 C C . ASN B 1 212 ? 35.906 -39 -16.016 1 90.88 212 ASN B C 1
ATOM 7111 O O . ASN B 1 212 ? 34.875 -38.625 -15.453 1 90.88 212 ASN B O 1
ATOM 7115 N N . LEU B 1 213 ? 36.812 -38.219 -16.516 1 90.19 213 LEU B N 1
ATOM 7116 C CA . LEU B 1 213 ? 36.531 -36.781 -16.547 1 90.19 213 LEU B CA 1
ATOM 7117 C C . LEU B 1 213 ? 35.312 -36.5 -17.422 1 90.19 213 LEU B C 1
ATOM 7119 O O . LEU B 1 213 ? 34.469 -35.656 -17.062 1 90.19 213 LEU B O 1
ATOM 7123 N N . ALA B 1 214 ? 35.25 -37.125 -18.5 1 89.75 214 ALA B N 1
ATOM 7124 C CA . ALA B 1 214 ? 34.125 -36.969 -19.391 1 89.75 214 ALA B CA 1
ATOM 7125 C C . ALA B 1 214 ? 32.812 -37.438 -18.75 1 89.75 214 ALA B C 1
ATOM 7127 O O . ALA B 1 214 ? 31.75 -36.844 -18.938 1 89.75 214 ALA B O 1
ATOM 7128 N N . LYS B 1 215 ? 32.938 -38.531 -18.047 1 89.88 215 LYS B N 1
ATOM 7129 C CA . LYS B 1 215 ? 31.781 -39.062 -17.328 1 89.88 215 LYS B CA 1
ATOM 7130 C C . LYS B 1 215 ? 31.312 -38.062 -16.25 1 89.88 215 LYS B C 1
ATOM 7132 O O . LYS B 1 215 ? 30.109 -37.844 -16.094 1 89.88 215 LYS B O 1
ATOM 7137 N N . LYS B 1 216 ? 32.219 -37.562 -15.594 1 90.06 216 LYS B N 1
ATOM 7138 C CA . LYS B 1 216 ? 31.859 -36.594 -14.555 1 90.06 216 LYS B CA 1
ATOM 7139 C C . LYS B 1 216 ? 31.203 -35.344 -15.148 1 90.06 216 LYS B C 1
ATOM 7141 O O . LYS B 1 216 ? 30.266 -34.781 -14.578 1 90.06 216 LYS B O 1
ATOM 7146 N N . GLU B 1 217 ? 31.719 -34.938 -16.219 1 90.44 217 GLU B N 1
ATOM 7147 C CA . GLU B 1 217 ? 31.141 -33.781 -16.922 1 90.44 217 GLU B CA 1
ATOM 7148 C C . GLU B 1 217 ? 29.719 -34.094 -17.375 1 90.44 217 GLU B C 1
ATOM 7150 O O . GLU B 1 217 ? 28.844 -33.219 -17.312 1 90.44 217 GLU B O 1
ATOM 7155 N N . ALA B 1 218 ? 29.594 -35.25 -17.859 1 88.06 218 ALA B N 1
ATOM 7156 C CA . ALA B 1 218 ? 28.266 -35.688 -18.281 1 88.06 218 ALA B CA 1
ATOM 7157 C C . ALA B 1 218 ? 27.281 -35.688 -17.109 1 88.06 218 ALA B C 1
ATOM 7159 O O . ALA B 1 218 ? 26.109 -35.344 -17.266 1 88.06 218 ALA B O 1
ATOM 7160 N N . GLU B 1 219 ? 27.734 -36.188 -16.031 1 90.12 219 GLU B N 1
ATOM 7161 C CA . GLU B 1 219 ? 26.922 -36.188 -14.812 1 90.12 219 GLU B CA 1
ATOM 7162 C C . GLU B 1 219 ? 26.5 -34.781 -14.414 1 90.12 219 GLU B C 1
ATOM 7164 O O . GLU B 1 219 ? 25.344 -34.562 -14.047 1 90.12 219 GLU B O 1
ATOM 7169 N N . GLU B 1 220 ? 27.422 -33.875 -14.492 1 87.44 220 GLU B N 1
ATOM 7170 C CA . GLU B 1 220 ? 27.172 -32.5 -14.031 1 87.44 220 GLU B CA 1
ATOM 7171 C C . GLU B 1 220 ? 26.25 -31.766 -14.992 1 87.44 220 GLU B C 1
ATOM 7173 O O . GLU B 1 220 ? 25.547 -30.844 -14.578 1 87.44 220 GLU B O 1
ATOM 7178 N N . LYS B 1 221 ? 26.203 -32.156 -16.172 1 86.19 221 LYS B N 1
ATOM 7179 C CA . LYS B 1 221 ? 25.422 -31.469 -17.188 1 86.19 221 LYS B CA 1
ATOM 7180 C C . LYS B 1 221 ? 23.969 -31.891 -17.141 1 86.19 221 LYS B C 1
ATOM 7182 O O . LYS B 1 221 ? 23.094 -31.203 -17.672 1 86.19 221 LYS B O 1
ATOM 7187 N N . VAL B 1 222 ? 23.672 -33 -16.453 1 84.88 222 VAL B N 1
ATOM 7188 C CA . VAL B 1 222 ? 22.312 -33.531 -16.406 1 84.88 222 VAL B CA 1
ATOM 7189 C C . VAL B 1 222 ? 21.453 -32.625 -15.531 1 84.88 222 VAL B C 1
ATOM 7191 O O . VAL B 1 222 ? 21.797 -32.344 -14.383 1 84.88 222 VAL B O 1
ATOM 7194 N N . GLN B 1 223 ? 20.359 -32.125 -16.125 1 82.81 223 GLN B N 1
ATOM 7195 C CA . GLN B 1 223 ? 19.406 -31.359 -15.344 1 82.81 223 GLN B CA 1
ATOM 7196 C C . GLN B 1 223 ? 18.469 -32.281 -14.555 1 82.81 223 GLN B C 1
ATOM 7198 O O . GLN B 1 223 ? 17.969 -33.281 -15.086 1 82.81 223 GLN B O 1
ATOM 7203 N N . PRO B 1 224 ? 18.312 -32 -13.32 1 82.31 224 PRO B N 1
ATOM 7204 C CA . PRO B 1 224 ? 17.438 -32.844 -12.516 1 82.31 224 PRO B CA 1
ATOM 7205 C C . PRO B 1 224 ? 16 -32.844 -13.023 1 82.31 224 PRO B C 1
ATOM 7207 O O . PRO B 1 224 ? 15.508 -31.844 -13.531 1 82.31 224 PRO B O 1
ATOM 7210 N N . VAL B 1 225 ? 15.445 -34.062 -12.969 1 80.81 225 VAL B N 1
ATOM 7211 C CA . VAL B 1 225 ? 14.031 -34.188 -13.289 1 80.81 225 VAL B CA 1
ATOM 7212 C C . VAL B 1 225 ? 13.18 -33.719 -12.109 1 80.81 225 VAL B C 1
ATOM 7214 O O . VAL B 1 225 ? 13.32 -34.219 -10.992 1 80.81 225 VAL B O 1
ATOM 7217 N N . MET B 1 226 ? 12.391 -32.75 -12.352 1 81.56 226 MET B N 1
ATOM 7218 C CA . MET B 1 226 ? 11.641 -32.219 -11.227 1 81.56 226 MET B CA 1
ATOM 7219 C C . MET B 1 226 ? 10.141 -32.219 -11.523 1 81.56 226 MET B C 1
ATOM 7221 O O . MET B 1 226 ? 9.734 -32.125 -12.68 1 81.56 226 MET B O 1
ATOM 7225 N N . TYR B 1 227 ? 9.344 -32.531 -10.414 1 76.44 227 TYR B N 1
ATOM 7226 C CA . TYR B 1 227 ? 7.914 -32.219 -10.43 1 76.44 227 TYR B CA 1
ATOM 7227 C C . TYR B 1 227 ? 7.672 -30.75 -10.078 1 76.44 227 TYR B C 1
ATOM 7229 O O . TYR B 1 227 ? 8.133 -30.266 -9.039 1 76.44 227 TYR B O 1
ATOM 7237 N N . LYS B 1 228 ? 7.027 -30.062 -11.055 1 76.75 228 LYS B N 1
ATOM 7238 C CA . LYS B 1 228 ? 6.723 -28.672 -10.789 1 76.75 228 LYS B CA 1
ATOM 7239 C C . LYS B 1 228 ? 5.484 -28.531 -9.906 1 76.75 228 LYS B C 1
ATOM 7241 O O . LYS B 1 228 ? 4.621 -29.422 -9.906 1 76.75 228 LYS B O 1
ATOM 7246 N N . LYS B 1 229 ? 5.461 -27.484 -9.133 1 75.88 229 LYS B N 1
ATOM 7247 C CA . LYS B 1 229 ? 4.305 -27.219 -8.289 1 75.88 229 LYS B CA 1
ATOM 7248 C C . LYS B 1 229 ? 3.008 -27.281 -9.094 1 75.88 229 LYS B C 1
ATOM 7250 O O . LYS B 1 229 ? 2.902 -26.672 -10.156 1 75.88 229 LYS B O 1
ATOM 7255 N N . GLY B 1 230 ? 2.037 -28.047 -8.586 1 73.25 230 GLY B N 1
ATOM 7256 C CA . GLY B 1 230 ? 0.743 -28.188 -9.234 1 73.25 230 GLY B CA 1
ATOM 7257 C C . GLY B 1 230 ? 0.67 -29.375 -10.18 1 73.25 230 GLY B C 1
ATOM 7258 O O . GLY B 1 230 ? -0.415 -29.766 -10.617 1 73.25 230 GLY B O 1
ATOM 7259 N N . GLN B 1 231 ? 1.83 -29.953 -10.414 1 71.56 231 GLN B N 1
ATOM 7260 C CA . GLN B 1 231 ? 1.876 -31.094 -11.305 1 71.56 231 GLN B CA 1
ATOM 7261 C C . GLN B 1 231 ? 1.411 -32.375 -10.594 1 71.56 231 GLN B C 1
ATOM 7263 O O . GLN B 1 231 ? 1.708 -32.562 -9.414 1 71.56 231 GLN B O 1
ATOM 7268 N N . ASN B 1 232 ? 0.702 -33.219 -11.281 1 78.81 232 ASN B N 1
ATOM 7269 C CA . ASN B 1 232 ? 0.245 -34.469 -10.695 1 78.81 232 ASN B CA 1
ATOM 7270 C C . ASN B 1 232 ? 1.402 -35.438 -10.484 1 78.81 232 ASN B C 1
ATOM 7272 O O . ASN B 1 232 ? 2.145 -35.75 -11.414 1 78.81 232 ASN B O 1
ATOM 7276 N N . ILE B 1 233 ? 1.508 -35.844 -9.289 1 85.19 233 ILE B N 1
ATOM 7277 C CA . ILE B 1 233 ? 2.459 -36.906 -8.977 1 85.19 233 ILE B CA 1
ATOM 7278 C C . ILE B 1 233 ? 1.794 -38.25 -9.172 1 85.19 233 ILE B C 1
ATOM 7280 O O . ILE B 1 233 ? 2.387 -39.156 -9.758 1 85.19 233 ILE B O 1
ATOM 7284 N N . VAL B 1 234 ? 0.527 -38.25 -8.625 1 85.44 234 VAL B N 1
ATOM 7285 C CA . VAL B 1 234 ? -0.286 -39.438 -8.734 1 85.44 234 VAL B CA 1
ATOM 7286 C C . VAL B 1 234 ? -1.641 -39.094 -9.352 1 85.44 234 VAL B C 1
ATOM 7288 O O . VAL B 1 234 ? -2.229 -38.062 -9.031 1 85.44 234 VAL B O 1
ATOM 7291 N N . VAL B 1 235 ? -2.061 -39.875 -10.32 1 79.44 235 VAL B N 1
ATOM 7292 C CA . VAL B 1 235 ? -3.35 -39.656 -10.969 1 79.44 235 VAL B CA 1
ATOM 7293 C C . VAL B 1 235 ? -4.352 -40.688 -10.453 1 79.44 235 VAL B C 1
ATOM 7295 O O . VAL B 1 235 ? -4.008 -41.875 -10.266 1 79.44 235 VAL B O 1
ATOM 7298 N N . SER B 1 236 ? -5.539 -40.281 -10.211 1 81.31 236 SER B N 1
ATOM 7299 C CA . SER B 1 236 ? -6.59 -41.156 -9.688 1 81.31 236 SER B CA 1
ATOM 7300 C C . SER B 1 236 ? -6.832 -42.344 -10.594 1 81.31 236 SER B C 1
ATOM 7302 O O . SER B 1 236 ? -6.859 -42.188 -11.82 1 81.31 236 SER B O 1
ATOM 7304 N N . GLY B 1 237 ? -6.934 -43.438 -10 1 75.75 237 GLY B N 1
ATOM 7305 C CA . GLY B 1 237 ? -7.227 -44.656 -10.75 1 75.75 237 GLY B CA 1
ATOM 7306 C C . GLY B 1 237 ? -5.98 -45.406 -11.18 1 75.75 237 GLY B C 1
ATOM 7307 O O . GLY B 1 237 ? -6.055 -46.594 -11.547 1 75.75 237 GLY B O 1
ATOM 7308 N N . GLU B 1 238 ? -4.863 -44.719 -11.141 1 79.75 238 GLU B N 1
ATOM 7309 C CA . GLU B 1 238 ? -3.617 -45.344 -11.555 1 79.75 238 GLU B CA 1
ATOM 7310 C C . GLU B 1 238 ? -2.922 -46.031 -10.375 1 79.75 238 GLU B C 1
ATOM 7312 O O . GLU B 1 238 ? -3.162 -45.656 -9.219 1 79.75 238 GLU B O 1
ATOM 7317 N N . VAL B 1 239 ? -2.117 -47.031 -10.711 1 84.38 239 VAL B N 1
ATOM 7318 C CA . VAL B 1 239 ? -1.335 -47.719 -9.68 1 84.38 239 VAL B CA 1
ATOM 7319 C C . VAL B 1 239 ? -0.131 -46.844 -9.297 1 84.38 239 VAL B C 1
ATOM 7321 O O . VAL B 1 239 ? 0.615 -46.406 -10.164 1 84.38 239 VAL B O 1
ATOM 7324 N N . VAL B 1 240 ? -0.008 -46.688 -8.078 1 89.06 240 VAL B N 1
ATOM 7325 C CA . VAL B 1 240 ? 1.058 -45.812 -7.566 1 89.06 240 VAL B CA 1
ATOM 7326 C C . VAL B 1 240 ? 2.393 -46.562 -7.645 1 89.06 240 VAL B C 1
ATOM 7328 O O . VAL B 1 240 ? 2.512 -47.688 -7.18 1 89.06 240 VAL B O 1
ATOM 7331 N N . THR B 1 241 ? 3.395 -45.906 -8.195 1 88.94 241 THR B N 1
ATOM 7332 C CA . THR B 1 241 ? 4.707 -46.531 -8.367 1 88.94 241 THR B CA 1
ATOM 7333 C C . THR B 1 241 ? 5.617 -46.188 -7.188 1 88.94 241 THR B C 1
ATOM 7335 O O . THR B 1 241 ? 5.312 -45.312 -6.383 1 88.94 241 THR B O 1
ATOM 7338 N N . GLN B 1 242 ? 6.707 -47 -7.082 1 87.19 242 GLN B N 1
ATOM 7339 C CA . GLN B 1 242 ? 7.691 -46.781 -6.031 1 87.19 242 GLN B CA 1
ATOM 7340 C C . GLN B 1 242 ? 8.352 -45.406 -6.203 1 87.19 242 GLN B C 1
ATOM 7342 O O . GLN B 1 242 ? 8.688 -44.75 -5.219 1 87.19 242 GLN B O 1
ATOM 7347 N N . GLN B 1 243 ? 8.547 -45.062 -7.383 1 89.5 243 GLN B N 1
ATOM 7348 C CA . GLN B 1 243 ? 9.109 -43.75 -7.684 1 89.5 243 GLN B CA 1
ATOM 7349 C C . GLN B 1 243 ? 8.227 -42.656 -7.152 1 89.5 243 GLN B C 1
ATOM 7351 O O . GLN B 1 243 ? 8.719 -41.688 -6.555 1 89.5 243 GLN B O 1
ATOM 7356 N N . GLN B 1 244 ? 7.008 -42.812 -7.352 1 90.5 244 GLN B N 1
ATOM 7357 C CA . GLN B 1 244 ? 6.051 -41.812 -6.898 1 90.5 244 GLN B CA 1
ATOM 7358 C C . GLN B 1 244 ? 6 -41.75 -5.375 1 90.5 244 GLN B C 1
ATOM 7360 O O . GLN B 1 244 ? 5.883 -40.656 -4.793 1 90.5 244 GLN B O 1
ATOM 7365 N N . ILE B 1 245 ? 6.09 -42.875 -4.77 1 87.88 245 ILE B N 1
ATOM 7366 C CA . ILE B 1 245 ? 6.066 -42.938 -3.311 1 87.88 245 ILE B CA 1
ATOM 7367 C C . ILE B 1 245 ? 7.281 -42.219 -2.74 1 87.88 245 ILE B C 1
ATOM 7369 O O . ILE B 1 245 ? 7.18 -41.531 -1.723 1 87.88 245 ILE B O 1
ATOM 7373 N N . GLU B 1 246 ? 8.43 -42.406 -3.35 1 86.56 246 GLU B N 1
ATOM 7374 C CA . GLU B 1 246 ? 9.633 -41.719 -2.887 1 86.56 246 GLU B CA 1
ATOM 7375 C C . GLU B 1 246 ? 9.5 -40.219 -3.021 1 86.56 246 GLU B C 1
ATOM 7377 O O . GLU B 1 246 ? 9.992 -39.469 -2.176 1 86.56 246 GLU B O 1
ATOM 7382 N N . VAL B 1 247 ? 8.898 -39.844 -4.078 1 88 247 VAL B N 1
ATOM 7383 C CA . VAL B 1 247 ? 8.656 -38.438 -4.285 1 88 247 VAL B CA 1
ATOM 7384 C C . VAL B 1 247 ? 7.707 -37.906 -3.207 1 88 247 VAL B C 1
ATOM 7386 O O . VAL B 1 247 ? 7.949 -36.844 -2.615 1 88 247 VAL B O 1
ATOM 7389 N N . LEU B 1 248 ? 6.652 -38.625 -2.922 1 87.25 248 LEU B N 1
ATOM 7390 C CA . LEU B 1 248 ? 5.676 -38.219 -1.908 1 87.25 248 LEU B CA 1
ATOM 7391 C C . LEU B 1 248 ? 6.312 -38.188 -0.522 1 87.25 248 LEU B C 1
ATOM 7393 O O . LEU B 1 248 ? 6.004 -37.312 0.292 1 87.25 248 LEU B O 1
ATOM 7397 N N . LYS B 1 249 ? 7.168 -39.156 -0.269 1 85 249 LYS B N 1
ATOM 7398 C CA . LYS B 1 249 ? 7.895 -39.219 0.997 1 85 249 LYS B CA 1
ATOM 7399 C C . LYS B 1 249 ? 8.797 -38 1.172 1 85 249 LYS B C 1
ATOM 7401 O O . LYS B 1 249 ? 8.875 -37.438 2.262 1 85 249 LYS B O 1
ATOM 7406 N N . SER B 1 250 ? 9.469 -37.656 0.075 1 82.62 250 SER B N 1
ATOM 7407 C CA . SER B 1 250 ? 10.367 -36.5 0.123 1 82.62 250 SER B CA 1
ATOM 7408 C C . SER B 1 250 ? 9.594 -35.219 0.373 1 82.62 250 SER B C 1
ATOM 7410 O O . SER B 1 250 ? 10.141 -34.281 0.925 1 82.62 250 SER B O 1
ATOM 7412 N N . LEU B 1 251 ? 8.344 -35.25 0.026 1 82.44 251 LEU B N 1
ATOM 7413 C CA . LEU B 1 251 ? 7.488 -34.094 0.2 1 82.44 251 LEU B CA 1
ATOM 7414 C C . LEU B 1 251 ? 6.766 -34.125 1.541 1 82.44 251 LEU B C 1
ATOM 7416 O O . LEU B 1 251 ? 6.094 -33.156 1.925 1 82.44 251 LEU B O 1
ATOM 7420 N N . GLY B 1 252 ? 6.906 -35.188 2.242 1 79.62 252 GLY B N 1
ATOM 7421 C CA . GLY B 1 252 ? 6.25 -35.375 3.525 1 79.62 252 GLY B CA 1
ATOM 7422 C C . GLY B 1 252 ? 4.746 -35.531 3.408 1 79.62 252 GLY B C 1
ATOM 7423 O O . GLY B 1 252 ? 3.998 -35.125 4.297 1 79.62 252 GLY B O 1
ATOM 7424 N N . LEU B 1 253 ? 4.254 -36.062 2.35 1 84.38 253 LEU B N 1
ATOM 7425 C CA . LEU B 1 253 ? 2.822 -36.125 2.084 1 84.38 253 LEU B CA 1
ATOM 7426 C C . LEU B 1 253 ? 2.268 -37.5 2.518 1 84.38 253 LEU B C 1
ATOM 7428 O O . LEU B 1 253 ? 1.067 -37.75 2.393 1 84.38 253 LEU B O 1
ATOM 7432 N N . LEU B 1 254 ? 3.18 -38.25 2.992 1 84.88 254 LEU B N 1
ATOM 7433 C CA . LEU B 1 254 ? 2.75 -39.594 3.426 1 84.88 254 LEU B CA 1
ATOM 7434 C C . LEU B 1 254 ? 2.582 -39.625 4.941 1 84.88 254 LEU B C 1
ATOM 7436 O O . LEU B 1 254 ? 3.398 -39.094 5.68 1 84.88 254 LEU B O 1
ATOM 7440 N N . LYS B 1 255 ? 1.475 -40.125 5.398 1 80.12 255 LYS B N 1
ATOM 7441 C CA . LYS B 1 255 ? 1.209 -40.25 6.832 1 80.12 255 LYS B CA 1
ATOM 7442 C C . LYS B 1 255 ? 2.256 -41.125 7.508 1 80.12 255 LYS B C 1
ATOM 7444 O O . LYS B 1 255 ? 2.572 -40.938 8.688 1 80.12 255 LYS B O 1
ATOM 7449 N N . SER B 1 256 ? 2.752 -42.062 6.766 1 73.31 256 SER B N 1
ATOM 7450 C CA . SER B 1 256 ? 3.723 -43 7.309 1 73.31 256 SER B CA 1
ATOM 7451 C C . SER B 1 256 ? 5.082 -42.344 7.508 1 73.31 256 SER B C 1
ATOM 7453 O O . SER B 1 256 ? 5.902 -42.844 8.289 1 73.31 256 SER B O 1
ATOM 7455 N N . SER B 1 257 ? 5.355 -41.312 6.766 1 66.62 257 SER B N 1
ATOM 7456 C CA . SER B 1 257 ? 6.645 -40.656 6.902 1 66.62 257 SER B CA 1
ATOM 7457 C C . SER B 1 257 ? 6.562 -39.5 7.879 1 66.62 257 SER B C 1
ATOM 7459 O O . SER B 1 257 ? 5.621 -38.688 7.832 1 66.62 257 SER B O 1
ATOM 7461 N N . SER B 1 258 ? 7.309 -39.625 8.953 1 67.62 258 SER B N 1
ATOM 7462 C CA . SER B 1 258 ? 7.367 -38.562 9.953 1 67.62 258 SER B CA 1
ATOM 7463 C C . SER B 1 258 ? 8.211 -37.406 9.469 1 67.62 258 SER B C 1
ATOM 7465 O O . SER B 1 258 ? 8.586 -36.531 10.258 1 67.62 258 SER B O 1
ATOM 7467 N N . LYS B 1 259 ? 8.492 -37.406 8.195 1 74.5 259 LYS B N 1
ATOM 7468 C CA . LYS B 1 259 ? 9.375 -36.344 7.754 1 74.5 259 LYS B CA 1
ATOM 7469 C C . LYS B 1 259 ? 8.656 -35 7.793 1 74.5 259 LYS B C 1
ATOM 7471 O O . LYS B 1 259 ? 7.527 -34.875 7.32 1 74.5 259 LYS B O 1
ATOM 7476 N N . ILE B 1 260 ? 9.273 -34.188 8.656 1 76.44 260 ILE B N 1
ATOM 7477 C CA . ILE B 1 260 ? 8.766 -32.812 8.828 1 76.44 260 ILE B CA 1
ATOM 7478 C C . ILE B 1 260 ? 9.32 -31.922 7.73 1 76.44 260 ILE B C 1
ATOM 7480 O O . ILE B 1 260 ? 10.484 -32.031 7.352 1 76.44 260 ILE B O 1
ATOM 7484 N N . ASP B 1 261 ? 8.438 -31.172 7.094 1 81.75 261 ASP B N 1
ATOM 7485 C CA . ASP B 1 261 ? 8.859 -30.188 6.098 1 81.75 261 ASP B CA 1
ATOM 7486 C C . ASP B 1 261 ? 9.438 -28.938 6.766 1 81.75 261 ASP B C 1
ATOM 7488 O O . ASP B 1 261 ? 8.75 -27.922 6.883 1 81.75 261 ASP B O 1
ATOM 7492 N N . TYR B 1 262 ? 10.688 -28.969 7.105 1 83.75 262 TYR B N 1
ATOM 7493 C CA . TYR B 1 262 ? 11.359 -27.859 7.785 1 83.75 262 TYR B CA 1
ATOM 7494 C C . TYR B 1 262 ? 11.383 -26.609 6.906 1 83.75 262 TYR B C 1
ATOM 7496 O O . TYR B 1 262 ? 11.359 -25.484 7.414 1 83.75 262 TYR B O 1
ATOM 7504 N N . GLY B 1 263 ? 11.477 -26.859 5.594 1 85.31 263 GLY B N 1
ATOM 7505 C CA . GLY B 1 263 ? 11.453 -25.734 4.684 1 85.31 263 GLY B CA 1
ATOM 7506 C C . GLY B 1 263 ? 10.195 -24.891 4.82 1 85.31 263 GLY B C 1
ATOM 7507 O O . GLY B 1 263 ? 10.266 -23.656 4.883 1 85.31 263 GLY B O 1
ATOM 7508 N N . MET B 1 264 ? 9.148 -25.516 4.938 1 87.5 264 MET B N 1
ATOM 7509 C CA . MET B 1 264 ? 7.871 -24.828 5.07 1 87.5 264 MET B CA 1
ATOM 7510 C C . MET B 1 264 ? 7.785 -24.094 6.406 1 87.5 264 MET B C 1
ATOM 7512 O O . MET B 1 264 ? 7.328 -22.953 6.469 1 87.5 264 MET B O 1
ATOM 7516 N N . ILE B 1 265 ? 8.234 -24.734 7.473 1 90.44 265 ILE B N 1
ATOM 7517 C CA . ILE B 1 265 ? 8.164 -24.156 8.812 1 90.44 265 ILE B CA 1
ATOM 7518 C C . ILE B 1 265 ? 9.023 -22.891 8.875 1 90.44 265 ILE B C 1
ATOM 7520 O O . ILE B 1 265 ? 8.562 -21.844 9.328 1 90.44 265 ILE B O 1
ATOM 7524 N N . ILE B 1 266 ? 10.188 -22.984 8.383 1 93.06 266 ILE B N 1
ATOM 7525 C CA . ILE B 1 266 ? 11.125 -21.875 8.438 1 93.06 266 ILE B CA 1
ATOM 7526 C C . ILE B 1 266 ? 10.664 -20.766 7.496 1 93.06 266 ILE B C 1
ATOM 7528 O O . ILE B 1 266 ? 10.758 -19.578 7.82 1 93.06 266 ILE B O 1
ATOM 7532 N N . GLY B 1 267 ? 10.281 -21.219 6.336 1 93.56 267 GLY B N 1
ATOM 7533 C CA . GLY B 1 267 ? 9.789 -20.234 5.387 1 93.56 267 GLY B CA 1
ATOM 7534 C C . GLY B 1 267 ? 8.641 -19.406 5.93 1 93.56 267 GLY B C 1
ATOM 7535 O O . GLY B 1 267 ? 8.641 -18.172 5.797 1 93.56 267 GLY B O 1
ATOM 7536 N N . LEU B 1 268 ? 7.703 -20.062 6.539 1 93.88 268 LEU B N 1
ATOM 7537 C CA . LEU B 1 268 ? 6.555 -19.359 7.113 1 93.88 268 LEU B CA 1
ATOM 7538 C C . LEU B 1 268 ? 6.98 -18.484 8.281 1 93.88 268 LEU B C 1
ATOM 7540 O O . LEU B 1 268 ? 6.453 -17.391 8.461 1 93.88 268 LEU B O 1
ATOM 7544 N N . PHE B 1 269 ? 7.879 -18.953 9.062 1 95.06 269 PHE B N 1
ATOM 7545 C CA . PHE B 1 269 ? 8.414 -18.172 10.18 1 95.06 269 PHE B CA 1
ATOM 7546 C C . PHE B 1 269 ? 9.055 -16.891 9.68 1 95.06 269 PHE B C 1
ATOM 7548 O O . PHE B 1 269 ? 8.852 -15.82 10.266 1 95.06 269 PHE B O 1
ATOM 7555 N N . LEU B 1 270 ? 9.773 -16.969 8.625 1 95.25 270 LEU B N 1
ATOM 7556 C CA . LEU B 1 270 ? 10.469 -15.812 8.07 1 95.25 270 LEU B CA 1
ATOM 7557 C C . LEU B 1 270 ? 9.469 -14.789 7.52 1 95.25 270 LEU B C 1
ATOM 7559 O O . LEU B 1 270 ? 9.609 -13.594 7.766 1 95.25 270 LEU B O 1
ATOM 7563 N N . ILE B 1 271 ? 8.516 -15.281 6.805 1 95.38 271 ILE B N 1
ATOM 7564 C CA . ILE B 1 271 ? 7.551 -14.383 6.176 1 95.38 271 ILE B CA 1
ATOM 7565 C C . ILE B 1 271 ? 6.707 -13.695 7.25 1 95.38 271 ILE B C 1
ATOM 7567 O O . ILE B 1 271 ? 6.461 -12.492 7.176 1 95.38 271 ILE B O 1
ATOM 7571 N N . LEU B 1 272 ? 6.277 -14.445 8.227 1 94.88 272 LEU B N 1
ATOM 7572 C CA . LEU B 1 272 ? 5.488 -13.867 9.312 1 94.88 272 LEU B CA 1
ATOM 7573 C C . LEU B 1 272 ? 6.34 -12.938 10.172 1 94.88 272 LEU B C 1
ATOM 7575 O O . LEU B 1 272 ? 5.863 -11.906 10.641 1 94.88 272 LEU B O 1
ATOM 7579 N N . GLY B 1 273 ? 7.527 -13.391 10.406 1 94.38 273 GLY B N 1
ATOM 7580 C CA . GLY B 1 273 ? 8.445 -12.531 11.141 1 94.38 273 GLY B CA 1
ATOM 7581 C C . GLY B 1 273 ? 8.711 -11.211 10.43 1 94.38 273 GLY B C 1
ATOM 7582 O O . GLY B 1 273 ? 8.742 -10.156 11.07 1 94.38 273 GLY B O 1
ATOM 7583 N N . LEU B 1 274 ? 8.945 -11.305 9.164 1 94.88 274 LEU B N 1
ATOM 7584 C CA . LEU B 1 274 ? 9.164 -10.102 8.359 1 94.88 274 LEU B CA 1
ATOM 7585 C C . LEU B 1 274 ? 7.934 -9.203 8.391 1 94.88 274 LEU B C 1
ATOM 7587 O O . LEU B 1 274 ? 8.055 -7.98 8.492 1 94.88 274 LEU B O 1
ATOM 7591 N N . SER B 1 275 ? 6.773 -9.82 8.25 1 93.06 275 SER B N 1
ATOM 7592 C CA . SER B 1 275 ? 5.516 -9.078 8.289 1 93.06 275 SER B CA 1
ATOM 7593 C C . SER B 1 275 ? 5.352 -8.336 9.609 1 93.06 275 SER B C 1
ATOM 7595 O O . SER B 1 275 ? 4.914 -7.184 9.633 1 93.06 275 SER B O 1
ATOM 7597 N N . LEU B 1 276 ? 5.637 -8.984 10.688 1 90.75 276 LEU B N 1
ATOM 7598 C CA . LEU B 1 276 ? 5.562 -8.367 12.008 1 90.75 276 LEU B CA 1
ATOM 7599 C C . LEU B 1 276 ? 6.582 -7.246 12.141 1 90.75 276 LEU B C 1
ATOM 7601 O O . LEU B 1 276 ? 6.277 -6.188 12.695 1 90.75 276 LEU B O 1
ATOM 7605 N N . PHE B 1 277 ? 7.727 -7.461 11.688 1 92.44 277 PHE B N 1
ATOM 7606 C CA . PHE B 1 277 ? 8.781 -6.457 11.742 1 92.44 277 PHE B CA 1
ATOM 7607 C C . PHE B 1 277 ? 8.375 -5.195 10.992 1 92.44 277 PHE B C 1
ATOM 7609 O O . PHE B 1 277 ? 8.516 -4.086 11.508 1 92.44 277 PHE B O 1
ATOM 7616 N N . LEU B 1 278 ? 7.906 -5.375 9.766 1 92.69 278 LEU B N 1
ATOM 7617 C CA . LEU B 1 278 ? 7.512 -4.234 8.945 1 92.69 278 LEU B CA 1
ATOM 7618 C C . LEU B 1 278 ? 6.363 -3.469 9.586 1 92.69 278 LEU B C 1
ATOM 7620 O O . LEU B 1 278 ? 6.355 -2.234 9.594 1 92.69 278 LEU B O 1
ATOM 7624 N N . SER B 1 279 ? 5.402 -4.195 10.156 1 88.38 279 SER B N 1
ATOM 7625 C CA . SER B 1 279 ? 4.277 -3.555 10.828 1 88.38 279 SER B CA 1
ATOM 7626 C C . SER B 1 279 ? 4.742 -2.727 12.023 1 88.38 279 SER B C 1
ATOM 7628 O O . SER B 1 279 ? 4.309 -1.588 12.203 1 88.38 279 SER B O 1
ATOM 7630 N N . MET B 1 280 ? 5.605 -3.264 12.773 1 85.06 280 MET B N 1
ATOM 7631 C CA . MET B 1 280 ? 6.129 -2.572 13.945 1 85.06 280 MET B CA 1
ATOM 7632 C C . MET B 1 280 ? 6.984 -1.378 13.539 1 85.06 280 MET B C 1
ATOM 7634 O O . MET B 1 280 ? 6.926 -0.32 14.172 1 85.06 280 MET B O 1
ATOM 7638 N N . TYR B 1 281 ? 7.797 -1.603 12.594 1 86.88 281 TYR B N 1
ATOM 7639 C CA . TYR B 1 281 ? 8.664 -0.537 12.109 1 86.88 281 TYR B CA 1
ATOM 7640 C C . TYR B 1 281 ? 7.852 0.671 11.664 1 86.88 281 TYR B C 1
ATOM 7642 O O . TYR B 1 281 ? 8.203 1.812 11.977 1 86.88 281 TYR B O 1
ATOM 7650 N N . TYR B 1 282 ? 6.852 0.406 10.992 1 83.56 282 TYR B N 1
ATOM 7651 C CA . TYR B 1 282 ? 6.016 1.478 10.461 1 83.56 282 TYR B CA 1
ATOM 7652 C C . TYR B 1 282 ? 5.312 2.23 11.578 1 83.56 282 TYR B C 1
ATOM 7654 O O . TYR B 1 282 ? 5.207 3.459 11.539 1 83.56 282 TYR B O 1
ATOM 7662 N N . ILE B 1 283 ? 4.844 1.588 12.57 1 80.5 283 ILE B N 1
ATOM 7663 C CA . ILE B 1 283 ? 4.145 2.203 13.688 1 80.5 283 ILE B CA 1
ATOM 7664 C C . ILE B 1 283 ? 5.105 3.096 14.469 1 80.5 283 ILE B C 1
ATOM 7666 O O . ILE B 1 283 ? 4.738 4.195 14.891 1 80.5 283 ILE B O 1
ATOM 7670 N N . ILE B 1 284 ? 6.289 2.625 14.586 1 78.62 284 ILE B N 1
ATOM 7671 C CA . ILE B 1 284 ? 7.293 3.371 15.344 1 78.62 284 ILE B CA 1
ATOM 7672 C C . ILE B 1 284 ? 7.688 4.629 14.57 1 78.62 284 ILE B C 1
ATOM 7674 O O . ILE B 1 284 ? 7.898 5.688 15.172 1 78.62 284 ILE B O 1
ATOM 7678 N N . LYS B 1 285 ? 7.754 4.492 13.32 1 76.62 285 LYS B N 1
ATOM 7679 C CA . LYS B 1 285 ? 8.18 5.621 12.5 1 76.62 285 LYS B CA 1
ATOM 7680 C C . LYS B 1 285 ? 7.07 6.664 12.383 1 76.62 285 LYS B C 1
ATOM 7682 O O . LYS B 1 285 ? 7.352 7.859 12.25 1 76.62 285 LYS B O 1
ATOM 7687 N N . LEU B 1 286 ? 5.871 6.273 12.43 1 67.56 286 LEU B N 1
ATOM 7688 C CA . LEU B 1 286 ? 4.75 7.188 12.242 1 67.56 286 LEU B CA 1
ATOM 7689 C C . LEU B 1 286 ? 4.488 8 13.508 1 67.56 286 LEU B C 1
ATOM 7691 O O . LEU B 1 286 ? 4.074 9.156 13.43 1 67.56 286 LEU B O 1
ATOM 7695 N N . ASP B 1 287 ? 4.438 7.41 14.688 1 62.94 287 ASP B N 1
ATOM 7696 C CA . ASP B 1 287 ? 4.051 8.117 15.906 1 62.94 287 ASP B CA 1
ATOM 7697 C C . ASP B 1 287 ? 5.098 7.938 17 1 62.94 287 ASP B C 1
ATOM 7699 O O . ASP B 1 287 ? 5.609 6.832 17.203 1 62.94 287 ASP B O 1
ATOM 7703 N N . LYS B 1 288 ? 5.219 8.984 17.578 1 61.62 288 LYS B N 1
ATOM 7704 C CA . LYS B 1 288 ? 6.266 8.977 18.609 1 61.62 288 LYS B CA 1
ATOM 7705 C C . LYS B 1 288 ? 5.699 8.609 19.969 1 61.62 288 LYS B C 1
ATOM 7707 O O . LYS B 1 288 ? 6.422 8.109 20.828 1 61.62 288 LYS B O 1
ATOM 7712 N N . LYS B 1 289 ? 4.414 8.672 20.203 1 66.69 289 LYS B N 1
ATOM 7713 C CA . LYS B 1 289 ? 3.904 8.438 21.547 1 66.69 289 LYS B CA 1
ATOM 7714 C C . LYS B 1 289 ? 3.693 6.945 21.797 1 66.69 289 LYS B C 1
ATOM 7716 O O . LYS B 1 289 ? 3.061 6.254 21 1 66.69 289 LYS B O 1
ATOM 7721 N N . ILE B 1 290 ? 4.18 6.516 22.938 1 59.06 290 ILE B N 1
ATOM 7722 C CA . ILE B 1 290 ? 4.164 5.094 23.281 1 59.06 290 ILE B CA 1
ATOM 7723 C C . ILE B 1 290 ? 2.729 4.641 23.531 1 59.06 290 ILE B C 1
ATOM 7725 O O . ILE B 1 290 ? 2.35 3.525 23.156 1 59.06 290 ILE B O 1
ATOM 7729 N N . THR B 1 291 ? 2.002 5.418 24.219 1 64 291 THR B N 1
ATOM 7730 C CA . THR B 1 291 ? 0.629 5.059 24.547 1 64 291 THR B CA 1
ATOM 7731 C C . THR B 1 291 ? -0.187 4.801 23.281 1 64 291 THR B C 1
ATOM 7733 O O . THR B 1 291 ? -0.976 3.855 23.234 1 64 291 THR B O 1
ATOM 7736 N N . THR B 1 292 ? 0.123 5.633 22.453 1 74.69 292 THR B N 1
ATOM 7737 C CA . THR B 1 292 ? -0.579 5.461 21.188 1 74.69 292 THR B CA 1
ATOM 7738 C C . THR B 1 292 ? -0.094 4.207 20.469 1 74.69 292 THR B C 1
ATOM 7740 O O . THR B 1 292 ? -0.884 3.502 19.828 1 74.69 292 THR B O 1
ATOM 7743 N N . LYS B 1 293 ? 1.103 3.916 20.781 1 75.5 293 LYS B N 1
ATOM 7744 C CA . LYS B 1 293 ? 1.676 2.734 20.141 1 75.5 293 LYS B CA 1
ATOM 7745 C C . LYS B 1 293 ? 1.076 1.455 20.719 1 75.5 293 LYS B C 1
ATOM 7747 O O . LYS B 1 293 ? 0.841 0.49 19.984 1 75.5 293 LYS B O 1
ATOM 7752 N N . LYS B 1 294 ? 0.913 1.522 22 1 83.06 294 LYS B N 1
ATOM 7753 C CA . LYS B 1 294 ? 0.324 0.362 22.656 1 83.06 294 LYS B CA 1
ATOM 7754 C C . LYS B 1 294 ? -1.071 0.068 22.125 1 83.06 294 LYS B C 1
ATOM 7756 O O . LYS B 1 294 ? -1.379 -1.074 21.766 1 83.06 294 LYS B O 1
ATOM 7761 N N . ILE B 1 295 ? -1.885 1.035 22 1 85.56 295 ILE B N 1
ATOM 7762 C CA . ILE B 1 295 ? -3.254 0.879 21.516 1 85.56 295 ILE B CA 1
ATOM 7763 C C . ILE B 1 295 ? -3.244 0.427 20.062 1 85.56 295 ILE B C 1
ATOM 7765 O O . ILE B 1 295 ? -4.016 -0.451 19.672 1 85.56 295 ILE B O 1
ATOM 7769 N N . TYR B 1 296 ? -2.328 1.049 19.297 1 85.31 296 TYR B N 1
ATOM 7770 C CA . TYR B 1 296 ? -2.225 0.693 17.891 1 85.31 296 TYR B CA 1
ATOM 7771 C C . TYR B 1 296 ? -1.847 -0.774 17.719 1 85.31 296 TYR B C 1
ATOM 7773 O O . TYR B 1 296 ? -2.404 -1.473 16.875 1 85.31 296 TYR B O 1
ATOM 7781 N N . MET B 1 297 ? -0.936 -1.206 18.594 1 85.94 297 MET B N 1
ATOM 7782 C CA . MET B 1 297 ? -0.471 -2.586 18.5 1 85.94 297 MET B CA 1
ATOM 7783 C C . MET B 1 297 ? -1.569 -3.561 18.906 1 85.94 297 MET B C 1
ATOM 7785 O O . MET B 1 297 ? -1.742 -4.609 18.281 1 85.94 297 MET B O 1
ATOM 7789 N N . GLU B 1 298 ? -2.27 -3.209 19.922 1 89.69 298 GLU B N 1
ATOM 7790 C CA . GLU B 1 298 ? -3.371 -4.055 20.375 1 89.69 298 GLU B CA 1
ATOM 7791 C C . GLU B 1 298 ? -4.457 -4.164 19.312 1 89.69 298 GLU B C 1
ATOM 7793 O O . GLU B 1 298 ? -4.953 -5.258 19.031 1 89.69 298 GLU B O 1
ATOM 7798 N N . LEU B 1 299 ? -4.738 -3.049 18.766 1 91.19 299 LEU B N 1
ATOM 7799 C CA . LEU B 1 299 ? -5.777 -3.006 17.734 1 91.19 299 LEU B CA 1
ATOM 7800 C C . LEU B 1 299 ? -5.363 -3.811 16.5 1 91.19 299 LEU B C 1
ATOM 7802 O O . LEU B 1 299 ? -6.16 -4.574 15.961 1 91.19 299 LEU B O 1
ATOM 7806 N N . LEU B 1 300 ? -4.145 -3.631 16.062 1 90.69 300 LEU B N 1
ATOM 7807 C CA . LEU B 1 300 ? -3.652 -4.32 14.875 1 90.69 300 LEU B CA 1
ATOM 7808 C C . LEU B 1 300 ? -3.619 -5.828 15.094 1 90.69 300 LEU B C 1
ATOM 7810 O O . LEU B 1 300 ? -3.969 -6.598 14.195 1 90.69 300 LEU B O 1
ATOM 7814 N N . CYS B 1 301 ? -3.223 -6.219 16.281 1 91.38 301 CYS B N 1
ATOM 7815 C CA . CYS B 1 301 ? -3.15 -7.637 16.594 1 91.38 301 CYS B CA 1
ATOM 7816 C C . CYS B 1 301 ? -4.539 -8.266 16.625 1 91.38 301 CYS B C 1
ATOM 7818 O O . CYS B 1 301 ? -4.77 -9.289 15.984 1 91.38 301 CYS B O 1
ATOM 7820 N N . LEU B 1 302 ? -5.445 -7.598 17.297 1 93.81 302 LEU B N 1
ATOM 7821 C CA . LEU B 1 302 ? -6.773 -8.172 17.484 1 93.81 302 LEU B CA 1
ATOM 7822 C C . LEU B 1 302 ? -7.562 -8.133 16.172 1 93.81 302 LEU B C 1
ATOM 7824 O O . LEU B 1 302 ? -8.258 -9.094 15.836 1 93.81 302 LEU B O 1
ATOM 7828 N N . THR B 1 303 ? -7.512 -7.027 15.477 1 95 303 THR B N 1
ATOM 7829 C CA . THR B 1 303 ? -8.219 -6.945 14.203 1 95 303 THR B CA 1
ATOM 7830 C C . THR B 1 303 ? -7.594 -7.895 13.18 1 95 303 THR B C 1
ATOM 7832 O O . THR B 1 303 ? -8.297 -8.461 12.344 1 95 303 THR B O 1
ATOM 7835 N N . GLY B 1 304 ? -6.258 -8.047 13.258 1 95 304 GLY B N 1
ATOM 7836 C CA . GLY B 1 304 ? -5.586 -9.008 12.398 1 95 304 GLY B CA 1
ATOM 7837 C C . GLY B 1 304 ? -6.027 -10.438 12.633 1 95 304 GLY B C 1
ATOM 7838 O O . GLY B 1 304 ? -6.281 -11.18 11.688 1 95 304 GLY B O 1
ATOM 7839 N N . ILE B 1 305 ? -6.105 -10.789 13.875 1 94.38 305 ILE B N 1
ATOM 7840 C CA . ILE B 1 305 ? -6.551 -12.133 14.234 1 94.38 305 ILE B CA 1
ATOM 7841 C C . ILE B 1 305 ? -8 -12.328 13.797 1 94.38 305 ILE B C 1
ATOM 7843 O O . ILE B 1 305 ? -8.359 -13.383 13.266 1 94.38 305 ILE B O 1
ATOM 7847 N N . PHE B 1 306 ? -8.828 -11.344 14.047 1 95.56 306 PHE B N 1
ATOM 7848 C CA . PHE B 1 306 ? -10.219 -11.375 13.617 1 95.56 306 PHE B CA 1
ATOM 7849 C C . PHE B 1 306 ? -10.32 -11.617 12.117 1 95.56 306 PHE B C 1
ATOM 7851 O O . PHE B 1 306 ? -11.094 -12.461 11.672 1 95.56 306 PHE B O 1
ATOM 7858 N N . TYR B 1 307 ? -9.531 -10.914 11.352 1 96.81 307 TYR B N 1
ATOM 7859 C CA . TYR B 1 307 ? -9.539 -11.055 9.906 1 96.81 307 TYR B CA 1
ATOM 7860 C C . TYR B 1 307 ? -9.07 -12.445 9.484 1 96.81 307 TYR B C 1
ATOM 7862 O O . TYR B 1 307 ? -9.648 -13.062 8.594 1 96.81 307 TYR B O 1
ATOM 7870 N N . LEU B 1 308 ? -7.996 -12.961 10.086 1 96.19 308 LEU B N 1
ATOM 7871 C CA . LEU B 1 308 ? -7.473 -14.273 9.727 1 96.19 308 LEU B CA 1
ATOM 7872 C C . LEU B 1 308 ? -8.484 -15.367 10.047 1 96.19 308 LEU B C 1
ATOM 7874 O O . LEU B 1 308 ? -8.57 -16.359 9.328 1 96.19 308 LEU B O 1
ATOM 7878 N N . LEU B 1 309 ? -9.258 -15.172 11.086 1 95.5 309 LEU B N 1
ATOM 7879 C CA . LEU B 1 309 ? -10.312 -16.125 11.414 1 95.5 309 LEU B CA 1
ATOM 7880 C C . LEU B 1 309 ? -11.398 -16.125 10.344 1 95.5 309 LEU B C 1
ATOM 7882 O O . LEU B 1 309 ? -11.938 -17.172 9.992 1 95.5 309 LEU B O 1
ATOM 7886 N N . LEU B 1 310 ? -11.727 -14.945 9.844 1 95.5 310 LEU B N 1
ATOM 7887 C CA . LEU B 1 310 ? -12.68 -14.844 8.742 1 95.5 310 LEU B CA 1
ATOM 7888 C C . LEU B 1 310 ? -12.156 -15.562 7.508 1 95.5 310 LEU B C 1
ATOM 7890 O O . LEU B 1 310 ? -12.922 -16.234 6.809 1 95.5 310 LEU B O 1
ATOM 7894 N N . VAL B 1 311 ? -10.891 -15.398 7.273 1 96.56 311 VAL B N 1
ATOM 7895 C CA . VAL B 1 311 ? -10.273 -16.016 6.109 1 96.56 311 VAL B CA 1
ATOM 7896 C C . VAL B 1 311 ? -10.406 -17.547 6.211 1 96.56 311 VAL B C 1
ATOM 7898 O O . VAL B 1 311 ? -10.789 -18.203 5.242 1 96.56 311 VAL B O 1
ATOM 7901 N N . VAL B 1 312 ? -10.102 -18.109 7.363 1 94.44 312 VAL B N 1
ATOM 7902 C CA . VAL B 1 312 ? -10.164 -19.547 7.566 1 94.44 312 VAL B CA 1
ATOM 7903 C C . VAL B 1 312 ? -11.602 -20.031 7.402 1 94.44 312 VAL B C 1
ATOM 7905 O O . VAL B 1 312 ? -11.844 -21.125 6.867 1 94.44 312 VAL B O 1
ATOM 7908 N N . ALA B 1 313 ? -12.539 -19.234 7.73 1 92.75 313 ALA B N 1
ATOM 7909 C CA . ALA B 1 313 ? -13.953 -19.594 7.656 1 92.75 313 ALA B CA 1
ATOM 7910 C C . ALA B 1 313 ? -14.438 -19.609 6.211 1 92.75 313 ALA B C 1
ATOM 7912 O O . ALA B 1 313 ? -15.242 -20.469 5.836 1 92.75 313 ALA B O 1
ATOM 7913 N N . PHE B 1 314 ? -13.883 -18.703 5.363 1 94 314 PHE B N 1
ATOM 7914 C CA . PHE B 1 314 ? -14.461 -18.531 4.035 1 94 314 PHE B CA 1
ATOM 7915 C C . PHE B 1 314 ? -13.594 -19.203 2.975 1 94 314 PHE B C 1
ATOM 7917 O O . PHE B 1 314 ? -14.078 -19.531 1.889 1 94 314 PHE B O 1
ATOM 7924 N N . LYS B 1 315 ? -12.344 -19.406 3.229 1 92.38 315 LYS B N 1
ATOM 7925 C CA . LYS B 1 315 ? -11.422 -19.859 2.197 1 92.38 315 LYS B CA 1
ATOM 7926 C C . LYS B 1 315 ? -11.844 -21.219 1.641 1 92.38 315 LYS B C 1
ATOM 7928 O O . LYS B 1 315 ? -11.578 -21.531 0.479 1 92.38 315 LYS B O 1
ATOM 7933 N N . GLU B 1 316 ? -12.516 -22.062 2.52 1 88.38 316 GLU B N 1
ATOM 7934 C CA . GLU B 1 316 ? -12.922 -23.391 2.096 1 88.38 316 GLU B CA 1
ATOM 7935 C C . GLU B 1 316 ? -14.156 -23.344 1.207 1 88.38 316 GLU B C 1
ATOM 7937 O O . GLU B 1 316 ? -14.398 -24.25 0.409 1 88.38 316 GLU B O 1
ATOM 7942 N N . ILE B 1 317 ? -14.93 -22.312 1.329 1 91.25 317 ILE B N 1
ATOM 7943 C CA . ILE B 1 317 ? -16.109 -22.125 0.491 1 91.25 317 ILE B CA 1
ATOM 7944 C C . ILE B 1 317 ? -15.695 -21.562 -0.869 1 91.25 317 ILE B C 1
ATOM 7946 O O . ILE B 1 317 ? -15.805 -22.25 -1.888 1 91.25 317 ILE B O 1
ATOM 7950 N N . GLU B 1 318 ? -15.242 -20.391 -0.939 1 92.56 318 GLU B N 1
ATOM 7951 C CA . GLU B 1 318 ? -14.742 -19.688 -2.119 1 92.56 318 GLU B CA 1
ATOM 7952 C C . GLU B 1 318 ? -13.758 -18.594 -1.733 1 92.56 318 GLU B C 1
ATOM 7954 O O . GLU B 1 318 ? -14.117 -17.656 -1.021 1 92.56 318 GLU B O 1
ATOM 7959 N N . PRO B 1 319 ? -12.562 -18.75 -2.256 1 94.06 319 PRO B N 1
ATOM 7960 C CA . PRO B 1 319 ? -11.562 -17.734 -1.881 1 94.06 319 PRO B CA 1
ATOM 7961 C C . PRO B 1 319 ? -11.992 -16.312 -2.217 1 94.06 319 PRO B C 1
ATOM 7963 O O . PRO B 1 319 ? -11.68 -15.383 -1.477 1 94.06 319 PRO B O 1
ATOM 7966 N N . LEU B 1 320 ? -12.75 -16.125 -3.305 1 96.31 320 LEU B N 1
ATOM 7967 C CA . LEU B 1 320 ? -13.125 -14.789 -3.762 1 96.31 320 LEU B CA 1
ATOM 7968 C C . LEU B 1 320 ? -14.25 -14.219 -2.9 1 96.31 320 LEU B C 1
ATOM 7970 O O . LEU B 1 320 ? -14.562 -13.031 -2.982 1 96.31 320 LEU B O 1
ATOM 7974 N N . LEU B 1 321 ? -14.75 -15.055 -1.933 1 95.62 321 LEU B N 1
ATOM 7975 C CA . LEU B 1 321 ? -15.812 -14.648 -1.015 1 95.62 321 LEU B CA 1
ATOM 7976 C C . LEU B 1 321 ? -15.227 -13.992 0.232 1 95.62 321 LEU B C 1
ATOM 7978 O O . LEU B 1 321 ? -15.938 -13.312 0.975 1 95.62 321 LEU B O 1
ATOM 7982 N N . ILE B 1 322 ? -13.977 -14.203 0.491 1 97.25 322 ILE B N 1
ATOM 7983 C CA . ILE B 1 322 ? -13.32 -13.648 1.666 1 97.25 322 ILE B CA 1
ATOM 7984 C C . ILE B 1 322 ? -13.484 -12.125 1.682 1 97.25 322 ILE B C 1
ATOM 7986 O O . ILE B 1 322 ? -13.195 -11.453 0.69 1 97.25 322 ILE B O 1
ATOM 7990 N N . PRO B 1 323 ? -13.984 -11.539 2.736 1 97.62 323 PRO B N 1
ATOM 7991 C CA . PRO B 1 323 ? -14.109 -10.086 2.826 1 97.62 323 PRO B CA 1
ATOM 7992 C C . PRO B 1 323 ? -12.773 -9.391 3.066 1 97.62 323 PRO B C 1
ATOM 7994 O O . PRO B 1 323 ? -12.547 -8.844 4.148 1 97.62 323 PRO B O 1
ATOM 7997 N N . SER B 1 324 ? -12.055 -9.281 2.025 1 96.81 324 SER B N 1
ATOM 7998 C CA . SER B 1 324 ? -10.641 -8.914 2.123 1 96.81 324 SER B CA 1
ATOM 7999 C C . SER B 1 324 ? -10.477 -7.438 2.449 1 96.81 324 SER B C 1
ATOM 8001 O O . SER B 1 324 ? -9.438 -7.027 2.982 1 96.81 324 SER B O 1
ATOM 8003 N N . ALA B 1 325 ? -11.484 -6.57 2.189 1 97.88 325 ALA B N 1
ATOM 8004 C CA . ALA B 1 325 ? -11.344 -5.133 2.412 1 97.88 325 ALA B CA 1
ATOM 8005 C C . ALA B 1 325 ? -11.719 -4.762 3.846 1 97.88 325 ALA B C 1
ATOM 8007 O O . ALA B 1 325 ? -11.531 -3.615 4.262 1 97.88 325 ALA B O 1
ATOM 8008 N N . THR B 1 326 ? -12.172 -5.734 4.652 1 97.88 326 THR B N 1
ATOM 8009 C CA . THR B 1 326 ? -12.633 -5.48 6.016 1 97.88 326 THR B CA 1
ATOM 8010 C C . THR B 1 326 ? -11.5 -4.914 6.867 1 97.88 326 THR B C 1
ATOM 8012 O O . THR B 1 326 ? -11.656 -3.885 7.523 1 97.88 326 THR B O 1
ATOM 8015 N N . LEU B 1 327 ? -10.383 -5.562 6.773 1 97.38 327 LEU B N 1
ATOM 8016 C CA . LEU B 1 327 ? -9.281 -5.195 7.656 1 97.38 327 LEU B CA 1
ATOM 8017 C C . LEU B 1 327 ? -8.742 -3.811 7.309 1 97.38 327 LEU B C 1
ATOM 8019 O O . LEU B 1 327 ? -8.641 -2.945 8.18 1 97.38 327 LEU B O 1
ATOM 8023 N N . PRO B 1 328 ? -8.398 -3.525 6.016 1 96.94 328 PRO B N 1
ATOM 8024 C CA . PRO B 1 328 ? -7.895 -2.184 5.711 1 96.94 328 PRO B CA 1
ATOM 8025 C C . PRO B 1 328 ? -8.93 -1.091 5.992 1 96.94 328 PRO B C 1
ATOM 8027 O O . PRO B 1 328 ? -8.57 0.001 6.438 1 96.94 328 PRO B O 1
ATOM 8030 N N . MET B 1 329 ? -10.172 -1.34 5.773 1 96.62 329 MET B N 1
ATOM 8031 C CA . MET B 1 329 ? -11.203 -0.346 6.051 1 96.62 329 MET B CA 1
ATOM 8032 C C . MET B 1 329 ? -11.32 -0.088 7.551 1 96.62 329 MET B C 1
ATOM 8034 O O . MET B 1 329 ? -11.438 1.062 7.977 1 96.62 329 MET B O 1
ATOM 8038 N N . LEU B 1 330 ? -11.266 -1.108 8.336 1 95.69 330 LEU B N 1
ATOM 8039 C CA . LEU B 1 330 ? -11.336 -0.98 9.789 1 95.69 330 LEU B CA 1
ATOM 8040 C C . LEU B 1 330 ? -10.156 -0.161 10.312 1 95.69 330 LEU B C 1
ATOM 8042 O O . LEU B 1 330 ? -10.344 0.745 11.125 1 95.69 330 LEU B O 1
ATOM 8046 N N . ILE B 1 331 ? -8.984 -0.505 9.852 1 94.19 331 ILE B N 1
ATOM 8047 C CA . ILE B 1 331 ? -7.781 0.171 10.32 1 94.19 331 ILE B CA 1
ATOM 8048 C C . ILE B 1 331 ? -7.797 1.63 9.867 1 94.19 331 ILE B C 1
ATOM 8050 O O . ILE B 1 331 ? -7.332 2.516 10.586 1 94.19 331 ILE B O 1
ATOM 8054 N N . SER B 1 332 ? -8.336 1.86 8.703 1 93.19 332 SER B N 1
ATOM 8055 C CA . SER B 1 332 ? -8.414 3.227 8.203 1 93.19 332 SER B CA 1
ATOM 8056 C C . SER B 1 332 ? -9.289 4.098 9.094 1 93.19 332 SER B C 1
ATOM 8058 O O . SER B 1 332 ? -8.953 5.246 9.375 1 93.19 332 SER B O 1
ATOM 8060 N N . VAL B 1 333 ? -10.328 3.572 9.609 1 91.31 333 VAL B N 1
ATOM 8061 C CA . VAL B 1 333 ? -11.289 4.316 10.414 1 91.31 333 VAL B CA 1
ATOM 8062 C C . VAL B 1 333 ? -10.789 4.414 11.852 1 91.31 333 VAL B C 1
ATOM 8064 O O . VAL B 1 333 ? -10.938 5.449 12.508 1 91.31 333 VAL B O 1
ATOM 8067 N N . LEU B 1 334 ? -10.148 3.375 12.312 1 90.31 334 LEU B N 1
ATOM 8068 C CA . LEU B 1 334 ? -9.805 3.273 13.727 1 90.31 334 LEU B CA 1
ATOM 8069 C C . LEU B 1 334 ? -8.453 3.922 14 1 90.31 334 LEU B C 1
ATOM 8071 O O . LEU B 1 334 ? -8.219 4.43 15.102 1 90.31 334 LEU B O 1
ATOM 8075 N N . ILE B 1 335 ? -7.566 3.797 13.016 1 89.19 335 ILE B N 1
ATOM 8076 C CA . ILE B 1 335 ? -6.203 4.246 13.273 1 89.19 335 ILE B CA 1
ATOM 8077 C C . ILE B 1 335 ? -5.828 5.336 12.273 1 89.19 335 ILE B C 1
ATOM 8079 O O . ILE B 1 335 ? -5.82 6.523 12.609 1 89.19 335 ILE B O 1
ATOM 8083 N N . ASP B 1 336 ? -5.441 4.871 11.016 1 88.31 336 ASP B N 1
ATOM 8084 C CA . ASP B 1 336 ? -4.953 5.777 9.984 1 88.31 336 ASP B CA 1
ATOM 8085 C C . ASP B 1 336 ? -4.961 5.105 8.609 1 88.31 336 ASP B C 1
ATOM 8087 O O . ASP B 1 336 ? -4.652 3.916 8.5 1 88.31 336 ASP B O 1
ATOM 8091 N N . PRO B 1 337 ? -5.344 5.906 7.609 1 89.06 337 PRO B N 1
ATOM 8092 C CA . PRO B 1 337 ? -5.383 5.309 6.27 1 89.06 337 PRO B CA 1
ATOM 8093 C C . PRO B 1 337 ? -4.012 4.844 5.789 1 89.06 337 PRO B C 1
ATOM 8095 O O . PRO B 1 337 ? -3.912 3.869 5.039 1 89.06 337 PRO B O 1
ATOM 8098 N N . TYR B 1 338 ? -2.945 5.508 6.211 1 87.56 338 TYR B N 1
ATOM 8099 C CA . TYR B 1 338 ? -1.597 5.133 5.797 1 87.56 338 TYR B CA 1
ATOM 8100 C C . TYR B 1 338 ? -1.22 3.762 6.348 1 87.56 338 TYR B C 1
ATOM 8102 O O . TYR B 1 338 ? -0.699 2.914 5.617 1 87.56 338 TYR B O 1
ATOM 8110 N N . ILE B 1 339 ? -1.55 3.514 7.574 1 90.38 339 ILE B N 1
ATOM 8111 C CA . ILE B 1 339 ? -1.292 2.223 8.203 1 90.38 339 ILE B CA 1
ATOM 8112 C C . ILE B 1 339 ? -2.188 1.155 7.578 1 90.38 339 ILE B C 1
ATOM 8114 O O . ILE B 1 339 ? -1.77 0.008 7.402 1 90.38 339 ILE B O 1
ATOM 8118 N N . ALA B 1 340 ? -3.383 1.596 7.266 1 94.31 340 ALA B N 1
ATOM 8119 C CA . ALA B 1 340 ? -4.344 0.678 6.66 1 94.31 340 ALA B CA 1
ATOM 8120 C C . ALA B 1 340 ? -3.811 0.108 5.352 1 94.31 340 ALA B C 1
ATOM 8122 O O . ALA B 1 340 ? -3.947 -1.089 5.086 1 94.31 340 ALA B O 1
ATOM 8123 N N . ILE B 1 341 ? -3.209 0.902 4.516 1 94 341 ILE B N 1
ATOM 8124 C CA . ILE B 1 341 ? -2.701 0.467 3.219 1 94 341 ILE B CA 1
ATOM 8125 C C . ILE B 1 341 ? -1.516 -0.476 3.42 1 94 341 ILE B C 1
ATOM 8127 O O . ILE B 1 341 ? -1.388 -1.479 2.715 1 94 341 ILE B O 1
ATOM 8131 N N . MET B 1 342 ? -0.644 -0.181 4.344 1 93.25 342 MET B N 1
ATOM 8132 C CA . MET B 1 342 ? 0.494 -1.044 4.645 1 93.25 342 MET B CA 1
ATOM 8133 C C . MET B 1 342 ? 0.027 -2.418 5.113 1 93.25 342 MET B C 1
ATOM 8135 O O . MET B 1 342 ? 0.548 -3.441 4.672 1 93.25 342 MET B O 1
ATOM 8139 N N . ILE B 1 343 ? -0.954 -2.391 5.969 1 94.12 343 ILE B N 1
ATOM 8140 C CA . ILE B 1 343 ? -1.498 -3.635 6.5 1 94.12 343 ILE B CA 1
ATOM 8141 C C . ILE B 1 343 ? -2.193 -4.414 5.387 1 94.12 343 ILE B C 1
ATOM 8143 O O . ILE B 1 343 ? -2.154 -5.645 5.363 1 94.12 343 ILE B O 1
ATOM 8147 N N . ASP B 1 344 ? -2.799 -3.67 4.477 1 96.75 344 ASP B N 1
ATOM 8148 C CA . ASP B 1 344 ? -3.432 -4.305 3.326 1 96.75 344 ASP B CA 1
ATOM 8149 C C . ASP B 1 344 ? -2.422 -5.125 2.527 1 96.75 344 ASP B C 1
ATOM 8151 O O . ASP B 1 344 ? -2.717 -6.25 2.113 1 96.75 344 ASP B O 1
ATOM 8155 N N . ILE B 1 345 ? -1.247 -4.578 2.334 1 97.25 345 ILE B N 1
ATOM 8156 C CA . ILE B 1 345 ? -0.192 -5.254 1.588 1 97.25 345 ILE B CA 1
ATOM 8157 C C . ILE B 1 345 ? 0.221 -6.531 2.318 1 97.25 345 ILE B C 1
ATOM 8159 O O . ILE B 1 345 ? 0.253 -7.609 1.726 1 97.25 345 ILE B O 1
ATOM 8163 N N . ILE B 1 346 ? 0.424 -6.445 3.572 1 95.94 346 ILE B N 1
ATOM 8164 C CA . ILE B 1 346 ? 0.945 -7.539 4.387 1 95.94 346 ILE B CA 1
ATOM 8165 C C . ILE B 1 346 ? -0.076 -8.672 4.438 1 95.94 346 ILE B C 1
ATOM 8167 O O . ILE B 1 346 ? 0.256 -9.828 4.164 1 95.94 346 ILE B O 1
ATOM 8171 N N . TYR B 1 347 ? -1.285 -8.344 4.691 1 96.38 347 TYR B N 1
ATOM 8172 C CA . TYR B 1 347 ? -2.289 -9.383 4.898 1 96.38 347 TYR B CA 1
ATOM 8173 C C . TYR B 1 347 ? -2.758 -9.961 3.568 1 96.38 347 TYR B C 1
ATOM 8175 O O . TYR B 1 347 ? -3.133 -11.133 3.494 1 96.38 347 TYR B O 1
ATOM 8183 N N . SER B 1 348 ? -2.766 -9.102 2.508 1 97.62 348 SER B N 1
ATOM 8184 C CA . SER B 1 348 ? -3.094 -9.656 1.198 1 97.62 348 SER B CA 1
ATOM 8185 C C . SER B 1 348 ? -2.094 -10.727 0.782 1 97.62 348 SER B C 1
ATOM 8187 O O . SER B 1 348 ? -2.469 -11.734 0.178 1 97.62 348 SER B O 1
ATOM 8189 N N . LEU B 1 349 ? -0.827 -10.5 1.124 1 96.56 349 LEU B N 1
ATOM 8190 C CA . LEU B 1 349 ? 0.216 -11.469 0.806 1 96.56 349 LEU B CA 1
ATOM 8191 C C . LEU B 1 349 ? 0.075 -12.727 1.664 1 96.56 349 LEU B C 1
ATOM 8193 O O . LEU B 1 349 ? 0.172 -13.844 1.156 1 96.56 349 LEU B O 1
ATOM 8197 N N . LEU B 1 350 ? -0.168 -12.531 2.932 1 95.12 350 LEU B N 1
ATOM 8198 C CA . LEU B 1 350 ? -0.306 -13.664 3.844 1 95.12 350 LEU B CA 1
ATOM 8199 C C . LEU B 1 350 ? -1.496 -14.531 3.453 1 95.12 350 LEU B C 1
ATOM 8201 O O . LEU B 1 350 ? -1.38 -15.758 3.391 1 95.12 350 LEU B O 1
ATOM 8205 N N . VAL B 1 351 ? -2.621 -13.891 3.207 1 96.25 351 VAL B N 1
ATOM 8206 C CA . VAL B 1 351 ? -3.822 -14.633 2.842 1 96.25 351 VAL B CA 1
ATOM 8207 C C . VAL B 1 351 ? -3.648 -15.242 1.455 1 96.25 351 VAL B C 1
ATOM 8209 O O . VAL B 1 351 ? -4.18 -16.328 1.176 1 96.25 351 VAL B O 1
ATOM 8212 N N . GLY B 1 352 ? -2.9 -14.469 0.598 1 95.31 352 GLY B N 1
ATOM 8213 C CA . GLY B 1 352 ? -2.564 -15.062 -0.689 1 95.31 352 GLY B CA 1
ATOM 8214 C C . GLY B 1 352 ? -1.914 -16.422 -0.57 1 95.31 352 GLY B C 1
ATOM 8215 O O . GLY B 1 352 ? -2.217 -17.328 -1.349 1 95.31 352 GLY B O 1
ATOM 8216 N N . LEU B 1 353 ? -1.046 -16.609 0.38 1 92.5 353 LEU B N 1
ATOM 8217 C CA . LEU B 1 353 ? -0.396 -17.891 0.623 1 92.5 353 LEU B CA 1
ATOM 8218 C C . LEU B 1 353 ? -1.413 -18.938 1.061 1 92.5 353 LEU B C 1
ATOM 8220 O O . LEU B 1 353 ? -1.307 -20.109 0.682 1 92.5 353 LEU B O 1
ATOM 8224 N N . MET B 1 354 ? -2.406 -18.516 1.793 1 92.69 354 MET B N 1
ATOM 8225 C CA . MET B 1 354 ? -3.395 -19.422 2.371 1 92.69 354 MET B CA 1
ATOM 8226 C C . MET B 1 354 ? -4.344 -19.953 1.299 1 92.69 354 MET B C 1
ATOM 8228 O O . MET B 1 354 ? -4.945 -21.016 1.462 1 92.69 354 MET B O 1
ATOM 8232 N N . VAL B 1 355 ? -4.488 -19.156 0.216 1 92.81 355 VAL B N 1
ATOM 8233 C CA . VAL B 1 355 ? -5.473 -19.547 -0.788 1 92.81 355 VAL B CA 1
ATOM 8234 C C . VAL B 1 355 ? -4.762 -20 -2.062 1 92.81 355 VAL B C 1
ATOM 8236 O O . VAL B 1 355 ? -5.312 -19.891 -3.162 1 92.81 355 VAL B O 1
ATOM 8239 N N . GLY B 1 356 ? -3.527 -20.422 -1.97 1 87.94 356 GLY B N 1
ATOM 8240 C CA . GLY B 1 356 ? -2.779 -20.953 -3.1 1 87.94 356 GLY B CA 1
ATOM 8241 C C . GLY B 1 356 ? -2.33 -19.891 -4.074 1 87.94 356 GLY B C 1
ATOM 8242 O O . GLY B 1 356 ? -2.211 -20.141 -5.273 1 87.94 356 GLY B O 1
ATOM 8243 N N . PHE B 1 357 ? -2.264 -18.594 -3.578 1 90.62 357 PHE B N 1
ATOM 8244 C CA . PHE B 1 357 ? -1.787 -17.438 -4.336 1 90.62 357 PHE B CA 1
ATOM 8245 C C . PHE B 1 357 ? -2.635 -17.219 -5.582 1 90.62 357 PHE B C 1
ATOM 8247 O O . PHE B 1 357 ? -2.102 -17.031 -6.676 1 90.62 357 PHE B O 1
ATOM 8254 N N . ASN B 1 358 ? -3.977 -17.344 -5.355 1 91.62 358 ASN B N 1
ATOM 8255 C CA . ASN B 1 358 ? -4.953 -17.047 -6.395 1 91.62 358 ASN B CA 1
ATOM 8256 C C . ASN B 1 358 ? -4.801 -15.609 -6.902 1 91.62 358 ASN B C 1
ATOM 8258 O O . ASN B 1 358 ? -4.895 -14.656 -6.125 1 91.62 358 ASN B O 1
ATOM 8262 N N . GLN B 1 359 ? -4.531 -15.461 -8.219 1 93.81 359 GLN B N 1
ATOM 8263 C CA . GLN B 1 359 ? -4.23 -14.156 -8.797 1 93.81 359 GLN B CA 1
ATOM 8264 C C . GLN B 1 359 ? -5.418 -13.203 -8.648 1 93.81 359 GLN B C 1
ATOM 8266 O O . GLN B 1 359 ? -5.242 -12.031 -8.32 1 93.81 359 GLN B O 1
ATOM 8271 N N . GLU B 1 360 ? -6.641 -13.727 -8.922 1 95.69 360 GLU B N 1
ATOM 8272 C CA . GLU B 1 360 ? -7.844 -12.914 -8.805 1 95.69 360 GLU B CA 1
ATOM 8273 C C . GLU B 1 360 ? -8.016 -12.367 -7.391 1 95.69 360 GLU B C 1
ATOM 8275 O O . GLU B 1 360 ? -8.336 -11.195 -7.203 1 95.69 360 GLU B O 1
ATOM 8280 N N . PHE B 1 361 ? -7.762 -13.242 -6.418 1 96.69 361 PHE B N 1
ATOM 8281 C CA . PHE B 1 361 ? -7.887 -12.82 -5.027 1 96.69 361 PHE B CA 1
ATOM 8282 C C . PHE B 1 361 ? -6.867 -11.742 -4.695 1 96.69 361 PHE B C 1
ATOM 8284 O O . PHE B 1 361 ? -7.191 -10.758 -4.027 1 96.69 361 PHE B O 1
ATOM 8291 N N . ILE B 1 362 ? -5.602 -11.938 -5.082 1 97.25 362 ILE B N 1
ATOM 8292 C CA . ILE B 1 362 ? -4.531 -11.008 -4.742 1 97.25 362 ILE B CA 1
ATOM 8293 C C . ILE B 1 362 ? -4.844 -9.633 -5.324 1 97.25 362 ILE B C 1
ATOM 8295 O O . ILE B 1 362 ? -4.711 -8.617 -4.637 1 97.25 362 ILE B O 1
ATOM 8299 N N . PHE B 1 363 ? -5.309 -9.555 -6.555 1 97.62 363 PHE B N 1
ATOM 8300 C CA . PHE B 1 363 ? -5.648 -8.289 -7.188 1 97.62 363 PHE B CA 1
ATOM 8301 C C . PHE B 1 363 ? -6.816 -7.621 -6.469 1 97.62 363 PHE B C 1
ATOM 8303 O O . PHE B 1 363 ? -6.75 -6.434 -6.141 1 97.62 363 PHE B O 1
ATOM 8310 N N . MET B 1 364 ? -7.867 -8.391 -6.211 1 97.5 364 MET B N 1
ATOM 8311 C CA . MET B 1 364 ? -9.039 -7.781 -5.582 1 97.5 364 MET B CA 1
ATOM 8312 C C . MET B 1 364 ? -8.727 -7.344 -4.156 1 97.5 364 MET B C 1
ATOM 8314 O O . MET B 1 364 ? -9.219 -6.312 -3.695 1 97.5 364 MET B O 1
ATOM 8318 N N . SER B 1 365 ? -7.93 -8.18 -3.436 1 97.88 365 SER B N 1
ATOM 8319 C CA . SER B 1 365 ? -7.602 -7.859 -2.051 1 97.88 365 SER B CA 1
ATOM 8320 C C . SER B 1 365 ? -6.75 -6.598 -1.963 1 97.88 365 SER B C 1
ATOM 8322 O O . SER B 1 365 ? -7.023 -5.715 -1.146 1 97.88 365 SER B O 1
ATOM 8324 N N . LEU B 1 366 ? -5.727 -6.457 -2.832 1 98.19 366 LEU B N 1
ATOM 8325 C CA . LEU B 1 366 ? -4.812 -5.32 -2.787 1 98.19 366 LEU B CA 1
ATOM 8326 C C . LEU B 1 366 ? -5.488 -4.055 -3.299 1 98.19 366 LEU B C 1
ATOM 8328 O O . LEU B 1 366 ? -5.438 -3.012 -2.645 1 98.19 366 LEU B O 1
ATOM 8332 N N . LEU B 1 367 ? -6.148 -4.16 -4.445 1 97.69 367 LEU B N 1
ATOM 8333 C CA . LEU B 1 367 ? -6.754 -2.977 -5.047 1 97.69 367 LEU B CA 1
ATOM 8334 C C . LEU B 1 367 ? -8.047 -2.602 -4.324 1 97.69 367 LEU B C 1
ATOM 8336 O O . LEU B 1 367 ? -8.336 -1.417 -4.141 1 97.69 367 LEU B O 1
ATOM 8340 N N . GLY B 1 368 ? -8.828 -3.625 -3.977 1 97.31 368 GLY B N 1
ATOM 8341 C CA . GLY B 1 368 ? -10.031 -3.367 -3.199 1 97.31 368 GLY B CA 1
ATOM 8342 C C . GLY B 1 368 ? -9.734 -2.797 -1.823 1 97.31 368 GLY B C 1
ATOM 8343 O O . GLY B 1 368 ? -10.422 -1.876 -1.369 1 97.31 368 GLY B O 1
ATOM 8344 N N . GLY B 1 369 ? -8.766 -3.432 -1.157 1 96.94 369 GLY B N 1
ATOM 8345 C CA . GLY B 1 369 ? -8.352 -2.893 0.128 1 96.94 369 GLY B CA 1
ATOM 8346 C C . GLY B 1 369 ? -7.848 -1.465 0.042 1 96.94 369 GLY B C 1
ATOM 8347 O O . GLY B 1 369 ? -8.094 -0.658 0.94 1 96.94 369 GLY B O 1
ATOM 8348 N N . LEU B 1 370 ? -7.125 -1.162 -1.035 1 95.62 370 LEU B N 1
ATOM 8349 C CA . LEU B 1 370 ? -6.57 0.17 -1.249 1 95.62 370 LEU B CA 1
ATOM 8350 C C . LEU B 1 370 ? -7.68 1.209 -1.366 1 95.62 370 LEU B C 1
ATOM 8352 O O . LEU B 1 370 ? -7.676 2.213 -0.649 1 95.62 370 LEU B O 1
ATOM 8356 N N . ILE B 1 371 ? -8.664 0.994 -2.215 1 95.88 371 ILE B N 1
ATOM 8357 C CA . ILE B 1 371 ? -9.711 1.979 -2.439 1 95.88 371 ILE B CA 1
ATOM 8358 C C . ILE B 1 371 ? -10.602 2.08 -1.199 1 95.88 371 ILE B C 1
ATOM 8360 O O . ILE B 1 371 ? -11.117 3.154 -0.885 1 95.88 371 ILE B O 1
ATOM 8364 N N . GLY B 1 372 ? -10.828 0.928 -0.539 1 95.5 372 GLY B N 1
ATOM 8365 C CA . GLY B 1 372 ? -11.594 0.958 0.696 1 95.5 372 GLY B CA 1
ATOM 8366 C C . GLY B 1 372 ? -10.953 1.806 1.777 1 95.5 372 GLY B C 1
ATOM 8367 O O . GLY B 1 372 ? -11.625 2.605 2.43 1 95.5 372 GLY B O 1
ATOM 8368 N N . ALA B 1 373 ? -9.648 1.635 1.948 1 94.31 373 ALA B N 1
ATOM 8369 C CA . ALA B 1 373 ? -8.906 2.391 2.955 1 94.31 373 ALA B CA 1
ATOM 8370 C C . ALA B 1 373 ? -8.93 3.885 2.646 1 94.31 373 ALA B C 1
ATOM 8372 O O . ALA B 1 373 ? -9.094 4.711 3.549 1 94.31 373 ALA B O 1
ATOM 8373 N N . VAL B 1 374 ? -8.781 4.266 1.405 1 91.56 374 VAL B N 1
ATOM 8374 C CA . VAL B 1 374 ? -8.695 5.664 1.008 1 91.56 374 VAL B CA 1
ATOM 8375 C C . VAL B 1 374 ? -10.07 6.316 1.116 1 91.56 374 VAL B C 1
ATOM 8377 O O . VAL B 1 374 ? -10.188 7.457 1.569 1 91.56 374 VAL B O 1
ATOM 8380 N N . LYS B 1 375 ? -11.062 5.617 0.734 1 91.5 375 LYS B N 1
ATOM 8381 C CA . LYS B 1 375 ? -12.414 6.176 0.746 1 91.5 375 LYS B CA 1
ATOM 8382 C C . LYS B 1 375 ? -12.898 6.406 2.174 1 91.5 375 LYS B C 1
ATOM 8384 O O . LYS B 1 375 ? -13.656 7.344 2.434 1 91.5 375 LYS B O 1
ATOM 8389 N N . LEU B 1 376 ? -12.398 5.637 3.119 1 90.94 376 LEU B N 1
ATOM 8390 C CA . LEU B 1 376 ? -12.859 5.746 4.496 1 90.94 376 LEU B CA 1
ATOM 8391 C C . LEU B 1 376 ? -11.875 6.539 5.344 1 90.94 376 LEU B C 1
ATOM 8393 O O . LEU B 1 376 ? -11.875 6.43 6.574 1 90.94 376 LEU B O 1
ATOM 8397 N N . SER B 1 377 ? -11.055 7.266 4.773 1 84.75 377 SER B N 1
ATOM 8398 C CA . SER B 1 377 ? -10.07 8.055 5.508 1 84.75 377 SER B CA 1
ATOM 8399 C C . SER B 1 377 ? -10.734 9.211 6.25 1 84.75 377 SER B C 1
ATOM 8401 O O . SER B 1 377 ? -10.32 9.562 7.359 1 84.75 377 SER B O 1
ATOM 8403 N N . HIS B 1 378 ? -11.805 9.891 5.691 1 79.56 378 HIS B N 1
ATOM 8404 C CA . HIS B 1 378 ? -12.484 10.992 6.359 1 79.56 378 HIS B CA 1
ATOM 8405 C C . HIS B 1 378 ? -13.977 10.984 6.047 1 79.56 378 HIS B C 1
ATOM 8407 O O . HIS B 1 378 ? -14.492 11.938 5.457 1 79.56 378 HIS B O 1
ATOM 8413 N N . PRO B 1 379 ? -14.578 9.945 6.668 1 82.38 379 PRO B N 1
ATOM 8414 C CA . PRO B 1 379 ? -16.016 9.914 6.391 1 82.38 379 PRO B CA 1
ATOM 8415 C C . PRO B 1 379 ? -16.797 10.984 7.156 1 82.38 379 PRO B C 1
ATOM 8417 O O . PRO B 1 379 ? -16.484 11.258 8.32 1 82.38 379 PRO B O 1
ATOM 8420 N N . LYS B 1 380 ? -17.734 11.633 6.566 1 76.69 380 LYS B N 1
ATOM 8421 C CA . LYS B 1 380 ? -18.5 12.719 7.168 1 76.69 380 LYS B CA 1
ATOM 8422 C C . LYS B 1 380 ? -19.938 12.273 7.465 1 76.69 380 LYS B C 1
ATOM 8424 O O . LYS B 1 380 ? -20.594 12.852 8.328 1 76.69 380 LYS B O 1
ATOM 8429 N N . GLN B 1 381 ? -20.422 11.312 6.633 1 83.5 381 GLN B N 1
ATOM 8430 C CA . GLN B 1 381 ? -21.797 10.836 6.777 1 83.5 381 GLN B CA 1
ATOM 8431 C C . GLN B 1 381 ? -21.859 9.32 6.688 1 83.5 381 GLN B C 1
ATOM 8433 O O . GLN B 1 381 ? -20.906 8.672 6.246 1 83.5 381 GLN B O 1
ATOM 8438 N N . ARG B 1 382 ? -22.922 8.758 7.043 1 82.5 382 ARG B N 1
ATOM 8439 C CA . ARG B 1 382 ? -23.125 7.316 7.008 1 82.5 382 ARG B CA 1
ATOM 8440 C C . ARG B 1 382 ? -23.078 6.789 5.578 1 82.5 382 ARG B C 1
ATOM 8442 O O . ARG B 1 382 ? -22.609 5.672 5.34 1 82.5 382 ARG B O 1
ATOM 8449 N N . LEU B 1 383 ? -23.547 7.594 4.762 1 88.81 383 LEU B N 1
ATOM 8450 C CA . LEU B 1 383 ? -23.594 7.207 3.355 1 88.81 383 LEU B CA 1
ATOM 8451 C C . LEU B 1 383 ? -22.188 6.996 2.805 1 88.81 383 LEU B C 1
ATOM 8453 O O . LEU B 1 383 ? -22 6.254 1.837 1 88.81 383 LEU B O 1
ATOM 8457 N N . ASP B 1 384 ? -21.203 7.543 3.402 1 89.56 384 ASP B N 1
ATOM 8458 C CA . ASP B 1 384 ? -19.812 7.391 2.963 1 89.56 384 ASP B CA 1
ATOM 8459 C C . ASP B 1 384 ? -19.328 5.957 3.174 1 89.56 384 ASP B C 1
ATOM 8461 O O . ASP B 1 384 ? -18.5 5.457 2.406 1 89.56 384 ASP B O 1
ATOM 8465 N N . PHE B 1 385 ? -19.875 5.352 4.148 1 91.12 385 PHE B N 1
ATOM 8466 C CA . PHE B 1 385 ? -19.547 3.953 4.391 1 91.12 385 PHE B CA 1
ATOM 8467 C C . PHE B 1 385 ? -20.125 3.059 3.307 1 91.12 385 PHE B C 1
ATOM 8469 O O . PHE B 1 385 ? -19.438 2.193 2.768 1 91.12 385 PHE B O 1
ATOM 8476 N N . VAL B 1 386 ? -21.328 3.348 2.957 1 92.56 386 VAL B N 1
ATOM 8477 C CA . VAL B 1 386 ? -22 2.568 1.923 1 92.56 386 VAL B CA 1
ATOM 8478 C C . VAL B 1 386 ? -21.297 2.768 0.585 1 92.56 386 VAL B C 1
ATOM 8480 O O . VAL B 1 386 ? -21.062 1.806 -0.156 1 92.56 386 VAL B O 1
ATOM 8483 N N . LYS B 1 387 ? -20.938 3.955 0.304 1 94.69 387 LYS B N 1
ATOM 8484 C CA . LYS B 1 387 ? -20.219 4.242 -0.931 1 94.69 387 LYS B CA 1
ATOM 8485 C C . LYS B 1 387 ? -18.891 3.496 -0.975 1 94.69 387 LYS B C 1
ATOM 8487 O O . LYS B 1 387 ? -18.469 3.027 -2.035 1 94.69 387 LYS B O 1
ATOM 8492 N N . ALA B 1 388 ? -18.234 3.455 0.171 1 95.19 388 ALA B N 1
ATOM 8493 C CA . ALA B 1 388 ? -16.984 2.719 0.229 1 95.19 388 ALA B CA 1
ATOM 8494 C C . ALA B 1 388 ? -17.172 1.256 -0.155 1 95.19 388 ALA B C 1
ATOM 8496 O O . ALA B 1 388 ? -16.359 0.684 -0.887 1 95.19 388 ALA B O 1
ATOM 8497 N N . GLY B 1 389 ? -18.266 0.64 0.338 1 95.88 389 GLY B N 1
ATOM 8498 C CA . GLY B 1 389 ? -18.594 -0.73 -0.031 1 95.88 389 GLY B CA 1
ATOM 8499 C C . GLY B 1 389 ? -18.828 -0.907 -1.519 1 95.88 389 GLY B C 1
ATOM 8500 O O . GLY B 1 389 ? -18.406 -1.903 -2.107 1 95.88 389 GLY B O 1
ATOM 8501 N N . LEU B 1 390 ? -19.484 0.028 -2.096 1 96.19 390 LEU B N 1
ATOM 8502 C CA . LEU B 1 390 ? -19.766 -0.014 -3.525 1 96.19 390 LEU B CA 1
ATOM 8503 C C . LEU B 1 390 ? -18.484 0.116 -4.34 1 96.19 390 LEU B C 1
ATOM 8505 O O . LEU B 1 390 ? 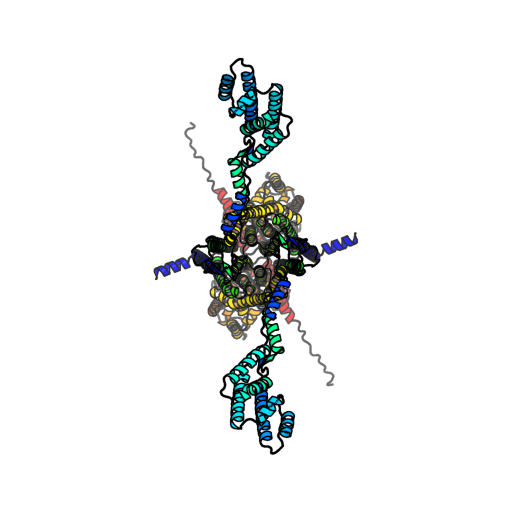-18.312 -0.572 -5.348 1 96.19 390 LEU B O 1
ATOM 8509 N N . TYR B 1 391 ? -17.641 1.029 -3.92 1 96.5 391 TYR B N 1
ATOM 8510 C CA . TYR B 1 391 ? -16.359 1.202 -4.602 1 96.5 391 TYR B CA 1
ATOM 8511 C C . TYR B 1 391 ? -15.523 -0.073 -4.535 1 96.5 391 TYR B C 1
ATOM 8513 O O . TYR B 1 391 ? -14.93 -0.484 -5.531 1 96.5 391 TYR B O 1
ATOM 8521 N N . VAL B 1 392 ? -15.492 -0.661 -3.363 1 97.88 392 VAL B N 1
ATOM 8522 C CA . VAL B 1 392 ? -14.734 -1.896 -3.201 1 97.88 392 VAL B CA 1
ATOM 8523 C C . VAL B 1 392 ? -15.328 -2.986 -4.094 1 97.88 392 VAL B C 1
ATOM 8525 O O . VAL B 1 392 ? -14.594 -3.709 -4.77 1 97.88 392 VAL B O 1
ATOM 8528 N N . SER B 1 393 ? -16.656 -3.113 -4.113 1 98.06 393 SER B N 1
ATOM 8529 C CA . SER B 1 393 ? -17.328 -4.102 -4.949 1 98.06 393 SER B CA 1
ATOM 8530 C C . SER B 1 393 ? -17.016 -3.883 -6.426 1 98.06 393 SER B C 1
ATOM 8532 O O . SER B 1 393 ? -16.781 -4.84 -7.164 1 98.06 393 SER B O 1
ATOM 8534 N N . GLY B 1 394 ? -17.047 -2.678 -6.816 1 97.38 394 GLY B N 1
ATOM 8535 C CA . GLY B 1 394 ? -16.719 -2.354 -8.195 1 97.38 394 GLY B CA 1
ATOM 8536 C C . GLY B 1 394 ? -15.289 -2.709 -8.562 1 97.38 394 GLY B C 1
ATOM 8537 O O . GLY B 1 394 ? -15.039 -3.279 -9.633 1 97.38 394 GLY B O 1
ATOM 8538 N N . VAL B 1 395 ? -14.336 -2.365 -7.746 1 97.69 395 VAL B N 1
ATOM 8539 C CA . VAL B 1 395 ? -12.93 -2.654 -7.988 1 97.69 395 VAL B CA 1
ATOM 8540 C C . VAL B 1 395 ? -12.703 -4.164 -8.008 1 97.69 395 VAL B C 1
ATOM 8542 O O . VAL B 1 395 ? -11.938 -4.676 -8.82 1 97.69 395 VAL B O 1
ATOM 8545 N N . ASN B 1 396 ? -13.383 -4.879 -7.047 1 97.94 396 ASN B N 1
ATOM 8546 C CA . ASN B 1 396 ? -13.305 -6.336 -7.043 1 97.94 396 ASN B CA 1
ATOM 8547 C C . ASN B 1 396 ? -13.797 -6.93 -8.359 1 97.94 396 ASN B C 1
ATOM 8549 O O . ASN B 1 396 ? -13.156 -7.824 -8.922 1 97.94 396 ASN B O 1
ATOM 8553 N N . LEU B 1 397 ? -14.922 -6.414 -8.805 1 97.44 397 LEU B N 1
ATOM 8554 C CA . LEU B 1 397 ? -15.516 -6.895 -10.047 1 97.44 397 LEU B CA 1
ATOM 8555 C C . LEU B 1 397 ? -14.555 -6.723 -11.211 1 97.44 397 LEU B C 1
ATOM 8557 O O . LEU B 1 397 ? -14.281 -7.676 -11.945 1 97.44 397 LEU B O 1
ATOM 8561 N N . VAL B 1 398 ? -13.984 -5.566 -11.383 1 97.38 398 VAL B N 1
ATOM 8562 C CA . VAL B 1 398 ? -13.102 -5.262 -12.508 1 97.38 398 VAL B CA 1
ATOM 8563 C C . VAL B 1 398 ? -11.812 -6.066 -12.383 1 97.38 398 VAL B C 1
ATOM 8565 O O . VAL B 1 398 ? -11.273 -6.547 -13.383 1 97.38 398 VAL B O 1
ATOM 8568 N N . SER B 1 399 ? -11.297 -6.195 -11.172 1 97.56 399 SER B N 1
ATOM 8569 C CA . SER B 1 399 ? -10.078 -6.957 -10.945 1 97.56 399 SER B CA 1
ATOM 8570 C C . SER B 1 399 ? -10.258 -8.422 -11.328 1 97.56 399 SER B C 1
ATOM 8572 O O . SER B 1 399 ? -9.422 -8.992 -12.031 1 97.56 399 SER B O 1
ATOM 8574 N N . ILE B 1 400 ? -11.375 -9.016 -10.867 1 96.94 400 ILE B N 1
ATOM 8575 C CA . ILE B 1 400 ? -11.617 -10.438 -11.109 1 96.94 400 ILE B CA 1
ATOM 8576 C C . ILE B 1 400 ? -11.891 -10.672 -12.594 1 96.94 400 ILE B C 1
ATOM 8578 O O . ILE B 1 400 ? -11.359 -11.617 -13.188 1 96.94 400 ILE B O 1
ATOM 8582 N N . VAL B 1 401 ? -12.656 -9.789 -13.203 1 96.38 401 VAL B N 1
ATOM 8583 C CA . VAL B 1 401 ? -12.961 -9.938 -14.625 1 96.38 401 VAL B CA 1
ATOM 8584 C C . VAL B 1 401 ? -11.688 -9.734 -15.445 1 96.38 401 VAL B C 1
ATOM 8586 O O . VAL B 1 401 ? -11.422 -10.492 -16.375 1 96.38 401 VAL B O 1
ATOM 8589 N N . GLY B 1 402 ? -10.961 -8.727 -15.133 1 95.94 402 GLY B N 1
ATOM 8590 C CA . GLY B 1 402 ? -9.727 -8.461 -15.852 1 95.94 402 GLY B CA 1
ATOM 8591 C C . GLY B 1 402 ? -8.75 -9.617 -15.805 1 95.94 402 GLY B C 1
ATOM 8592 O O . GLY B 1 402 ? -8.289 -10.094 -16.844 1 95.94 402 GLY B O 1
ATOM 8593 N N . ILE B 1 403 ? -8.461 -10.141 -14.648 1 94.5 403 ILE B N 1
ATOM 8594 C CA . ILE B 1 403 ? -7.5 -11.227 -14.477 1 94.5 403 ILE B CA 1
ATOM 8595 C C . ILE B 1 403 ? -8.102 -12.531 -15 1 94.5 403 ILE B C 1
ATOM 8597 O O . ILE B 1 403 ? -7.391 -13.352 -15.594 1 94.5 403 ILE B O 1
ATOM 8601 N N . GLY B 1 404 ? -9.398 -12.727 -14.695 1 92.44 404 GLY B N 1
ATOM 8602 C CA . GLY B 1 404 ? -10.07 -13.914 -15.195 1 92.44 404 GLY B CA 1
ATOM 8603 C C . GLY B 1 404 ? -9.984 -14.055 -16.703 1 92.44 404 GLY B C 1
ATOM 8604 O O . GLY B 1 404 ? -9.75 -15.156 -17.219 1 92.44 404 GLY B O 1
ATOM 8605 N N . LEU B 1 405 ? -10.117 -12.969 -17.406 1 89.94 405 LEU B N 1
ATOM 8606 C CA . LEU B 1 405 ? -10.062 -12.992 -18.859 1 89.94 405 LEU B CA 1
ATOM 8607 C C . LEU B 1 405 ? -8.633 -13.242 -19.344 1 89.94 405 LEU B C 1
ATOM 8609 O O . LEU B 1 405 ? -8.43 -13.805 -20.422 1 89.94 405 LEU B O 1
ATOM 8613 N N . LEU B 1 406 ? -7.695 -12.898 -18.578 1 87.94 406 LEU B N 1
ATOM 8614 C CA . LEU B 1 406 ? -6.297 -13.141 -18.922 1 87.94 406 LEU B CA 1
ATOM 8615 C C . LEU B 1 406 ? -5.93 -14.602 -18.703 1 87.94 406 LEU B C 1
ATOM 8617 O O . LEU B 1 406 ? -5.082 -15.141 -19.422 1 87.94 406 LEU B O 1
ATOM 8621 N N . ASN B 1 407 ? -6.633 -15.203 -17.75 1 86.44 407 ASN B N 1
ATOM 8622 C CA . ASN B 1 407 ? -6.203 -16.531 -17.328 1 86.44 407 ASN B CA 1
ATOM 8623 C C . ASN B 1 407 ? -7.129 -17.625 -17.859 1 86.44 407 ASN B C 1
ATOM 8625 O O . ASN B 1 407 ? -6.805 -18.812 -17.812 1 86.44 407 ASN B O 1
ATOM 8629 N N . SER B 1 408 ? -8.312 -17.234 -18.359 1 82.38 408 SER B N 1
ATOM 8630 C CA . SER B 1 408 ? -9.266 -18.234 -18.812 1 82.38 408 SER B CA 1
ATOM 8631 C C . SER B 1 408 ? -10.016 -17.766 -20.062 1 82.38 408 SER B C 1
ATOM 8633 O O . SER B 1 408 ? -10.227 -16.562 -20.234 1 82.38 408 SER B O 1
ATOM 8635 N N . ASN B 1 409 ? -10.375 -18.703 -20.891 1 80.44 409 ASN B N 1
ATOM 8636 C CA . ASN B 1 409 ? -11.172 -18.391 -22.078 1 80.44 409 ASN B CA 1
ATOM 8637 C C . ASN B 1 409 ? -12.656 -18.609 -21.828 1 80.44 409 ASN B C 1
ATOM 8639 O O . ASN B 1 409 ? -13.492 -18.312 -22.688 1 80.44 409 ASN B O 1
ATOM 8643 N N . ASP B 1 410 ? -12.992 -19.109 -20.609 1 79.75 410 ASP B N 1
ATOM 8644 C CA . ASP B 1 410 ? -14.383 -19.312 -20.234 1 79.75 410 ASP B CA 1
ATOM 8645 C C . ASP B 1 410 ? -14.969 -18.031 -19.641 1 79.75 410 ASP B C 1
ATOM 8647 O O . ASP B 1 410 ? -14.969 -17.844 -18.422 1 79.75 410 ASP B O 1
ATOM 8651 N N . ILE B 1 411 ? -15.57 -17.266 -20.453 1 84.94 411 ILE B N 1
ATOM 8652 C CA . ILE B 1 411 ? -16.062 -15.938 -20.062 1 84.94 411 ILE B CA 1
ATOM 8653 C C . ILE B 1 411 ? -17.172 -16.078 -19.047 1 84.94 411 ILE B C 1
ATOM 8655 O O . ILE B 1 411 ? -17.281 -15.273 -18.109 1 84.94 411 ILE B O 1
ATOM 8659 N N . ILE B 1 412 ? -18.031 -17.094 -19.188 1 86.69 412 ILE B N 1
ATOM 8660 C CA . ILE B 1 412 ? -19.172 -17.297 -18.297 1 86.69 412 ILE B CA 1
ATOM 8661 C C . ILE B 1 412 ? -18.688 -17.609 -16.891 1 86.69 412 ILE B C 1
ATOM 8663 O O . ILE B 1 412 ? -19.203 -17.078 -15.906 1 86.69 412 ILE B O 1
ATOM 8667 N N . SER B 1 413 ? -17.734 -18.453 -16.828 1 86.25 413 SER B N 1
ATOM 8668 C CA . SER B 1 413 ? -17.172 -18.797 -15.531 1 86.25 413 SER B CA 1
ATOM 8669 C C . SER B 1 413 ? -16.516 -17.578 -14.875 1 86.25 413 SER B C 1
ATOM 8671 O O . SER B 1 413 ? -16.594 -17.406 -13.656 1 86.25 413 SER B O 1
ATOM 8673 N N . VAL B 1 414 ? -15.875 -16.75 -15.695 1 91.19 414 VAL B N 1
ATOM 8674 C CA . VAL B 1 414 ? -15.219 -15.562 -15.188 1 91.19 414 VAL B CA 1
ATOM 8675 C C . VAL B 1 414 ? -16.25 -14.594 -14.633 1 91.19 414 VAL B C 1
ATOM 8677 O O . VAL B 1 414 ? -16.078 -14.039 -13.539 1 91.19 414 VAL B O 1
ATOM 8680 N N . LEU B 1 415 ? -17.344 -14.414 -15.297 1 92.94 415 LEU B N 1
ATOM 8681 C CA . LEU B 1 415 ? -18.391 -13.5 -14.867 1 92.94 415 LEU B CA 1
ATOM 8682 C C . LEU B 1 415 ? -19.078 -14 -13.602 1 92.94 415 LEU B C 1
ATOM 8684 O O . LEU B 1 415 ? -19.406 -13.211 -12.711 1 92.94 415 LEU B O 1
ATOM 8688 N N . LYS B 1 416 ? -19.234 -15.312 -13.531 1 91.88 416 LYS B N 1
ATOM 8689 C CA . LYS B 1 416 ? -19.812 -15.891 -12.32 1 91.88 416 LYS B CA 1
ATOM 8690 C C . LYS B 1 416 ? -18.906 -15.68 -11.117 1 91.88 416 LYS B C 1
ATOM 8692 O O . LYS B 1 416 ? -19.375 -15.359 -10.023 1 91.88 416 LYS B O 1
ATOM 8697 N N . SER B 1 417 ? -17.656 -15.82 -11.336 1 92.88 417 SER B N 1
ATOM 8698 C CA . SER B 1 417 ? -16.688 -15.617 -10.266 1 92.88 417 SER B CA 1
ATOM 8699 C C . SER B 1 417 ? -16.656 -14.164 -9.805 1 92.88 417 SER B C 1
ATOM 8701 O O . SER B 1 417 ? -16.406 -13.875 -8.633 1 92.88 417 SER B O 1
ATOM 8703 N N . SER B 1 418 ? -16.859 -13.242 -10.75 1 95.31 418 SER B N 1
ATOM 8704 C CA . SER B 1 418 ? -16.812 -11.82 -10.43 1 95.31 418 SER B CA 1
ATOM 8705 C C . SER B 1 418 ? -17.953 -11.422 -9.492 1 95.31 418 SER B C 1
ATOM 8707 O O . SER B 1 418 ? -17.828 -10.453 -8.742 1 95.31 418 SER B O 1
ATOM 8709 N N . LEU B 1 419 ? -19 -12.203 -9.445 1 95.56 419 LEU B N 1
ATOM 8710 C CA . LEU B 1 419 ? -20.094 -11.953 -8.523 1 95.56 419 LEU B CA 1
ATOM 8711 C C . LEU B 1 419 ? -19.656 -12.172 -7.078 1 95.56 419 LEU B C 1
ATOM 8713 O O . LEU B 1 419 ? -20.125 -11.469 -6.172 1 95.56 419 LEU B O 1
ATOM 8717 N N . TRP B 1 420 ? -18.844 -13.125 -6.91 1 94.75 420 TRP B N 1
ATOM 8718 C CA . TRP B 1 420 ? -18.297 -13.344 -5.574 1 94.75 420 TRP B CA 1
ATOM 8719 C C . TRP B 1 420 ? -17.531 -12.109 -5.094 1 94.75 420 TRP B C 1
ATOM 8721 O O . TRP B 1 420 ? -17.516 -11.812 -3.896 1 94.75 420 TRP B O 1
ATOM 8731 N N . GLY B 1 421 ? -16.875 -11.406 -6.059 1 96.06 421 GLY B N 1
ATOM 8732 C CA . GLY B 1 421 ? -16.188 -10.18 -5.707 1 96.06 421 GLY B CA 1
ATOM 8733 C C . GLY B 1 421 ? -17.125 -9.086 -5.211 1 96.06 421 GLY B C 1
ATOM 8734 O O . GLY B 1 421 ? -16.781 -8.352 -4.285 1 96.06 421 GLY B O 1
ATOM 8735 N N . ILE B 1 422 ? -18.266 -9.023 -5.805 1 96.81 422 ILE B N 1
ATOM 8736 C CA . ILE B 1 422 ? -19.25 -8.047 -5.391 1 96.81 422 ILE B CA 1
ATOM 8737 C C . ILE B 1 422 ? -19.75 -8.375 -3.982 1 96.81 422 ILE B C 1
ATOM 8739 O O . ILE B 1 422 ? -19.828 -7.488 -3.129 1 96.81 422 ILE B O 1
ATOM 8743 N N . VAL B 1 423 ? -20 -9.609 -3.766 1 96.44 423 VAL B N 1
ATOM 8744 C CA . VAL B 1 423 ? -20.469 -10.055 -2.461 1 96.44 423 VAL B CA 1
ATOM 8745 C C . VAL B 1 423 ? -19.406 -9.797 -1.402 1 96.44 423 VAL B C 1
ATOM 8747 O O . VAL B 1 423 ? -19.703 -9.352 -0.294 1 96.44 423 VAL B O 1
ATOM 8750 N N . SER B 1 424 ? -18.219 -10.07 -1.73 1 97.06 424 SER B N 1
ATOM 8751 C CA . SER B 1 424 ? -17.094 -9.844 -0.821 1 97.06 424 SER B CA 1
ATOM 8752 C C . SER B 1 424 ? -17 -8.375 -0.412 1 97.06 424 SER B C 1
ATOM 8754 O O . SER B 1 424 ? -16.797 -8.07 0.763 1 97.06 424 SER B O 1
ATOM 8756 N N . GLY B 1 425 ? -17.141 -7.488 -1.396 1 97.06 425 GLY B N 1
ATOM 8757 C CA . GLY B 1 425 ? -17.078 -6.062 -1.107 1 97.06 425 GLY B CA 1
ATOM 8758 C C . GLY B 1 425 ? -18.219 -5.59 -0.221 1 97.06 425 GLY B C 1
ATOM 8759 O O . GLY B 1 425 ? -18 -4.852 0.742 1 97.06 425 GLY B O 1
ATOM 8760 N N . THR B 1 426 ? -19.375 -6.059 -0.517 1 96.31 426 THR B N 1
ATOM 8761 C CA . THR B 1 426 ? -20.562 -5.695 0.264 1 96.31 426 THR B CA 1
ATOM 8762 C C . THR B 1 426 ? -20.469 -6.262 1.678 1 96.31 426 THR B C 1
ATOM 8764 O O . THR B 1 426 ? -20.75 -5.562 2.652 1 96.31 426 THR B O 1
ATOM 8767 N N . PHE B 1 427 ? -20.047 -7.422 1.704 1 96.75 427 PHE B N 1
ATOM 8768 C CA . PHE B 1 427 ? -19.922 -8.078 3.002 1 96.75 427 PHE B CA 1
ATOM 8769 C C . PHE B 1 427 ? -18.844 -7.398 3.85 1 96.75 427 PHE B C 1
ATOM 8771 O O . PHE B 1 427 ? -18.984 -7.305 5.07 1 96.75 427 PHE B O 1
ATOM 8778 N N . SER B 1 428 ? -17.797 -6.973 3.242 1 97.75 428 SER B N 1
ATOM 8779 C CA . SER B 1 428 ? -16.734 -6.293 3.957 1 97.75 428 SER B CA 1
ATOM 8780 C C . SER B 1 428 ? -17.25 -5.051 4.68 1 97.75 428 SER B C 1
ATOM 8782 O O . SER B 1 428 ? -16.906 -4.82 5.844 1 97.75 428 SER B O 1
ATOM 8784 N N . ILE B 1 429 ? -18.062 -4.258 4 1 96.38 429 ILE B N 1
ATOM 8785 C CA . ILE B 1 429 ? -18.531 -3.014 4.602 1 96.38 429 ILE B CA 1
ATOM 8786 C C . ILE B 1 429 ? -19.547 -3.32 5.695 1 96.38 429 ILE B C 1
ATOM 8788 O O . ILE B 1 429 ? -19.625 -2.615 6.707 1 96.38 429 ILE B O 1
ATOM 8792 N N . ILE B 1 430 ? -20.312 -4.34 5.531 1 95.88 430 ILE B N 1
ATOM 8793 C CA . ILE B 1 430 ? -21.266 -4.762 6.551 1 95.88 430 ILE B CA 1
ATOM 8794 C C . ILE B 1 430 ? -20.531 -5.16 7.82 1 95.88 430 ILE B C 1
ATOM 8796 O O . ILE B 1 430 ? -20.938 -4.793 8.93 1 95.88 430 ILE B O 1
ATOM 8800 N N . LEU B 1 431 ? -19.484 -5.852 7.645 1 96.31 431 LEU B N 1
ATOM 8801 C CA . LEU B 1 431 ? -18.688 -6.27 8.789 1 96.31 431 LEU B CA 1
ATOM 8802 C C . LEU B 1 431 ? -18.031 -5.066 9.469 1 96.31 431 LEU B C 1
ATOM 8804 O O . LEU B 1 431 ? -17.922 -5.023 10.695 1 96.31 431 LEU B O 1
ATOM 8808 N N . VAL B 1 432 ? -17.578 -4.102 8.688 1 96 432 VAL B N 1
ATOM 8809 C CA . VAL B 1 432 ? -16.953 -2.906 9.242 1 96 432 VAL B CA 1
ATOM 8810 C C . VAL B 1 432 ? -17.969 -2.137 10.086 1 96 432 VAL B C 1
ATOM 8812 O O . VAL B 1 432 ? -17.719 -1.845 11.258 1 96 432 VAL B O 1
ATOM 8815 N N . ILE B 1 433 ? -19.125 -1.878 9.531 1 92.69 433 ILE B N 1
ATOM 8816 C CA . ILE B 1 433 ? -20.172 -1.12 10.211 1 92.69 433 ILE B CA 1
ATOM 8817 C C . ILE B 1 433 ? -20.656 -1.898 11.438 1 92.69 433 ILE B C 1
ATOM 8819 O O . ILE B 1 433 ? -20.844 -1.323 12.508 1 92.69 433 ILE B O 1
ATOM 8823 N N . GLY B 1 434 ? -20.766 -3.189 11.281 1 93.31 434 GLY B N 1
ATOM 8824 C CA . GLY B 1 434 ? -21.312 -4.035 12.336 1 93.31 434 GLY B CA 1
ATOM 8825 C C . GLY B 1 434 ? -20.359 -4.207 13.508 1 93.31 434 GLY B C 1
ATOM 8826 O O . GLY B 1 434 ? -20.797 -4.332 14.656 1 93.31 434 GLY B O 1
ATOM 8827 N N . THR B 1 435 ? -19.016 -4.16 13.289 1 94.81 435 THR B N 1
ATOM 8828 C CA . THR B 1 435 ? -18.062 -4.449 14.359 1 94.81 435 THR B CA 1
ATOM 8829 C C . THR B 1 435 ? -17.484 -3.16 14.93 1 94.81 435 THR B C 1
ATOM 8831 O O . THR B 1 435 ? -16.891 -3.166 16.016 1 94.81 435 THR B O 1
ATOM 8834 N N . LEU B 1 436 ? -17.703 -2.125 14.328 1 91.62 436 LEU B N 1
ATOM 8835 C CA . LEU B 1 436 ? -17.094 -0.856 14.695 1 91.62 436 LEU B CA 1
ATOM 8836 C C . LEU B 1 436 ? -17.438 -0.473 16.125 1 91.62 436 LEU B C 1
ATOM 8838 O O . LEU B 1 436 ? -16.578 -0.052 16.891 1 91.62 436 LEU B O 1
ATOM 8842 N N . PRO B 1 437 ? -18.734 -0.578 16.531 1 88.75 437 PRO B N 1
ATOM 8843 C CA . PRO B 1 437 ? -19.094 -0.203 17.906 1 88.75 437 PRO B CA 1
ATOM 8844 C C . PRO B 1 437 ? -18.328 -1.015 18.953 1 88.75 437 PRO B C 1
ATOM 8846 O O . PRO B 1 437 ? -18.031 -0.506 20.031 1 88.75 437 PRO B O 1
ATOM 8849 N N . PHE B 1 438 ? -18.062 -2.221 18.578 1 92 438 PHE B N 1
ATOM 8850 C CA . PHE B 1 438 ? -17.312 -3.078 19.484 1 92 438 PHE B CA 1
ATOM 8851 C C . PHE B 1 438 ? -15.898 -2.537 19.688 1 92 438 PHE B C 1
ATOM 8853 O O . PHE B 1 438 ? -15.438 -2.416 20.828 1 92 438 PHE B O 1
ATOM 8860 N N . TRP B 1 439 ? -15.195 -2.141 18.688 1 91.81 439 TRP B N 1
ATOM 8861 C CA . TRP B 1 439 ? -13.836 -1.611 18.75 1 91.81 439 TRP B CA 1
ATOM 8862 C C . TRP B 1 439 ? -13.82 -0.264 19.469 1 91.81 439 TRP B C 1
ATOM 8864 O O . TRP B 1 439 ? -12.898 0.022 20.234 1 91.81 439 TRP B O 1
ATOM 8874 N N . GLU B 1 440 ? -14.859 0.479 19.219 1 88.06 440 GLU B N 1
ATOM 8875 C CA . GLU B 1 440 ? -14.992 1.786 19.859 1 88.06 440 GLU B CA 1
ATOM 8876 C C . GLU B 1 440 ? -15.109 1.655 21.375 1 88.06 440 GLU B C 1
ATOM 8878 O O . GLU B 1 440 ? -14.469 2.393 22.109 1 88.06 440 GLU B O 1
ATOM 8883 N N . ALA B 1 441 ? -15.867 0.737 21.734 1 86.5 441 ALA B N 1
ATOM 8884 C CA . ALA B 1 441 ? -16.172 0.552 23.156 1 86.5 441 ALA B CA 1
ATOM 8885 C C . ALA B 1 441 ? -14.961 -0.025 23.906 1 86.5 441 ALA B C 1
ATOM 8887 O O . ALA B 1 441 ? -14.633 0.417 25 1 86.5 441 ALA B O 1
ATOM 8888 N N . VAL B 1 442 ? -14.258 -0.954 23.312 1 87.75 442 VAL B N 1
ATOM 8889 C CA . VAL B 1 442 ? -13.18 -1.684 23.969 1 87.75 442 VAL B CA 1
ATOM 8890 C C . VAL B 1 442 ? -11.953 -0.785 24.094 1 87.75 442 VAL B C 1
ATOM 8892 O O . VAL B 1 442 ? -11.25 -0.821 25.109 1 87.75 442 VAL B O 1
ATOM 8895 N N . PHE B 1 443 ? -11.734 0.085 23.125 1 87.56 443 PHE B N 1
ATOM 8896 C CA . PHE B 1 443 ? -10.492 0.85 23.109 1 87.56 443 PHE B CA 1
ATOM 8897 C C . PHE B 1 443 ? -10.766 2.33 23.359 1 87.56 443 PHE B C 1
ATOM 8899 O O . PHE B 1 443 ? -9.836 3.137 23.422 1 87.56 443 PHE B O 1
ATOM 8906 N N . ASP B 1 444 ? -12.023 2.691 23.5 1 83.69 444 ASP B N 1
ATOM 8907 C CA . ASP B 1 444 ? -12.43 4.07 23.75 1 83.69 444 ASP B CA 1
ATOM 8908 C C . ASP B 1 444 ? -11.961 4.992 22.625 1 83.69 444 ASP B C 1
ATOM 8910 O O . ASP B 1 444 ? -11.32 6.016 22.875 1 83.69 444 ASP B O 1
ATOM 8914 N N . ILE B 1 445 ? -12.133 4.492 21.406 1 86.69 445 ILE B N 1
ATOM 8915 C CA . ILE B 1 445 ? -11.766 5.277 20.234 1 86.69 445 ILE B CA 1
ATOM 8916 C C . ILE B 1 445 ? -13.008 5.977 19.672 1 86.69 445 ILE B C 1
ATOM 8918 O O . ILE B 1 445 ? -14.078 5.371 19.578 1 86.69 445 ILE B O 1
ATOM 8922 N N . LEU B 1 446 ? -12.844 7.191 19.453 1 87.56 446 LEU B N 1
ATOM 8923 C CA . LEU B 1 446 ? -13.922 7.977 18.859 1 87.56 446 LEU B CA 1
ATOM 8924 C C . LEU B 1 446 ? -13.867 7.926 17.344 1 87.56 446 LEU B C 1
ATOM 8926 O O . LEU B 1 446 ? -12.914 8.414 16.734 1 87.56 446 LEU B O 1
ATOM 8930 N N . THR B 1 447 ? -14.82 7.297 16.719 1 87.81 447 THR B N 1
ATOM 8931 C CA . THR B 1 447 ? -14.906 7.195 15.266 1 87.81 447 THR B CA 1
ATOM 8932 C C . THR B 1 447 ? -15.953 8.156 14.711 1 87.81 447 THR B C 1
ATOM 8934 O O . THR B 1 447 ? -16.797 8.648 15.453 1 87.81 447 THR B O 1
ATOM 8937 N N . PRO B 1 448 ? -15.867 8.461 13.414 1 86.38 448 PRO B N 1
ATOM 8938 C CA . PRO B 1 448 ? -16.891 9.312 12.797 1 86.38 448 PRO B CA 1
ATOM 8939 C C . PRO B 1 448 ? -18.297 8.742 12.938 1 86.38 448 PRO B C 1
ATOM 8941 O O . PRO B 1 448 ? -19.25 9.508 13.086 1 86.38 448 PRO B O 1
ATOM 8944 N N . LEU B 1 449 ? -18.422 7.527 12.977 1 84.88 449 LEU B N 1
ATOM 8945 C CA . LEU B 1 449 ? -19.734 6.918 13.133 1 84.88 449 LEU B CA 1
ATOM 8946 C C . LEU B 1 449 ? -20.297 7.188 14.523 1 84.88 449 LEU B C 1
ATOM 8948 O O . LEU B 1 449 ? -21.5 7.441 14.68 1 84.88 449 LEU B O 1
ATOM 8952 N N . LYS B 1 450 ? -19.438 7.074 15.469 1 88.19 450 LYS B N 1
ATOM 8953 C CA . LYS B 1 450 ? -19.859 7.395 16.828 1 88.19 450 LYS B CA 1
ATOM 8954 C C . LYS B 1 450 ? -20.25 8.867 16.953 1 88.19 450 LYS B C 1
ATOM 8956 O O . LYS B 1 450 ? -21.203 9.211 17.641 1 88.19 450 LYS B O 1
ATOM 8961 N N . LEU B 1 451 ? -19.5 9.672 16.344 1 90.75 451 LEU B N 1
ATOM 8962 C CA . LEU B 1 451 ? -19.797 11.102 16.344 1 90.75 451 LEU B CA 1
ATOM 8963 C C . LEU B 1 451 ? -21.156 11.367 15.695 1 90.75 451 LEU B C 1
ATOM 8965 O O . LEU B 1 451 ? -21.922 12.203 16.172 1 90.75 451 LEU B O 1
ATOM 8969 N N . LEU B 1 452 ? -21.422 10.664 14.695 1 86.12 452 LEU B N 1
ATOM 8970 C CA . LEU B 1 452 ? -22.703 10.812 14.008 1 86.12 452 LEU B CA 1
ATOM 8971 C C . LEU B 1 452 ? -23.859 10.344 14.898 1 86.12 452 LEU B C 1
ATOM 8973 O O . LEU B 1 452 ? -24.938 10.945 14.891 1 86.12 452 LEU B O 1
ATOM 8977 N N . GLU B 1 453 ? -23.656 9.375 15.625 1 87.38 453 GLU B N 1
ATOM 8978 C CA . GLU B 1 453 ? -24.641 8.898 16.594 1 87.38 453 GLU B CA 1
ATOM 8979 C C . GLU B 1 453 ? -24.906 9.938 17.672 1 87.38 453 GLU B C 1
ATOM 8981 O O . GLU B 1 453 ? -26.047 10.148 18.078 1 87.38 453 GLU B O 1
ATOM 8986 N N . LEU B 1 454 ? -23.828 10.562 18.109 1 91.31 454 LEU B N 1
ATOM 8987 C CA . LEU B 1 454 ? -23.922 11.562 19.172 1 91.31 454 LEU B CA 1
ATOM 8988 C C . LEU B 1 454 ? -24.547 12.852 18.656 1 91.31 454 LEU B C 1
ATOM 8990 O O . LEU B 1 454 ? -25.078 13.648 19.438 1 91.31 454 LEU B O 1
ATOM 8994 N N . SER B 1 455 ? -24.469 13.023 17.359 1 90.62 455 SER B N 1
ATOM 8995 C CA . SER B 1 455 ? -25.016 14.227 16.75 1 90.62 455 SER B CA 1
ATOM 8996 C C . SER B 1 455 ? -26.531 14.125 16.578 1 90.62 455 SER B C 1
ATOM 8998 O O . SER B 1 455 ? -27.203 15.117 16.281 1 90.62 455 SER B O 1
ATOM 9000 N N . ASN B 1 456 ? -27.062 12.969 16.891 1 86.81 456 ASN B N 1
ATOM 9001 C CA . ASN B 1 456 ? -28.5 12.75 16.766 1 86.81 456 ASN B CA 1
ATOM 9002 C C . ASN B 1 456 ? -29.266 13.531 17.828 1 86.81 456 ASN B C 1
ATOM 9004 O O . ASN B 1 456 ? -29.016 13.383 19.016 1 86.81 456 ASN B O 1
ATOM 9008 N N . PRO B 1 457 ? -30.25 14.359 17.406 1 83.06 457 PRO B N 1
ATOM 9009 C CA . PRO B 1 457 ? -31.016 15.172 18.344 1 83.06 457 PRO B CA 1
ATOM 9010 C C . PRO B 1 457 ? -31.797 14.328 19.359 1 83.06 457 PRO B C 1
ATOM 9012 O O . PRO B 1 457 ? -32.188 14.828 20.422 1 83.06 457 PRO B O 1
ATOM 9015 N N . ASN B 1 458 ? -31.984 13.023 19.016 1 85.75 458 ASN B N 1
ATOM 9016 C CA . ASN B 1 458 ? -32.75 12.148 19.891 1 85.75 458 ASN B CA 1
ATOM 9017 C C . ASN B 1 458 ? -31.859 11.508 20.953 1 85.75 458 ASN B C 1
ATOM 9019 O O . ASN B 1 458 ? -32.344 10.734 21.781 1 85.75 458 ASN B O 1
ATOM 9023 N N . ASN B 1 459 ? -30.641 11.867 20.906 1 90.25 459 ASN B N 1
ATOM 9024 C CA . ASN B 1 459 ? -29.781 11.414 21.984 1 90.25 459 ASN B CA 1
ATOM 9025 C C . ASN B 1 459 ? -30.281 11.883 23.359 1 90.25 459 ASN B C 1
ATOM 9027 O O . ASN B 1 459 ? -30.703 13.031 23.5 1 90.25 459 ASN B O 1
ATOM 9031 N N . PRO B 1 460 ? -30.328 11.109 24.312 1 91.75 460 PRO B N 1
ATOM 9032 C CA . PRO B 1 460 ? -30.953 11.414 25.609 1 91.75 460 PRO B CA 1
ATOM 9033 C C . PRO B 1 460 ? -30.422 12.695 26.234 1 91.75 460 PRO B C 1
ATOM 9035 O O . PRO B 1 460 ? -31.188 13.508 26.766 1 91.75 460 PRO B O 1
ATOM 9038 N N . LEU B 1 461 ? -29.156 12.828 26.172 1 94.06 461 LEU B N 1
ATOM 9039 C CA . LEU B 1 461 ? -28.578 14 26.812 1 94.06 461 LEU B CA 1
ATOM 9040 C C . LEU B 1 461 ? -28.859 15.266 26.016 1 94.06 461 LEU B C 1
ATOM 9042 O O . LEU B 1 461 ? -29.109 16.328 26.609 1 94.06 461 LEU B O 1
ATOM 9046 N N . LEU B 1 462 ? -28.844 15.18 24.734 1 91.19 462 LEU B N 1
ATOM 9047 C CA . LEU B 1 462 ? -29.172 16.328 23.906 1 91.19 462 LEU B CA 1
ATOM 9048 C C . LEU B 1 462 ? -30.656 16.672 24.016 1 91.19 462 LEU B C 1
ATOM 9050 O O . LEU B 1 462 ? -31.016 17.859 24 1 91.19 462 LEU B O 1
ATOM 9054 N N . LYS B 1 463 ? -31.5 15.672 24.156 1 89.06 463 LYS B N 1
ATOM 9055 C CA . LYS B 1 463 ? -32.938 15.891 24.375 1 89.06 463 LYS B CA 1
ATOM 9056 C C . LYS B 1 463 ? -33.188 16.578 25.703 1 89.06 463 LYS B C 1
ATOM 9058 O O . LYS B 1 463 ? -34.031 17.469 25.797 1 89.06 463 LYS B O 1
ATOM 9063 N N . ARG B 1 464 ? -32.469 16.141 26.625 1 93.19 464 ARG B N 1
ATOM 9064 C CA . ARG B 1 464 ? -32.562 16.766 27.938 1 93.19 464 ARG B CA 1
ATOM 9065 C C . ARG B 1 464 ? -32.156 18.234 27.875 1 93.19 464 ARG B C 1
ATOM 9067 O O . ARG B 1 464 ? -32.781 19.094 28.5 1 93.19 464 ARG B O 1
ATOM 9074 N N . LEU B 1 465 ? -31.125 18.5 27.156 1 94.06 465 LEU B N 1
ATOM 9075 C CA . LEU B 1 465 ? -30.688 19.891 26.984 1 94.06 465 LEU B CA 1
ATOM 9076 C C . LEU B 1 465 ? -31.766 20.719 26.297 1 94.06 465 LEU B C 1
ATOM 9078 O O . LEU B 1 465 ? -32.062 21.844 26.719 1 94.06 465 LEU B O 1
ATOM 9082 N N . MET B 1 466 ? -32.406 20.156 25.312 1 89.25 466 MET B N 1
ATOM 9083 C CA . MET B 1 466 ? -33.438 20.828 24.547 1 89.25 466 MET B CA 1
ATOM 9084 C C . MET B 1 466 ? -34.656 21.125 25.422 1 89.25 466 MET B C 1
ATOM 9086 O O . MET B 1 466 ? -35.25 22.188 25.297 1 89.25 466 MET B O 1
ATOM 9090 N N . MET B 1 467 ? -34.875 20.281 26.359 1 89.69 467 MET B N 1
ATOM 9091 C CA . MET B 1 467 ? -36.062 20.406 27.172 1 89.69 467 MET B CA 1
ATOM 9092 C C . MET B 1 467 ? -35.812 21.297 28.391 1 89.69 467 MET B C 1
ATOM 9094 O O . MET B 1 467 ? -36.625 22.172 28.688 1 89.69 467 MET B O 1
ATOM 9098 N N . ASP B 1 468 ? -34.688 21.125 29 1 91.44 468 ASP B N 1
ATOM 9099 C CA . ASP B 1 468 ? -34.438 21.781 30.281 1 91.44 468 ASP B CA 1
ATOM 9100 C C . ASP B 1 468 ? -33.812 23.156 30.062 1 91.44 468 ASP B C 1
ATOM 9102 O O . ASP B 1 468 ? -33.969 24.062 30.891 1 91.44 468 ASP B O 1
ATOM 9106 N N . ALA B 1 469 ? -33.094 23.297 29.016 1 92.38 469 ALA B N 1
ATOM 9107 C CA . ALA B 1 469 ? -32.406 24.562 28.703 1 92.38 469 ALA B CA 1
ATOM 9108 C C . ALA B 1 469 ? -32.5 24.859 27.219 1 92.38 469 ALA B C 1
ATOM 9110 O O . ALA B 1 469 ? -31.469 24.875 26.516 1 92.38 469 ALA B O 1
ATOM 9111 N N . PRO B 1 470 ? -33.625 25.234 26.734 1 88.62 470 PRO B N 1
ATOM 9112 C CA . PRO B 1 470 ? -33.844 25.422 25.297 1 88.62 470 PRO B CA 1
ATOM 9113 C C . PRO B 1 470 ? -33 26.547 24.719 1 88.62 470 PRO B C 1
ATOM 9115 O O . PRO B 1 470 ? -32.562 26.453 23.562 1 88.62 470 PRO B O 1
ATOM 9118 N N . GLY B 1 471 ? -32.875 27.625 25.438 1 88.12 471 GLY B N 1
ATOM 9119 C CA . GLY B 1 471 ? -32.031 28.703 24.969 1 88.12 471 GLY B CA 1
ATOM 9120 C C . GLY B 1 471 ? -30.578 28.266 24.734 1 88.12 471 GLY B C 1
ATOM 9121 O O . GLY B 1 471 ? -29.969 28.656 23.734 1 88.12 471 GLY B O 1
ATOM 9122 N N . THR B 1 472 ? -30.109 27.484 25.719 1 93.75 472 THR B N 1
ATOM 9123 C CA . THR B 1 472 ? -28.766 26.953 25.609 1 93.75 472 THR B CA 1
ATOM 9124 C C . THR B 1 472 ? -28.641 26.016 24.422 1 93.75 472 THR B C 1
ATOM 9126 O O . THR B 1 472 ? -27.625 25.984 23.734 1 93.75 472 THR B O 1
ATOM 9129 N N . TYR B 1 473 ? -29.703 25.234 24.219 1 91.12 473 TYR B N 1
ATOM 9130 C CA . TYR B 1 473 ? -29.734 24.312 23.078 1 91.12 473 TYR B CA 1
ATOM 9131 C C . TYR B 1 473 ? -29.594 25.062 21.766 1 91.12 473 TYR B C 1
ATOM 9133 O O . TYR B 1 473 ? -28.797 24.688 20.906 1 91.12 473 TYR B O 1
ATOM 9141 N N . HIS B 1 474 ? -30.328 26.078 21.609 1 85.75 474 HIS B N 1
ATOM 9142 C CA . HIS B 1 474 ? -30.281 26.875 20.391 1 85.75 474 HIS B CA 1
ATOM 9143 C C . HIS B 1 474 ? -28.922 27.531 20.203 1 85.75 474 HIS B C 1
ATOM 9145 O O . HIS B 1 474 ? -28.375 27.547 19.109 1 85.75 474 HIS B O 1
ATOM 9151 N N . HIS B 1 475 ? -28.438 28.078 21.281 1 91 475 HIS B N 1
ATOM 9152 C CA . HIS B 1 475 ? -27.094 28.641 21.281 1 91 475 HIS B CA 1
ATOM 9153 C C . HIS B 1 475 ? -26.078 27.625 20.797 1 91 475 HIS B C 1
ATOM 9155 O O . HIS B 1 475 ? -25.234 27.922 19.938 1 91 475 HIS B O 1
ATOM 9161 N N . SER B 1 476 ? -26.156 26.438 21.344 1 95.5 476 SER B N 1
ATOM 9162 C CA . SER B 1 476 ? -25.203 25.375 21.016 1 95.5 476 SER B CA 1
ATOM 9163 C C . SER B 1 476 ? -25.281 25 19.531 1 95.5 476 SER B C 1
ATOM 9165 O O . SER B 1 476 ? -24.266 24.688 18.922 1 95.5 476 SER B O 1
ATOM 9167 N N . MET B 1 477 ? -26.469 25.094 18.938 1 90.06 477 MET B N 1
ATOM 9168 C CA . MET B 1 477 ? -26.641 24.781 17.531 1 90.06 477 MET B CA 1
ATOM 9169 C C . MET B 1 477 ? -25.984 25.828 16.641 1 90.06 477 MET B C 1
ATOM 9171 O O . MET B 1 477 ? -25.359 25.5 15.625 1 90.06 477 MET B O 1
ATOM 9175 N N . VAL B 1 478 ? -26.141 27.031 17 1 90.12 478 VAL B N 1
ATOM 9176 C CA . VAL B 1 478 ? -25.531 28.125 16.234 1 90.12 478 VAL B CA 1
ATOM 9177 C C . VAL B 1 478 ? -24.016 28.031 16.344 1 90.12 478 VAL B C 1
ATOM 9179 O O . VAL B 1 478 ? -23.297 28.188 15.344 1 90.12 478 VAL B O 1
ATOM 9182 N N . VAL B 1 479 ? -23.547 27.781 17.578 1 95.81 479 VAL B N 1
ATOM 9183 C CA . VAL B 1 479 ? -22.109 27.641 17.812 1 95.81 479 VAL B CA 1
ATOM 9184 C C . VAL B 1 479 ? -21.578 26.484 16.953 1 95.81 479 VAL B C 1
ATOM 9186 O O . VAL B 1 479 ? -20.484 26.578 16.406 1 95.81 479 VAL B O 1
ATOM 9189 N N . ALA B 1 480 ? -22.375 25.406 16.875 1 95.38 480 ALA B N 1
ATOM 9190 C CA . ALA B 1 480 ? -21.984 24.234 16.094 1 95.38 480 ALA B CA 1
ATOM 9191 C C . ALA B 1 480 ? -21.797 24.594 14.617 1 95.38 480 ALA B C 1
ATOM 9193 O O . ALA B 1 480 ? -20.844 24.141 13.977 1 95.38 480 ALA B O 1
ATOM 9194 N N . ASN B 1 481 ? -22.656 25.406 14.125 1 90.12 481 ASN B N 1
ATOM 9195 C CA . ASN B 1 481 ? -22.578 25.812 12.727 1 90.12 481 ASN B CA 1
ATOM 9196 C C . ASN B 1 481 ? -21.344 26.656 12.461 1 90.12 481 ASN B C 1
ATOM 9198 O O . ASN B 1 481 ? -20.656 26.469 11.453 1 90.12 481 ASN B O 1
ATOM 9202 N N . LEU B 1 482 ? -21.094 27.609 13.336 1 94.81 482 LEU B N 1
ATOM 9203 C CA . LEU B 1 482 ? -19.906 28.453 13.211 1 94.81 482 LEU B CA 1
ATOM 9204 C C . LEU B 1 482 ? -18.625 27.625 13.289 1 94.81 482 LEU B C 1
ATOM 9206 O O . LEU B 1 482 ? -17.75 27.766 12.445 1 94.81 482 LEU B O 1
ATOM 9210 N N . ALA B 1 483 ? -18.594 26.781 14.312 1 97 483 ALA B N 1
ATOM 9211 C CA . ALA B 1 483 ? -17.391 26 14.578 1 97 483 ALA B CA 1
ATOM 9212 C C . ALA B 1 483 ? -17.141 25 13.453 1 97 483 ALA B C 1
ATOM 9214 O O . ALA B 1 483 ? -15.984 24.75 13.078 1 97 483 ALA B O 1
ATOM 9215 N N . GLU B 1 484 ? -18.25 24.406 12.945 1 93.31 484 GLU B N 1
ATOM 9216 C CA . GLU B 1 484 ? -18.125 23.469 11.844 1 93.31 484 GLU B CA 1
ATOM 9217 C C . GLU B 1 484 ? -17.578 24.141 10.594 1 93.31 484 GLU B C 1
ATOM 9219 O O . GLU B 1 484 ? -16.672 23.609 9.938 1 93.31 484 GLU B O 1
ATOM 9224 N N . ALA B 1 485 ? -18.062 25.266 10.234 1 92.44 485 ALA B N 1
ATOM 9225 C CA . ALA B 1 485 ? -17.625 26.016 9.055 1 92.44 485 ALA B CA 1
ATOM 9226 C C . ALA B 1 485 ? -16.156 26.391 9.172 1 92.44 485 ALA B C 1
ATOM 9228 O O . ALA B 1 485 ? -15.398 26.281 8.203 1 92.44 485 ALA B O 1
ATOM 9229 N N . ALA B 1 486 ? -15.789 26.875 10.344 1 96.38 486 ALA B N 1
ATOM 9230 C CA . ALA B 1 486 ? -14.406 27.266 10.578 1 96.38 486 ALA B CA 1
ATOM 9231 C C . ALA B 1 486 ? -13.477 26.047 10.508 1 96.38 486 ALA B C 1
ATOM 9233 O O . ALA B 1 486 ? -12.375 26.141 9.969 1 96.38 486 ALA B O 1
ATOM 9234 N N . SER B 1 487 ? -13.922 24.953 11.102 1 95.25 487 SER B N 1
ATOM 9235 C CA . SER B 1 487 ? -13.125 23.734 11.094 1 95.25 487 SER B CA 1
ATOM 9236 C C . SER B 1 487 ? -12.922 23.219 9.672 1 95.25 487 SER B C 1
ATOM 9238 O O . SER B 1 487 ? -11.828 22.781 9.32 1 95.25 487 SER B O 1
ATOM 9240 N N . ASP B 1 488 ? -13.914 23.281 8.883 1 90.56 488 ASP B N 1
ATOM 9241 C CA . ASP B 1 488 ? -13.82 22.859 7.488 1 90.56 488 ASP B CA 1
ATOM 9242 C C . ASP B 1 488 ? -12.836 23.734 6.715 1 90.56 488 ASP B C 1
ATOM 9244 O O . ASP B 1 488 ? -12.086 23.234 5.871 1 90.56 488 ASP B O 1
ATOM 9248 N N . ALA B 1 489 ? -12.836 24.969 7.016 1 90.19 489 ALA B N 1
ATOM 9249 C CA . ALA B 1 489 ? -12.008 25.938 6.289 1 90.19 489 ALA B CA 1
ATOM 9250 C C . ALA B 1 489 ? -10.523 25.703 6.566 1 90.19 489 ALA B C 1
ATOM 9252 O O . ALA B 1 489 ? -9.68 25.938 5.695 1 90.19 489 ALA B O 1
ATOM 9253 N N . ILE B 1 490 ? -10.25 25.203 7.75 1 90.38 490 ILE B N 1
ATOM 9254 C CA . ILE B 1 490 ? -8.836 25.078 8.078 1 90.38 490 ILE B CA 1
ATOM 9255 C C . ILE B 1 490 ? -8.43 23.609 8.047 1 90.38 490 ILE B C 1
ATOM 9257 O O . ILE B 1 490 ? -7.285 23.266 8.367 1 90.38 490 ILE B O 1
ATOM 9261 N N . GLY B 1 491 ? -9.383 22.734 7.777 1 85.38 491 GLY B N 1
ATOM 9262 C CA . GLY B 1 491 ? -9.078 21.328 7.617 1 85.38 491 GLY B CA 1
ATOM 9263 C C . GLY B 1 491 ? -9.047 20.562 8.93 1 85.38 491 GLY B C 1
ATOM 9264 O O . GLY B 1 491 ? -8.359 19.562 9.055 1 85.38 491 GLY B O 1
ATOM 9265 N N . ALA B 1 492 ? -9.688 21.109 9.984 1 90.06 492 ALA B N 1
ATOM 9266 C CA . ALA B 1 492 ? -9.82 20.406 11.258 1 90.06 492 ALA B CA 1
ATOM 9267 C C . ALA B 1 492 ? -11 19.438 11.234 1 90.06 492 ALA B C 1
ATOM 9269 O O . ALA B 1 492 ? -11.68 19.312 10.219 1 90.06 492 ALA B O 1
ATOM 9270 N N . ASN B 1 493 ? -11.125 18.672 12.289 1 90.12 493 ASN B N 1
ATOM 9271 C CA . ASN B 1 493 ? -12.211 17.703 12.383 1 90.12 493 ASN B CA 1
ATOM 9272 C C . ASN B 1 493 ? -13.555 18.391 12.625 1 90.12 493 ASN B C 1
ATOM 9274 O O . ASN B 1 493 ? -13.969 18.547 13.773 1 90.12 493 ASN B O 1
ATOM 9278 N N . SER B 1 494 ? -14.242 18.688 11.547 1 92.88 494 SER B N 1
ATOM 9279 C CA . SER B 1 494 ? -15.461 19.484 11.617 1 92.88 494 SER B CA 1
ATOM 9280 C C . SER B 1 494 ? -16.562 18.719 12.344 1 92.88 494 SER B C 1
ATOM 9282 O O . SER B 1 494 ? -17.344 19.328 13.086 1 92.88 494 SER B O 1
ATOM 9284 N N . LEU B 1 495 ? -16.578 17.422 12.172 1 90.69 495 LEU B N 1
ATOM 9285 C CA . LEU B 1 495 ? -17.625 16.625 12.82 1 90.69 495 LEU B CA 1
ATOM 9286 C C . LEU B 1 495 ? -17.422 16.609 14.328 1 90.69 495 LEU B C 1
ATOM 9288 O O . LEU B 1 495 ? -18.391 16.703 15.086 1 90.69 495 LEU B O 1
ATOM 9292 N N . LEU B 1 496 ? -16.219 16.469 14.719 1 94.25 496 LEU B N 1
ATOM 9293 C CA . LEU B 1 496 ? -15.906 16.453 16.141 1 94.25 496 LEU B CA 1
ATOM 9294 C C . LEU B 1 496 ? -16.297 17.781 16.781 1 94.25 496 LEU B C 1
ATOM 9296 O O . LEU B 1 496 ? -16.875 17.812 17.875 1 94.25 496 LEU B O 1
ATOM 9300 N N . VAL B 1 497 ? -15.953 18.875 16.141 1 96.19 497 VAL B N 1
ATOM 9301 C CA . VAL B 1 497 ? -16.219 20.203 16.672 1 96.19 497 VAL B CA 1
ATOM 9302 C C . VAL B 1 497 ? -17.734 20.438 16.719 1 96.19 497 VAL B C 1
ATOM 9304 O O . VAL B 1 497 ? -18.234 21.047 17.672 1 96.19 497 VAL B O 1
ATOM 9307 N N . ARG B 1 498 ? -18.438 19.984 15.727 1 94.56 498 ARG B N 1
ATOM 9308 C CA . ARG B 1 498 ? -19.891 20.125 15.695 1 94.56 498 ARG B CA 1
ATOM 9309 C C . ARG B 1 498 ? -20.531 19.422 16.875 1 94.56 498 ARG B C 1
ATOM 9311 O O . ARG B 1 498 ? -21.328 20.016 17.609 1 94.56 498 ARG B O 1
ATOM 9318 N N . VAL B 1 499 ? -20.156 18.219 17.062 1 95.75 499 VAL B N 1
ATOM 9319 C CA . VAL B 1 499 ? -20.734 17.422 18.141 1 95.75 499 VAL B CA 1
ATOM 9320 C C . VAL B 1 499 ? -20.297 18 19.5 1 95.75 499 VAL B C 1
ATOM 9322 O O . VAL B 1 499 ? -21.078 18.062 20.438 1 95.75 499 VAL B O 1
ATOM 9325 N N . GLY B 1 500 ? -19.016 18.359 19.578 1 97.19 500 GLY B N 1
ATOM 9326 C CA . GLY B 1 500 ? -18.547 19.016 20.781 1 97.19 500 GLY B CA 1
ATOM 9327 C C . GLY B 1 500 ? -19.359 20.266 21.125 1 97.19 500 GLY B C 1
ATOM 9328 O O . GLY B 1 500 ? -19.625 20.531 22.297 1 97.19 500 GLY B O 1
ATOM 9329 N N . ALA B 1 501 ? -19.688 21.031 20.125 1 97.44 501 ALA B N 1
ATOM 9330 C CA . ALA B 1 501 ? -20.484 22.234 20.328 1 97.44 501 ALA B CA 1
ATOM 9331 C C . ALA B 1 501 ? -21.875 21.906 20.844 1 97.44 501 ALA B C 1
ATOM 9333 O O . ALA B 1 501 ? -22.438 22.656 21.641 1 97.44 501 ALA B O 1
ATOM 9334 N N . TYR 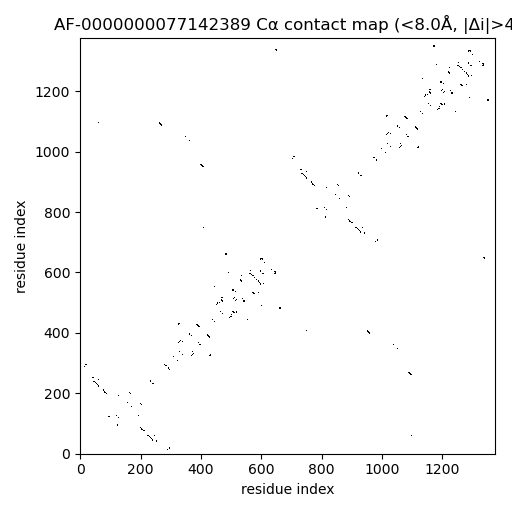B 1 502 ? -22.453 20.797 20.438 1 96.44 502 TYR B N 1
ATOM 9335 C CA . TYR B 1 502 ? -23.766 20.359 20.906 1 96.44 502 TYR B CA 1
ATOM 9336 C C . TYR B 1 502 ? -23.75 20.141 22.422 1 96.44 502 TYR B C 1
ATOM 9338 O O . TYR B 1 502 ? -24.734 20.422 23.109 1 96.44 502 TYR B O 1
ATOM 9346 N N . TYR B 1 503 ? -22.578 19.719 22.891 1 97.38 503 TYR B N 1
ATOM 9347 C CA . TYR B 1 503 ? -22.578 19.219 24.266 1 97.38 503 TYR B CA 1
ATOM 9348 C C . TYR B 1 503 ? -21.781 20.141 25.172 1 97.38 503 TYR B C 1
ATOM 9350 O O . TYR B 1 503 ? -21.766 19.953 26.391 1 97.38 503 TYR B O 1
ATOM 9358 N N . HIS B 1 504 ? -21.078 21.141 24.641 1 98.12 504 HIS B N 1
ATOM 9359 C CA . HIS B 1 504 ? -20.109 21.906 25.422 1 98.12 504 HIS B CA 1
ATOM 9360 C C . HIS B 1 504 ? -20.781 22.578 26.609 1 98.12 504 HIS B C 1
ATOM 9362 O O . HIS B 1 504 ? -20.141 22.766 27.656 1 98.12 504 HIS B O 1
ATOM 9368 N N . ASP B 1 505 ? -22.078 22.891 26.531 1 97.44 505 ASP B N 1
ATOM 9369 C CA . ASP B 1 505 ? -22.781 23.672 27.547 1 97.44 505 ASP B CA 1
ATOM 9370 C C . ASP B 1 505 ? -23.844 22.828 28.266 1 97.44 505 ASP B C 1
ATOM 9372 O O . ASP B 1 505 ? -24.781 23.359 28.844 1 97.44 505 ASP B O 1
ATOM 9376 N N . ILE B 1 506 ? -23.75 21.562 28.312 1 97.25 506 ILE B N 1
ATOM 9377 C CA . ILE B 1 506 ? -24.75 20.672 28.875 1 97.25 506 ILE B CA 1
ATOM 9378 C C . ILE B 1 506 ? -24.828 20.875 30.391 1 97.25 506 ILE B C 1
ATOM 9380 O O . ILE B 1 506 ? -25.844 20.562 31.016 1 97.25 506 ILE B O 1
ATOM 9384 N N . GLY B 1 507 ? -23.812 21.344 30.953 1 97.19 507 GLY B N 1
ATOM 9385 C CA . GLY B 1 507 ? -23.797 21.594 32.406 1 97.19 507 GLY B CA 1
ATOM 9386 C C . GLY B 1 507 ? -24.797 22.641 32.812 1 97.19 507 GLY B C 1
ATOM 9387 O O . GLY B 1 507 ? -25.188 22.703 34 1 97.19 507 GLY B O 1
ATOM 9388 N N . LYS B 1 508 ? -25.219 23.5 31.938 1 95.94 508 LYS B N 1
ATOM 9389 C CA . LYS B 1 508 ? -26.172 24.562 32.25 1 95.94 508 LYS B CA 1
ATOM 9390 C C . LYS B 1 508 ? -27.547 24 32.562 1 95.94 508 LYS B C 1
ATOM 9392 O O . LYS B 1 508 ? -28.406 24.703 33.094 1 95.94 508 LYS B O 1
ATOM 9397 N N . ILE B 1 509 ? -27.703 22.75 32.312 1 94.81 509 ILE B N 1
ATOM 9398 C CA . ILE B 1 509 ? -28.969 22.062 32.594 1 94.81 509 ILE B CA 1
ATOM 9399 C C . ILE B 1 509 ? -29.234 22.078 34.094 1 94.81 509 ILE B C 1
ATOM 9401 O O . ILE B 1 509 ? -30.391 22.109 34.531 1 94.81 509 ILE B O 1
ATOM 9405 N N . LYS B 1 510 ? -28.188 22.062 34.844 1 94 510 LYS B N 1
ATOM 9406 C CA . LYS B 1 510 ? -28.328 21.969 36.281 1 94 510 LYS B CA 1
ATOM 9407 C C . LYS B 1 510 ? -28.984 23.234 36.844 1 94 510 LYS B C 1
ATOM 9409 O O . LYS B 1 510 ? -29.703 23.156 37.844 1 94 510 LYS B O 1
ATOM 9414 N N . ARG B 1 511 ? -28.578 24.391 36.312 1 92.25 511 ARG B N 1
ATOM 9415 C CA . ARG B 1 511 ? -29.141 25.672 36.719 1 92.25 511 ARG B CA 1
ATOM 9416 C C . ARG B 1 511 ? -29.422 26.562 35.5 1 92.25 511 ARG B C 1
ATOM 9418 O O . ARG B 1 511 ? -28.812 27.625 35.344 1 92.25 511 ARG B O 1
ATOM 9425 N N . PRO B 1 512 ? -30.453 26.234 34.75 1 91.38 512 PRO B N 1
ATOM 9426 C CA . PRO B 1 512 ? -30.656 26.906 33.469 1 91.38 512 PRO B CA 1
ATOM 9427 C C . PRO B 1 512 ? -31.031 28.375 33.625 1 91.38 512 PRO B C 1
ATOM 9429 O O . PRO B 1 512 ? -30.625 29.203 32.812 1 91.38 512 PRO B O 1
ATOM 9432 N N . TYR B 1 513 ? -31.656 28.75 34.719 1 87.75 513 TYR B N 1
ATOM 9433 C CA . TYR B 1 513 ? -32.219 30.094 34.844 1 87.75 513 TYR B CA 1
ATOM 9434 C C . TYR B 1 513 ? -31.156 31.094 35.281 1 87.75 513 TYR B C 1
ATOM 9436 O O . TYR B 1 513 ? -31.391 32.312 35.281 1 87.75 513 TYR B O 1
ATOM 9444 N N . PHE B 1 514 ? -29.984 30.641 35.531 1 89.88 514 PHE B N 1
ATOM 9445 C CA . PHE B 1 514 ? -28.875 31.531 35.875 1 89.88 514 PHE B CA 1
ATOM 9446 C C . PHE B 1 514 ? -28.172 32.031 34.594 1 89.88 514 PHE B C 1
ATOM 9448 O O . PHE B 1 514 ? -27.344 32.938 34.656 1 89.88 514 PHE B O 1
ATOM 9455 N N . PHE B 1 515 ? -28.578 31.5 33.5 1 89.88 515 PHE B N 1
ATOM 9456 C CA . PHE B 1 515 ? -27.984 31.891 32.219 1 89.88 515 PHE B CA 1
ATOM 9457 C C . PHE B 1 515 ? -28.984 32.688 31.391 1 89.88 515 PHE B C 1
ATOM 9459 O O . PHE B 1 515 ? -30.125 32.25 31.203 1 89.88 515 PHE B O 1
ATOM 9466 N N . LYS B 1 516 ? -28.516 33.75 30.844 1 82.81 516 LYS B N 1
ATOM 9467 C CA . LYS B 1 516 ? -29.344 34.75 30.219 1 82.81 516 LYS B CA 1
ATOM 9468 C C . LYS B 1 516 ? -30.172 34.156 29.078 1 82.81 516 LYS B C 1
ATOM 9470 O O . LYS B 1 516 ? -31.312 34.562 28.859 1 82.81 516 LYS B O 1
ATOM 9475 N N . GLU B 1 517 ? -29.703 33.188 28.406 1 84.88 517 GLU B N 1
ATOM 9476 C CA . GLU B 1 517 ? -30.375 32.625 27.234 1 84.88 517 GLU B CA 1
ATOM 9477 C C . GLU B 1 517 ? -31.562 31.75 27.641 1 84.88 517 GLU B C 1
ATOM 9479 O O . GLU B 1 517 ? -32.438 31.453 26.812 1 84.88 517 GLU B O 1
ATOM 9484 N N . ASN B 1 518 ? -31.578 31.453 28.922 1 86.19 518 ASN B N 1
ATOM 9485 C CA . ASN B 1 518 ? -32.656 30.594 29.375 1 86.19 518 ASN B CA 1
ATOM 9486 C C . ASN B 1 518 ? -33.625 31.344 30.266 1 86.19 518 ASN B C 1
ATOM 9488 O O . ASN B 1 518 ? -34.562 30.75 30.812 1 86.19 518 ASN B O 1
ATOM 9492 N N . GLN B 1 519 ? -33.375 32.594 30.375 1 77.81 519 GLN B N 1
ATOM 9493 C CA . GLN B 1 519 ? -34.219 33.406 31.25 1 77.81 519 GLN B CA 1
ATOM 9494 C C . GLN B 1 519 ? -35.469 33.844 30.516 1 77.81 519 GLN B C 1
ATOM 9496 O O . GLN B 1 519 ? -35.406 34.281 29.359 1 77.81 519 GLN B O 1
ATOM 9501 N N . LEU B 1 520 ? -36.594 33.406 30.953 1 61.16 520 LEU B N 1
ATOM 9502 C CA . LEU B 1 520 ? -37.875 33.781 30.359 1 61.16 520 LEU B CA 1
ATOM 9503 C C . LEU B 1 520 ? -38.344 35.156 30.828 1 61.16 520 LEU B C 1
ATOM 9505 O O . LEU B 1 520 ? -38.938 35.906 30.078 1 61.16 520 LEU B O 1
ATOM 9509 N N . SER B 1 521 ? -38.188 35.312 32.25 1 63.78 521 SER B N 1
ATOM 9510 C CA . SER B 1 521 ? -38.781 36.531 32.844 1 63.78 521 SER B CA 1
ATOM 9511 C C . SER B 1 521 ? -37.75 37.625 33.062 1 63.78 521 SER B C 1
ATOM 9513 O O . SER B 1 521 ? -36.531 37.344 32.969 1 63.78 521 SER B O 1
ATOM 9515 N N . GLY B 1 522 ? -37.969 38.969 32.781 1 61.94 522 GLY B N 1
ATOM 9516 C CA . GLY B 1 522 ? -37.281 40.219 32.938 1 61.94 522 GLY B CA 1
ATOM 9517 C C . GLY B 1 522 ? -36.375 40.281 34.156 1 61.94 522 GLY B C 1
ATOM 9518 O O . GLY B 1 522 ? -35.594 41.219 34.312 1 61.94 522 GLY B O 1
ATOM 9519 N N . GLU B 1 523 ? -36.375 39.219 35.125 1 69.5 523 GLU B N 1
ATOM 9520 C CA . GLU B 1 523 ? -35.562 39.375 36.344 1 69.5 523 GLU B CA 1
ATOM 9521 C C . GLU B 1 523 ? -34.25 38.625 36.219 1 69.5 523 GLU B C 1
ATOM 9523 O O . GLU B 1 523 ? -34.25 37.438 35.844 1 69.5 523 GLU B O 1
ATOM 9528 N N . ASN B 1 524 ? -33.094 39.188 36.344 1 78.06 524 ASN B N 1
ATOM 9529 C CA . ASN B 1 524 ? -31.766 38.594 36.375 1 78.06 524 ASN B CA 1
ATOM 9530 C C . ASN B 1 524 ? -31.391 38.125 37.781 1 78.06 524 ASN B C 1
ATOM 9532 O O . ASN B 1 524 ? -31.203 38.938 38.688 1 78.06 524 ASN B O 1
ATOM 9536 N N . LEU B 1 525 ? -31.328 36.812 38.062 1 82.75 525 LEU B N 1
ATOM 9537 C CA . LEU B 1 525 ? -31.047 36.188 39.344 1 82.75 525 LEU B CA 1
ATOM 9538 C C . LEU B 1 525 ? -29.688 36.656 39.875 1 82.75 525 LEU B C 1
ATOM 9540 O O . LEU B 1 525 ? -29.453 36.625 41.094 1 82.75 525 LEU B O 1
ATOM 9544 N N . HIS B 1 526 ? -28.859 37.125 39.031 1 87.25 526 HIS B N 1
ATOM 9545 C CA . HIS B 1 526 ? -27.516 37.531 39.438 1 87.25 526 HIS B CA 1
ATOM 9546 C C . HIS B 1 526 ? -27.547 38.844 40.188 1 87.25 526 HIS B C 1
ATOM 9548 O O . HIS B 1 526 ? -26.594 39.188 40.875 1 87.25 526 HIS B O 1
ATOM 9554 N N . ASP B 1 527 ? -28.656 39.562 40.062 1 83.56 527 ASP B N 1
ATOM 9555 C CA . ASP B 1 527 ? -28.797 40.844 40.75 1 83.56 527 ASP B CA 1
ATOM 9556 C C . ASP B 1 527 ? -29.031 40.625 42.25 1 83.56 527 ASP B C 1
ATOM 9558 O O . ASP B 1 527 ? -28.812 41.531 43.031 1 83.56 527 ASP B O 1
ATOM 9562 N N . LYS B 1 528 ? -29.391 39.438 42.594 1 84.62 528 LYS B N 1
ATOM 9563 C CA . LYS B 1 528 ? -29.75 39.156 43.969 1 84.62 528 LYS B CA 1
ATOM 9564 C C . LYS B 1 528 ? -28.578 38.531 44.719 1 84.62 528 LYS B C 1
ATOM 9566 O O . LYS B 1 528 ? -28.672 38.281 45.906 1 84.62 528 LYS B O 1
ATOM 9571 N N . ILE B 1 529 ? -27.484 38.312 43.969 1 88.56 529 ILE B N 1
ATOM 9572 C CA . ILE B 1 529 ? -26.359 37.656 44.625 1 88.56 529 ILE B CA 1
ATOM 9573 C C . ILE B 1 529 ? -25.078 38.438 44.344 1 88.56 529 ILE B C 1
ATOM 9575 O O . ILE B 1 529 ? -25.062 39.344 43.5 1 88.56 529 ILE B O 1
ATOM 9579 N N . SER B 1 530 ? -23.984 38.062 45.125 1 88.31 530 SER B N 1
ATOM 9580 C CA . SER B 1 530 ? -22.719 38.75 44.969 1 88.31 530 SER B CA 1
ATOM 9581 C C . SER B 1 530 ? -22.031 38.375 43.688 1 88.31 530 SER B C 1
ATOM 9583 O O . SER B 1 530 ? -22.25 37.281 43.156 1 88.31 530 SER B O 1
ATOM 9585 N N . PRO B 1 531 ? -21.219 39.219 43.219 1 90.12 531 PRO B N 1
ATOM 9586 C CA . PRO B 1 531 ? -20.469 38.938 42 1 90.12 531 PRO B CA 1
ATOM 9587 C C . PRO B 1 531 ? -19.609 37.688 42.125 1 90.12 531 PRO B C 1
ATOM 9589 O O . PRO B 1 531 ? -19.438 36.938 41.156 1 90.12 531 PRO B O 1
ATOM 9592 N N . ASP B 1 532 ? -19.094 37.406 43.281 1 88.94 532 ASP B N 1
ATOM 9593 C CA . ASP B 1 532 ? -18.281 36.219 43.531 1 88.94 532 ASP B CA 1
ATOM 9594 C C . ASP B 1 532 ? -19.125 34.938 43.375 1 88.94 532 ASP B C 1
ATOM 9596 O O . ASP B 1 532 ? -18.688 33.969 42.75 1 88.94 532 ASP B O 1
ATOM 9600 N N . LEU B 1 533 ? -20.297 35.031 43.969 1 89.69 533 LEU B N 1
ATOM 9601 C CA . LEU B 1 533 ? -21.188 33.875 43.906 1 89.69 533 LEU B CA 1
ATOM 9602 C C . LEU B 1 533 ? -21.703 33.719 42.469 1 89.69 533 LEU B C 1
ATOM 9604 O O . LEU B 1 533 ? -21.859 32.562 42 1 89.69 533 LEU B O 1
ATOM 9608 N N . SER B 1 534 ? -21.969 34.812 41.844 1 92 534 SER B N 1
ATOM 9609 C CA . SER B 1 534 ? -22.391 34.75 40.438 1 92 534 SER B CA 1
ATOM 9610 C C . SER B 1 534 ? -21.328 34.094 39.562 1 92 534 SER B C 1
ATOM 9612 O O . SER B 1 534 ? -21.641 33.281 38.688 1 92 534 SER B O 1
ATOM 9614 N N . THR B 1 535 ? -20.078 34.469 39.781 1 93.06 535 THR B N 1
ATOM 9615 C CA . THR B 1 535 ? -18.953 33.906 39.031 1 93.06 535 THR B CA 1
ATOM 9616 C C . THR B 1 535 ? -18.859 32.406 39.281 1 93.06 535 THR B C 1
ATOM 9618 O O . THR B 1 535 ? -18.641 31.609 38.375 1 93.06 535 THR B O 1
ATOM 9621 N N . LEU B 1 536 ? -19.047 32 40.5 1 92.88 536 LEU B N 1
ATOM 9622 C CA . LEU B 1 536 ? -18.953 30.594 40.844 1 92.88 536 LEU B CA 1
ATOM 9623 C C . LEU B 1 536 ? -20.031 29.781 40.156 1 92.88 536 LEU B C 1
ATOM 9625 O O . LEU B 1 536 ? -19.781 28.672 39.688 1 92.88 536 LEU B O 1
ATOM 9629 N N . VAL B 1 537 ? -21.25 30.328 40.031 1 91.12 537 VAL B N 1
ATOM 9630 C CA . VAL B 1 537 ? -22.359 29.656 39.375 1 91.12 537 VAL B CA 1
ATOM 9631 C C . VAL B 1 537 ? -22.078 29.516 37.875 1 91.12 537 VAL B C 1
ATOM 9633 O O . VAL B 1 537 ? -22.344 28.469 37.281 1 91.12 537 VAL B O 1
ATOM 9636 N N . ILE B 1 538 ? -21.531 30.516 37.312 1 92.62 538 ILE B N 1
ATOM 9637 C CA . ILE B 1 538 ? -21.281 30.531 35.875 1 92.62 538 ILE B CA 1
ATOM 9638 C C . ILE B 1 538 ? -20.172 29.547 35.531 1 92.62 538 ILE B C 1
ATOM 9640 O O . ILE B 1 538 ? -20.297 28.766 34.594 1 92.62 538 ILE B O 1
ATOM 9644 N N . ILE B 1 539 ? -19.094 29.5 36.344 1 95.12 539 ILE B N 1
ATOM 9645 C CA . ILE B 1 539 ? -17.922 28.672 36.062 1 95.12 539 ILE B CA 1
ATOM 9646 C C . ILE B 1 539 ? -18.266 27.203 36.312 1 95.12 539 ILE B C 1
ATOM 9648 O O . ILE B 1 539 ? -17.703 26.297 35.719 1 95.12 539 ILE B O 1
ATOM 9652 N N . SER B 1 540 ? -19.234 26.953 37.156 1 95.31 540 SER B N 1
ATOM 9653 C CA . SER B 1 540 ? -19.562 25.594 37.594 1 95.31 540 SER B CA 1
ATOM 9654 C C . SER B 1 540 ? -20.172 24.781 36.469 1 95.31 540 SER B C 1
ATOM 9656 O O . SER B 1 540 ? -20.188 23.562 36.531 1 95.31 540 SER B O 1
ATOM 9658 N N . HIS B 1 541 ? -20.734 25.516 35.438 1 96.12 541 HIS B N 1
ATOM 9659 C CA . HIS B 1 541 ? -21.375 24.75 34.375 1 96.12 541 HIS B CA 1
ATOM 9660 C C . HIS B 1 541 ? -20.391 23.844 33.625 1 96.12 541 HIS B C 1
ATOM 9662 O O . HIS B 1 541 ? -20.766 22.828 33.062 1 96.12 541 HIS B O 1
ATOM 9668 N N . VAL B 1 542 ? -19.078 24.172 33.625 1 97.38 542 VAL B N 1
ATOM 9669 C CA . VAL B 1 542 ? -18.047 23.359 33 1 97.38 542 VAL B CA 1
ATOM 9670 C C . VAL B 1 542 ? -17.859 22.062 33.781 1 97.38 542 VAL B C 1
ATOM 9672 O O . VAL B 1 542 ? -17.844 20.969 33.219 1 97.38 542 VAL B O 1
ATOM 9675 N N . LYS B 1 543 ? -17.719 22.188 35.094 1 96.5 543 LYS B N 1
ATOM 9676 C CA . LYS B 1 543 ? -17.578 21.031 35.969 1 96.5 543 LYS B CA 1
ATOM 9677 C C . LYS B 1 543 ? -18.828 20.156 35.938 1 96.5 543 LYS B C 1
ATOM 9679 O O . LYS B 1 543 ? -18.719 18.922 35.844 1 96.5 543 LYS B O 1
ATOM 9684 N N . ASP B 1 544 ? -19.984 20.797 36 1 96.69 544 ASP B N 1
ATOM 9685 C CA . ASP B 1 544 ? -21.25 20.062 35.906 1 96.69 544 ASP B CA 1
ATOM 9686 C C . ASP B 1 544 ? -21.391 19.359 34.562 1 96.69 544 ASP B C 1
ATOM 9688 O O . ASP B 1 544 ? -21.938 18.25 34.5 1 96.69 544 ASP B O 1
ATOM 9692 N N . GLY B 1 545 ? -20.953 20.031 33.562 1 97.44 545 GLY B N 1
ATOM 9693 C CA . GLY B 1 545 ? -20.984 19.422 32.219 1 97.44 545 GLY B CA 1
ATOM 9694 C C . GLY B 1 545 ? -20.125 18.188 32.125 1 97.44 545 GLY B C 1
ATOM 9695 O O . GLY B 1 545 ? -20.531 17.188 31.516 1 97.44 545 GLY B O 1
ATOM 9696 N N . VAL B 1 546 ? -18.875 18.234 32.656 1 97.44 546 VAL B N 1
ATOM 9697 C CA . VAL B 1 546 ? -17.953 17.094 32.656 1 97.44 546 VAL B CA 1
ATOM 9698 C C . VAL B 1 546 ? -18.578 15.93 33.406 1 97.44 546 VAL B C 1
ATOM 9700 O O . VAL B 1 546 ? -18.484 14.773 33 1 97.44 546 VAL B O 1
ATOM 9703 N N . GLU B 1 547 ? -19.203 16.203 34.5 1 96.69 547 GLU B N 1
ATOM 9704 C CA . GLU B 1 547 ? -19.844 15.172 35.312 1 96.69 547 GLU B CA 1
ATOM 9705 C C . GLU B 1 547 ? -20.984 14.508 34.562 1 96.69 547 GLU B C 1
ATOM 9707 O O . GLU B 1 547 ? -21.125 13.289 34.594 1 96.69 547 GLU B O 1
ATOM 9712 N N . LEU B 1 548 ? -21.797 15.352 33.938 1 96.56 548 LEU B N 1
ATOM 9713 C CA . LEU B 1 548 ? -22.906 14.812 33.156 1 96.56 548 LEU B CA 1
ATOM 9714 C C . LEU B 1 548 ? -22.391 13.977 31.984 1 96.56 548 LEU B C 1
ATOM 9716 O O . LEU B 1 548 ? -22.984 12.938 31.656 1 96.56 548 LEU B O 1
ATOM 9720 N N . ALA B 1 549 ? -21.359 14.477 31.328 1 96.75 549 ALA B N 1
ATOM 9721 C CA . ALA B 1 549 ? -20.781 13.766 30.203 1 96.75 549 ALA B CA 1
ATOM 9722 C C . ALA B 1 549 ? -20.266 12.391 30.625 1 96.75 549 ALA B C 1
ATOM 9724 O O . ALA B 1 549 ? -20.438 11.406 29.906 1 96.75 549 ALA B O 1
ATOM 9725 N N . LYS B 1 550 ? -19.641 12.32 31.766 1 95.69 550 LYS B N 1
ATOM 9726 C CA . LYS B 1 550 ? -19.141 11.047 32.281 1 95.69 550 LYS B CA 1
ATOM 9727 C C . LYS B 1 550 ? -20.297 10.117 32.656 1 95.69 550 LYS B C 1
ATOM 9729 O O . LYS B 1 550 ? -20.234 8.914 32.375 1 95.69 550 LYS B O 1
ATOM 9734 N N . LYS B 1 551 ? -21.328 10.695 33.219 1 95 551 LYS B N 1
ATOM 9735 C CA . LYS B 1 551 ? -22.5 9.93 33.594 1 95 551 LYS B CA 1
ATOM 9736 C C . LYS B 1 551 ? -23.156 9.281 32.375 1 95 551 LYS B C 1
ATOM 9738 O O . LYS B 1 551 ? -23.625 8.148 32.438 1 95 551 LYS B O 1
ATOM 9743 N N . TYR B 1 552 ? -23.141 10.031 31.375 1 94.31 552 TYR B N 1
ATOM 9744 C CA . TYR B 1 552 ? -23.781 9.531 30.156 1 94.31 552 TYR B CA 1
ATOM 9745 C C . TYR B 1 552 ? -22.766 8.836 29.25 1 94.31 552 TYR B C 1
ATOM 9747 O O . TYR B 1 552 ? -23.078 8.516 28.109 1 94.31 552 TYR B O 1
ATOM 9755 N N . LYS B 1 553 ? -21.516 8.703 29.703 1 91.06 553 LYS B N 1
ATOM 9756 C CA . LYS B 1 553 ? -20.453 7.926 29.047 1 91.06 553 LYS B CA 1
ATOM 9757 C C . LYS B 1 553 ? -20.109 8.5 27.688 1 91.06 553 LYS B C 1
ATOM 9759 O O . LYS B 1 553 ? -20.031 7.77 26.688 1 91.06 553 LYS B O 1
ATOM 9764 N N . LEU B 1 554 ? -19.984 9.875 27.625 1 93.81 554 LEU B N 1
ATOM 9765 C CA . LEU B 1 554 ? -19.484 10.508 26.422 1 93.81 554 LEU B CA 1
ATOM 9766 C C . LEU B 1 554 ? -18 10.227 26.234 1 93.81 554 LEU B C 1
ATOM 9768 O O . LEU B 1 554 ? -17.281 10.023 27.219 1 93.81 554 LEU B O 1
ATOM 9772 N N . PRO B 1 555 ? -17.562 10.195 25 1 91.5 555 PRO B N 1
ATOM 9773 C CA . PRO B 1 555 ? -16.141 9.961 24.75 1 91.5 555 PRO B CA 1
ATOM 9774 C C . PRO B 1 555 ? -15.242 11.047 25.344 1 91.5 555 PRO B C 1
ATOM 9776 O O . PRO B 1 555 ? -15.664 12.195 25.484 1 91.5 555 PRO B O 1
ATOM 9779 N N . GLN B 1 556 ? -14.07 10.625 25.547 1 91.31 556 GLN B N 1
ATOM 9780 C CA . GLN B 1 556 ? -13.109 11.5 26.219 1 91.31 556 GLN B CA 1
ATOM 9781 C C . GLN B 1 556 ? -12.859 12.766 25.391 1 91.31 556 GLN B C 1
ATOM 9783 O O . GLN B 1 556 ? -12.68 13.852 25.938 1 91.31 556 GLN B O 1
ATOM 9788 N N . GLN B 1 557 ? -12.836 12.648 24.109 1 92.56 557 GLN B N 1
ATOM 9789 C CA . GLN B 1 557 ? -12.578 13.805 23.266 1 92.56 557 GLN B CA 1
ATOM 9790 C C . GLN B 1 557 ? -13.672 14.859 23.406 1 92.56 557 GLN B C 1
ATOM 9792 O O . GLN B 1 557 ? -13.398 16.062 23.344 1 92.56 557 GLN B O 1
ATOM 9797 N N . ILE B 1 558 ? -14.891 14.414 23.672 1 95.31 558 ILE B N 1
ATOM 9798 C CA . ILE B 1 558 ? -16 15.336 23.875 1 95.31 558 ILE B CA 1
ATOM 9799 C C . ILE B 1 558 ? -15.898 15.961 25.266 1 95.31 558 ILE B C 1
ATOM 9801 O O . ILE B 1 558 ? -16.141 17.156 25.438 1 95.31 558 ILE B O 1
ATOM 9805 N N . ILE B 1 559 ? -15.523 15.172 26.219 1 96.38 559 ILE B N 1
ATOM 9806 C CA . ILE B 1 559 ? -15.344 15.648 27.594 1 96.38 559 ILE B CA 1
ATOM 9807 C C . ILE B 1 559 ? -14.258 16.719 27.625 1 96.38 559 ILE B C 1
ATOM 9809 O O . ILE B 1 559 ? -14.391 17.734 28.312 1 96.38 559 ILE B O 1
ATOM 9813 N N . ASP B 1 560 ? -13.25 16.469 26.844 1 95.69 560 ASP B N 1
ATOM 9814 C CA . ASP B 1 560 ? -12.164 17.438 26.766 1 95.69 560 ASP B CA 1
ATOM 9815 C C . ASP B 1 560 ? -12.641 18.766 26.172 1 95.69 560 ASP B C 1
ATOM 9817 O O . ASP B 1 560 ? -12.211 19.844 26.609 1 95.69 560 ASP B O 1
ATOM 9821 N N . LEU B 1 561 ? -13.469 18.688 25.188 1 97.25 561 LEU B N 1
ATOM 9822 C CA . LEU B 1 561 ? -14.016 19.906 24.578 1 97.25 561 LEU B CA 1
ATOM 9823 C C . LEU B 1 561 ? -14.867 20.672 25.578 1 97.25 561 LEU B C 1
ATOM 9825 O O . LEU B 1 561 ? -14.828 21.906 25.609 1 97.25 561 LEU B O 1
ATOM 9829 N N . ILE B 1 562 ? -15.594 20.016 26.453 1 97.69 562 ILE B N 1
ATOM 9830 C CA . ILE B 1 562 ? -16.406 20.641 27.5 1 97.69 562 ILE B CA 1
ATOM 9831 C C . ILE B 1 562 ? -15.492 21.328 28.516 1 97.69 562 ILE B C 1
ATOM 9833 O O . ILE B 1 562 ? -15.727 22.469 28.875 1 97.69 562 ILE B O 1
ATOM 9837 N N . LYS B 1 563 ? -14.477 20.672 28.797 1 97 563 LYS B N 1
ATOM 9838 C CA . LYS B 1 563 ? -13.555 21.125 29.828 1 97 563 LYS B CA 1
ATOM 9839 C C . LYS B 1 563 ? -12.758 22.344 29.359 1 97 563 LYS B C 1
ATOM 9841 O O . LYS B 1 563 ? -12.438 23.234 30.156 1 97 563 LYS B O 1
ATOM 9846 N N . GLU B 1 564 ? -12.5 22.375 28.078 1 97.19 564 GLU B N 1
ATOM 9847 C CA . GLU B 1 564 ? -11.516 23.312 27.562 1 97.19 564 GLU B CA 1
ATOM 9848 C C . GLU B 1 564 ? -12.188 24.516 26.906 1 97.19 564 GLU B C 1
ATOM 9850 O O . GLU B 1 564 ? -11.539 25.531 26.656 1 97.19 564 GLU B O 1
ATOM 9855 N N . HIS B 1 565 ? -13.508 24.531 26.734 1 97.31 565 HIS B N 1
ATOM 9856 C CA . HIS B 1 565 ? -14.117 25.484 25.812 1 97.31 565 HIS B CA 1
ATOM 9857 C C . HIS B 1 565 ? -14.078 26.906 26.375 1 97.31 565 HIS B C 1
ATOM 9859 O O . HIS B 1 565 ? -14.211 27.875 25.625 1 97.31 565 HIS B O 1
ATOM 9865 N N . HIS B 1 566 ? -13.789 27.078 27.688 1 97.12 566 HIS B N 1
ATOM 9866 C CA . HIS B 1 566 ? -13.648 28.422 28.25 1 97.12 566 HIS B CA 1
ATOM 9867 C C . HIS B 1 566 ? -12.195 28.719 28.609 1 97.12 566 HIS B C 1
ATOM 9869 O O . HIS B 1 566 ? -11.844 29.859 28.906 1 97.12 566 HIS B O 1
ATOM 9875 N N . GLY B 1 567 ? -11.344 27.625 28.625 1 96.31 567 GLY B N 1
ATOM 9876 C CA . GLY B 1 567 ? -9.977 27.812 29.078 1 96.31 567 GLY B CA 1
ATOM 9877 C C . GLY B 1 567 ? -9.883 28.422 30.469 1 96.31 567 GLY B C 1
ATOM 9878 O O . GLY B 1 567 ? -10.531 27.969 31.406 1 96.31 567 GLY B O 1
ATOM 9879 N N . THR B 1 568 ? -9.039 29.516 30.562 1 96.69 568 THR B N 1
ATOM 9880 C CA . THR B 1 568 ? -8.898 30.297 31.797 1 96.69 568 THR B CA 1
ATOM 9881 C C . THR B 1 568 ? -9.375 31.719 31.578 1 96.69 568 THR B C 1
ATOM 9883 O O . THR B 1 568 ? -8.773 32.656 32.094 1 96.69 568 THR B O 1
ATOM 9886 N N . SER B 1 569 ? -10.375 31.875 30.812 1 94.69 569 SER B N 1
ATOM 9887 C CA . SER B 1 569 ? -10.867 33.188 30.484 1 94.69 569 SER B CA 1
ATOM 9888 C C . SER B 1 569 ? -11.492 33.875 31.688 1 94.69 569 SER B C 1
ATOM 9890 O O . SER B 1 569 ? -11.945 33.219 32.625 1 94.69 569 SER B O 1
ATOM 9892 N N . LEU B 1 570 ? -11.492 35.156 31.656 1 93.75 570 LEU B N 1
ATOM 9893 C CA . LEU B 1 570 ? -12.023 35.969 32.719 1 93.75 570 LEU B CA 1
ATOM 9894 C C . LEU B 1 570 ? -13.516 36.219 32.562 1 93.75 570 LEU B C 1
ATOM 9896 O O . LEU B 1 570 ? -13.977 36.5 31.453 1 93.75 570 LEU B O 1
ATOM 9900 N N . VAL B 1 571 ? -14.242 36 33.625 1 93.12 571 VAL B N 1
ATOM 9901 C CA . VAL B 1 571 ? -15.648 36.406 33.656 1 93.12 571 VAL B CA 1
ATOM 9902 C C . VAL B 1 571 ? -15.742 37.906 33.844 1 93.12 571 VAL B C 1
ATOM 9904 O O . VAL B 1 571 ? -16 38.375 34.969 1 93.12 571 VAL B O 1
ATOM 9907 N N . LYS B 1 572 ? -15.617 38.562 32.844 1 88.19 572 LYS B N 1
ATOM 9908 C CA . LYS B 1 572 ? -15.336 40 32.844 1 88.19 572 LYS B CA 1
ATOM 9909 C C . LYS B 1 572 ? -16.469 40.812 33.469 1 88.19 572 LYS B C 1
ATOM 9911 O O . LYS B 1 572 ? -16.234 41.75 34.219 1 88.19 572 LYS B O 1
ATOM 9916 N N . TYR B 1 573 ? -17.719 40.5 33.219 1 85.19 573 TYR B N 1
ATOM 9917 C CA . TYR B 1 573 ? -18.875 41.25 33.719 1 85.19 573 TYR B CA 1
ATOM 9918 C C . TYR B 1 573 ? -18.906 41.281 35.219 1 85.19 573 TYR B C 1
ATOM 9920 O O . TYR B 1 573 ? -19.031 42.344 35.844 1 85.19 573 TYR B O 1
ATOM 9928 N N . PHE B 1 574 ? -18.75 40.219 35.844 1 89.06 574 PHE B N 1
ATOM 9929 C CA . PHE B 1 574 ? -18.859 40.156 37.281 1 89.06 574 PHE B CA 1
ATOM 9930 C C . PHE B 1 574 ? -17.578 40.656 37.969 1 89.06 574 PHE B C 1
ATOM 9932 O O . PHE B 1 574 ? -17.625 41.188 39.062 1 89.06 574 PHE B O 1
ATOM 9939 N N . TYR B 1 575 ? -16.469 40.5 37.281 1 90.44 575 TYR B N 1
ATOM 9940 C CA . TYR B 1 575 ? -15.227 41.062 37.781 1 90.44 575 TYR B CA 1
ATOM 9941 C C . TYR B 1 575 ? -15.312 42.594 37.812 1 90.44 575 TYR B C 1
ATOM 9943 O O . TYR B 1 575 ? -14.922 43.188 38.812 1 90.44 575 TYR B O 1
ATOM 9951 N N . THR B 1 576 ? -15.805 43.094 36.75 1 87.81 576 THR B N 1
ATOM 9952 C CA . THR B 1 576 ? -15.961 44.562 36.688 1 87.81 576 THR B CA 1
ATOM 9953 C C . THR B 1 576 ? -16.953 45.031 37.75 1 87.81 576 THR B C 1
ATOM 9955 O O . THR B 1 576 ? -16.734 46.062 38.375 1 87.81 576 THR B O 1
ATOM 9958 N N . LYS B 1 577 ? -18.016 44.312 37.938 1 86.5 577 LYS B N 1
ATOM 9959 C CA . LYS B 1 577 ? -19 44.625 38.969 1 86.5 577 LYS B CA 1
ATOM 9960 C C . LYS B 1 577 ? -18.391 44.562 40.344 1 86.5 577 LYS B C 1
ATOM 9962 O O . LYS B 1 577 ? -18.719 45.406 41.219 1 86.5 577 LYS B O 1
ATOM 9967 N N . ALA B 1 578 ? -17.531 43.656 40.531 1 87.12 578 ALA B N 1
ATOM 9968 C CA . ALA B 1 578 ? -16.859 43.5 41.812 1 87.12 578 ALA B CA 1
ATOM 9969 C C . ALA B 1 578 ? -15.891 44.656 42.062 1 87.12 578 ALA B C 1
ATOM 9971 O O . ALA B 1 578 ? -15.734 45.125 43.188 1 87.12 578 ALA B O 1
ATOM 9972 N N . LEU B 1 579 ? -15.242 45.062 41 1 86.38 579 LEU B N 1
ATOM 9973 C CA . LEU B 1 579 ? -14.289 46.188 41.094 1 86.38 579 LEU B CA 1
ATOM 9974 C C . LEU B 1 579 ? -15.008 47.469 41.438 1 86.38 579 LEU B C 1
ATOM 9976 O O . LEU B 1 579 ? -14.445 48.344 42.125 1 86.38 579 LEU B O 1
ATOM 9980 N N . GLN B 1 580 ? -16.172 47.594 40.969 1 83.38 580 GLN B N 1
ATOM 9981 C CA . GLN B 1 580 ? -16.938 48.812 41.25 1 83.38 580 GLN B CA 1
ATOM 9982 C C . GLN B 1 580 ? -17.469 48.812 42.688 1 83.38 580 GLN B C 1
ATOM 9984 O O . GLN B 1 580 ? -17.656 49.875 43.281 1 83.38 580 GLN B O 1
ATOM 9989 N N . ASN B 1 581 ? -17.797 47.75 43.125 1 75.44 581 ASN B N 1
ATOM 9990 C CA . ASN B 1 581 ? -18.344 47.656 44.5 1 75.44 581 ASN B CA 1
ATOM 9991 C C . ASN B 1 581 ? -17.25 47.812 45.562 1 75.44 581 ASN B C 1
ATOM 9993 O O . ASN B 1 581 ? -17.547 47.812 46.75 1 75.44 581 ASN B O 1
ATOM 9997 N N . GLU B 1 582 ? -16.062 48.719 45.375 1 60.78 582 GLU B N 1
ATOM 9998 C CA . GLU B 1 582 ? -14.938 49.281 46.125 1 60.78 582 GLU B CA 1
ATOM 9999 C C . GLU B 1 582 ? -14.469 48.312 47.188 1 60.78 582 GLU B C 1
ATOM 10001 O O . GLU B 1 582 ? -13.383 48.469 47.75 1 60.78 582 GLU B O 1
ATOM 10006 N N . GLU B 1 583 ? -15.234 47.625 47.875 1 51.94 583 GLU B N 1
ATOM 10007 C CA . GLU B 1 583 ? -14.875 47.188 49.219 1 51.94 583 GLU B CA 1
ATOM 10008 C C . GLU B 1 583 ? -13.859 46.062 49.188 1 51.94 583 GLU B C 1
ATOM 10010 O O . GLU B 1 583 ? -13.07 45.906 50.125 1 51.94 583 GLU B O 1
ATOM 10015 N N . GLU B 1 584 ? -13.867 45.094 48.375 1 53.94 584 GLU B N 1
ATOM 10016 C CA . GLU B 1 584 ? -13.086 43.875 48.656 1 53.94 584 GLU B CA 1
ATOM 10017 C C . GLU B 1 584 ? -12.008 43.656 47.594 1 53.94 584 GLU B C 1
ATOM 10019 O O . GLU B 1 584 ? -12.203 44.031 46.406 1 53.94 584 GLU B O 1
ATOM 10024 N N . SER B 1 585 ? -10.695 43.75 48 1 61.25 585 SER B N 1
ATOM 10025 C CA . SER B 1 585 ? -9.5 43.344 47.25 1 61.25 585 SER B CA 1
ATOM 10026 C C . SER B 1 585 ? -9.789 42.125 46.344 1 61.25 585 SER B C 1
ATOM 10028 O O . SER B 1 585 ? -10.023 41.031 46.844 1 61.25 585 SER B O 1
ATOM 10030 N N . CYS B 1 586 ? -10.516 42.312 45.219 1 72.5 586 CYS B N 1
ATOM 10031 C CA . CYS B 1 586 ? -10.914 41.188 44.406 1 72.5 586 CYS B CA 1
ATOM 10032 C C . CYS B 1 586 ? -9.766 40.719 43.5 1 72.5 586 CYS B C 1
ATOM 10034 O O . CYS B 1 586 ? -9.164 41.531 42.781 1 72.5 586 CYS B O 1
ATOM 10036 N N . GLU B 1 587 ? -9.25 39.594 43.781 1 85.12 587 GLU B N 1
ATOM 10037 C CA . GLU B 1 587 ? -8.219 38.969 42.969 1 85.12 587 GLU B CA 1
ATOM 10038 C C . GLU B 1 587 ? -8.789 38.469 41.625 1 85.12 587 GLU B C 1
ATOM 10040 O O . GLU B 1 587 ? -9.789 37.75 41.594 1 85.12 587 GLU B O 1
ATOM 10045 N N . GLU B 1 588 ? -8.305 38.969 40.562 1 89.69 588 GLU B N 1
ATOM 10046 C CA . GLU B 1 588 ? -8.734 38.625 39.219 1 89.69 588 GLU B CA 1
ATOM 10047 C C . GLU B 1 588 ? -8.82 37.094 39.031 1 89.69 588 GLU B C 1
ATOM 10049 O O . GLU B 1 588 ? -9.695 36.625 38.312 1 89.69 588 GLU B O 1
ATOM 10054 N N . GLU B 1 589 ? -7.969 36.406 39.75 1 90.62 589 GLU B N 1
ATOM 10055 C CA . GLU B 1 589 ? -7.855 34.969 39.594 1 90.62 589 GLU B CA 1
ATOM 10056 C C . GLU B 1 589 ? -9.133 34.25 40.062 1 90.62 589 GLU B C 1
ATOM 10058 O O . GLU B 1 589 ? -9.477 33.188 39.562 1 90.62 589 GLU B O 1
ATOM 10063 N N . SER B 1 590 ? -9.836 34.906 41.031 1 89.69 590 SER B N 1
ATOM 10064 C CA . SER B 1 590 ? -11.047 34.281 41.562 1 89.69 590 SER B CA 1
ATOM 10065 C C . SER B 1 590 ? -12.211 34.406 40.594 1 89.69 590 SER B C 1
ATOM 10067 O O . SER B 1 590 ? -13.227 33.719 40.719 1 89.69 590 SER B O 1
ATOM 10069 N N . PHE B 1 591 ? -12.008 35.188 39.562 1 93.44 591 PHE B N 1
ATOM 10070 C CA . PHE B 1 591 ? -13.062 35.406 38.594 1 93.44 591 PHE B CA 1
ATOM 10071 C C . PHE B 1 591 ? -12.719 34.75 37.25 1 93.44 591 PHE B C 1
ATOM 10073 O O . PHE B 1 591 ? -13.352 35.031 36.25 1 93.44 591 PHE B O 1
ATOM 10080 N N . ARG B 1 592 ? -11.711 33.875 37.219 1 95.62 592 ARG B N 1
ATOM 10081 C CA . ARG B 1 592 ? -11.305 33.156 36 1 95.62 592 ARG B CA 1
ATOM 10082 C C . ARG B 1 592 ? -11.742 31.703 36.062 1 95.62 592 ARG B C 1
ATOM 10084 O O . ARG B 1 592 ? -11.797 31.094 37.125 1 95.62 592 ARG B O 1
ATOM 10091 N N . TYR B 1 593 ? -12.039 31.188 34.906 1 96.06 593 TYR B N 1
ATOM 10092 C CA . TYR B 1 593 ? -12.273 29.75 34.781 1 96.06 593 TYR B CA 1
ATOM 10093 C C . TYR B 1 593 ? -11.031 28.953 35.188 1 96.06 593 TYR B C 1
ATOM 10095 O O . TYR B 1 593 ? -9.906 29.391 34.906 1 96.06 593 TYR B O 1
ATOM 10103 N N . PRO B 1 594 ? -11.164 27.844 35.75 1 92.94 594 PRO B N 1
ATOM 10104 C CA . PRO B 1 594 ? -10.008 27.062 36.188 1 92.94 594 PRO B CA 1
ATOM 10105 C C . PRO B 1 594 ? -9.219 26.438 35.062 1 92.94 594 PRO B C 1
ATOM 10107 O O . PRO B 1 594 ? -8.031 26.141 35.219 1 92.94 594 PRO B O 1
ATOM 10110 N N . GLY B 1 595 ? -9.781 26.281 33.938 1 91.62 595 GLY B N 1
ATOM 10111 C CA . GLY B 1 595 ? -9.109 25.641 32.812 1 91.62 595 GLY B CA 1
ATOM 10112 C C . GLY B 1 595 ? -9.352 24.141 32.75 1 91.62 595 GLY B C 1
ATOM 10113 O O . GLY B 1 595 ? -10.344 23.641 33.281 1 91.62 595 GLY B O 1
ATOM 10114 N N . PRO B 1 596 ? -8.578 23.5 31.891 1 94.38 596 PRO B N 1
ATOM 10115 C CA . PRO B 1 596 ? -7.383 23.906 31.156 1 94.38 596 PRO B CA 1
ATOM 10116 C C . PRO B 1 596 ? -7.711 24.672 29.875 1 94.38 596 PRO B C 1
ATOM 10118 O O . PRO B 1 596 ? -8.867 24.719 29.469 1 94.38 596 PRO B O 1
ATOM 10121 N N . LYS B 1 597 ? -6.668 25.297 29.234 1 95.5 597 LYS B N 1
ATOM 10122 C CA . LYS B 1 597 ? -6.766 25.984 27.953 1 95.5 597 LYS B CA 1
ATOM 10123 C C . LYS B 1 597 ? -6.918 24.984 26.812 1 95.5 597 LYS B C 1
ATOM 10125 O O . LYS B 1 597 ? -6.594 23.812 26.953 1 95.5 597 LYS B O 1
ATOM 10130 N N . PRO B 1 598 ? -7.441 25.469 25.719 1 95.25 598 PRO B N 1
ATOM 10131 C CA . PRO B 1 598 ? -7.582 24.562 24.562 1 95.25 598 PRO B CA 1
ATOM 10132 C C . PRO B 1 598 ? -6.25 23.969 24.109 1 95.25 598 PRO B C 1
ATOM 10134 O O . PRO B 1 598 ? -5.27 24.703 23.938 1 95.25 598 PRO B O 1
ATOM 10137 N N . SER B 1 599 ? -6.27 22.688 23.984 1 91.62 599 SER B N 1
ATOM 10138 C CA . SER B 1 599 ? -5.043 21.969 23.625 1 91.62 599 SER B CA 1
ATOM 10139 C C . SER B 1 599 ? -5.055 21.531 22.172 1 91.62 599 SER B C 1
ATOM 10141 O O . SER B 1 599 ? -4.02 21.141 21.625 1 91.62 599 SER B O 1
ATOM 10143 N N . THR B 1 600 ? -6.199 21.562 21.531 1 91.81 600 THR B N 1
ATOM 10144 C CA . THR B 1 600 ? -6.332 21.125 20.141 1 91.81 600 THR B CA 1
ATOM 10145 C C . THR B 1 600 ? -6.93 22.234 19.281 1 91.81 600 THR B C 1
ATOM 10147 O O . THR B 1 600 ? -7.461 23.219 19.812 1 91.81 600 THR B O 1
ATOM 10150 N N . LYS B 1 601 ? -6.836 22.047 17.938 1 93.62 601 LYS B N 1
ATOM 10151 C CA . LYS B 1 601 ? -7.477 22.984 17.016 1 93.62 601 LYS B CA 1
ATOM 10152 C C . LYS B 1 601 ? -8.984 23.016 17.234 1 93.62 601 LYS B C 1
ATOM 10154 O O . LYS B 1 601 ? -9.602 24.094 17.188 1 93.62 601 LYS B O 1
ATOM 10159 N N . GLU B 1 602 ? -9.508 21.859 17.531 1 95.62 602 GLU B N 1
ATOM 10160 C CA . GLU B 1 602 ? -10.961 21.719 17.672 1 95.62 602 GLU B CA 1
ATOM 10161 C C . GLU B 1 602 ? -11.477 22.438 18.906 1 95.62 602 GLU B C 1
ATOM 10163 O O . GLU B 1 602 ? -12.477 23.156 18.844 1 95.62 602 GLU B O 1
ATOM 10168 N N . SER B 1 603 ? -10.766 22.281 19.984 1 96.62 603 SER B N 1
ATOM 10169 C CA . SER B 1 603 ? -11.172 22.953 21.219 1 96.62 603 SER B CA 1
ATOM 10170 C C . SER B 1 603 ? -11.023 24.469 21.109 1 96.62 603 SER B C 1
ATOM 10172 O O . SER B 1 603 ? -11.852 25.203 21.641 1 96.62 603 SER B O 1
ATOM 10174 N N . ALA B 1 604 ? -9.961 24.859 20.438 1 96.56 604 ALA B N 1
ATOM 10175 C CA . ALA B 1 604 ? -9.734 26.297 20.25 1 96.56 604 ALA B CA 1
ATOM 10176 C C . ALA B 1 604 ? -10.828 26.906 19.391 1 96.56 604 ALA B C 1
ATOM 10178 O O . ALA B 1 604 ? -11.312 28.016 19.672 1 96.56 604 ALA B O 1
ATOM 10179 N N . ILE B 1 605 ? -11.203 26.219 18.344 1 97.38 605 ILE B N 1
ATOM 10180 C CA . ILE B 1 605 ? -12.258 26.703 17.453 1 97.38 605 ILE B CA 1
ATOM 10181 C C . ILE B 1 605 ? -13.57 26.812 18.219 1 97.38 605 ILE B C 1
ATOM 10183 O O . ILE B 1 605 ? -14.32 27.766 18.047 1 97.38 605 ILE B O 1
ATOM 10187 N N . LEU B 1 606 ? -13.828 25.797 19.047 1 98.06 606 LEU B N 1
ATOM 10188 C CA . LEU B 1 606 ? -15.047 25.797 19.844 1 98.06 606 LEU B CA 1
ATOM 10189 C C . LEU B 1 606 ? -15.086 26.984 20.797 1 98.06 606 LEU B C 1
ATOM 10191 O O . LEU B 1 606 ? -16.109 27.641 20.938 1 98.06 606 LEU B O 1
ATOM 10195 N N . MET B 1 607 ? -13.992 27.266 21.406 1 97.88 607 MET B N 1
ATOM 10196 C CA . MET B 1 607 ? -13.883 28.406 22.312 1 97.88 607 MET B CA 1
ATOM 10197 C C . MET B 1 607 ? -14.172 29.719 21.562 1 97.88 607 MET B C 1
ATOM 10199 O O . MET B 1 607 ? -14.945 30.547 22.047 1 97.88 607 MET B O 1
ATOM 10203 N N . LEU B 1 608 ? -13.578 29.875 20.422 1 97.56 608 LEU B N 1
ATOM 10204 C CA . LEU B 1 608 ? -13.734 31.094 19.641 1 97.56 608 LEU B CA 1
ATOM 10205 C C . LEU B 1 608 ? -15.172 31.234 19.141 1 97.56 608 LEU B C 1
ATOM 10207 O O . LEU B 1 608 ? -15.742 32.344 19.203 1 97.56 608 LEU B O 1
ATOM 10211 N N . ALA B 1 609 ? -15.711 30.156 18.688 1 97.56 609 ALA B N 1
ATOM 10212 C CA . ALA B 1 609 ? -17.078 30.188 18.172 1 97.56 609 ALA B CA 1
ATOM 10213 C C . ALA B 1 609 ? -18.078 30.531 19.281 1 97.56 609 ALA B C 1
ATOM 10215 O O . ALA B 1 609 ? -19.016 31.297 19.062 1 97.56 609 ALA B O 1
ATOM 10216 N N . ASP B 1 610 ? -17.891 29.938 20.438 1 97.31 610 ASP B N 1
ATOM 10217 C CA . ASP B 1 610 ? -18.75 30.172 21.594 1 97.31 610 ASP B CA 1
ATOM 10218 C C . ASP B 1 610 ? -18.719 31.641 21.984 1 97.31 610 ASP B C 1
ATOM 10220 O O . ASP B 1 610 ? -19.766 32.25 22.203 1 97.31 610 ASP B O 1
ATOM 10224 N N . SER B 1 611 ? -17.531 32.219 22 1 95.75 611 SER B N 1
ATOM 10225 C CA . SER B 1 611 ? -17.344 33.594 22.422 1 95.75 611 SER B CA 1
ATOM 10226 C C . SER B 1 611 ? -17.891 34.562 21.375 1 95.75 611 SER B C 1
ATOM 10228 O O . SER B 1 611 ? -18.516 35.562 21.734 1 95.75 611 SER B O 1
ATOM 10230 N N . VAL B 1 612 ? -17.641 34.25 20.172 1 95.38 612 VAL B N 1
ATOM 10231 C CA . VAL B 1 612 ? -18.062 35.125 19.094 1 95.38 612 VAL B CA 1
ATOM 10232 C C . VAL B 1 612 ? -19.594 35.125 18.984 1 95.38 612 VAL B C 1
ATOM 10234 O O . VAL B 1 612 ? -20.203 36.188 18.828 1 95.38 612 VAL B O 1
ATOM 10237 N N . GLU B 1 613 ? -20.188 34 19.047 1 93.56 613 GLU B N 1
ATOM 10238 C CA . GLU B 1 613 ? -21.641 33.906 18.984 1 93.56 613 GLU B CA 1
ATOM 10239 C C . GLU B 1 613 ? -22.297 34.719 20.109 1 93.56 613 GLU B C 1
ATOM 10241 O O . GLU B 1 613 ? -23.25 35.469 19.875 1 93.56 613 GLU B O 1
ATOM 10246 N N . ALA B 1 614 ? -21.797 34.562 21.281 1 89.75 614 ALA B N 1
ATOM 10247 C CA . ALA B 1 614 ? -22.344 35.281 22.453 1 89.75 614 ALA B CA 1
ATOM 10248 C C . ALA B 1 614 ? -22.188 36.781 22.297 1 89.75 614 ALA B C 1
ATOM 10250 O O . ALA B 1 614 ? -23.094 37.531 22.656 1 89.75 614 ALA B O 1
ATOM 10251 N N . ALA B 1 615 ? -21.062 37.156 21.766 1 90.19 615 ALA B N 1
ATOM 10252 C CA . ALA B 1 615 ? -20.766 38.594 21.625 1 90.19 615 ALA B CA 1
ATOM 10253 C C . ALA B 1 615 ? -21.609 39.219 20.516 1 90.19 615 ALA B C 1
ATOM 10255 O O . ALA B 1 615 ? -22.109 40.344 20.656 1 90.19 615 ALA B O 1
ATOM 10256 N N . VAL B 1 616 ? -21.766 38.531 19.484 1 88.31 616 VAL B N 1
ATOM 10257 C CA . VAL B 1 616 ? -22.469 39.062 18.312 1 88.31 616 VAL B CA 1
ATOM 10258 C C . VAL B 1 616 ? -23.953 39.156 18.609 1 88.31 616 VAL B C 1
ATOM 10260 O O . VAL B 1 616 ? -24.641 40.062 18.141 1 88.31 616 VAL B O 1
ATOM 10263 N N . ARG B 1 617 ? -24.469 38.312 19.344 1 81.06 617 ARG B N 1
ATOM 10264 C CA . ARG B 1 617 ? -25.875 38.312 19.734 1 81.06 617 ARG B CA 1
ATOM 10265 C C . ARG B 1 617 ? -26.219 39.562 20.531 1 81.06 617 ARG B C 1
ATOM 10267 O O . ARG B 1 617 ? -27.375 40 20.531 1 81.06 617 ARG B O 1
ATOM 10274 N N . SER B 1 618 ? -25.188 40.125 21.078 1 79.75 618 SER B N 1
ATOM 10275 C CA . SER B 1 618 ? -25.406 41.281 21.938 1 79.75 618 SER B CA 1
ATOM 10276 C C . SER B 1 618 ? -25.312 42.562 21.156 1 79.75 618 SER B C 1
ATOM 10278 O O . SER B 1 618 ? -25.641 43.625 21.672 1 79.75 618 SER B O 1
ATOM 10280 N N . ILE B 1 619 ? -25.062 42.469 19.906 1 82.5 619 ILE B N 1
ATOM 10281 C CA . ILE B 1 619 ? -24.922 43.656 19.094 1 82.5 619 ILE B CA 1
ATOM 10282 C C . ILE B 1 619 ? -26.312 44.219 18.73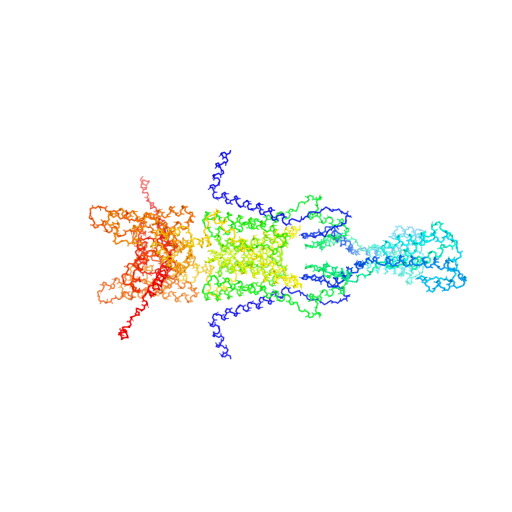4 1 82.5 619 ILE B C 1
ATOM 10284 O O . ILE B 1 619 ? -27.141 43.469 18.172 1 82.5 619 ILE B O 1
ATOM 10288 N N . PRO B 1 620 ? -26.562 45.438 19 1 77.44 620 PRO B N 1
ATOM 10289 C CA . PRO B 1 620 ? -27.875 46 18.688 1 77.44 620 PRO B CA 1
ATOM 10290 C C . PRO B 1 620 ? -28.125 46.094 17.188 1 77.44 620 PRO B C 1
ATOM 10292 O O . PRO B 1 620 ? -29.219 45.75 16.719 1 77.44 620 PRO B O 1
ATOM 10295 N N . GLU B 1 621 ? -27.094 46.656 16.391 1 80.12 621 GLU B N 1
ATOM 10296 C CA . GLU B 1 621 ? -27.203 46.75 14.938 1 80.12 621 GLU B CA 1
ATOM 10297 C C . GLU B 1 621 ? -26.156 45.906 14.25 1 80.12 621 GLU B C 1
ATOM 10299 O O . GLU B 1 621 ? -25.062 46.375 13.922 1 80.12 621 GLU B O 1
ATOM 10304 N N . PRO B 1 622 ? -26.578 44.719 13.945 1 81.69 622 PRO B N 1
ATOM 10305 C CA . PRO B 1 622 ? -25.594 43.781 13.414 1 81.69 622 PRO B CA 1
ATOM 10306 C C . PRO B 1 622 ? -25.312 44 11.93 1 81.69 622 PRO B C 1
ATOM 10308 O O . PRO B 1 622 ? -25.688 43.188 11.094 1 81.69 622 PRO B O 1
ATOM 10311 N N . THR B 1 623 ? -24.562 45.062 11.617 1 82.88 623 THR B N 1
ATOM 10312 C CA . THR B 1 623 ? -24.031 45.281 10.273 1 82.88 623 THR B CA 1
ATOM 10313 C C . THR B 1 623 ? -22.781 44.406 10.055 1 82.88 623 THR B C 1
ATOM 10315 O O . THR B 1 623 ? -22.203 43.906 11.008 1 82.88 623 THR B O 1
ATOM 10318 N N . GLU B 1 624 ? -22.516 44.219 8.891 1 88.06 624 GLU B N 1
ATOM 10319 C CA . GLU B 1 624 ? -21.344 43.406 8.562 1 88.06 624 GLU B CA 1
ATOM 10320 C C . GLU B 1 624 ? -20.078 44 9.219 1 88.06 624 GLU B C 1
ATOM 10322 O O . GLU B 1 624 ? -19.234 43.25 9.711 1 88.06 624 GLU B O 1
ATOM 10327 N N . GLU B 1 625 ? -19.984 45.25 9.188 1 90.44 625 GLU B N 1
ATOM 10328 C CA . GLU B 1 625 ? -18.812 45.906 9.758 1 90.44 625 GLU B CA 1
ATOM 10329 C C . GLU B 1 625 ? -18.781 45.719 11.273 1 90.44 625 GLU B C 1
ATOM 10331 O O . GLU B 1 625 ? -17.719 45.469 11.844 1 90.44 625 GLU B O 1
ATOM 10336 N N . ASN B 1 626 ? -19.969 45.875 11.922 1 90.75 626 ASN B N 1
ATOM 10337 C CA . ASN B 1 626 ? -20.031 45.719 13.367 1 90.75 626 ASN B CA 1
ATOM 10338 C C . ASN B 1 626 ? -19.734 44.281 13.781 1 90.75 626 ASN B C 1
ATOM 10340 O O . ASN B 1 626 ? -19.094 44.031 14.812 1 90.75 626 ASN B O 1
ATOM 10344 N N . ILE B 1 627 ? -20.203 43.438 12.961 1 92.19 627 ILE B N 1
ATOM 10345 C CA . ILE B 1 627 ? -19.953 42 13.234 1 92.19 627 ILE B CA 1
ATOM 10346 C C . ILE B 1 627 ? -18.469 41.719 13.086 1 92.19 627 ILE B C 1
ATOM 10348 O O . ILE B 1 627 ? -17.875 41.031 13.93 1 92.19 627 ILE B O 1
ATOM 10352 N N . LYS B 1 628 ? -17.844 42.188 12.031 1 93.94 628 LYS B N 1
ATOM 10353 C CA . LYS B 1 628 ? -16.422 42 11.789 1 93.94 628 LYS B CA 1
ATOM 10354 C C . LYS B 1 628 ? -15.578 42.562 12.938 1 93.94 628 LYS B C 1
ATOM 10356 O O . LYS B 1 628 ? -14.641 41.906 13.406 1 93.94 628 LYS B O 1
ATOM 10361 N N . ASN B 1 629 ? -15.93 43.688 13.359 1 92.94 629 ASN B N 1
ATOM 10362 C CA . ASN B 1 629 ? -15.203 44.344 14.453 1 92.94 629 ASN B CA 1
ATOM 10363 C C . ASN B 1 629 ? -15.32 43.531 15.75 1 92.94 629 ASN B C 1
ATOM 10365 O O . ASN B 1 629 ? -14.359 43.438 16.516 1 92.94 629 ASN B O 1
ATOM 10369 N N . MET B 1 630 ? -16.516 43.094 15.953 1 92.94 630 MET B N 1
ATOM 10370 C CA . MET B 1 630 ? -16.734 42.281 17.172 1 92.94 630 MET B CA 1
ATOM 10371 C C . MET B 1 630 ? -15.93 41 17.141 1 92.94 630 MET B C 1
ATOM 10373 O O . MET B 1 630 ? -15.328 40.625 18.141 1 92.94 630 MET B O 1
ATOM 10377 N N . ILE B 1 631 ? -15.914 40.375 16 1 95.75 631 ILE B N 1
ATOM 10378 C CA . ILE B 1 631 ? -15.141 39.156 15.828 1 95.75 631 ILE B CA 1
ATOM 10379 C C . ILE B 1 631 ? -13.664 39.438 16.094 1 95.75 631 ILE B C 1
ATOM 10381 O O . ILE B 1 631 ? -13.016 38.688 16.844 1 95.75 631 ILE B O 1
ATOM 10385 N N . ASP B 1 632 ? -13.133 40.469 15.516 1 93.88 632 ASP B N 1
ATOM 10386 C CA . ASP B 1 632 ? -11.727 40.812 15.672 1 93.88 632 ASP B CA 1
ATOM 10387 C C . ASP B 1 632 ? -11.391 41.125 17.125 1 93.88 632 ASP B C 1
ATOM 10389 O O . ASP B 1 632 ? -10.336 40.719 17.625 1 93.88 632 ASP B O 1
ATOM 10393 N N . LYS B 1 633 ? -12.289 41.812 17.719 1 93.31 633 LYS B N 1
ATOM 10394 C CA . LYS B 1 633 ? -12.086 42.188 19.125 1 93.31 633 LYS B CA 1
ATOM 10395 C C . LYS B 1 633 ? -12.039 40.938 20.016 1 93.31 633 LYS B C 1
ATOM 10397 O O . LYS B 1 633 ? -11.148 40.812 20.859 1 93.31 633 LYS B O 1
ATOM 10402 N N . ILE B 1 634 ? -12.93 40.094 19.859 1 94.44 634 ILE B N 1
ATOM 10403 C CA . ILE B 1 634 ? -13.039 38.875 20.688 1 94.44 634 ILE B CA 1
ATOM 10404 C C . ILE B 1 634 ? -11.805 38 20.5 1 94.44 634 ILE B C 1
ATOM 10406 O O . ILE B 1 634 ? -11.234 37.5 21.469 1 94.44 634 ILE B O 1
ATOM 10410 N N . ILE B 1 635 ? -11.422 37.781 19.25 1 94.44 635 ILE B N 1
ATOM 10411 C CA . ILE B 1 635 ? -10.297 36.938 18.938 1 94.44 635 ILE B CA 1
ATOM 10412 C C . ILE B 1 635 ? -9 37.562 19.469 1 94.44 635 ILE B C 1
ATOM 10414 O O . ILE B 1 635 ? -8.141 36.844 20 1 94.44 635 ILE B O 1
ATOM 10418 N N . ALA B 1 636 ? -8.883 38.844 19.281 1 90.38 636 ALA B N 1
ATOM 10419 C CA . ALA B 1 636 ? -7.719 39.531 19.797 1 90.38 636 ALA B CA 1
ATOM 10420 C C . ALA B 1 636 ? -7.641 39.406 21.312 1 90.38 636 ALA B C 1
ATOM 10422 O O . ALA B 1 636 ? -6.555 39.25 21.875 1 90.38 636 ALA B O 1
ATOM 10423 N N . ASP B 1 637 ? -8.789 39.531 21.953 1 92.25 637 ASP B N 1
ATOM 10424 C CA . ASP B 1 637 ? -8.852 39.406 23.406 1 92.25 637 ASP B CA 1
ATOM 10425 C C . ASP B 1 637 ? -8.375 38.031 23.859 1 92.25 637 ASP B C 1
ATOM 10427 O O . ASP B 1 637 ? -7.66 37.906 24.859 1 92.25 637 ASP B O 1
ATOM 10431 N N . ARG B 1 638 ? -8.781 37.031 23.203 1 93.94 638 ARG B N 1
ATOM 10432 C CA . ARG B 1 638 ? -8.406 35.688 23.547 1 93.94 638 ARG B CA 1
ATOM 10433 C C . ARG B 1 638 ? -6.918 35.438 23.297 1 93.94 638 ARG B C 1
ATOM 10435 O O . ARG B 1 638 ? -6.266 34.719 24.031 1 93.94 638 ARG B O 1
ATOM 10442 N N . LEU B 1 639 ? -6.422 35.969 22.203 1 87.75 639 LEU B N 1
ATOM 10443 C CA . LEU B 1 639 ? -5 35.875 21.891 1 87.75 639 LEU B CA 1
ATOM 10444 C C . LEU B 1 639 ? -4.156 36.594 22.938 1 87.75 639 LEU B C 1
ATOM 10446 O O . LEU B 1 639 ? -3.152 36.031 23.406 1 87.75 639 LEU B O 1
ATOM 10450 N N . ASP B 1 640 ? -4.613 37.781 23.297 1 87 640 ASP B N 1
ATOM 10451 C CA . ASP B 1 640 ? -3.879 38.594 24.25 1 87 640 ASP B CA 1
ATOM 10452 C C . ASP B 1 640 ? -3.889 37.938 25.641 1 87 640 ASP B C 1
ATOM 10454 O O . ASP B 1 640 ? -2.926 38.094 26.391 1 87 640 ASP B O 1
ATOM 10458 N N . ASP B 1 641 ? -5.027 37.25 25.922 1 91.94 641 ASP B N 1
ATOM 10459 C CA . ASP B 1 641 ? -5.176 36.594 27.219 1 91.94 641 ASP B CA 1
ATOM 10460 C C . ASP B 1 641 ? -4.426 35.25 27.234 1 91.94 641 ASP B C 1
ATOM 10462 O O . ASP B 1 641 ? -4.449 34.531 28.25 1 91.94 641 ASP B O 1
ATOM 10466 N N . GLY B 1 642 ? -3.854 34.844 26.141 1 89.31 642 GLY B N 1
ATOM 10467 C CA . GLY B 1 642 ? -3.045 33.625 26.062 1 89.31 642 GLY B CA 1
ATOM 10468 C C . GLY B 1 642 ? -3.873 32.375 26.047 1 89.31 642 GLY B C 1
ATOM 10469 O O . GLY B 1 642 ? -3.363 31.281 26.344 1 89.31 642 GLY B O 1
ATOM 10470 N N . GLN B 1 643 ? -5.125 32.438 25.703 1 93.5 643 GLN B N 1
ATOM 10471 C CA . GLN B 1 643 ? -6.027 31.297 25.75 1 93.5 643 GLN B CA 1
ATOM 10472 C C . GLN B 1 643 ? -5.715 30.297 24.641 1 93.5 643 GLN B C 1
ATOM 10474 O O . GLN B 1 643 ? -6.031 29.109 24.766 1 93.5 643 GLN B O 1
ATOM 10479 N N . LEU B 1 644 ? -5.031 30.781 23.578 1 92.06 644 LEU B N 1
ATOM 10480 C CA . LEU B 1 644 ? -4.832 29.922 22.406 1 92.06 644 LEU B CA 1
ATOM 10481 C C . LEU B 1 644 ? -3.385 29.453 22.328 1 92.06 644 LEU B C 1
ATOM 10483 O O . LEU B 1 644 ? -2.988 28.828 21.344 1 92.06 644 LEU B O 1
ATOM 10487 N N . GLU B 1 645 ? -2.639 29.609 23.359 1 85.81 645 GLU B N 1
ATOM 10488 C CA . GLU B 1 645 ? -1.201 29.359 23.344 1 85.81 645 GLU B CA 1
ATOM 10489 C C . GLU B 1 645 ? -0.9 27.859 23.297 1 85.81 645 GLU B C 1
ATOM 10491 O O . GLU B 1 645 ? 0.144 27.453 22.781 1 85.81 645 GLU B O 1
ATOM 10496 N N . ASP B 1 646 ? -1.811 27.078 23.812 1 86.62 646 ASP B N 1
ATOM 10497 C CA . ASP B 1 646 ? -1.574 25.641 23.875 1 86.62 646 ASP B CA 1
ATOM 10498 C C . ASP B 1 646 ? -2.266 24.922 22.719 1 86.62 646 ASP B C 1
ATOM 10500 O O . ASP B 1 646 ? -2.213 23.688 22.625 1 86.62 646 ASP B O 1
ATOM 10504 N N . SER B 1 647 ? -2.832 25.734 21.844 1 87.94 647 SER B N 1
ATOM 10505 C CA . SER B 1 647 ? -3.58 25.125 20.75 1 87.94 647 SER B CA 1
ATOM 10506 C C . SER B 1 647 ? -2.707 24.938 19.516 1 87.94 647 SER B C 1
ATOM 10508 O O . SER B 1 647 ? -1.643 25.547 19.406 1 87.94 647 SER B O 1
ATOM 10510 N N . ASP B 1 648 ? -3.15 24.094 18.609 1 86.19 648 ASP B N 1
ATOM 10511 C CA . ASP B 1 648 ? -2.428 23.812 17.375 1 86.19 648 ASP B CA 1
ATOM 10512 C C . ASP B 1 648 ? -2.906 24.734 16.25 1 86.19 648 ASP B C 1
ATOM 10514 O O . ASP B 1 648 ? -2.779 24.391 15.062 1 86.19 648 ASP B O 1
ATOM 10518 N N . LEU B 1 649 ? -3.451 25.891 16.578 1 89.56 649 LEU B N 1
ATOM 10519 C CA . LEU B 1 649 ? -3.914 26.828 15.555 1 89.56 649 LEU B CA 1
ATOM 10520 C C . LEU B 1 649 ? -2.764 27.688 15.039 1 89.56 649 LEU B C 1
ATOM 10522 O O . LEU B 1 649 ? -1.912 28.109 15.82 1 89.56 649 LEU B O 1
ATOM 10526 N N . THR B 1 650 ? -2.699 27.812 13.727 1 85.25 650 THR B N 1
ATOM 10527 C CA . THR B 1 650 ? -1.75 28.734 13.117 1 85.25 650 THR B CA 1
ATOM 10528 C C . THR B 1 650 ? -2.354 30.125 13.008 1 85.25 650 THR B C 1
ATOM 10530 O O . THR B 1 650 ? -3.568 30.297 13.133 1 85.25 650 THR B O 1
ATOM 10533 N N . LEU B 1 651 ? -1.498 31.078 12.867 1 81.19 651 LEU B N 1
ATOM 10534 C CA . LEU B 1 651 ? -1.988 32.438 12.672 1 81.19 651 LEU B CA 1
ATOM 10535 C C . LEU B 1 651 ? -2.811 32.531 11.391 1 81.19 651 LEU B C 1
ATOM 10537 O O . LEU B 1 651 ? -3.775 33.312 11.328 1 81.19 651 LEU B O 1
ATOM 10541 N N . LYS B 1 652 ? -2.396 31.812 10.43 1 85.69 652 LYS B N 1
ATOM 10542 C CA . LYS B 1 652 ? -3.184 31.734 9.203 1 85.69 652 LYS B CA 1
ATOM 10543 C C . LYS B 1 652 ? -4.566 31.141 9.477 1 85.69 652 LYS B C 1
ATOM 10545 O O . LYS B 1 652 ? -5.559 31.578 8.891 1 85.69 652 LYS B O 1
ATOM 10550 N N . ASN B 1 653 ? -4.531 30.172 10.336 1 91.06 653 ASN B N 1
ATOM 10551 C CA . ASN B 1 653 ? -5.809 29.594 10.734 1 91.06 653 ASN B CA 1
ATOM 10552 C C . ASN B 1 653 ? -6.734 30.641 11.344 1 91.06 653 ASN B C 1
ATOM 10554 O O . ASN B 1 653 ? -7.934 30.641 11.07 1 91.06 653 ASN B O 1
ATOM 10558 N N . ILE B 1 654 ? -6.164 31.453 12.164 1 91.19 654 ILE B N 1
ATOM 10559 C CA . ILE B 1 654 ? -6.953 32.469 12.875 1 91.19 654 ILE B CA 1
ATOM 10560 C C . ILE B 1 654 ? -7.609 33.406 11.867 1 91.19 654 ILE B C 1
ATOM 10562 O O . ILE B 1 654 ? -8.789 33.719 11.992 1 91.19 654 ILE B O 1
ATOM 10566 N N . LYS B 1 655 ? -6.816 33.781 10.898 1 88.69 655 LYS B N 1
ATOM 10567 C CA . LYS B 1 655 ? -7.363 34.656 9.852 1 88.69 655 LYS B CA 1
ATOM 10568 C C . LYS B 1 655 ? -8.5 33.938 9.102 1 88.69 655 LYS B C 1
ATOM 10570 O O . LYS B 1 655 ? -9.539 34.562 8.852 1 88.69 655 LYS B O 1
ATOM 10575 N N . THR B 1 656 ? -8.297 32.75 8.812 1 93.56 656 THR B N 1
ATOM 10576 C CA . THR B 1 656 ? -9.289 31.969 8.086 1 93.56 656 THR B CA 1
ATOM 10577 C C . THR B 1 656 ? -10.547 31.766 8.938 1 93.56 656 THR B C 1
ATOM 10579 O O . THR B 1 656 ? -11.664 31.797 8.422 1 93.56 656 THR B O 1
ATOM 10582 N N . ILE B 1 657 ? -10.336 31.516 10.195 1 96.06 657 ILE B N 1
ATOM 10583 C CA . ILE B 1 657 ? -11.445 31.328 11.125 1 96.06 657 ILE B CA 1
ATOM 10584 C C . ILE B 1 657 ? -12.281 32.594 11.203 1 96.06 657 ILE B C 1
ATOM 10586 O O . ILE B 1 657 ? -13.516 32.531 11.172 1 96.06 657 ILE B O 1
ATOM 10590 N N . LYS B 1 658 ? -11.617 33.75 11.273 1 95.06 658 LYS B N 1
ATOM 10591 C CA . LYS B 1 658 ? -12.312 35.031 11.32 1 95.06 658 LYS B CA 1
ATOM 10592 C C . LYS B 1 658 ? -13.211 35.219 10.102 1 95.06 658 LYS B C 1
ATOM 10594 O O . LYS B 1 658 ? -14.375 35.594 10.234 1 95.06 658 LYS B O 1
ATOM 10599 N N . ASN B 1 659 ? -12.633 34.906 9.016 1 94.19 659 ASN B N 1
ATOM 10600 C CA . ASN B 1 659 ? -13.375 35.062 7.77 1 94.19 659 ASN B CA 1
ATOM 10601 C C . ASN B 1 659 ? -14.555 34.094 7.707 1 94.19 659 ASN B C 1
ATOM 10603 O O . ASN B 1 659 ? -15.617 34.438 7.188 1 94.19 659 ASN B O 1
ATOM 10607 N N . SER B 1 660 ? -14.336 32.938 8.211 1 95.38 660 SER B N 1
ATOM 10608 C CA . SER B 1 660 ? -15.398 31.938 8.219 1 95.38 660 SER B CA 1
ATOM 10609 C C . SER B 1 660 ? -16.547 32.344 9.125 1 95.38 660 SER B C 1
ATOM 10611 O O . SER B 1 660 ? -17.719 32.188 8.773 1 95.38 660 SER B O 1
ATOM 10613 N N . PHE B 1 661 ? -16.172 32.875 10.273 1 96.31 661 PHE B N 1
ATOM 10614 C CA . PHE B 1 661 ? -17.203 33.344 11.195 1 96.31 661 PHE B CA 1
ATOM 10615 C C . PHE B 1 661 ? -18 34.469 10.57 1 96.31 661 PHE B C 1
ATOM 10617 O O . PHE B 1 661 ? -19.234 34.5 10.68 1 96.31 661 PHE B O 1
ATOM 10624 N N . LEU B 1 662 ? -17.297 35.344 9.93 1 93.5 662 LEU B N 1
ATOM 10625 C CA . LEU B 1 662 ? -17.938 36.5 9.312 1 93.5 662 LEU B CA 1
ATOM 10626 C C . LEU B 1 662 ? -18.938 36.062 8.242 1 93.5 662 LEU B C 1
ATOM 10628 O O . LEU B 1 662 ? -20.078 36.531 8.211 1 93.5 662 LEU B O 1
ATOM 10632 N N . THR B 1 663 ? -18.547 35.156 7.418 1 92 663 THR B N 1
ATOM 10633 C CA . THR B 1 663 ? -19.391 34.656 6.344 1 92 663 THR B CA 1
ATOM 10634 C C . THR B 1 663 ? -20.609 33.938 6.906 1 92 663 THR B C 1
ATOM 10636 O O . THR B 1 663 ? -21.734 34.156 6.422 1 92 663 THR B O 1
ATOM 10639 N N . ALA B 1 664 ? -20.375 33.125 7.934 1 90.5 664 ALA B N 1
ATOM 10640 C CA . ALA B 1 664 ? -21.469 32.344 8.523 1 90.5 664 ALA B CA 1
ATOM 10641 C C . ALA B 1 664 ? -22.469 33.281 9.227 1 90.5 664 ALA B C 1
ATOM 10643 O O . ALA B 1 664 ? -23.688 33.094 9.102 1 90.5 664 ALA B O 1
ATOM 10644 N N . LEU B 1 665 ? -21.969 34.219 9.953 1 90.44 665 LEU B N 1
ATOM 10645 C CA . LEU B 1 665 ? -22.828 35.125 10.734 1 90.44 665 LEU B CA 1
ATOM 10646 C C . LEU B 1 665 ? -23.562 36.094 9.828 1 90.44 665 LEU B C 1
ATOM 10648 O O . LEU B 1 665 ? -24.734 36.406 10.07 1 90.44 665 LEU B O 1
ATOM 10652 N N . THR B 1 666 ? -22.844 36.562 8.805 1 84.75 666 THR B N 1
ATOM 10653 C CA . THR B 1 666 ? -23.5 37.469 7.859 1 84.75 666 THR B CA 1
ATOM 10654 C C . THR B 1 666 ? -24.625 36.75 7.121 1 84.75 666 THR B C 1
ATOM 10656 O O . THR B 1 666 ? -25.672 37.344 6.844 1 84.75 666 THR B O 1
ATOM 10659 N N . GLY B 1 667 ? -24.484 35.531 6.82 1 75.5 667 GLY B N 1
ATOM 10660 C CA . GLY B 1 667 ? -25.531 34.75 6.195 1 75.5 667 GLY B CA 1
ATOM 10661 C C . GLY B 1 667 ? -26.734 34.531 7.094 1 75.5 667 GLY B C 1
ATOM 10662 O O . GLY B 1 667 ? -27.875 34.5 6.621 1 75.5 667 GLY B O 1
ATOM 10663 N N . MET B 1 668 ? -26.469 34.375 8.375 1 73.06 668 MET B N 1
ATOM 10664 C CA . MET B 1 668 ? -27.531 34.125 9.344 1 73.06 668 MET B CA 1
ATOM 10665 C C . MET B 1 668 ? -28.359 35.375 9.57 1 73.06 668 MET B C 1
ATOM 10667 O O . MET B 1 668 ? -29.594 35.312 9.711 1 73.06 668 MET B O 1
ATOM 10671 N N . PHE B 1 669 ? -27.719 36.562 9.562 1 65.19 669 PHE B N 1
ATOM 10672 C CA . PHE B 1 669 ? -28.422 37.812 9.859 1 65.19 669 PHE B CA 1
ATOM 10673 C C . PHE B 1 669 ? -29.031 38.406 8.594 1 65.19 669 PHE B C 1
ATOM 10675 O O . PHE B 1 669 ? -30.031 39.125 8.656 1 65.19 669 PHE B O 1
ATOM 10682 N N . HIS B 1 670 ? -28.266 38.438 7.453 1 53.44 670 HIS B N 1
ATOM 10683 C CA . HIS B 1 670 ? -28.859 38.969 6.223 1 53.44 670 HIS B CA 1
ATOM 10684 C C . HIS B 1 670 ? -30.172 38.219 5.898 1 53.44 670 HIS B C 1
ATOM 10686 O O . HIS B 1 670 ? -31.094 38.812 5.348 1 53.44 670 HIS B O 1
ATOM 10692 N N . LYS B 1 671 ? -30.312 37.062 6.121 1 50.47 671 LYS B N 1
ATOM 10693 C CA . LYS B 1 671 ? -31.547 36.344 5.836 1 50.47 671 LYS B CA 1
ATOM 10694 C C . LYS B 1 671 ? -32.688 36.812 6.746 1 50.47 671 LYS B C 1
ATOM 10696 O O . LYS B 1 671 ? -33.844 36.812 6.352 1 50.47 671 LYS B O 1
ATOM 10701 N N . ARG B 1 672 ? -32.344 37.406 7.871 1 43.66 672 ARG B N 1
ATOM 10702 C CA . ARG B 1 672 ? -33.438 37.844 8.758 1 43.66 672 ARG B CA 1
ATOM 10703 C C . ARG B 1 672 ? -34.031 39.156 8.289 1 43.66 672 ARG B C 1
ATOM 10705 O O . ARG B 1 672 ? -35.219 39.438 8.523 1 43.66 672 ARG B O 1
ATOM 10712 N N . ILE B 1 673 ? -33.281 40.062 7.691 1 38.38 673 ILE B N 1
ATOM 10713 C CA . ILE B 1 673 ? -33.781 41.406 7.418 1 38.38 673 ILE B CA 1
ATOM 10714 C C . ILE B 1 673 ? -34.688 41.406 6.195 1 38.38 673 ILE B C 1
ATOM 10716 O O . ILE B 1 673 ? -35.656 42.156 6.113 1 38.38 673 ILE B O 1
ATOM 10720 N N . GLU B 1 674 ? -34.406 40.625 5.23 1 40.03 674 GLU B N 1
ATOM 10721 C CA . GLU B 1 674 ? -35.062 41 3.979 1 40.03 674 GLU B CA 1
ATOM 10722 C C . GLU B 1 674 ? -36.562 40.625 3.998 1 40.03 674 GLU B C 1
ATOM 10724 O O . GLU B 1 674 ? -37.219 40.656 2.961 1 40.03 674 GLU B O 1
ATOM 10729 N N . TYR B 1 675 ? -37.156 40.219 5.055 1 33.72 675 TYR B N 1
ATOM 10730 C CA . TYR B 1 675 ? -38.562 40.062 4.707 1 33.72 675 TYR B CA 1
ATOM 10731 C C . TYR B 1 675 ? -39.25 41.406 4.586 1 33.72 675 TYR B C 1
ATOM 10733 O O . TYR B 1 675 ? -39.312 42.188 5.551 1 33.72 675 TYR B O 1
ATOM 10741 N N . PRO B 1 676 ? -39.281 42.062 3.463 1 35.5 676 PRO B N 1
ATOM 10742 C CA . PRO B 1 676 ? -40.031 43.312 3.309 1 35.5 676 PRO B CA 1
ATOM 10743 C C . PRO B 1 676 ? -41.406 43.281 3.957 1 35.5 676 PRO B C 1
ATOM 10745 O O . PRO B 1 676 ? -42.062 42.25 3.961 1 35.5 676 PRO B O 1
ATOM 10748 N N . ASP B 1 677 ? -41.625 43.969 4.98 1 34.88 677 ASP B N 1
ATOM 10749 C CA . ASP B 1 677 ? -42.969 44.219 5.488 1 34.88 677 ASP B CA 1
ATOM 10750 C C . ASP B 1 677 ? -43.938 44.625 4.359 1 34.88 677 ASP B C 1
ATOM 10752 O O . ASP B 1 677 ? -43.656 45.562 3.613 1 34.88 677 ASP B O 1
ATOM 10756 N N . ILE B 1 678 ? -44.688 43.812 3.727 1 38.59 678 ILE B N 1
ATOM 10757 C CA . ILE B 1 678 ? -45.781 44.125 2.824 1 38.59 678 ILE B CA 1
ATOM 10758 C C . ILE B 1 678 ? -46.719 45.125 3.482 1 38.59 678 ILE B C 1
ATOM 10760 O O . ILE B 1 678 ? -47.344 44.812 4.512 1 38.59 678 ILE B O 1
ATOM 10764 N N . GLU B 1 679 ? -46.594 46.406 3.322 1 34.66 679 GLU B N 1
ATOM 10765 C CA . GLU B 1 679 ? -47.562 47.406 3.701 1 34.66 679 GLU B CA 1
ATOM 10766 C C . GLU B 1 679 ? -48.938 47.094 3.127 1 34.66 679 GLU B C 1
ATOM 10768 O O . GLU B 1 679 ? -49.062 46.781 1.939 1 34.66 679 GLU B O 1
ATOM 10773 N N . PRO B 1 680 ? -49.906 46.656 3.881 1 36.84 680 PRO B N 1
ATOM 10774 C CA . PRO B 1 680 ? -51.312 46.531 3.436 1 36.84 680 PRO B CA 1
ATOM 10775 C C . PRO B 1 680 ? -51.812 47.781 2.73 1 36.84 680 PRO B C 1
ATOM 10777 O O . PRO B 1 680 ? -51.594 48.906 3.199 1 36.84 680 PRO B O 1
ATOM 10780 N N . ASN B 1 681 ? -51.969 47.875 1.452 1 33.06 681 ASN B N 1
ATOM 10781 C CA . ASN B 1 681 ? -52.719 48.844 0.65 1 33.06 681 ASN B CA 1
ATOM 10782 C C . ASN B 1 681 ? -54.125 49.062 1.168 1 33.06 681 ASN B C 1
ATOM 10784 O O . ASN B 1 681 ? -54.875 48.094 1.353 1 33.06 681 ASN B O 1
ATOM 10788 N N . GLN B 1 682 ? -54.562 50.188 1.86 1 30.16 682 GLN B N 1
ATOM 10789 C CA . GLN B 1 682 ? -55.844 50.781 2.207 1 30.16 682 GLN B CA 1
ATOM 10790 C C . GLN B 1 682 ? -56.688 51 0.961 1 30.16 682 GLN B C 1
ATOM 10792 O O . GLN B 1 682 ? -56.375 51.875 0.156 1 30.16 682 GLN B O 1
ATOM 10797 N N . ASN B 1 683 ? -57.094 50.094 0.105 1 28.88 683 ASN B N 1
ATOM 10798 C CA . ASN B 1 683 ? -58.281 50.219 -0.748 1 28.88 683 ASN B CA 1
ATOM 10799 C C . ASN B 1 683 ? -59.531 50.562 0.064 1 28.88 683 ASN B C 1
ATOM 10801 O O . ASN B 1 683 ? -60.156 49.688 0.665 1 28.88 683 ASN B O 1
ATOM 10805 N N . LYS B 1 684 ? -59.781 51.75 0.631 1 30.19 684 LYS B N 1
ATOM 10806 C CA . LYS B 1 684 ? -60.938 52.531 0.979 1 30.19 684 LYS B CA 1
ATOM 10807 C C . LYS B 1 684 ? -61.812 52.812 -0.249 1 30.19 684 LYS B C 1
ATOM 10809 O O . LYS B 1 684 ? -62.938 53.312 -0.128 1 30.19 684 LYS B O 1
ATOM 10814 N N . GLU B 1 685 ? -61.656 52.875 -1.489 1 26.48 685 GLU B N 1
ATOM 10815 C CA . GLU B 1 685 ? -62.75 53.312 -2.316 1 26.48 685 GLU B CA 1
ATOM 10816 C C . GLU B 1 685 ? -63.875 52.281 -2.369 1 26.48 685 GLU B C 1
ATOM 10818 O O . GLU B 1 685 ? -65.062 52.625 -2.514 1 26.48 685 GLU B O 1
ATOM 10823 N N . VAL B 1 686 ? -63.781 51.031 -2.541 1 24.62 686 VAL B N 1
ATOM 10824 C CA . VAL B 1 686 ? -65 50.438 -3.066 1 24.62 686 VAL B CA 1
ATOM 10825 C C . VAL B 1 686 ? -66.062 50.344 -1.956 1 24.62 686 VAL B C 1
ATOM 10827 O O . VAL B 1 686 ? -67.188 49.906 -2.184 1 24.62 686 VAL B O 1
ATOM 10830 N N . LEU B 1 687 ? -65.875 50.531 -0.694 1 26.41 687 LEU B N 1
ATOM 10831 C CA . LEU B 1 687 ? -67.188 50.688 -0.019 1 26.41 687 LEU B CA 1
ATOM 10832 C C . LEU B 1 687 ? -67.688 52.125 -0.096 1 26.41 687 LEU B C 1
ATOM 10834 O O . LEU B 1 687 ? -68.75 52.438 0.348 1 26.41 687 LEU B O 1
ATOM 10838 N N . GLU B 1 688 ? -66.938 53.25 -0.66 1 21.75 688 GLU B N 1
ATOM 10839 C CA . GLU B 1 688 ? -67.75 54.281 -1.226 1 21.75 688 GLU B CA 1
ATOM 10840 C C . GLU B 1 688 ? -67.812 54.156 -2.744 1 21.75 688 GLU B C 1
ATOM 10842 O O . GLU B 1 688 ? -66.875 53.812 -3.402 1 21.75 688 GLU B O 1
#

Foldseek 3Di:
DVVVVVVVVVCVVPLVSLLVVLLVVLLVLLLVLLVVLLDDAADADDFQDFAAAWDFAQAKFFLPVVLVVVLVVLLVPFDFDWDFAPVLLVVLLVLLVVQLVLLVVLLPDPDDLVVSLVVSCVPRSAHDDSVLSSVSSPDDPVLSVQLSVQLNVLSNVLSVDQFDPVCLVVSLVVSLVSLVPDPHDPVNSVVSSRSNNRSDDGRIHGDPVVSVVSSVVSSVVRDTDMRHGGHTLHHGRDRHHPSSVVRCLVSVNHPPRPDDPVVVSVVSSVLSVVLSVVLLVVLVVPDPDSVLVSLLSNCLSVLVSVLSVQLSVCLVPPNLLRLLLQQLLLCLQQPNLVSSLSVLQSVLVSSCSSNVNPQLSSQLSNVLNNQSSVQNNADQDPVSLVVNLVVSLVSSLCSQQVVCVVVDVPNVVSNVSSVSSSNSSNVSSVCSVVCVVVSCVVSVTDGSVNLVVLLDCPDPLNVLCCVQAVLLQVLLQLLLLLLLLLCVLVVHNSSLLSSLSNQLQSLCSVPRCQDPSRPDDPDHPVVVDALLVSLVNVLCSLVSSLVVCVVSPPGPSSNLLSQALQAFDFPPVSVVVNVVVPDDPDDSSSRTRPDHADQEPSSPSSNLSSQLSVQQVPDPDNDLVVSLVSSVVSLVSCVVVCRCVNYPADPVSSVSSSVSSSVSVCVVVVVVPPPPPPPPPPPPPDVD/DVVCVVVVVVCVVPLVSLLVVLLVVLLVLLLVLLVVLLDDAADADDFQDFAAAWDFAQAKFFLPVVLVVVLVVLLVPFDFDWDFAPVLLVVLLVLLVVQLVLLVVLLPDPDDLVVSLVVSCVRRSFHDDSVLSSVSSPDDPVLSVQLSVQLSVLSNVLSVDQFDPVCLVVSLVVSLVSLVPDPHDPVNSVVSSRSNNRRDDHRIHGDPVVSVVSSVVSSVVRDTDMRHGGHTLHHGRDRHHPSSVVRCLVSVNHPPRPDDPVVVSVVSSVLSVVLSVVLLVVLVVPDPDSVLVSLLSNCLSVLVSVLSVQLSVCLVPPNLLRLLLQQLLLCLQQPNLVSSLSVLQSVLVSSCSSNVNPQLSSQLSNVLNNQSSVQNNADQDPVSLVVNLVVSLVSSLCSQQVVCVVVDVPNVVSNVSSVSSSNSSNVSSVSSVVCVVVSCVVSVTDGSVNLVVLLDCPPPLNVLCCPQAVLLQVLLQLLLLLLLLLCVLVVHNSSLLSSLSSQLQSLCSVPRCQDPSRPPDPDHPVVVDALLVSLVVVLCSLVSSLVVCVVSPPGPSSNLLSQALQAFDFPPVSVVVNVVVVDDPDDSSSRTRPDHADQEPSSPSSNLSSQLSVQQVPDPDNDLVVSLVSSVVSLVVCVVVCRCVNYPADPVSSVSSSVSSSVSVCVVVVVVPPPPPPDPDPPPPPVD

Sequence (1376 aa):
MKKLDKHIKNIIKNERLIIIFFAVFYFIFSYALVYTSVTPPKFDLKAGDVATQDIKAPKDVVDIIATQKKIQEAVNAVNPKYDYNENIAKESYSKLVDFFNKLREIRKSQEAEEKKLQDFKAISPIGLEEDDITLLLEIDDNTLINMESVVLSTEKAIMARQITEDTLPTVLEDAKSVVESSDISAEVKPVAIKVLSSVIVPNMIYNAYETNLAKKEAEEKVQPVMYKKGQNIVVSGEVVTQQQIEVLKSLGLLKSSSKIDYGMIIGLFLILGLSLFLSMYYIIKLDKKITTKKIYMELLCLTGIFYLLLVVAFKEIEPLLIPSATLPMLISVLIDPYIAIMIDIIYSLLVGLMVGFNQEFIFMSLLGGLIGAVKLSHPKQRLDFVKAGLYVSGVNLVSIVGIGLLNSNDIISVLKSSLWGIVSGTFSIILVIGTLPFWEAVFDILTPLKLLELSNPNNPLLKRLMMDAPGTYHHSMVVANLAEAASDAIGANSLLVRVGAYYHDIGKIKRPYFFKENQLSGENLHDKISPDLSTLVIISHVKDGVELAKKYKLPQQIIDLIKEHHGTSLVKYFYTKALQNEEESCEEESFRYPGPKPSTKESAILMLADSVEAAVRSIPEPTEENIKNMIDKIIADRLDDGQLEDSDLTLKNIKTIKNSFLTALTGMFHKRIEYPDIEPNQNKEVLEMKKLDKHIKNIIKNERLIIIFFAVFYFIFSYALVYTSVTPPKFDLKAGDVATQDIKAPKDVVDIIATQKKIQEAVNAVNPKYDYNENIAKESYSKLVDFFNKLREIRKSQEAEEKKLQDFKAISPIGLEEDDITLLLEIDDNTLINMESVVLSTEKAIMARQITEDTLPTVLEDAKSVVESSDISAEVKPVAIKVLSSVIVPNMIYNAYETNLAKKEAEEKVQPVMYKKGQNIVVSGEVVTQQQIEVLKSLGLLKSSSKIDYGMIIGLFLILGLSLFLSMYYIIKLDKKITTKKIYMELLCLTGIFYLLLVVAFKEIEPLLIPSATLPMLISVLIDPYIAIMIDIIYSLLVGLMVGFNQEFIFMSLLGGLIGAVKLSHPKQRLDFVKAGLYVSGVNLVSIVGIGLLNSNDIISVLKSSLWGIVSGTFSIILVIGTLPFWEAVFDILTPLKLLELSNPNNPLLKRLMMDAPGTYHHSMVVANLAEAASDAIGANSLLVRVGAYYHDIGKIKRPYFFKENQLSGENLHDKISPDLSTLVIISHVKDGVELAKKYKLPQQIIDLIKEHHGTSLVKYFYTKALQNEEESCEEESFRYPGPKPSTKESAILMLADSVEAAVRSIPEPTEENIKNMIDKIIADRLDDGQLEDSDLTLKNIKTIKNSFLTALTGMFHKRIEYPDIEPNQNKEVLE

Nearest PDB structures (foldseek):
  4s1c-assembly3_D-2  TM=9.817E-01  e=1.114E-18  Listeria monocytogenes EGD-e
  4s1c-assembly3_A  TM=9.834E-01  e=1.318E-18  Listeria monocytogenes EGD-e
  4s1b-assembly3_D-2  TM=9.752E-01  e=6.280E-18  Listeria monocytogenes EGD-e
  4s1b-assembly3_A  TM=9.675E-01  e=1.589E-17  Listeria monocytogenes EGD-e
  4s1c-assembly3_D-2  TM=9.816E-01  e=1.545E-18  Listeria monocytogenes EGD-e

InterPro domains:
  IPR003607 HD/PDEase domain [SM00471] (468-624)
  IPR003607 HD/PDEase domain [cd00077] (470-621)
  IPR006674 HD domain [PF01966] (472-614)
  IPR006674 HD domain [PS51831] (472-615)
  IPR006675 HDIG domain [TIGR00277] (470-567)
  IPR011621 Metal-dependent phosphohydrolase, 7TM intracellular domain [PF07698] (264-447)
  IPR011624 Metal-dependent phosphohydrolase, 7TM extracellular domain [PF07697] (46-255)
  IPR052722 Cyclic-di-AMP phosphodiesterase PgpH [PTHR36442] (10-680)

Solvent-accessible surface area (backbone atoms only — not comparable to full-atom values): 71324 Å² total; per-residue (Å²): 111,64,67,59,43,48,52,48,50,51,44,64,62,34,62,66,54,46,46,51,48,44,52,50,51,38,49,54,51,50,47,55,54,46,48,65,49,54,54,76,77,62,38,91,78,54,66,67,40,63,32,88,50,67,39,54,29,84,27,33,41,69,33,62,65,61,26,51,50,50,32,51,50,41,34,68,64,52,72,83,39,66,44,82,42,69,65,52,42,51,50,32,52,49,45,51,51,50,36,54,51,51,50,52,52,51,63,68,46,90,66,57,72,71,56,42,53,55,51,43,68,70,65,45,80,62,93,70,52,69,69,53,50,52,48,69,65,68,53,57,70,68,58,51,52,47,45,49,51,51,48,52,52,48,50,55,62,56,55,70,47,91,28,33,79,86,46,41,67,60,51,50,50,50,53,40,51,54,55,70,71,44,91,55,61,76,84,50,40,68,53,47,42,52,55,49,57,72,48,65,65,62,30,36,45,79,33,66,64,63,28,50,52,50,28,52,50,38,42,69,67,53,73,74,42,61,45,49,57,68,37,70,68,38,53,53,74,36,67,38,43,64,66,46,45,52,44,35,46,74,64,32,33,26,64,87,42,83,51,72,61,58,44,42,55,52,11,52,49,41,44,52,48,49,47,51,49,52,55,49,51,51,51,56,72,73,45,84,51,62,70,58,45,40,53,51,49,50,48,52,34,52,50,47,52,54,46,53,52,49,38,66,67,28,49,79,78,39,61,49,47,33,43,56,32,24,55,12,31,43,34,8,55,74,73,32,34,71,56,9,45,55,49,24,54,51,49,34,52,55,50,22,54,46,59,73,55,40,64,42,47,42,46,19,25,43,53,12,10,41,53,20,6,60,54,36,51,74,51,87,52,73,64,44,53,54,49,26,17,50,51,18,14,50,44,13,27,46,32,22,39,12,48,30,26,51,41,28,77,55,62,68,62,27,55,58,52,18,48,33,19,32,50,10,20,45,48,12,38,51,49,37,67,69,44,42,63,58,55,26,65,77,67,70,48,88,37,62,67,55,46,54,55,66,56,35,67,80,33,67,69,54,39,46,30,46,68,62,19,43,37,54,38,54,50,21,51,54,28,14,53,40,20,23,52,25,22,55,72,67,67,48,64,26,66,60,28,26,40,25,30,62,49,35,62,51,13,36,50,81,54,28,62,76,37,79,63,41,44,83,64,99,72,63,65,59,77,79,47,53,42,68,59,43,43,51,59,62,52,42,24,37,59,43,19,41,52,49,33,55,72,70,65,53,55,66,73,45,41,48,29,23,42,14,35,61,11,55,44,67,46,55,70,40,46,52,52,42,60,65,63,68,73,59,93,74,59,71,70,79,37,30,39,89,37,53,50,11,62,36,49,50,24,40,41,43,25,50,25,50,52,41,52,59,54,53,71,66,45,87,70,77,41,69,67,54,44,48,50,49,45,52,49,53,53,48,50,39,56,74,68,50,40,49,42,56,9,63,43,20,42,35,42,51,54,50,33,52,52,36,42,46,54,51,51,46,55,60,50,56,66,63,62,66,62,70,78,75,73,78,77,84,81,71,64,76,89,104,113,63,66,59,44,48,52,48,50,51,44,64,62,34,63,66,53,47,45,50,47,45,53,51,50,38,50,53,53,51,47,53,56,46,47,65,49,54,54,75,78,63,38,90,79,53,67,68,40,63,31,87,51,66,39,54,30,83,27,34,39,69,32,63,66,61,26,50,51,51,31,49,52,41,36,68,63,52,70,85,39,66,44,81,42,68,64,52,43,51,50,34,51,49,46,51,51,52,34,53,51,53,50,52,52,52,63,67,47,88,64,57,71,70,56,43,52,54,52,44,67,71,65,45,80,62,93,71,51,68,70,53,49,53,47,70,67,68,54,55,70,68,57,53,52,48,44,50,51,50,48,53,52,49,50,55,61,56,54,70,46,91,28,34,79,85,44,42,66,58,51,49,50,49,52,42,52,54,54,69,70,41,92,54,60,78,86,51,41,67,53,47,41,52,55,50,58,72,48,65,67,63,31,36,44,80,33,65,65,62,27,50,51,50,30,50,50,37,42,69,66,52,73,75,41,61,46,49,56,69,36,70,68,38,53,52,73,37,65,38,44,63,66,48,46,52,44,35,44,74,64,33,33,25,63,85,42,84,50,73,60,59,44,42,55,51,10,51,50,41,45,51,48,49,48,51,48,55,54,49,51,50,52,56,71,74,44,84,52,61,71,60,45,42,54,51,50,48,47,52,35,53,50,46,50,55,46,52,52,49,39,66,67,26,49,78,77,38,60,49,46,33,44,55,31,25,54,11,32,44,34,8,54,74,73,34,36,71,59,9,44,56,49,25,53,50,48,32,53,55,49,21,55,46,59,74,56,41,64,42,45,41,46,18,24,42,55,13,10,42,53,20,6,60,53,37,51,75,53,86,52,73,64,44,52,55,50,28,17,50,51,18,13,51,43,13,28,45,33,23,37,13,46,30,25,51,39,27,75,53,61,66,62,28,56,57,52,18,50,34,20,33,51,11,20,46,49,12,37,50,50,38,67,68,45,43,63,57,56,26,64,77,66,70,49,88,37,62,66,56,45,54,56,66,55,34,68,80,31,67,68,53,39,46,31,45,68,63,18,44,37,53,39,52,50,20,51,56,26,15,52,39,22,22,52,26,22,55,74,67,68,48,63,26,66,58,29,26,40,26,30,62,50,34,62,51,13,37,49,81,55,27,62,78,35,76,64,42,45,84,62,99,71,64,65,59,76,80,48,53,42,69,58,44,42,52,60,61,53,40,24,36,59,45,19,43,53,50,32,55,73,69,65,53,54,66,73,46,40,47,30,24,42,13,35,61,12,55,44,68,46,56,71,40,46,53,53,41,62,66,62,70,74,61,94,73,58,70,71,78,36,32,38,91,38,53,49,10,60,34,49,50,24,40,41,41,25,50,24,49,53,40,52,60,54,53,71,66,46,88,70,78,41,69,65,54,45,47,51,48,44,52,49,53,53,49,51,38,54,74,69,51,42,49,43,56,8,65,42,21,43,33,43,51,55,51,33,52,53,36,39,44,54,52,50,47,54,61,50,58,66,64,63,66,64,73,79,77,75,82,80,84,81,68,54,83,89,100